Protein AF-0000000084683287 (afdb_homodimer)

Sequence (1098 aa):
MTGPQTALEAIGAGAYVVDEQGCIVVVNARAERLLGRTADELVGKDAHDLLHRGPLGQSLPATRCNMRQAFHAGRPAQGDEDYFVRADGSLLPISWLVTPYGPGDRPSHTLIVFHPAERPAAGPGPGGAAELSELERLALLAETTTQLTSTLDVDEALHRLVALVLPRLADWVVIDLITERDEVWRAAVVEADGDRFVHHEELQGPMPPVPETSPRPLSRALRGVTSTLAGPETYQVAPDSGIAVEQRHLFDASGMHSAAIAPIRGAREVLGAMTLGRTRKPGNFTVADLPLFEDIARRAGLALDNARLYQRQRKVAETMQNHLLPQMPRVPGLHMTVRYLPAPDASQVGGDWYDAFTLSDGATALAVGDVVGHDLEAAAGMAQLRNMLRAYAWGHHEPPSRIVERLDEAIMPITDVAMATLILARVNRDAGQWRLTWTNAGHPPPLLVTRDGLTDYLTEGHGLLLGTGVHTTRRDATVALPPGSTVLLYTDGLVEVPGRTLDDGLNRLRQHAAALAHRPLSSFTDQLLERVHPPGHDDVALLALQIPSMTGPQTALEAIGAGAYVVDEQGCIVVVNARAERLLGRTADELVGKDAHDLLHRGPLGQSLPATRCNMRQAFHAGRPAQGDEDYFVRADGSLLPISWLVTPYGPGDRPSHTLIVFHPAERPAAGPGPGGAAELSELERLALLAETTTQLTSTLDVDEALHRLVALVLPRLADWVVIDLITERDEVWRAAVVEADGDRFVHHEELQGPMPPVPETSPRPLSRALRGVTSTLAGPETYQVAPDSGIAVEQRHLFDASGMHSAAIAPIRGAREVLGAMTLGRTRKPGNFTVADLPLFEDIARRAGLALDNARLYQRQRKVAETMQNHLLPQMPRVPGLHMTVRYLPAPDASQVGGDWYDAFTLSDGATALAVGDVVGHDLEAAAGMAQLRNMLRAYAWGHHEPPSRIVERLDEAIMPITDVAMATLILARVNRDAGQWRLTWTNAGHPPPLLVTRDGLTDYLTEGHGLLLGTGVHTTRRDATVALPPGSTVLLYTDGLVEVPGRTLDDGLNRLRQHAAALAHRPLSSFTDQLLERVHPPGHDDVALLALQIPS

Structure (mmCIF, N/CA/C/O backbone):
data_AF-0000000084683287-model_v1
#
loop_
_entity.id
_entity.type
_entity.pdbx_description
1 polymer 'protein-serine/threonine phosphatase'
#
loop_
_atom_site.group_PDB
_atom_site.id
_atom_site.type_symbol
_atom_site.label_atom_id
_atom_site.label_alt_id
_atom_site.label_comp_id
_atom_site.label_asym_id
_atom_site.label_entity_id
_atom_site.label_seq_id
_atom_site.pdbx_PDB_ins_code
_atom_site.Cartn_x
_atom_site.Cartn_y
_atom_site.Cartn_z
_atom_site.occupancy
_atom_site.B_iso_or_equiv
_atom_site.auth_seq_id
_atom_site.auth_comp_id
_atom_site.auth_asym_id
_atom_site.auth_atom_id
_atom_site.pdbx_PDB_model_num
ATOM 1 N N . MET A 1 1 ? -28.281 30.359 -2.609 1 39.81 1 MET A N 1
ATOM 2 C CA . MET A 1 1 ? -27.344 30.625 -1.526 1 39.81 1 MET A CA 1
ATOM 3 C C . MET A 1 1 ? -28 30.422 -0.167 1 39.81 1 MET A C 1
ATOM 5 O O . MET A 1 1 ? -29.094 30.938 0.078 1 39.81 1 MET A O 1
ATOM 9 N N . THR A 1 2 ? -27.688 29.453 0.505 1 51.75 2 THR A N 1
ATOM 10 C CA . THR A 1 2 ? -28.281 29.188 1.811 1 51.75 2 THR A CA 1
ATOM 11 C C . THR A 1 2 ? -27.953 30.297 2.795 1 51.75 2 THR A C 1
ATOM 13 O O . THR A 1 2 ? -27.047 31.109 2.547 1 51.75 2 THR A O 1
ATOM 16 N N . GLY A 1 3 ? -28.828 30.406 3.906 1 57.75 3 GLY A N 1
ATOM 17 C CA . GLY A 1 3 ? -28.781 31.406 4.953 1 57.75 3 GLY A CA 1
ATOM 18 C C . GLY A 1 3 ? -27.359 31.781 5.352 1 57.75 3 GLY A C 1
ATOM 19 O O . GLY A 1 3 ? -26.984 32.969 5.273 1 57.75 3 GLY A O 1
ATOM 20 N N . PRO A 1 4 ? -26.531 30.844 5.609 1 64 4 PRO A N 1
ATOM 21 C CA . PRO A 1 4 ? -25.156 31.172 6.016 1 64 4 PRO A CA 1
ATOM 22 C C . PRO A 1 4 ? -24.312 31.703 4.863 1 64 4 PRO A C 1
ATOM 24 O O . PRO A 1 4 ? -23.453 32.562 5.066 1 64 4 PRO A O 1
ATOM 27 N N . GLN A 1 5 ? -24.641 31.359 3.707 1 72.38 5 GLN A N 1
ATOM 28 C CA . GLN A 1 5 ? -23.875 31.812 2.553 1 72.38 5 GLN A CA 1
ATOM 29 C C . GLN A 1 5 ? -24.141 33.281 2.25 1 72.38 5 GLN A C 1
ATOM 31 O O . GLN A 1 5 ? -23.234 34.031 1.91 1 72.38 5 GLN A O 1
ATOM 36 N N . THR A 1 6 ? -25.359 33.656 2.379 1 74.06 6 THR A N 1
ATOM 37 C CA . THR A 1 6 ? -25.734 35.031 2.094 1 74.06 6 THR A CA 1
ATOM 38 C C . THR A 1 6 ? -25.062 35.969 3.076 1 74.06 6 THR A C 1
ATOM 40 O O . THR A 1 6 ? -24.625 37.062 2.695 1 74.06 6 THR A O 1
ATOM 43 N N . ALA A 1 7 ? -24.953 35.5 4.262 1 81 7 ALA A N 1
ATOM 44 C CA . ALA A 1 7 ? -24.344 36.344 5.297 1 81 7 ALA A CA 1
ATOM 45 C C . ALA A 1 7 ? -22.859 36.562 5.035 1 81 7 ALA A C 1
ATOM 47 O O . ALA A 1 7 ? -22.344 37.656 5.227 1 81 7 ALA A O 1
ATOM 48 N N . LEU A 1 8 ? -22.234 35.531 4.496 1 89.06 8 LEU A N 1
ATOM 49 C CA . LEU A 1 8 ? -20.797 35.625 4.254 1 89.06 8 LEU A CA 1
ATOM 50 C C . LEU A 1 8 ? -20.5 36.5 3.031 1 89.06 8 LEU A C 1
ATOM 52 O O . LEU A 1 8 ? -19.484 37.188 2.975 1 89.06 8 LEU A O 1
ATOM 56 N N . GLU A 1 9 ? -21.469 36.531 2.131 1 89.06 9 GLU A N 1
ATOM 57 C CA . GLU A 1 9 ? -21.266 37.25 0.892 1 89.06 9 GLU A CA 1
ATOM 58 C C . GLU A 1 9 ? -21.234 38.781 1.153 1 89.06 9 GLU A C 1
ATOM 60 O O . GLU A 1 9 ? -20.609 39.531 0.403 1 89.06 9 GLU A O 1
ATOM 65 N N . ALA A 1 10 ? -21.844 39.156 2.191 1 87.94 10 ALA A N 1
ATOM 66 C CA . ALA A 1 10 ? -21.922 40.594 2.521 1 87.94 10 ALA A CA 1
ATOM 67 C C . ALA A 1 10 ? -20.594 41.094 3.062 1 87.94 10 ALA A C 1
ATOM 69 O O . ALA A 1 10 ? -20.375 42.312 3.143 1 87.94 10 ALA A O 1
ATOM 70 N N . ILE A 1 11 ? -19.734 40.125 3.416 1 90.5 11 ILE A N 1
ATOM 71 C CA . ILE A 1 11 ? -18.453 40.531 3.994 1 90.5 11 ILE A CA 1
ATOM 72 C C . ILE A 1 11 ? -17.5 40.938 2.883 1 90.5 11 ILE A C 1
ATOM 74 O O . ILE A 1 11 ? -17.219 40.156 1.963 1 90.5 11 ILE A O 1
ATOM 78 N N . GLY A 1 12 ? -16.953 42.125 2.945 1 90.69 12 GLY A N 1
ATOM 79 C CA . GLY A 1 12 ? -16.094 42.688 1.915 1 90.69 12 GLY A CA 1
ATOM 80 C C . GLY A 1 12 ? -14.664 42.188 1.983 1 90.69 12 GLY A C 1
ATOM 81 O O . GLY A 1 12 ? -13.781 42.688 1.287 1 90.69 12 GLY A O 1
ATOM 82 N N . ALA A 1 13 ? -14.367 41.344 2.881 1 93.38 13 ALA A N 1
ATOM 83 C CA . ALA A 1 13 ? -13.102 40.625 2.979 1 93.38 13 ALA A CA 1
ATOM 84 C C . ALA A 1 13 ? -13.297 39.125 2.672 1 93.38 13 ALA A C 1
ATOM 86 O O . ALA A 1 13 ? -14.43 38.656 2.545 1 93.38 13 ALA A O 1
ATOM 87 N N . GLY A 1 14 ? -12.188 38.5 2.355 1 95.56 14 GLY A N 1
ATOM 88 C CA . GLY A 1 14 ? -12.312 37.062 2.236 1 95.56 14 GLY A CA 1
ATOM 89 C C . GLY A 1 14 ? -12.844 36.406 3.496 1 95.56 14 GLY A C 1
ATOM 90 O O . GLY A 1 14 ? -12.414 36.75 4.602 1 95.56 14 GLY A O 1
ATOM 91 N N . ALA A 1 15 ? -13.805 35.531 3.33 1 95.75 15 ALA A N 1
ATOM 92 C CA . ALA A 1 15 ? -14.375 34.875 4.5 1 95.75 15 ALA A CA 1
ATOM 93 C C . ALA A 1 15 ? -14.75 33.406 4.18 1 95.75 15 ALA A C 1
ATOM 95 O O . ALA A 1 15 ? -15.227 33.125 3.082 1 95.75 15 ALA A O 1
ATOM 96 N N . TYR A 1 16 ? -14.445 32.531 5.137 1 95.94 16 TYR A N 1
ATOM 97 C CA . TYR A 1 16 ? -14.922 31.156 5.047 1 95.94 16 TYR A CA 1
ATOM 98 C C . TYR A 1 16 ? -15.258 30.609 6.426 1 95.94 16 TYR A C 1
ATOM 100 O O . TYR A 1 16 ? -14.82 31.141 7.441 1 95.94 16 TYR A O 1
ATOM 108 N N . VAL A 1 17 ? -16.125 29.594 6.469 1 95.06 17 VAL A N 1
ATOM 109 C CA . VAL A 1 17 ? -16.531 28.922 7.699 1 95.06 17 VAL A CA 1
ATOM 110 C C . VAL A 1 17 ? -16.047 27.484 7.688 1 95.06 17 VAL A C 1
ATOM 112 O O . VAL A 1 17 ? -16.125 26.797 6.66 1 95.06 17 VAL A O 1
ATOM 115 N N . VAL A 1 18 ? -15.484 27.062 8.836 1 93.38 18 VAL A N 1
ATOM 116 C CA . VAL A 1 18 ? -15.039 25.688 8.93 1 93.38 18 VAL A CA 1
ATOM 117 C C . VAL A 1 18 ? -15.859 24.953 9.992 1 93.38 18 VAL A C 1
ATOM 119 O O . VAL A 1 18 ? -16.375 25.562 10.922 1 93.38 18 VAL A O 1
ATOM 122 N N . ASP A 1 19 ? -15.977 23.672 9.805 1 89.81 19 ASP A N 1
ATOM 123 C CA . ASP A 1 19 ? -16.672 22.844 10.781 1 89.81 19 ASP A CA 1
ATOM 124 C C . ASP A 1 19 ? -15.719 22.391 11.883 1 89.81 19 ASP A C 1
ATOM 126 O O . ASP A 1 19 ? -14.617 22.906 12.023 1 89.81 19 ASP A O 1
ATOM 130 N N . GLU A 1 20 ? -16.188 21.438 12.656 1 82.69 20 GLU A N 1
ATOM 131 C CA . GLU A 1 20 ? -15.445 20.969 13.828 1 82.69 20 GLU A CA 1
ATOM 132 C C . GLU A 1 20 ? -14.188 20.203 13.422 1 82.69 20 GLU A C 1
ATOM 134 O O . GLU A 1 20 ? -13.273 20.031 14.227 1 82.69 20 GLU A O 1
ATOM 139 N N . GLN A 1 21 ? -14.156 19.781 12.164 1 79.69 21 GLN A N 1
ATOM 140 C CA . GLN A 1 21 ? -12.992 19.062 11.664 1 79.69 21 GLN A CA 1
ATOM 141 C C . GLN A 1 21 ? -11.992 20.016 11.016 1 79.69 21 GLN A C 1
ATOM 143 O O . GLN A 1 21 ? -10.883 19.625 10.656 1 79.69 21 GLN A O 1
ATOM 148 N N . GLY A 1 22 ? -12.391 21.25 10.914 1 87.19 22 GLY A N 1
ATOM 149 C CA . GLY A 1 22 ? -11.547 22.234 10.242 1 87.19 22 GLY A CA 1
ATOM 150 C C . GLY A 1 22 ? -11.758 22.266 8.742 1 87.19 22 GLY A C 1
ATOM 151 O O . GLY A 1 22 ? -10.977 22.891 8.016 1 87.19 22 GLY A O 1
ATOM 152 N N . CYS A 1 23 ? -12.82 21.609 8.297 1 91.44 23 CYS A N 1
ATOM 153 C CA . CYS A 1 23 ? -13.109 21.594 6.871 1 91.44 23 CYS A CA 1
ATOM 154 C C . CYS A 1 23 ? -13.984 22.766 6.48 1 91.44 23 CYS A C 1
ATOM 156 O O . CYS A 1 23 ? -14.93 23.109 7.199 1 91.44 23 CYS A O 1
ATOM 158 N N . ILE A 1 24 ? -13.734 23.281 5.379 1 95.19 24 ILE A N 1
ATOM 159 C CA . ILE A 1 24 ? -14.469 24.453 4.902 1 95.19 24 ILE A CA 1
ATOM 160 C C . ILE A 1 24 ? -15.891 24.062 4.52 1 95.19 24 ILE A C 1
ATOM 162 O O . ILE A 1 24 ? -16.094 23.078 3.793 1 95.19 24 ILE A O 1
ATOM 166 N N . VAL A 1 25 ? -16.859 24.75 4.996 1 94.5 25 VAL A N 1
ATOM 167 C CA . VAL A 1 25 ? -18.25 24.406 4.699 1 94.5 25 VAL A CA 1
ATOM 168 C C . VAL A 1 25 ? -18.859 25.484 3.797 1 94.5 25 VAL A C 1
ATOM 170 O O . VAL A 1 25 ? -19.75 25.188 2.998 1 94.5 25 VAL A O 1
ATOM 173 N N . VAL A 1 26 ? -18.469 26.75 3.965 1 94.5 26 VAL A N 1
ATOM 174 C CA . VAL A 1 26 ? -18.938 27.859 3.133 1 94.5 26 VAL A CA 1
ATOM 175 C C . VAL A 1 26 ? -17.797 28.844 2.889 1 94.5 26 VAL A C 1
ATOM 177 O O . VAL A 1 26 ? -16.906 29 3.734 1 94.5 26 VAL A O 1
ATOM 180 N N . VAL A 1 27 ? -17.766 29.391 1.729 1 95.62 27 VAL A N 1
ATOM 181 C CA . VAL A 1 27 ? -16.781 30.391 1.352 1 95.62 27 VAL A CA 1
ATOM 182 C C . VAL A 1 27 ? -17.453 31.5 0.55 1 95.62 27 VAL A C 1
ATOM 184 O O . VAL A 1 27 ? -18.406 31.266 -0.179 1 95.62 27 VAL A O 1
ATOM 187 N N . ASN A 1 28 ? -17.031 32.75 0.756 1 94 28 ASN A N 1
ATOM 188 C CA . ASN A 1 28 ? -17.641 33.812 -0.029 1 94 28 ASN A CA 1
ATOM 189 C C . ASN A 1 28 ? -16.859 34.094 -1.312 1 94 28 ASN A C 1
ATOM 191 O O . ASN A 1 28 ? -15.758 33.562 -1.496 1 94 28 ASN A O 1
ATOM 195 N N . ALA A 1 29 ? -17.406 34.875 -2.137 1 93.25 29 ALA A N 1
ATOM 196 C CA . ALA A 1 29 ? -16.844 35.125 -3.461 1 93.25 29 ALA A CA 1
ATOM 197 C C . ALA A 1 29 ? -15.484 35.812 -3.357 1 93.25 29 ALA A C 1
ATOM 199 O O . ALA A 1 29 ? -14.594 35.562 -4.164 1 93.25 29 ALA A O 1
ATOM 200 N N . ARG A 1 30 ? -15.367 36.719 -2.404 1 93.56 30 ARG A N 1
ATOM 201 C CA . ARG A 1 30 ? -14.109 37.438 -2.248 1 93.56 30 ARG A CA 1
ATOM 202 C C . ARG A 1 30 ? -12.969 36.469 -1.9 1 93.56 30 ARG A C 1
ATOM 204 O O . ARG A 1 30 ? -11.852 36.625 -2.402 1 93.56 30 ARG A O 1
ATOM 211 N N . ALA A 1 31 ? -13.258 35.594 -1.048 1 96 31 ALA A N 1
ATOM 212 C CA . ALA A 1 31 ? -12.258 34.562 -0.723 1 96 31 ALA A CA 1
ATOM 213 C C . ALA A 1 31 ? -11.844 33.781 -1.966 1 96 31 ALA A C 1
ATOM 215 O O . ALA A 1 31 ? -10.656 33.531 -2.186 1 96 31 ALA A O 1
ATOM 216 N N . GLU A 1 32 ? -12.789 33.406 -2.756 1 96.31 32 GLU A N 1
ATOM 217 C CA . GLU A 1 32 ? -12.5 32.688 -3.99 1 96.31 32 GLU A CA 1
ATOM 218 C C . GLU A 1 32 ? -11.555 33.469 -4.883 1 96.31 32 GLU A C 1
ATOM 220 O O . GLU A 1 32 ? -10.602 32.906 -5.434 1 96.31 32 GLU A O 1
ATOM 225 N N . ARG A 1 33 ? -11.828 34.688 -5.004 1 94.56 33 ARG A N 1
ATOM 226 C CA . ARG A 1 33 ? -11.023 35.562 -5.863 1 94.56 33 ARG A CA 1
ATOM 227 C C . ARG A 1 33 ? -9.609 35.688 -5.32 1 94.56 33 ARG A C 1
ATOM 229 O O . ARG A 1 33 ? -8.633 35.594 -6.074 1 94.56 33 ARG A O 1
ATOM 236 N N . LEU A 1 34 ? -9.531 35.938 -4.07 1 94.75 34 LEU A N 1
ATOM 237 C CA . LEU A 1 34 ? -8.227 36.156 -3.457 1 94.75 34 LEU A CA 1
ATOM 238 C C . LEU A 1 34 ? -7.379 34.875 -3.545 1 94.75 34 LEU A C 1
ATOM 240 O O . LEU A 1 34 ? -6.164 34.969 -3.742 1 94.75 34 LEU A O 1
ATOM 244 N N . LEU A 1 35 ? -8.016 33.75 -3.402 1 95.94 35 LEU A N 1
ATOM 245 C CA . LEU A 1 35 ? -7.297 32.5 -3.338 1 95.94 35 LEU A CA 1
ATOM 246 C C . LEU A 1 35 ? -7.152 31.875 -4.727 1 95.94 35 LEU A C 1
ATOM 248 O O . LEU A 1 35 ? -6.352 30.953 -4.926 1 95.94 35 LEU A O 1
ATOM 252 N N . GLY A 1 36 ? -7.965 32.375 -5.676 1 95.38 36 GLY A N 1
ATOM 253 C CA . GLY A 1 36 ? -7.945 31.797 -7.016 1 95.38 36 GLY A CA 1
ATOM 254 C C . GLY A 1 36 ? -8.492 30.375 -7.074 1 95.38 36 GLY A C 1
ATOM 255 O O . GLY A 1 36 ? -7.984 29.547 -7.82 1 95.38 36 GLY A O 1
ATOM 256 N N . ARG A 1 37 ? -9.336 30.062 -6.16 1 96 37 ARG A N 1
ATOM 257 C CA . ARG A 1 37 ? -9.969 28.766 -6.086 1 96 37 ARG A CA 1
ATOM 258 C C . ARG A 1 37 ? -11.484 28.891 -6.066 1 96 37 ARG A C 1
ATOM 260 O O . ARG A 1 37 ? -12.031 29.812 -5.465 1 96 37 ARG A O 1
ATOM 267 N N . THR A 1 38 ? -12.078 27.922 -6.711 1 95.31 38 THR A N 1
ATOM 268 C CA . THR A 1 38 ? -13.539 27.938 -6.703 1 95.31 38 THR A CA 1
ATOM 269 C C . THR A 1 38 ? -14.07 27.328 -5.41 1 95.31 38 THR A C 1
ATOM 271 O O . THR A 1 38 ? -13.344 26.641 -4.688 1 95.31 38 THR A O 1
ATOM 274 N N . ALA A 1 39 ? -15.328 27.625 -5.125 1 94.38 39 ALA A N 1
ATOM 275 C CA . ALA A 1 39 ? -15.969 27.062 -3.943 1 94.38 39 ALA A CA 1
ATOM 276 C C . ALA A 1 39 ? -15.914 25.531 -3.967 1 94.38 39 ALA A C 1
ATOM 278 O O . ALA A 1 39 ? -15.719 24.891 -2.928 1 94.38 39 ALA A O 1
ATOM 279 N N . ASP A 1 40 ? -15.984 24.984 -5.105 1 93.25 40 ASP A N 1
ATOM 280 C CA . ASP A 1 40 ? -15.969 23.531 -5.25 1 93.25 40 ASP A CA 1
ATOM 281 C C . ASP A 1 40 ? -14.609 22.953 -4.844 1 93.25 40 ASP A C 1
ATOM 283 O O . ASP A 1 40 ? -14.531 21.828 -4.332 1 93.25 40 ASP A O 1
ATOM 287 N N . GLU A 1 41 ? -13.641 23.734 -5.098 1 93.69 41 GLU A N 1
ATOM 288 C CA . GLU A 1 41 ? -12.289 23.297 -4.777 1 93.69 41 GLU A CA 1
ATOM 289 C C . GLU A 1 41 ? -11.984 23.484 -3.295 1 93.69 41 GLU A C 1
ATOM 291 O O . GLU A 1 41 ? -11.055 22.875 -2.766 1 93.69 41 GLU A O 1
ATOM 296 N N . LEU A 1 42 ? -12.758 24.312 -2.67 1 94.75 42 LEU A N 1
ATOM 297 C CA . LEU A 1 42 ? -12.445 24.688 -1.296 1 94.75 42 LEU A CA 1
ATOM 298 C C . LEU A 1 42 ? -13.328 23.938 -0.309 1 94.75 42 LEU A C 1
ATOM 300 O O . LEU A 1 42 ? -12.836 23.406 0.692 1 94.75 42 LEU A O 1
ATOM 304 N N . VAL A 1 43 ? -14.586 23.812 -0.626 1 94.25 43 VAL A N 1
ATOM 305 C CA . VAL A 1 43 ? -15.555 23.234 0.303 1 94.25 43 VAL A CA 1
ATOM 306 C C . VAL A 1 43 ? -15.266 21.75 0.499 1 94.25 43 VAL A C 1
ATOM 308 O O . VAL A 1 43 ? -15.047 21.016 -0.471 1 94.25 43 VAL A O 1
ATOM 311 N N . GLY A 1 44 ? -15.273 21.359 1.738 1 91.94 44 GLY A N 1
ATOM 312 C CA . GLY A 1 44 ? -15.031 19.969 2.086 1 91.94 44 GLY A CA 1
ATOM 313 C C . GLY A 1 44 ? -13.578 19.672 2.41 1 91.94 44 GLY A C 1
ATOM 314 O O . GLY A 1 44 ? -13.258 18.609 2.938 1 91.94 44 GLY A O 1
ATOM 315 N N . LYS A 1 45 ? -12.68 20.609 2.119 1 91.75 45 LYS A N 1
ATOM 316 C CA . LYS A 1 45 ? -11.25 20.406 2.348 1 91.75 45 LYS A CA 1
ATOM 317 C C . LYS A 1 45 ? -10.82 20.984 3.689 1 91.75 45 LYS A C 1
ATOM 319 O O . LYS A 1 45 ? -11.414 21.953 4.172 1 91.75 45 LYS A O 1
ATOM 324 N N . ASP A 1 46 ? -9.836 20.375 4.305 1 89.25 46 ASP A N 1
ATOM 325 C CA . ASP A 1 46 ? -9.258 20.938 5.523 1 89.25 46 ASP A CA 1
ATOM 326 C C . ASP A 1 46 ? -8.555 22.266 5.234 1 89.25 46 ASP A C 1
ATOM 328 O O . ASP A 1 46 ? -7.621 22.312 4.434 1 89.25 46 ASP A O 1
ATOM 332 N N . ALA A 1 47 ? -8.977 23.266 5.906 1 93.25 47 ALA A N 1
ATOM 333 C CA . ALA A 1 47 ? -8.492 24.609 5.621 1 93.25 47 ALA A CA 1
ATOM 334 C C . ALA A 1 47 ? -6.996 24.719 5.906 1 93.25 47 ALA A C 1
ATOM 336 O O . ALA A 1 47 ? -6.266 25.375 5.156 1 93.25 47 ALA A O 1
ATOM 337 N N . HIS A 1 48 ? -6.578 24.125 6.984 1 90.38 48 HIS A N 1
ATOM 338 C CA . HIS A 1 48 ? -5.172 24.219 7.363 1 90.38 48 HIS A CA 1
ATOM 339 C C . HIS A 1 48 ? -4.281 23.531 6.328 1 90.38 48 HIS A C 1
ATOM 341 O O . HIS A 1 48 ? -3.314 24.125 5.852 1 90.38 48 HIS A O 1
ATOM 347 N N . ASP A 1 49 ? -4.613 22.406 5.945 1 86.69 49 ASP A N 1
ATOM 348 C CA . ASP A 1 49 ? -3.801 21.641 5.008 1 86.69 49 ASP A CA 1
ATOM 349 C C . ASP A 1 49 ? -3.801 22.297 3.623 1 86.69 49 ASP A C 1
ATOM 351 O O . ASP A 1 49 ? -2.779 22.297 2.932 1 86.69 49 ASP A O 1
ATOM 355 N N . LEU A 1 50 ? -4.945 22.781 3.281 1 90.5 50 LEU A N 1
ATOM 356 C CA . LEU A 1 50 ? -5.121 23.297 1.926 1 90.5 50 LEU A CA 1
ATOM 357 C C . LEU A 1 50 ? -4.5 24.672 1.78 1 90.5 50 LEU A C 1
ATOM 359 O O . LEU A 1 50 ? -3.904 24.984 0.748 1 90.5 50 LEU A O 1
ATOM 363 N N . LEU A 1 51 ? -4.602 25.531 2.854 1 94 51 LEU A N 1
ATOM 364 C CA . LEU A 1 51 ? -4.352 26.938 2.631 1 94 51 LEU A CA 1
ATOM 365 C C . LEU A 1 51 ? -3.127 27.406 3.414 1 94 51 LEU A C 1
ATOM 367 O O . LEU A 1 51 ? -2.324 28.203 2.908 1 94 51 LEU A O 1
ATOM 371 N N . HIS A 1 52 ? -2.916 26.969 4.598 1 92.44 52 HIS A N 1
ATOM 372 C CA . HIS A 1 52 ? -1.949 27.594 5.496 1 92.44 52 HIS A CA 1
ATOM 373 C C . HIS A 1 52 ? -0.525 27.172 5.145 1 92.44 52 HIS A C 1
ATOM 375 O O . HIS A 1 52 ? -0.246 25.984 4.965 1 92.44 52 HIS A O 1
ATOM 381 N N . ARG A 1 53 ? 0.294 28.188 5.027 1 87.62 53 ARG A N 1
ATOM 382 C CA . ARG A 1 53 ? 1.697 27.938 4.711 1 87.62 53 ARG A CA 1
ATOM 383 C C . ARG A 1 53 ? 2.611 28.828 5.551 1 87.62 53 ARG A C 1
ATOM 385 O O . ARG A 1 53 ? 2.152 29.781 6.176 1 87.62 53 ARG A O 1
ATOM 392 N N . GLY A 1 54 ? 3.832 28.453 5.605 1 78.19 54 GLY A N 1
ATOM 393 C CA . GLY A 1 54 ? 4.844 29.328 6.176 1 78.19 54 GLY A CA 1
ATOM 394 C C . GLY A 1 54 ? 5.289 30.422 5.23 1 78.19 54 GLY A C 1
ATOM 395 O O . GLY A 1 54 ? 4.801 30.516 4.102 1 78.19 54 GLY A O 1
ATOM 396 N N . PRO A 1 55 ? 6.16 31.312 5.684 1 73.81 55 PRO A N 1
ATOM 397 C CA . PRO A 1 55 ? 6.574 32.469 4.898 1 73.81 55 PRO A CA 1
ATOM 398 C C . PRO A 1 55 ? 7.285 32.094 3.604 1 73.81 55 PRO A C 1
ATOM 400 O O . PRO A 1 55 ? 7.305 32.875 2.652 1 73.81 55 PRO A O 1
ATOM 403 N N . LEU A 1 56 ? 7.805 30.859 3.637 1 66 56 LEU A N 1
ATOM 404 C CA . LEU A 1 56 ? 8.508 30.422 2.432 1 66 56 LEU A CA 1
ATOM 405 C C . LEU A 1 56 ? 7.68 29.422 1.644 1 66 56 LEU A C 1
ATOM 407 O O . LEU A 1 56 ? 8.188 28.75 0.741 1 66 56 LEU A O 1
ATOM 411 N N . GLY A 1 57 ? 6.422 29.25 2.023 1 73.81 57 GLY A N 1
ATOM 412 C CA . GLY A 1 57 ? 5.52 28.375 1.292 1 73.81 57 GLY A CA 1
ATOM 413 C C . GLY A 1 57 ? 5.5 26.953 1.827 1 73.81 57 GLY A C 1
ATOM 414 O O . GLY A 1 57 ? 4.754 26.109 1.329 1 73.81 57 GLY A O 1
ATOM 415 N N . GLN A 1 58 ? 6.176 26.734 2.785 1 70.12 58 GLN A N 1
ATOM 416 C CA . GLN A 1 58 ? 6.254 25.391 3.352 1 70.12 58 GLN A CA 1
ATOM 417 C C . GLN A 1 58 ? 4.996 25.062 4.152 1 70.12 58 GLN A C 1
ATOM 419 O O . GLN A 1 58 ? 4.309 25.969 4.641 1 70.12 58 GLN A O 1
ATOM 424 N N . SER A 1 59 ? 4.758 23.734 4.238 1 75.81 59 SER A N 1
ATOM 425 C CA . SER A 1 59 ? 3.654 23.297 5.09 1 75.81 59 SER A CA 1
ATOM 426 C C . SER A 1 59 ? 3.879 23.703 6.543 1 75.81 59 SER A C 1
ATOM 428 O O . SER A 1 59 ? 5.008 23.672 7.035 1 75.81 59 SER A O 1
ATOM 430 N N . LEU A 1 60 ? 2.818 24.062 7.125 1 76.88 60 LEU A N 1
ATOM 431 C CA . LEU A 1 60 ? 2.85 24.578 8.492 1 76.88 60 LEU A CA 1
ATOM 432 C C . LEU A 1 60 ? 2.34 23.516 9.477 1 76.88 60 LEU A C 1
ATOM 434 O O . LEU A 1 60 ? 1.191 23.078 9.375 1 76.88 60 LEU A O 1
ATOM 438 N N . PRO A 1 61 ? 3.275 23.047 10.367 1 77.38 61 PRO A N 1
ATOM 439 C CA . PRO A 1 61 ? 2.73 22.172 11.414 1 77.38 61 PRO A CA 1
ATOM 440 C C . PRO A 1 61 ? 1.633 22.859 12.227 1 77.38 61 PRO A C 1
ATOM 442 O O . PRO A 1 61 ? 1.671 24.078 12.43 1 77.38 61 PRO A O 1
ATOM 445 N N . ALA A 1 62 ? 0.691 22.062 12.664 1 79.44 62 ALA A N 1
ATOM 446 C CA . ALA A 1 62 ? -0.413 22.609 13.453 1 79.44 62 ALA A CA 1
ATOM 447 C C . ALA A 1 62 ? 0.102 23.359 14.672 1 79.44 62 ALA A C 1
ATOM 449 O O . ALA A 1 62 ? -0.471 24.375 15.062 1 79.44 62 ALA A O 1
ATOM 450 N N . THR A 1 63 ? 1.26 22.938 15.188 1 76.56 63 THR A N 1
ATOM 451 C CA . THR A 1 63 ? 1.839 23.531 16.391 1 76.56 63 THR A CA 1
ATOM 452 C C . THR A 1 63 ? 2.314 24.953 16.109 1 76.56 63 THR A C 1
ATOM 454 O O . THR A 1 63 ? 2.4 25.781 17.016 1 76.56 63 THR A O 1
ATOM 457 N N . ARG A 1 64 ? 2.516 25.203 14.852 1 78 64 ARG A N 1
ATOM 458 C CA . ARG A 1 64 ? 3.045 26.516 14.5 1 78 64 ARG A CA 1
ATOM 459 C C . ARG A 1 64 ? 1.984 27.375 13.805 1 78 64 ARG A C 1
ATOM 461 O O . ARG A 1 64 ? 2.273 28.469 13.336 1 78 64 ARG A O 1
ATOM 468 N N . CYS A 1 65 ? 0.83 26.844 13.789 1 85.25 65 CYS A N 1
ATOM 469 C CA . CYS A 1 65 ? -0.231 27.578 13.102 1 85.25 65 CYS A CA 1
ATOM 470 C C . CYS A 1 65 ? -1.09 28.359 14.086 1 85.25 65 CYS A C 1
ATOM 472 O O . CYS A 1 65 ? -1.906 27.766 14.805 1 85.25 65 CYS A O 1
ATOM 474 N N . ASN A 1 66 ? -0.97 29.625 14.07 1 85.94 66 ASN A N 1
ATOM 475 C CA . ASN A 1 66 ? -1.707 30.484 14.992 1 85.94 66 ASN A CA 1
ATOM 476 C C . ASN A 1 66 ? -3.215 30.328 14.82 1 85.94 66 ASN A C 1
ATOM 478 O O . ASN A 1 66 ? -3.963 30.359 15.805 1 85.94 66 ASN A O 1
ATOM 482 N N . MET A 1 67 ? -3.645 30.156 13.641 1 87.56 67 MET A N 1
ATOM 483 C CA . MET A 1 67 ? -5.07 30 13.375 1 87.56 67 MET A CA 1
ATOM 484 C C . MET A 1 67 ? -5.598 28.703 13.984 1 87.56 67 MET A C 1
ATOM 486 O O . MET A 1 67 ? -6.676 28.688 14.578 1 87.56 67 MET A O 1
ATOM 490 N N . ARG A 1 68 ? -4.812 27.688 13.82 1 86.38 68 ARG A N 1
ATOM 491 C CA . ARG A 1 68 ? -5.223 26.406 14.367 1 86.38 68 ARG A CA 1
ATOM 492 C C . ARG A 1 68 ? -5.262 26.438 15.891 1 86.38 68 ARG A C 1
ATOM 494 O O . ARG A 1 68 ? -6.141 25.828 16.5 1 86.38 68 ARG A O 1
ATOM 501 N N . GLN A 1 69 ? -4.316 27.078 16.406 1 83.12 69 GLN A N 1
ATOM 502 C CA . GLN A 1 69 ? -4.312 27.266 17.844 1 83.12 69 GLN A CA 1
ATOM 503 C C . GLN A 1 69 ? -5.559 28 18.312 1 83.12 69 GLN A C 1
ATOM 505 O O . GLN A 1 69 ? -6.188 27.609 19.297 1 83.12 69 GLN A O 1
ATOM 510 N N . ALA A 1 70 ? -5.891 29.031 17.625 1 84.75 70 ALA A N 1
ATOM 511 C CA . ALA A 1 70 ? -7.086 29.812 17.953 1 84.75 70 ALA A CA 1
ATOM 512 C C . ALA A 1 70 ? -8.344 28.969 17.781 1 84.75 70 ALA A C 1
ATOM 514 O O . ALA A 1 70 ? -9.281 29.078 18.578 1 84.75 70 ALA A O 1
ATOM 515 N N . PHE A 1 71 ? -8.352 28.219 16.781 1 84.5 71 PHE A N 1
ATOM 516 C CA . PHE A 1 71 ? -9.461 27.312 16.516 1 84.5 71 PHE A CA 1
ATOM 517 C C . PHE A 1 71 ? -9.695 26.375 17.688 1 84.5 71 PHE A C 1
ATOM 519 O O . PHE A 1 71 ? -10.836 26.203 18.141 1 84.5 71 PHE A O 1
ATOM 526 N N . HIS A 1 72 ? -8.672 25.859 18.25 1 81.5 72 HIS A N 1
ATOM 527 C CA . HIS A 1 72 ? -8.781 24.922 19.375 1 81.5 72 HIS A CA 1
ATOM 528 C C . HIS A 1 72 ? -9.203 25.656 20.641 1 81.5 72 HIS A C 1
ATOM 530 O O . HIS A 1 72 ? -9.914 25.094 21.469 1 81.5 72 HIS A O 1
ATOM 536 N N . ALA A 1 73 ? -8.734 26.844 20.75 1 81.5 73 ALA A N 1
ATOM 537 C CA . ALA A 1 73 ? -9.062 27.625 21.938 1 81.5 73 ALA A CA 1
ATOM 538 C C . ALA A 1 73 ? -10.547 27.984 21.953 1 81.5 73 ALA A C 1
ATOM 540 O O . ALA A 1 73 ? -11.102 28.266 23.016 1 81.5 73 ALA A O 1
ATOM 541 N N . GLY A 1 74 ? -11.203 28.016 20.781 1 84.5 74 GLY A N 1
ATOM 542 C CA . GLY A 1 74 ? -12.625 28.312 20.703 1 84.5 74 GLY A CA 1
ATOM 543 C C . GLY A 1 74 ? -12.953 29.734 21.078 1 84.5 74 GLY A C 1
ATOM 544 O O . GLY A 1 74 ? -14.008 30 21.672 1 84.5 74 GLY A O 1
ATOM 545 N N . ARG A 1 75 ? -12 30.641 20.969 1 85.94 75 ARG A N 1
ATOM 546 C CA . ARG A 1 75 ? -12.195 32.062 21.234 1 85.94 75 ARG A CA 1
ATOM 547 C C . ARG A 1 75 ? -11.719 32.906 20.078 1 85.94 75 ARG A C 1
ATOM 549 O O . ARG A 1 75 ? -10.891 32.469 19.266 1 85.94 75 ARG A O 1
ATOM 556 N N . PRO A 1 76 ? -12.289 34.094 19.953 1 90.75 76 PRO A N 1
ATOM 557 C CA . PRO A 1 76 ? -11.82 34.938 18.875 1 90.75 76 PRO A CA 1
ATOM 558 C C . PRO A 1 76 ? -10.336 35.281 18.984 1 90.75 76 PRO A C 1
ATOM 560 O O . PRO A 1 76 ? -9.82 35.469 20.094 1 90.75 76 PRO A O 1
ATOM 563 N N . ALA A 1 77 ? -9.695 35.281 17.953 1 91.5 77 ALA A N 1
ATOM 564 C CA . ALA A 1 77 ? -8.281 35.656 17.844 1 91.5 77 ALA A CA 1
ATOM 565 C C . ALA A 1 77 ? -7.973 36.281 16.484 1 91.5 77 ALA A C 1
ATOM 567 O O . ALA A 1 77 ? -8.781 36.188 15.555 1 91.5 77 ALA A O 1
ATOM 568 N N . GLN A 1 78 ? -6.957 37 16.406 1 91.38 78 GLN A N 1
ATOM 569 C CA . GLN A 1 78 ? -6.551 37.562 15.133 1 91.38 78 GLN A CA 1
ATOM 570 C C . GLN A 1 78 ? -5.039 37.469 14.938 1 91.38 78 GLN A C 1
ATOM 572 O O . GLN A 1 78 ? -4.305 37.219 15.891 1 91.38 78 GLN A O 1
ATOM 577 N N . GLY A 1 79 ? -4.566 37.531 13.836 1 88 79 GLY A N 1
ATOM 578 C CA . GLY A 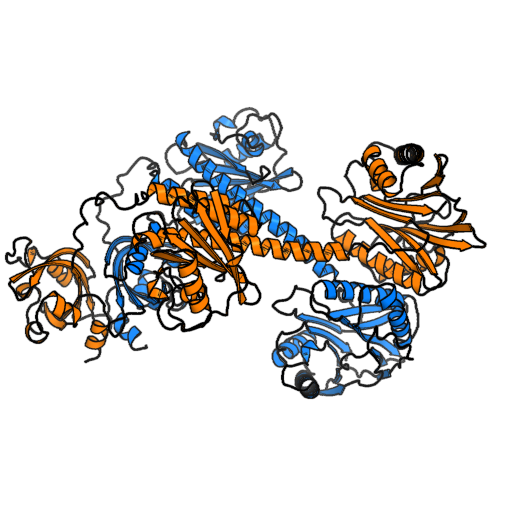1 79 ? -3.152 37.469 13.508 1 88 79 GLY A CA 1
ATOM 579 C C . GLY A 1 79 ? -2.816 38.219 12.227 1 88 79 GLY A C 1
ATOM 580 O O . GLY A 1 79 ? -3.705 38.531 11.43 1 88 79 GLY A O 1
ATOM 581 N N . ASP A 1 80 ? -1.513 38.625 12.234 1 85.25 80 ASP A N 1
ATOM 582 C CA . ASP A 1 80 ? -0.981 39.312 11.062 1 85.25 80 ASP A CA 1
ATOM 583 C C . ASP A 1 80 ? 0.221 38.562 10.492 1 85.25 80 ASP A C 1
ATOM 585 O O . ASP A 1 80 ? 0.818 37.719 11.172 1 85.25 80 ASP A O 1
ATOM 589 N N . GLU A 1 81 ? 0.499 38.719 9.266 1 80.94 81 GLU A N 1
ATOM 590 C CA . GLU A 1 81 ? 1.688 38.219 8.578 1 80.94 81 GLU A CA 1
ATOM 591 C C . GLU A 1 81 ? 1.679 36.688 8.469 1 80.94 81 GLU A C 1
ATOM 593 O O . GLU A 1 81 ? 2.699 36.031 8.703 1 80.94 81 GLU A O 1
ATOM 598 N N . ASP A 1 82 ? 0.573 36.125 8.352 1 90.5 82 ASP A N 1
ATOM 599 C CA . ASP A 1 82 ? 0.495 34.719 7.988 1 90.5 82 ASP A CA 1
ATOM 600 C C . ASP A 1 82 ? 0.307 34.531 6.484 1 90.5 82 ASP A C 1
ATOM 602 O O . ASP A 1 82 ? 0.146 35.5 5.754 1 90.5 82 ASP A O 1
ATOM 606 N N . TYR A 1 83 ? 0.389 33.281 6.012 1 91.5 83 TYR A N 1
ATOM 607 C CA . TYR A 1 83 ? 0.385 33.094 4.566 1 91.5 83 TYR A CA 1
ATOM 608 C C . TYR A 1 83 ? -0.61 32 4.16 1 91.5 83 TYR A C 1
ATOM 610 O O . TYR A 1 83 ? -0.709 30.969 4.82 1 91.5 83 TYR A O 1
ATOM 618 N N . PHE A 1 84 ? -1.416 32.281 3.139 1 94.56 84 PHE A N 1
ATOM 619 C CA . PHE A 1 84 ? -2.195 31.281 2.428 1 94.56 84 PHE A CA 1
ATOM 620 C C . PHE A 1 84 ? -1.557 30.953 1.083 1 94.56 84 PHE A C 1
ATOM 622 O O . PHE A 1 84 ? -0.848 31.781 0.508 1 94.56 84 PHE A O 1
ATOM 629 N N . VAL A 1 85 ? -1.762 29.75 0.59 1 92.62 85 VAL A N 1
ATOM 630 C CA . VAL A 1 85 ? -1.314 29.406 -0.756 1 92.62 85 VAL A CA 1
ATOM 631 C C . VAL A 1 85 ? -2.488 29.5 -1.729 1 92.62 85 VAL A C 1
ATOM 633 O O . VAL A 1 85 ? -3.602 29.078 -1.409 1 92.62 85 VAL A O 1
ATOM 636 N N . ARG A 1 86 ? -2.227 30.141 -2.822 1 92.94 86 ARG A N 1
ATOM 637 C CA . ARG A 1 86 ? -3.234 30.266 -3.869 1 92.94 86 ARG A CA 1
ATOM 638 C C . ARG A 1 86 ? -3.25 29.047 -4.777 1 92.94 86 ARG A C 1
ATOM 640 O O . ARG A 1 86 ? -2.402 28.156 -4.648 1 92.94 86 ARG A O 1
ATOM 647 N N . ALA A 1 87 ? -4.266 28.984 -5.617 1 91.56 87 ALA A N 1
ATOM 648 C CA . ALA A 1 87 ? -4.418 27.859 -6.539 1 91.56 87 ALA A CA 1
ATOM 649 C C . ALA A 1 87 ? -3.191 27.734 -7.441 1 91.56 87 ALA A C 1
ATOM 651 O O . ALA A 1 87 ? -2.811 26.609 -7.816 1 91.56 87 ALA A O 1
ATOM 652 N N . ASP A 1 88 ? -2.594 28.828 -7.715 1 81.81 88 ASP A N 1
ATOM 653 C CA . ASP A 1 88 ? -1.461 28.797 -8.633 1 81.81 88 ASP A CA 1
ATOM 654 C C . ASP A 1 88 ? -0.155 28.531 -7.891 1 81.81 88 ASP A C 1
ATOM 656 O O . ASP A 1 88 ? 0.925 28.578 -8.484 1 81.81 88 ASP A O 1
ATOM 660 N N . GLY A 1 89 ? -0.245 28.359 -6.578 1 80.88 89 GLY A N 1
ATOM 661 C CA . GLY A 1 89 ? 0.928 28.016 -5.793 1 80.88 89 GLY A CA 1
ATOM 662 C C . GLY A 1 89 ? 1.601 29.219 -5.16 1 80.88 89 GLY A C 1
ATOM 663 O O . GLY A 1 89 ? 2.498 29.062 -4.328 1 80.88 89 GLY A O 1
ATOM 664 N N . SER A 1 90 ? 1.189 30.422 -5.527 1 85.06 90 SER A N 1
ATOM 665 C CA . SER A 1 90 ? 1.788 31.625 -4.953 1 85.06 90 SER A CA 1
ATOM 666 C C . SER A 1 90 ? 1.29 31.859 -3.533 1 85.06 90 SER A C 1
ATOM 668 O O . SER A 1 90 ? 0.214 31.391 -3.156 1 85.06 90 SER A O 1
ATOM 670 N N . LEU A 1 91 ? 2.141 32.594 -2.789 1 88.31 91 LEU A N 1
ATOM 671 C CA . LEU A 1 91 ? 1.793 32.875 -1.402 1 88.31 91 LEU A CA 1
ATOM 672 C C . LEU A 1 91 ? 1.053 34.188 -1.291 1 88.31 91 LEU A C 1
ATOM 674 O O . LEU A 1 91 ? 1.397 35.156 -1.975 1 88.31 91 LEU A O 1
ATOM 678 N N . LEU A 1 92 ? 0.036 34.219 -0.526 1 92.12 92 LEU A N 1
ATOM 679 C CA . LEU A 1 92 ? -0.734 35.406 -0.206 1 92.12 92 LEU A CA 1
ATOM 680 C C . LEU A 1 92 ? -0.552 35.812 1.257 1 92.12 92 LEU A C 1
ATOM 682 O O . LEU A 1 92 ? -1.102 35.156 2.148 1 92.12 92 LEU A O 1
ATOM 686 N N . PRO A 1 93 ? 0.298 36.781 1.52 1 91.06 93 PRO A N 1
ATOM 687 C CA . PRO A 1 93 ? 0.333 37.25 2.902 1 91.06 93 PRO A CA 1
ATOM 688 C C . PRO A 1 93 ? -1.02 37.781 3.381 1 91.06 93 PRO A C 1
ATOM 690 O O . PRO A 1 93 ? -1.664 38.562 2.68 1 91.06 93 PRO A O 1
ATOM 693 N N . ILE A 1 94 ? -1.412 37.375 4.566 1 93.44 94 ILE A N 1
ATOM 694 C CA . ILE A 1 94 ? -2.766 37.719 4.973 1 93.44 94 ILE A CA 1
ATOM 695 C C . ILE A 1 94 ? -2.762 38.219 6.426 1 93.44 94 ILE A C 1
ATOM 697 O O . ILE A 1 94 ? -1.881 37.844 7.203 1 93.44 94 ILE A O 1
ATOM 701 N N . SER A 1 95 ? -3.668 39.062 6.777 1 93.12 95 SER A N 1
ATOM 702 C CA . SER A 1 95 ? -4.176 39.312 8.125 1 93.12 95 SER A CA 1
ATOM 703 C C . SER A 1 95 ? -5.527 38.625 8.336 1 93.12 95 SER A C 1
ATOM 705 O O . SER A 1 95 ? -6.293 38.469 7.387 1 93.12 95 SER A O 1
ATOM 707 N N . TRP A 1 96 ? -5.73 38.125 9.516 1 94.25 96 TRP A N 1
ATOM 708 C CA . TRP A 1 96 ? -6.941 37.312 9.672 1 94.25 96 TRP A CA 1
ATOM 709 C C . TRP A 1 96 ? -7.547 37.531 11.055 1 94.25 96 TRP A C 1
ATOM 711 O O . TRP A 1 96 ? -6.871 37.969 11.977 1 94.25 96 TRP A O 1
ATOM 721 N N . LEU A 1 97 ? -8.836 37.25 11.188 1 94.31 97 LEU A N 1
ATOM 722 C CA . LEU A 1 97 ? -9.602 37.094 12.422 1 94.31 97 LEU A CA 1
ATOM 723 C C . LEU A 1 97 ? -10.375 35.781 12.422 1 94.31 97 LEU A C 1
ATOM 725 O O . LEU A 1 97 ? -10.992 35.406 11.422 1 94.31 97 LEU A O 1
ATOM 729 N N . VAL A 1 98 ? -10.219 35.031 13.516 1 94.12 98 VAL A N 1
ATOM 730 C CA . VAL A 1 98 ? -10.969 33.812 13.719 1 94.12 98 VAL A CA 1
ATOM 731 C C . VAL A 1 98 ? -11.938 33.969 14.891 1 94.12 98 VAL A C 1
ATOM 733 O O . VAL A 1 98 ? -11.594 34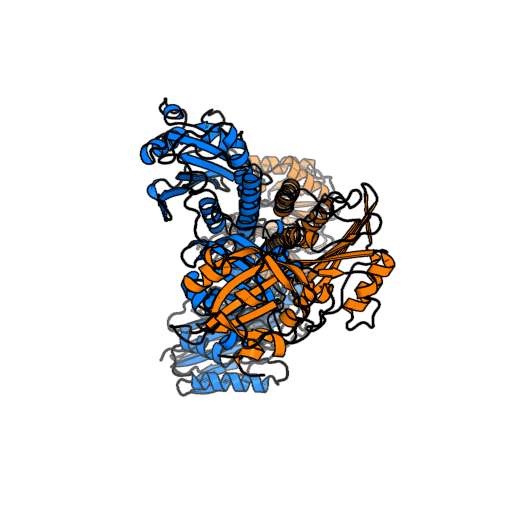.594 15.898 1 94.12 98 VAL A O 1
ATOM 736 N N . THR A 1 99 ? -13.164 33.5 14.758 1 92.75 99 THR A N 1
ATOM 737 C CA . THR A 1 99 ? -14.141 33.594 15.836 1 92.75 99 THR A CA 1
ATOM 738 C C . THR A 1 99 ? -15.164 32.469 15.719 1 92.75 99 THR A C 1
ATOM 740 O O . THR A 1 99 ? -15.492 32.031 14.617 1 92.75 99 THR A O 1
ATOM 743 N N . PRO A 1 100 ? -15.602 31.922 16.844 1 91.31 100 PRO A N 1
ATOM 744 C CA . PRO A 1 100 ? -16.703 30.969 16.781 1 91.31 100 PRO A CA 1
ATOM 745 C C . PRO A 1 100 ? -17.891 31.5 15.984 1 91.31 100 PRO A C 1
ATOM 747 O O . PRO A 1 100 ? -18.125 32.719 15.93 1 91.31 100 PRO A O 1
ATOM 750 N N . TYR A 1 101 ? -18.594 30.625 15.344 1 91.56 101 TYR A N 1
ATOM 751 C CA . TYR A 1 101 ? -19.656 31.016 14.438 1 91.56 101 TYR A CA 1
ATOM 752 C C . TYR A 1 101 ? -20.844 30.047 14.539 1 91.56 101 TYR A C 1
ATOM 754 O O . TYR A 1 101 ? -20.672 28.828 14.414 1 91.56 101 TYR A O 1
ATOM 762 N N . GLY A 1 102 ? -21.953 30.438 14.734 1 84.81 102 GLY A N 1
ATOM 763 C CA . GLY A 1 102 ? -23.172 29.641 14.781 1 84.81 102 GLY A CA 1
ATOM 764 C C . GLY A 1 102 ? -24.234 30.234 15.672 1 84.81 102 GLY A C 1
ATOM 765 O O . GLY A 1 102 ? -23.969 31.172 16.438 1 84.81 102 GLY A O 1
ATOM 766 N N . PRO A 1 103 ? -25.438 29.656 15.352 1 73.06 103 PRO A N 1
ATOM 767 C CA . PRO A 1 103 ? -26.547 30.156 16.172 1 73.06 103 PRO A CA 1
ATOM 768 C C . PRO A 1 103 ? -26.484 29.656 17.609 1 73.06 103 PRO A C 1
ATOM 770 O O . PRO A 1 103 ? -26.047 28.531 17.859 1 73.06 103 PRO A O 1
ATOM 773 N N . GLY A 1 104 ? -26.656 30.406 18.562 1 66.75 104 GLY A N 1
ATOM 774 C CA . GLY A 1 104 ? -26.812 30.016 19.953 1 66.75 104 GLY A CA 1
ATOM 775 C C . GLY A 1 104 ? -25.5 30.062 20.734 1 66.75 104 GLY A C 1
ATOM 776 O O . GLY A 1 104 ? -24.578 30.75 20.344 1 66.75 104 GLY A O 1
ATOM 777 N N . ASP A 1 105 ? -25.422 29.219 21.891 1 63.31 105 ASP A N 1
ATOM 778 C CA . ASP A 1 105 ? -24.344 29.344 22.875 1 63.31 105 ASP A CA 1
ATOM 779 C C . ASP A 1 105 ? -23.25 28.297 22.609 1 63.31 105 ASP A C 1
ATOM 781 O O . ASP A 1 105 ? -22.219 28.312 23.266 1 63.31 105 ASP A O 1
ATOM 785 N N . ARG A 1 106 ? -23.531 27.344 21.797 1 67.81 106 ARG A N 1
ATOM 786 C CA . ARG A 1 106 ? -22.516 26.344 21.484 1 67.81 106 ARG A CA 1
ATOM 787 C C . ARG A 1 106 ? -22.219 26.297 20 1 67.81 106 ARG A C 1
ATOM 789 O O . ARG A 1 106 ? -22.75 25.438 19.281 1 67.81 106 ARG A O 1
ATOM 796 N N . PRO A 1 107 ? -21.344 27.203 19.547 1 74 107 PRO A N 1
ATOM 797 C CA . PRO A 1 107 ? -21.078 27.234 18.109 1 74 107 PRO A CA 1
ATOM 798 C C . PRO A 1 107 ? -20.312 26.016 17.609 1 74 107 PRO A C 1
ATOM 800 O O . PRO A 1 107 ? -19.406 25.531 18.281 1 74 107 PRO A O 1
ATOM 803 N N . SER A 1 108 ? -20.875 25.391 16.594 1 80.38 108 SER A N 1
ATOM 804 C CA . SER A 1 108 ? -20.266 24.188 16.016 1 80.38 108 SER A CA 1
ATOM 805 C C . SER A 1 108 ? -19.359 24.531 14.844 1 80.38 108 SER A C 1
ATOM 807 O O . SER A 1 108 ? -18.781 23.641 14.227 1 80.38 108 SER A O 1
ATOM 809 N N . HIS A 1 109 ? -19.297 25.875 14.547 1 90.75 109 HIS A N 1
ATOM 810 C CA . HIS A 1 109 ? -18.484 26.297 13.406 1 90.75 109 HIS A CA 1
ATOM 811 C C . HIS A 1 109 ? -17.562 27.438 13.781 1 90.75 109 HIS A C 1
ATOM 813 O O . HIS A 1 109 ? -17.656 27.984 14.891 1 90.75 109 HIS A O 1
ATOM 819 N N . THR A 1 110 ? -16.625 27.688 13.023 1 92.56 110 THR A N 1
ATOM 820 C CA . THR A 1 110 ? -15.672 28.781 13.188 1 92.56 110 THR A CA 1
ATOM 821 C C . THR A 1 110 ? -15.602 29.641 11.922 1 92.56 110 THR A C 1
ATOM 823 O O . THR A 1 110 ? -15.516 29.094 10.812 1 92.56 110 THR A O 1
ATOM 826 N N . LEU A 1 111 ? -15.75 30.938 12.07 1 94.69 111 LEU A N 1
ATOM 827 C CA . LEU A 1 111 ? -15.656 31.891 10.961 1 94.69 111 LEU A CA 1
ATOM 828 C C . LEU A 1 111 ? -14.25 32.469 10.859 1 94.69 111 LEU A C 1
ATOM 830 O O . LEU A 1 111 ? -13.672 32.906 11.867 1 94.69 111 LEU A O 1
ATOM 834 N N . ILE A 1 112 ? -13.695 32.406 9.695 1 95.81 112 ILE A N 1
ATOM 835 C CA . ILE A 1 112 ? -12.422 33.062 9.414 1 95.81 112 ILE A CA 1
ATOM 836 C C . ILE A 1 112 ? -12.633 34.188 8.422 1 95.81 112 ILE A C 1
ATOM 838 O O . ILE A 1 112 ? -13.227 34 7.363 1 95.81 112 ILE A O 1
ATOM 842 N N . VAL A 1 113 ? -12.227 35.406 8.781 1 95.62 113 VAL A N 1
ATOM 843 C CA . VAL A 1 113 ? -12.188 36.562 7.879 1 95.62 113 VAL A CA 1
ATOM 844 C C . VAL A 1 113 ? -10.734 36.938 7.621 1 95.62 113 VAL A C 1
ATOM 846 O O . VAL A 1 113 ? -9.945 37.062 8.555 1 95.62 113 VAL A O 1
ATOM 849 N N . PHE A 1 114 ? -10.406 37.062 6.355 1 95.62 114 PHE A N 1
ATOM 850 C CA . PHE A 1 114 ? -9.016 37.375 6.055 1 95.62 114 PHE A CA 1
ATOM 851 C C . PHE A 1 114 ? -8.93 38.406 4.93 1 95.62 114 PHE A C 1
ATOM 853 O O . PHE A 1 114 ? -9.875 38.562 4.156 1 95.62 114 PHE A O 1
ATOM 860 N N . HIS A 1 115 ? -7.844 39.156 4.887 1 94.19 115 HIS A N 1
ATOM 861 C CA . HIS A 1 115 ? -7.543 40.125 3.84 1 94.19 115 HIS A CA 1
ATOM 862 C C . HIS A 1 115 ? -6.039 40.25 3.621 1 94.19 115 HIS A C 1
ATOM 864 O O . HIS A 1 115 ? -5.246 39.906 4.504 1 94.19 115 HIS A O 1
ATOM 870 N N . PRO A 1 116 ? -5.652 40.594 2.471 1 92.38 116 PRO A N 1
ATOM 871 C CA . PRO A 1 116 ? -4.219 40.719 2.195 1 92.38 116 PRO A CA 1
ATOM 872 C C . PRO A 1 116 ? -3.516 41.656 3.15 1 92.38 116 PRO A C 1
ATOM 874 O O . PRO A 1 116 ? -4.051 42.75 3.463 1 92.38 116 PRO A O 1
ATOM 877 N N . ALA A 1 117 ? -2.459 41.188 3.727 1 84.44 117 ALA A N 1
ATOM 878 C CA . ALA A 1 117 ? -1.67 42.031 4.633 1 84.44 117 ALA A CA 1
ATOM 879 C C . ALA A 1 117 ? -0.967 43.125 3.877 1 84.44 117 ALA A C 1
ATOM 881 O O . ALA A 1 117 ? -0.511 42.938 2.746 1 84.44 117 ALA A O 1
ATOM 882 N N . GLU A 1 118 ? -1.225 44.375 4.297 1 67 118 GLU A N 1
ATOM 883 C CA . GLU A 1 118 ? -0.491 45.469 3.701 1 67 118 GLU A CA 1
ATOM 884 C C . GLU A 1 118 ? 0.994 45.406 4.043 1 67 118 GLU A C 1
ATOM 886 O O . GLU A 1 118 ? 1.361 45.219 5.199 1 67 118 GLU A O 1
ATOM 891 N N . ARG A 1 119 ? 1.854 44.719 3.215 1 56.16 119 ARG A N 1
ATOM 892 C CA . ARG A 1 119 ? 3.293 44.594 3.412 1 56.16 119 ARG A CA 1
ATOM 893 C C . ARG A 1 119 ? 3.893 45.906 3.943 1 56.16 119 ARG A C 1
ATOM 895 O O . ARG A 1 119 ? 3.75 46.969 3.322 1 56.16 119 ARG A O 1
ATOM 902 N N . PRO A 1 120 ? 4.02 45.906 5.285 1 46.81 120 PRO A N 1
ATOM 903 C CA . PRO A 1 120 ? 4.926 47.031 5.445 1 46.81 120 PRO A CA 1
ATOM 904 C C . PRO A 1 120 ? 6.082 47.031 4.449 1 46.81 120 PRO A C 1
ATOM 906 O O . PRO A 1 120 ? 6.477 45.969 3.977 1 46.81 120 PRO A O 1
ATOM 909 N N . ALA A 1 121 ? 6.262 48.125 3.771 1 39.28 121 ALA A N 1
ATOM 910 C CA . ALA A 1 121 ? 7.367 48.375 2.854 1 39.28 121 ALA A CA 1
ATOM 911 C C . ALA A 1 121 ? 8.672 47.781 3.375 1 39.28 121 ALA A C 1
ATOM 913 O O . ALA A 1 121 ? 9.758 48.219 2.988 1 39.28 121 ALA A O 1
ATOM 914 N N . ALA A 1 122 ? 8.711 47.312 4.574 1 37.81 122 ALA A N 1
ATOM 915 C CA . ALA A 1 122 ? 10.133 47.062 4.84 1 37.81 122 ALA A CA 1
ATOM 916 C C . ALA A 1 122 ? 10.711 46.031 3.891 1 37.81 122 ALA A C 1
ATOM 918 O O . ALA A 1 122 ? 10.172 44.938 3.766 1 37.81 122 ALA A O 1
ATOM 919 N N . GLY A 1 123 ? 11.219 46.5 2.789 1 34.69 123 GLY A N 1
ATOM 920 C CA . GLY A 1 123 ? 12.047 45.781 1.823 1 34.69 123 GLY A CA 1
ATOM 921 C C . GLY A 1 123 ? 12.867 44.688 2.443 1 34.69 123 GLY A C 1
ATOM 922 O O . GLY A 1 123 ? 13.25 44.75 3.611 1 34.69 123 GLY A O 1
ATOM 923 N N . PRO A 1 124 ? 12.555 43.438 2.111 1 36.69 124 PRO A N 1
ATOM 924 C CA . PRO A 1 124 ? 13.641 42.531 2.525 1 36.69 124 PRO A CA 1
ATOM 925 C C . PRO A 1 124 ? 15.016 43.188 2.42 1 36.69 124 PRO A C 1
ATOM 927 O O . PRO A 1 124 ? 15.273 43.938 1.482 1 36.69 124 PRO A O 1
ATOM 930 N N . GLY A 1 125 ? 15.508 43.906 3.41 1 32.28 125 GLY A N 1
ATOM 931 C CA . GLY A 1 125 ? 16.906 44.25 3.17 1 32.28 125 GLY A CA 1
ATOM 932 C C . GLY A 1 125 ? 17.641 43.25 2.326 1 32.28 125 GLY A C 1
ATOM 933 O O . GLY A 1 125 ? 17.172 42.094 2.178 1 32.28 125 GLY A O 1
ATOM 934 N N . PRO A 1 126 ? 18.469 43.75 1.364 1 33.81 126 PRO A N 1
ATOM 935 C CA . PRO A 1 126 ? 19.188 43.062 0.28 1 33.81 126 PRO A CA 1
ATOM 936 C C . PRO A 1 126 ? 19.578 41.625 0.631 1 33.81 126 PRO A C 1
ATOM 938 O O . PRO A 1 126 ? 19.328 40.719 -0.153 1 33.81 126 PRO A O 1
ATOM 941 N N . GLY A 1 127 ? 20.812 41.531 1.239 1 33.44 127 GLY A N 1
ATOM 942 C CA . GLY A 1 127 ? 22 40.75 0.89 1 33.44 127 GLY A CA 1
ATOM 943 C C . GLY A 1 127 ? 21.844 39.281 1.127 1 33.44 127 GLY A C 1
ATOM 944 O O . GLY A 1 127 ? 21.422 38.531 0.231 1 33.44 127 GLY A O 1
ATOM 945 N N . GLY A 1 128 ? 22.562 38.719 2.311 1 36.5 128 GLY A N 1
ATOM 946 C CA . GLY A 1 128 ? 23.203 37.438 2.457 1 36.5 128 GLY A CA 1
ATOM 947 C C . GLY A 1 128 ? 22.203 36.281 2.551 1 36.5 128 GLY A C 1
ATOM 948 O O . GLY A 1 128 ? 21.031 36.5 2.881 1 36.5 128 GLY A O 1
ATOM 949 N N . ALA A 1 129 ? 22.188 35.438 1.71 1 42.88 129 ALA A N 1
ATOM 950 C CA . ALA A 1 129 ? 21.484 34.156 1.805 1 42.88 129 ALA A CA 1
ATOM 951 C C . ALA A 1 129 ? 21.125 33.844 3.252 1 42.88 129 ALA A C 1
ATOM 953 O O . ALA A 1 129 ? 22 33.531 4.074 1 42.88 129 ALA A O 1
ATOM 954 N N . ALA A 1 130 ? 20.25 34.5 3.896 1 47.94 130 ALA A N 1
ATOM 955 C CA . ALA A 1 130 ? 19.828 34.438 5.297 1 47.94 130 ALA A CA 1
ATOM 956 C C . ALA A 1 130 ? 19.734 33 5.77 1 47.94 130 ALA A C 1
ATOM 958 O O . ALA A 1 130 ? 19.109 32.156 5.105 1 47.94 130 ALA A O 1
ATOM 959 N N . GLU A 1 131 ? 20.859 32.531 6.438 1 58.47 131 GLU A N 1
ATOM 960 C CA . GLU A 1 131 ? 20.906 31.281 7.164 1 58.47 131 GLU A CA 1
ATOM 961 C C . GLU A 1 131 ? 19.594 30.969 7.863 1 58.47 131 GLU A C 1
ATOM 963 O O . GLU A 1 131 ? 19.016 31.844 8.523 1 58.47 131 GLU A O 1
ATOM 968 N N . LEU A 1 132 ? 18.906 30.047 7.367 1 66.62 132 LEU A N 1
ATOM 969 C CA . LEU A 1 132 ? 17.703 29.609 8.047 1 66.62 132 LEU A CA 1
ATOM 970 C C . LEU A 1 132 ? 17.891 29.594 9.555 1 66.62 132 LEU A C 1
ATOM 972 O O . LEU A 1 132 ? 18.938 29.141 10.039 1 66.62 132 LEU A O 1
ATOM 976 N N . SER A 1 133 ? 17.031 30.25 10.25 1 73.75 133 SER A N 1
ATOM 977 C CA . SER A 1 133 ? 17.031 30.109 11.703 1 73.75 133 SER A CA 1
ATOM 978 C C . SER A 1 133 ? 16.875 28.656 12.117 1 73.75 133 SER A C 1
ATOM 980 O O . SER A 1 133 ? 16.547 27.797 11.289 1 73.75 133 SER A O 1
ATOM 982 N N . GLU A 1 134 ? 17.312 28.312 13.273 1 73.31 134 GLU A N 1
ATOM 983 C CA . GLU A 1 134 ? 17.141 26.969 13.805 1 73.31 134 GLU A CA 1
ATOM 984 C C . GLU A 1 134 ? 15.688 26.516 13.695 1 73.31 134 GLU A C 1
ATOM 986 O O . GLU A 1 134 ? 15.406 25.344 13.391 1 73.31 134 GLU A O 1
ATOM 991 N N . LEU A 1 135 ? 14.727 27.469 13.938 1 74 135 LEU A N 1
ATOM 992 C CA . LEU A 1 135 ? 13.305 27.172 13.852 1 74 135 LEU A CA 1
ATOM 993 C C . LEU A 1 135 ? 12.906 26.844 12.414 1 74 135 LEU A C 1
ATOM 995 O O . LEU A 1 135 ? 12.133 25.922 12.172 1 74 135 LEU A O 1
ATOM 999 N N . GLU A 1 136 ? 13.484 27.578 11.547 1 74.88 136 GLU A N 1
ATOM 1000 C CA . GLU A 1 136 ? 13.172 27.359 10.141 1 74.88 136 GLU A CA 1
ATOM 1001 C C . GLU A 1 136 ? 13.727 26.031 9.648 1 74.88 136 GLU A C 1
ATOM 1003 O O . GLU A 1 136 ? 13.078 25.328 8.859 1 74.88 136 GLU A O 1
ATOM 1008 N N . ARG A 1 137 ? 14.875 25.703 10.164 1 75.62 137 ARG A N 1
ATOM 1009 C CA . ARG A 1 137 ? 15.492 24.422 9.805 1 75.62 137 ARG A CA 1
ATOM 1010 C C . ARG A 1 137 ? 14.648 23.25 10.281 1 75.62 137 ARG A C 1
ATOM 1012 O O . ARG A 1 137 ? 14.406 22.312 9.523 1 75.62 137 ARG A O 1
ATOM 1019 N N . LEU A 1 138 ? 14.18 23.312 11.438 1 77.25 138 LEU A N 1
ATOM 1020 C CA . LEU A 1 138 ? 13.383 22.234 12.016 1 77.25 138 LEU A CA 1
ATOM 1021 C C . LEU A 1 138 ? 12.023 22.141 11.328 1 77.25 138 LEU 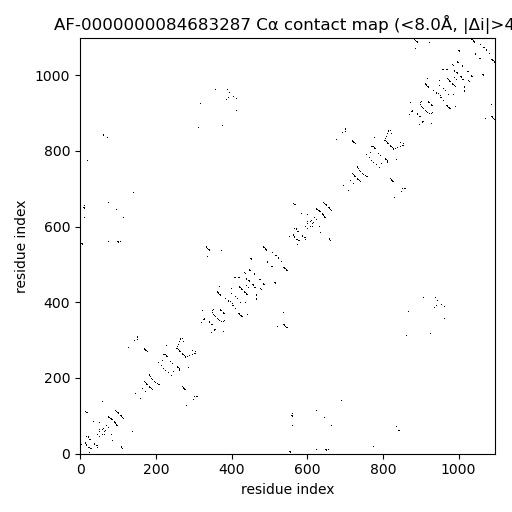A C 1
ATOM 1023 O O . LEU A 1 138 ? 11.492 21.047 11.141 1 77.25 138 LEU A O 1
ATOM 1027 N N . ALA A 1 139 ? 11.523 23.281 10.914 1 75.75 139 ALA A N 1
ATOM 1028 C CA . ALA A 1 139 ? 10.258 23.281 10.188 1 75.75 139 ALA A CA 1
ATOM 1029 C C . ALA A 1 139 ? 10.398 22.625 8.828 1 75.75 139 ALA A C 1
ATOM 1031 O O . ALA A 1 139 ? 9.516 21.875 8.398 1 75.75 139 ALA A O 1
ATOM 1032 N N . LEU A 1 140 ? 11.469 22.922 8.219 1 78.06 140 LEU A N 1
ATOM 1033 C CA . LEU A 1 140 ? 11.719 22.312 6.918 1 78.06 140 LEU A CA 1
ATOM 1034 C C . LEU A 1 140 ? 11.875 20.797 7.043 1 78.06 140 LEU A C 1
ATOM 1036 O O . LEU A 1 140 ? 11.352 20.047 6.215 1 78.06 140 LEU A O 1
ATOM 1040 N N . LEU A 1 141 ? 12.531 20.391 8.047 1 79.81 141 LEU A N 1
ATOM 1041 C CA . LEU A 1 141 ? 12.719 18.953 8.266 1 79.81 141 LEU A CA 1
ATOM 1042 C C . LEU A 1 141 ? 11.383 18.281 8.547 1 79.81 141 LEU A C 1
ATOM 1044 O O . LEU A 1 141 ? 11.125 17.172 8.047 1 79.81 141 LEU A O 1
ATOM 1048 N N . ALA A 1 142 ? 10.602 18.953 9.273 1 75.88 142 ALA A N 1
ATOM 1049 C CA . ALA A 1 142 ? 9.281 18.406 9.57 1 75.88 142 ALA A CA 1
ATOM 1050 C C . ALA A 1 142 ? 8.43 18.312 8.312 1 75.88 142 ALA A C 1
ATOM 1052 O O . ALA A 1 142 ? 7.723 17.328 8.109 1 75.88 142 ALA A O 1
ATOM 1053 N N . GLU A 1 143 ? 8.555 19.266 7.508 1 77.81 143 GLU A N 1
ATOM 1054 C CA . GLU A 1 143 ? 7.824 19.266 6.242 1 77.81 143 GLU A CA 1
ATOM 1055 C C . GLU A 1 143 ? 8.305 18.141 5.324 1 77.81 143 GLU A C 1
ATOM 1057 O O . GLU A 1 143 ? 7.492 17.469 4.684 1 77.81 143 GLU A O 1
ATOM 1062 N N . THR A 1 144 ? 9.57 18 5.277 1 79.94 144 THR A N 1
ATOM 1063 C CA . THR A 1 144 ? 10.164 16.984 4.434 1 79.94 144 THR A CA 1
ATOM 1064 C C . THR A 1 144 ? 9.625 15.602 4.793 1 79.94 144 THR A C 1
ATOM 1066 O O . THR A 1 144 ? 9.219 14.836 3.914 1 79.94 144 THR A O 1
ATOM 1069 N N . THR A 1 145 ? 9.562 15.359 5.941 1 75.94 145 THR A N 1
ATOM 1070 C CA . THR A 1 145 ? 9.133 14.055 6.418 1 75.94 145 THR A CA 1
ATOM 1071 C C . THR A 1 145 ? 7.66 13.812 6.078 1 75.94 145 THR A C 1
ATOM 1073 O O . THR A 1 145 ? 7.297 12.75 5.57 1 75.94 145 THR A O 1
ATOM 1076 N N . THR A 1 146 ? 6.871 14.805 6.316 1 77.5 146 THR A N 1
ATOM 1077 C CA . THR A 1 146 ? 5.441 14.672 6.055 1 77.5 146 THR A CA 1
ATOM 1078 C C . THR A 1 146 ? 5.18 14.461 4.566 1 77.5 146 THR A C 1
ATOM 1080 O O . THR A 1 146 ? 4.418 13.57 4.188 1 77.5 146 THR A O 1
ATOM 1083 N N . GLN A 1 147 ? 5.875 15.195 3.824 1 83.38 147 GLN A N 1
ATOM 1084 C CA . GLN A 1 147 ? 5.641 15.141 2.387 1 83.38 147 GLN A CA 1
ATOM 1085 C C . GLN A 1 147 ? 6.133 13.82 1.803 1 83.38 147 GLN A C 1
ATOM 1087 O O . GLN A 1 147 ? 5.453 13.203 0.977 1 83.38 147 GLN A O 1
ATOM 1092 N N . LEU A 1 148 ? 7.227 13.438 2.285 1 87.75 148 LEU A N 1
ATOM 1093 C CA . LEU A 1 148 ? 7.836 12.258 1.675 1 87.75 148 LEU A CA 1
ATOM 1094 C C . LEU A 1 148 ? 7.195 10.977 2.199 1 87.75 148 LEU A C 1
ATOM 1096 O O . LEU A 1 148 ? 7.145 9.969 1.49 1 87.75 148 LEU A O 1
ATOM 1100 N N . THR A 1 149 ? 6.664 10.992 3.365 1 85.44 149 THR A N 1
ATOM 1101 C CA . THR A 1 149 ? 6.055 9.805 3.955 1 85.44 149 THR A CA 1
ATOM 1102 C C . THR A 1 149 ? 4.629 9.625 3.451 1 85.44 149 THR A C 1
ATOM 1104 O O . THR A 1 149 ? 4.051 8.539 3.578 1 85.44 149 THR A O 1
ATOM 1107 N N . SER A 1 150 ? 4.109 10.578 2.814 1 85.75 150 SER A N 1
ATOM 1108 C CA . SER A 1 150 ? 2.715 10.531 2.385 1 85.75 150 SER A CA 1
ATOM 1109 C C . SER A 1 150 ? 2.559 9.727 1.098 1 85.75 150 SER A C 1
ATOM 1111 O O . SER A 1 150 ? 1.448 9.57 0.585 1 85.75 150 SER A O 1
ATOM 1113 N N . THR A 1 151 ? 3.672 9.188 0.603 1 86.56 151 THR A N 1
ATOM 1114 C CA . THR A 1 151 ? 3.574 8.406 -0.625 1 86.56 151 THR A CA 1
ATOM 1115 C C . THR A 1 151 ? 4.48 7.18 -0.557 1 86.56 151 THR A C 1
ATOM 1117 O O . THR A 1 151 ? 5.523 7.207 0.097 1 86.56 151 THR A O 1
ATOM 1120 N N . LEU A 1 152 ? 4.039 6.191 -1.241 1 90.31 152 LEU A N 1
ATOM 1121 C CA . LEU A 1 152 ? 4.867 5.004 -1.413 1 90.31 152 LEU A CA 1
ATOM 1122 C C . LEU A 1 152 ? 5.23 4.801 -2.881 1 90.31 152 LEU A C 1
ATOM 1124 O O . LEU A 1 152 ? 5.504 3.678 -3.309 1 90.31 152 LEU A O 1
ATOM 1128 N N . ASP A 1 153 ? 5.129 5.867 -3.623 1 90.94 153 ASP A N 1
ATOM 1129 C CA . ASP A 1 153 ? 5.594 5.91 -5.008 1 90.94 153 ASP A CA 1
ATOM 1130 C C . ASP A 1 153 ? 6.945 6.609 -5.109 1 90.94 153 ASP A C 1
ATOM 1132 O O . ASP A 1 153 ? 7.078 7.777 -4.73 1 90.94 153 ASP A O 1
ATOM 1136 N N . VAL A 1 154 ? 7.852 5.918 -5.656 1 92.94 154 VAL A N 1
ATOM 1137 C CA . VAL A 1 154 ? 9.227 6.418 -5.707 1 92.94 154 VAL A CA 1
ATOM 1138 C C . VAL A 1 154 ? 9.281 7.695 -6.539 1 92.94 154 VAL A C 1
ATOM 1140 O O . VAL A 1 154 ? 9.891 8.688 -6.133 1 92.94 154 VAL A O 1
ATOM 1143 N N . ASP A 1 155 ? 8.695 7.715 -7.668 1 92.81 155 ASP A N 1
ATOM 1144 C CA . ASP A 1 155 ? 8.719 8.875 -8.555 1 92.81 155 ASP A CA 1
ATOM 1145 C C . ASP A 1 155 ? 8.078 10.086 -7.883 1 92.81 155 ASP A C 1
ATOM 1147 O O . ASP A 1 155 ? 8.594 11.203 -7.969 1 92.81 155 ASP A O 1
ATOM 1151 N N . GLU A 1 156 ? 6.977 9.805 -7.266 1 93.06 156 GLU A N 1
ATOM 1152 C CA . GLU A 1 156 ? 6.301 10.891 -6.559 1 93.06 156 GLU A CA 1
ATOM 1153 C C . GLU A 1 156 ? 7.152 11.414 -5.406 1 93.06 156 GLU A C 1
ATOM 1155 O O . GLU A 1 156 ? 7.188 12.625 -5.156 1 93.06 156 GLU A O 1
ATOM 1160 N N . ALA A 1 157 ? 7.793 10.531 -4.68 1 93.62 157 ALA A N 1
ATOM 1161 C CA . ALA A 1 157 ? 8.68 10.945 -3.594 1 93.62 157 ALA A CA 1
ATOM 1162 C C . ALA A 1 157 ? 9.805 11.836 -4.113 1 93.62 157 ALA A C 1
ATOM 1164 O O . ALA A 1 157 ? 10.141 12.844 -3.488 1 93.62 157 ALA A O 1
ATOM 1165 N N . LEU A 1 158 ? 10.375 11.539 -5.258 1 95.19 158 LEU A N 1
ATOM 1166 C CA . LEU A 1 158 ? 11.438 12.336 -5.852 1 95.19 158 LEU A CA 1
ATOM 1167 C C . LEU A 1 158 ? 10.922 13.719 -6.258 1 95.19 158 LEU A C 1
ATOM 1169 O O . LEU A 1 158 ? 11.594 14.727 -6.039 1 95.19 158 LEU A O 1
ATOM 1173 N N . HIS A 1 159 ? 9.789 13.719 -6.828 1 94.56 159 HIS A N 1
ATOM 1174 C CA . HIS A 1 159 ? 9.172 14.984 -7.223 1 94.56 159 HIS A CA 1
ATOM 1175 C C . HIS A 1 159 ? 8.969 15.898 -6.016 1 94.56 159 HIS A C 1
ATOM 1177 O O . HIS A 1 159 ? 9.242 17.094 -6.086 1 94.56 159 HIS A O 1
ATOM 1183 N N . ARG A 1 160 ? 8.508 15.305 -4.965 1 91.81 160 ARG A N 1
ATOM 1184 C CA . ARG A 1 160 ? 8.273 16.078 -3.752 1 91.81 160 ARG A CA 1
ATOM 1185 C C . ARG A 1 160 ? 9.586 16.547 -3.143 1 91.81 160 ARG A C 1
ATOM 1187 O O . ARG A 1 160 ? 9.664 17.672 -2.619 1 91.81 160 ARG A O 1
ATOM 1194 N N . LEU A 1 161 ? 10.547 15.688 -3.17 1 93.94 161 LEU A N 1
ATOM 1195 C CA . LEU A 1 161 ? 11.859 16.078 -2.662 1 93.94 161 LEU A CA 1
ATOM 1196 C C . LEU A 1 161 ? 12.406 17.266 -3.432 1 93.94 161 LEU A C 1
ATOM 1198 O O . LEU A 1 161 ? 12.93 18.219 -2.83 1 93.94 161 LEU A O 1
ATOM 1202 N N . VAL A 1 162 ? 12.258 17.25 -4.711 1 95.12 162 VAL A N 1
ATOM 1203 C CA . VAL A 1 162 ? 12.711 18.344 -5.562 1 95.12 162 VAL A CA 1
ATOM 1204 C C . VAL A 1 162 ? 12.008 19.641 -5.164 1 95.12 162 VAL A C 1
ATOM 1206 O O . VAL A 1 162 ? 12.656 20.672 -4.973 1 95.12 162 VAL A O 1
ATOM 1209 N N . ALA A 1 163 ? 10.766 19.547 -4.973 1 90.44 163 ALA A N 1
ATOM 1210 C CA . ALA A 1 163 ? 9.953 20.719 -4.656 1 90.44 163 ALA A CA 1
ATOM 1211 C C . ALA A 1 163 ? 10.312 21.266 -3.277 1 90.44 163 ALA A C 1
ATOM 1213 O O . ALA A 1 163 ? 10.164 22.469 -3.025 1 90.44 163 ALA A O 1
ATOM 1214 N N . LEU A 1 164 ? 10.797 20.406 -2.451 1 86.88 164 LEU A N 1
ATOM 1215 C CA . LEU A 1 164 ? 11.133 20.812 -1.089 1 86.88 164 LEU A CA 1
ATOM 1216 C C . LEU A 1 164 ? 12.461 21.547 -1.052 1 86.88 164 LEU A C 1
ATOM 1218 O O . LEU A 1 164 ? 12.664 22.438 -0.222 1 86.88 164 LEU A O 1
ATOM 1222 N N . VAL A 1 165 ? 13.336 21.203 -1.95 1 90.69 165 VAL A N 1
ATOM 1223 C CA . VAL A 1 165 ? 14.68 21.75 -1.859 1 90.69 165 VAL A CA 1
ATOM 1224 C C . VAL A 1 165 ? 14.82 22.938 -2.809 1 90.69 165 VAL A C 1
ATOM 1226 O O . VAL A 1 165 ? 15.578 23.875 -2.539 1 90.69 165 VAL A O 1
ATOM 1229 N N . LEU A 1 166 ? 14.133 22.922 -3.922 1 91 166 LEU A N 1
ATOM 1230 C CA . LEU A 1 166 ? 14.203 24.016 -4.887 1 91 166 LEU A CA 1
ATOM 1231 C C . LEU A 1 166 ? 12.969 24.906 -4.793 1 91 166 LEU A C 1
ATOM 1233 O O . LEU A 1 166 ? 11.852 24.406 -4.645 1 91 166 LEU A O 1
ATOM 1237 N N . PRO A 1 167 ? 13.086 26.156 -4.816 1 86.56 167 PRO A N 1
ATOM 1238 C CA . PRO A 1 167 ? 14.32 26.922 -4.926 1 86.56 167 PRO A CA 1
ATOM 1239 C C . PRO A 1 167 ? 14.836 27.406 -3.57 1 86.56 167 PRO A C 1
ATOM 1241 O O . PRO A 1 167 ? 15.758 28.234 -3.51 1 86.56 167 PRO A O 1
ATOM 1244 N N . ARG A 1 168 ? 14.305 26.828 -2.617 1 81.94 168 ARG A N 1
ATOM 1245 C CA . ARG A 1 168 ? 14.547 27.344 -1.271 1 81.94 168 ARG A CA 1
ATOM 1246 C C . ARG A 1 168 ? 16.016 27.188 -0.876 1 81.94 168 ARG A C 1
ATOM 1248 O O . ARG A 1 168 ? 16.594 28.078 -0.262 1 81.94 168 ARG A O 1
ATOM 1255 N N . LEU A 1 169 ? 16.594 26.094 -1.199 1 88.25 169 LEU A N 1
ATOM 1256 C CA . LEU A 1 169 ? 17.922 25.797 -0.696 1 88.25 169 LEU A CA 1
ATOM 1257 C C . LEU A 1 169 ? 18.953 25.891 -1.816 1 88.25 169 LEU A C 1
ATOM 1259 O O . LEU A 1 169 ? 20.141 26.141 -1.562 1 88.25 169 LEU A O 1
ATOM 1263 N N . ALA A 1 170 ? 18.5 25.625 -3.002 1 93.75 170 ALA A N 1
ATOM 1264 C CA . ALA A 1 170 ? 19.438 25.531 -4.109 1 93.75 170 ALA A CA 1
ATOM 1265 C C . ALA A 1 170 ? 18.766 25.859 -5.438 1 93.75 170 ALA A C 1
ATOM 1267 O O . ALA A 1 170 ? 17.547 25.984 -5.504 1 93.75 170 ALA A O 1
ATOM 1268 N N . ASP A 1 171 ? 19.656 26.016 -6.395 1 96.12 171 ASP A N 1
ATOM 1269 C CA . ASP A 1 171 ? 19.172 26.25 -7.75 1 96.12 171 ASP A CA 1
ATOM 1270 C C . ASP A 1 171 ? 19.047 24.953 -8.531 1 96.12 171 ASP A C 1
ATOM 1272 O O . ASP A 1 171 ? 18.234 24.859 -9.461 1 96.12 171 ASP A O 1
ATOM 1276 N N . TRP A 1 172 ? 19.891 24.016 -8.156 1 97.25 172 TRP A N 1
ATOM 1277 C CA . TRP A 1 172 ? 19.906 22.719 -8.828 1 97.25 172 TRP A CA 1
ATOM 1278 C C . TRP A 1 172 ? 19.766 21.578 -7.824 1 97.25 172 TRP A C 1
ATOM 1280 O O . TRP A 1 172 ? 20.297 21.656 -6.711 1 97.25 172 TRP A O 1
ATOM 1290 N N . VAL A 1 173 ? 19.109 20.547 -8.258 1 98.19 173 VAL A N 1
ATOM 1291 C CA . VAL A 1 173 ? 19.141 19.297 -7.508 1 98.19 173 VAL A CA 1
ATOM 1292 C C . VAL A 1 173 ? 19.359 18.125 -8.469 1 98.19 173 VAL A C 1
ATOM 1294 O O . VAL A 1 173 ? 18.781 18.094 -9.562 1 98.19 173 VAL A O 1
ATOM 1297 N N . VAL A 1 174 ? 20.266 17.266 -8.148 1 98.5 174 VAL A N 1
ATOM 1298 C CA . VAL A 1 174 ? 20.547 16.031 -8.883 1 98.5 174 VAL A CA 1
ATOM 1299 C C . VAL A 1 174 ? 20.438 14.828 -7.941 1 98.5 174 VAL A C 1
ATOM 1301 O O . VAL A 1 174 ? 21 14.828 -6.848 1 98.5 174 VAL A O 1
ATOM 1304 N N . ILE A 1 175 ? 19.688 13.859 -8.359 1 98.31 175 ILE A N 1
ATOM 1305 C CA . ILE A 1 175 ? 19.484 12.68 -7.527 1 98.31 175 ILE A CA 1
ATOM 1306 C C . ILE A 1 175 ? 20 11.445 -8.266 1 98.31 175 ILE A C 1
ATOM 1308 O O . ILE A 1 175 ? 19.5 11.102 -9.344 1 98.31 175 ILE A O 1
ATOM 1312 N N . ASP A 1 176 ? 20.969 10.781 -7.719 1 98.12 176 ASP A N 1
ATOM 1313 C CA . ASP A 1 176 ? 21.516 9.523 -8.195 1 98.12 176 ASP A CA 1
ATOM 1314 C C . ASP A 1 176 ? 21.078 8.359 -7.305 1 98.12 176 ASP A C 1
ATOM 1316 O O . ASP A 1 176 ? 21.328 8.375 -6.094 1 98.12 176 ASP A O 1
ATOM 1320 N N . LEU A 1 177 ? 20.5 7.363 -7.902 1 97.06 177 LEU A N 1
ATOM 1321 C CA . LEU A 1 177 ? 20 6.242 -7.117 1 97.06 177 LEU A CA 1
ATOM 1322 C C . LEU A 1 177 ? 20.734 4.957 -7.473 1 97.06 177 LEU A C 1
ATOM 1324 O O . LEU A 1 177 ? 21.094 4.746 -8.633 1 97.06 177 LEU A O 1
ATOM 1328 N N . ILE A 1 178 ? 20.859 4.137 -6.5 1 94.88 178 ILE A N 1
ATOM 1329 C CA . ILE A 1 178 ? 21.422 2.805 -6.695 1 94.88 178 ILE A CA 1
ATOM 1330 C C . ILE A 1 178 ? 20.297 1.788 -6.883 1 94.88 178 ILE A C 1
ATOM 1332 O O . ILE A 1 178 ? 19.406 1.678 -6.039 1 94.88 178 ILE A O 1
ATOM 1336 N N . THR A 1 179 ? 20.297 1.14 -7.879 1 85.38 179 THR A N 1
ATOM 1337 C CA . THR A 1 179 ? 19.266 0.16 -8.203 1 85.38 179 THR A CA 1
ATOM 1338 C C . THR A 1 179 ? 19.531 -1.16 -7.484 1 85.38 179 THR A C 1
ATOM 1340 O O . THR A 1 179 ? 20.562 -1.317 -6.824 1 85.38 179 THR A O 1
ATOM 1343 N N . GLU A 1 180 ? 18.656 -2.09 -7.586 1 72.31 180 GLU A N 1
ATOM 1344 C CA . GLU A 1 180 ? 18.75 -3.396 -6.938 1 72.31 180 GLU A CA 1
ATOM 1345 C C . GLU A 1 180 ? 19.938 -4.191 -7.465 1 72.31 180 GLU A C 1
ATOM 1347 O O . GLU A 1 180 ? 20.469 -5.051 -6.766 1 72.31 180 GLU A O 1
ATOM 1352 N N . ARG A 1 181 ? 20.422 -3.898 -8.695 1 71 181 ARG A N 1
ATOM 1353 C CA . ARG A 1 181 ? 21.562 -4.59 -9.281 1 71 181 ARG A CA 1
ATOM 1354 C C . ARG A 1 181 ? 22.859 -3.83 -9.016 1 71 181 ARG A C 1
ATOM 1356 O O . ARG A 1 181 ? 23.828 -3.977 -9.758 1 71 181 ARG A O 1
ATOM 1363 N N . ASP A 1 182 ? 22.75 -2.877 -8.078 1 82.12 182 ASP A N 1
ATOM 1364 C CA . ASP A 1 182 ? 23.891 -2.088 -7.645 1 82.12 182 ASP A CA 1
ATOM 1365 C C . ASP A 1 182 ? 24.391 -1.177 -8.766 1 82.12 182 ASP A C 1
ATOM 1367 O O . ASP A 1 182 ? 25.594 -0.936 -8.898 1 82.12 182 ASP A O 1
ATOM 1371 N N . GLU A 1 183 ? 23.547 -0.943 -9.656 1 90.81 183 GLU A N 1
ATOM 1372 C CA . GLU A 1 183 ? 23.828 0.043 -10.703 1 90.81 183 GLU A CA 1
ATOM 1373 C C . GLU A 1 183 ? 23.359 1.435 -10.273 1 90.81 183 GLU A C 1
ATOM 1375 O O . GLU A 1 183 ? 22.391 1.571 -9.523 1 90.81 183 GLU A O 1
ATOM 1380 N N . VAL A 1 184 ? 24.141 2.393 -10.734 1 94.19 184 VAL A N 1
ATOM 1381 C CA . VAL A 1 184 ? 23.781 3.764 -10.391 1 94.19 184 VAL A CA 1
ATOM 1382 C C . VAL A 1 184 ? 22.984 4.391 -11.539 1 94.19 184 VAL A C 1
ATOM 1384 O O . VAL A 1 184 ? 23.375 4.266 -12.711 1 94.19 184 VAL A O 1
ATOM 1387 N N . TRP A 1 185 ? 21.906 4.945 -11.242 1 95.06 185 TRP A N 1
ATOM 1388 C CA . TRP A 1 185 ? 21.047 5.633 -12.203 1 95.06 185 TRP A CA 1
ATOM 1389 C C . TRP A 1 185 ? 20.812 7.078 -11.781 1 95.06 185 TRP A C 1
ATOM 1391 O O . TRP A 1 185 ? 20.344 7.336 -10.672 1 95.06 185 TRP A O 1
ATOM 1401 N N . ARG A 1 186 ? 21.234 7.988 -12.609 1 97.56 186 ARG A N 1
ATOM 1402 C CA . ARG A 1 186 ? 20.859 9.375 -12.359 1 97.56 186 ARG A CA 1
ATOM 1403 C C . ARG A 1 186 ? 19.391 9.625 -12.68 1 97.56 186 ARG A C 1
ATOM 1405 O O . ARG A 1 186 ? 19.031 9.836 -13.844 1 97.56 186 ARG A O 1
ATOM 1412 N N . ALA A 1 187 ? 18.609 9.758 -11.625 1 96.75 187 ALA A N 1
ATOM 1413 C CA . ALA A 1 187 ? 17.156 9.672 -11.734 1 96.75 187 ALA A CA 1
ATOM 1414 C C . ALA A 1 187 ? 16.547 11.047 -11.992 1 96.75 187 ALA A C 1
ATOM 1416 O O . ALA A 1 187 ? 15.477 11.148 -12.594 1 96.75 187 ALA A O 1
ATOM 1417 N N . ALA A 1 188 ? 17.172 12.062 -11.523 1 97.19 188 ALA A N 1
ATOM 1418 C CA . ALA A 1 188 ? 16.609 13.406 -11.68 1 97.19 188 ALA A CA 1
ATOM 1419 C C . ALA A 1 188 ? 17.703 14.453 -11.781 1 97.19 188 ALA A C 1
ATOM 1421 O O . ALA A 1 188 ? 18.703 14.391 -11.062 1 97.19 188 ALA A O 1
ATOM 1422 N N . VAL A 1 189 ? 17.609 15.328 -12.664 1 98.12 189 VAL A N 1
ATOM 1423 C CA . VAL A 1 189 ? 18.391 16.547 -12.828 1 98.12 189 VAL A CA 1
ATOM 1424 C C . VAL A 1 189 ? 17.453 17.734 -13.07 1 98.12 189 VAL A C 1
ATOM 1426 O O . VAL A 1 189 ? 16.922 17.891 -14.164 1 98.12 189 VAL A O 1
ATOM 1429 N N . VAL A 1 190 ? 17.328 18.531 -12.008 1 97.94 190 VAL A N 1
ATOM 1430 C CA . VAL A 1 190 ? 16.297 19.562 -12.07 1 97.94 190 VAL A CA 1
ATOM 1431 C C . VAL A 1 190 ? 16.875 20.922 -11.711 1 97.94 190 VAL A C 1
ATOM 1433 O O . VAL A 1 190 ? 17.688 21.031 -10.781 1 97.94 190 VAL A O 1
ATOM 1436 N N . GLU A 1 191 ? 16.484 21.938 -12.438 1 97.25 191 GLU A N 1
ATOM 1437 C CA . GLU A 1 191 ? 16.859 23.328 -12.211 1 97.25 191 GLU A CA 1
ATOM 1438 C C . GLU A 1 191 ? 15.648 24.188 -11.875 1 97.25 191 GLU A C 1
ATOM 1440 O O . GLU A 1 191 ? 14.586 24.031 -12.477 1 97.25 191 GLU A O 1
ATOM 1445 N N . ALA A 1 192 ? 15.898 25.016 -10.844 1 94.31 192 ALA A N 1
ATOM 1446 C CA . ALA A 1 192 ? 14.844 25.984 -10.547 1 94.31 192 ALA A CA 1
ATOM 1447 C C . ALA A 1 192 ? 14.961 27.219 -11.445 1 94.31 192 ALA A C 1
ATOM 1449 O O . ALA A 1 192 ? 16.031 27.812 -11.562 1 94.31 192 ALA A O 1
ATOM 1450 N N . ASP A 1 193 ? 13.93 27.484 -12.164 1 89.44 193 ASP A N 1
ATOM 1451 C CA . ASP A 1 193 ? 13.789 28.719 -12.945 1 89.44 193 ASP A CA 1
ATOM 1452 C C . ASP A 1 193 ? 12.602 29.547 -12.469 1 89.44 193 ASP A C 1
ATOM 1454 O O . ASP A 1 193 ? 11.516 29.469 -13.047 1 89.44 193 ASP A O 1
ATOM 1458 N N . GLY A 1 194 ? 12.898 30.391 -11.516 1 78.06 194 GLY A N 1
ATOM 1459 C CA . GLY A 1 194 ? 11.781 31.062 -10.859 1 78.06 194 GLY A CA 1
ATOM 1460 C C . GLY A 1 194 ? 10.867 30.094 -10.125 1 78.06 194 GLY A C 1
ATOM 1461 O O . GLY A 1 194 ? 11.32 29.344 -9.25 1 78.06 194 GLY A O 1
ATOM 1462 N N . ASP A 1 195 ? 9.641 30.109 -10.562 1 74.88 195 ASP A N 1
ATOM 1463 C CA . ASP A 1 195 ? 8.656 29.234 -9.914 1 74.88 195 ASP A CA 1
ATOM 1464 C C . ASP A 1 195 ? 8.461 27.953 -10.703 1 74.88 195 ASP A C 1
ATOM 1466 O O . ASP A 1 195 ? 7.625 27.125 -10.352 1 74.88 195 ASP A O 1
ATOM 1470 N N . ARG A 1 196 ? 9.352 27.812 -11.695 1 88.69 196 ARG A N 1
ATOM 1471 C CA . ARG A 1 196 ? 9.234 26.625 -12.531 1 88.69 196 ARG A CA 1
ATOM 1472 C C . ARG A 1 196 ? 10.438 25.703 -12.359 1 88.69 196 ARG A C 1
ATOM 1474 O O . ARG A 1 196 ? 11.539 26.172 -12.07 1 88.69 196 ARG A O 1
ATOM 1481 N N . PHE A 1 197 ? 10.141 24.484 -12.438 1 92.88 197 PHE A N 1
ATOM 1482 C CA . PHE A 1 197 ? 11.203 23.484 -12.422 1 92.88 197 PHE A CA 1
ATOM 1483 C C . PHE A 1 197 ? 11.508 23 -13.836 1 92.88 197 PHE A C 1
ATOM 1485 O O . PHE A 1 197 ? 10.609 22.594 -14.57 1 92.88 197 PHE A O 1
ATOM 1492 N N . VAL A 1 198 ? 12.68 23.062 -14.25 1 95.25 198 VAL A N 1
ATOM 1493 C CA . VAL A 1 198 ? 13.117 22.578 -15.555 1 95.25 198 VAL A CA 1
ATOM 1494 C C . VAL A 1 198 ? 13.852 21.25 -15.391 1 95.25 198 VAL A C 1
ATOM 1496 O O . VAL A 1 198 ? 14.898 21.188 -14.742 1 95.25 198 VAL A O 1
ATOM 1499 N N . HIS A 1 199 ? 13.352 20.266 -16 1 95.44 199 HIS A N 1
ATOM 1500 C CA . HIS A 1 199 ? 13.961 18.953 -15.953 1 95.44 199 HIS A CA 1
ATOM 1501 C C . HIS A 1 199 ? 14.93 18.734 -17.109 1 95.44 199 HIS A C 1
ATOM 1503 O O . HIS A 1 199 ? 14.57 18.953 -18.266 1 95.44 199 HIS A O 1
ATOM 1509 N N . HIS A 1 200 ? 16.078 18.312 -16.828 1 96.31 200 HIS A N 1
ATOM 1510 C CA . HIS A 1 200 ? 17.094 18.047 -17.844 1 96.31 200 HIS A CA 1
ATOM 1511 C C . HIS A 1 200 ? 17.266 16.547 -18.062 1 96.31 200 HIS A C 1
ATOM 1513 O O . HIS A 1 200 ? 18.234 15.945 -17.594 1 96.31 200 HIS A O 1
ATOM 1519 N N . GLU A 1 201 ? 16.484 16.031 -18.906 1 93.75 201 GLU A N 1
ATOM 1520 C CA . GLU A 1 201 ? 16.422 14.594 -19.141 1 93.75 201 GLU A CA 1
ATOM 1521 C C . GLU A 1 201 ? 17.688 14.109 -19.859 1 93.75 201 GLU A C 1
ATOM 1523 O O . GLU A 1 201 ? 18.078 12.953 -19.719 1 93.75 201 GLU A O 1
ATOM 1528 N N . GLU A 1 202 ? 18.297 14.992 -20.562 1 92.81 202 GLU A N 1
ATOM 1529 C CA . GLU A 1 202 ? 19.484 14.625 -21.328 1 92.81 202 GLU A CA 1
ATOM 1530 C C . GLU A 1 202 ? 20.656 14.305 -20.406 1 92.81 202 GLU A C 1
ATOM 1532 O O . GLU A 1 202 ? 21.609 13.641 -20.812 1 92.81 202 GLU A O 1
ATOM 1537 N N . LEU A 1 203 ? 20.578 14.766 -19.188 1 95.88 203 LEU A N 1
ATOM 1538 C CA . LEU A 1 203 ? 21.672 14.531 -18.25 1 95.88 203 LEU A CA 1
ATOM 1539 C C . LEU A 1 203 ? 21.344 13.359 -17.328 1 95.88 203 LEU A C 1
ATOM 1541 O O . LEU A 1 203 ? 22.109 13.031 -16.422 1 95.88 203 LEU A O 1
ATOM 1545 N N . GLN A 1 204 ? 20.188 12.734 -17.578 1 95.5 204 GLN A N 1
ATOM 1546 C CA . GLN A 1 204 ? 19.766 11.594 -16.781 1 95.5 204 GLN A CA 1
ATOM 1547 C C . GLN A 1 204 ? 20.156 10.281 -17.453 1 95.5 204 GLN A C 1
ATOM 1549 O O . GLN A 1 204 ? 20.531 10.266 -18.625 1 95.5 204 GLN A O 1
ATOM 1554 N N . GLY A 1 205 ? 20.125 9.188 -16.594 1 93 205 GLY A N 1
ATOM 1555 C CA . GLY A 1 205 ? 20.406 7.879 -17.188 1 93 205 GLY A CA 1
ATOM 1556 C C . GLY A 1 205 ? 21.406 7.07 -16.391 1 93 205 GLY A C 1
ATOM 1557 O O . GLY A 1 205 ? 21.719 7.406 -15.25 1 93 205 GLY A O 1
ATOM 1558 N N . PRO A 1 206 ? 21.875 5.992 -17 1 93.5 206 PRO A N 1
ATOM 1559 C CA . PRO A 1 206 ? 22.828 5.113 -16.297 1 93.5 206 PRO A CA 1
ATOM 1560 C C . PRO A 1 206 ? 24.172 5.785 -16.031 1 93.5 206 PRO A C 1
ATOM 1562 O O . PRO A 1 206 ? 24.656 6.543 -16.875 1 93.5 206 PRO A O 1
ATOM 1565 N N . MET A 1 207 ? 24.641 5.508 -14.898 1 95.25 207 MET A N 1
ATOM 1566 C CA . MET A 1 207 ? 25.938 6.027 -14.469 1 95.25 207 MET A CA 1
ATOM 1567 C C . MET A 1 207 ? 26.969 4.906 -14.383 1 95.25 207 MET A C 1
ATOM 1569 O O . MET A 1 207 ? 26.609 3.742 -14.188 1 95.25 207 MET A O 1
ATOM 1573 N N . PRO A 1 208 ? 28.188 5.27 -14.578 1 93.38 208 PRO A N 1
ATOM 1574 C CA . PRO A 1 208 ? 29.25 4.266 -14.414 1 93.38 208 PRO A CA 1
ATOM 1575 C C . PRO A 1 208 ? 29.312 3.713 -12.984 1 93.38 208 PRO A C 1
ATOM 1577 O O . PRO A 1 208 ? 28.75 4.309 -12.062 1 93.38 208 PRO A O 1
ATOM 1580 N N . PRO A 1 209 ? 29.953 2.572 -12.805 1 92.31 209 PRO A N 1
ATOM 1581 C CA . PRO A 1 209 ? 30.047 1.978 -11.469 1 92.31 209 PRO A CA 1
ATOM 1582 C C . PRO A 1 209 ? 30.828 2.842 -10.492 1 92.31 209 PRO A C 1
ATOM 1584 O O . PRO A 1 209 ? 31.719 3.592 -10.906 1 92.31 209 PRO A O 1
ATOM 1587 N N . VAL A 1 210 ? 30.469 2.672 -9.266 1 92 210 VAL A N 1
ATOM 1588 C CA . VAL A 1 210 ? 31.141 3.43 -8.203 1 92 210 VAL A CA 1
ATOM 1589 C C . VAL A 1 210 ? 32.438 2.748 -7.824 1 92 210 VAL A C 1
ATOM 1591 O O . VAL A 1 210 ? 32.438 1.639 -7.285 1 92 210 VAL A O 1
ATOM 1594 N N . PRO A 1 211 ? 33.531 3.473 -8.109 1 90.25 211 PRO A N 1
ATOM 1595 C CA . PRO A 1 211 ? 34.781 2.863 -7.688 1 90.25 211 PRO A CA 1
ATOM 1596 C C . PRO A 1 211 ? 34.938 2.803 -6.168 1 90.25 211 PRO A C 1
ATOM 1598 O O . PRO A 1 211 ? 34.531 3.734 -5.469 1 90.25 211 PRO A O 1
ATOM 1601 N N . GLU A 1 212 ? 35.562 1.838 -5.629 1 87.44 212 GLU A N 1
ATOM 1602 C CA . GLU A 1 212 ? 35.688 1.604 -4.191 1 87.44 212 GLU A CA 1
ATOM 1603 C C . GLU A 1 212 ? 36.656 2.609 -3.555 1 87.44 212 GLU A C 1
ATOM 1605 O O . GLU A 1 212 ? 36.531 2.916 -2.367 1 87.44 212 GLU A O 1
ATOM 1610 N N . THR A 1 213 ? 37.5 3.168 -4.348 1 88.19 213 THR A N 1
ATOM 1611 C CA . THR A 1 213 ? 38.562 3.939 -3.713 1 88.19 213 THR A CA 1
ATOM 1612 C C . THR A 1 213 ? 38.5 5.402 -4.148 1 88.19 213 THR A C 1
ATOM 1614 O O . THR A 1 213 ? 39.281 6.227 -3.684 1 88.19 213 THR A O 1
ATOM 1617 N N . SER A 1 214 ? 37.625 5.781 -4.969 1 90.19 214 SER A N 1
ATOM 1618 C CA . SER A 1 214 ? 37.594 7.152 -5.473 1 90.19 214 SER A CA 1
ATOM 1619 C C . SER A 1 214 ? 37.312 8.148 -4.352 1 90.19 214 SER A C 1
ATOM 1621 O O . SER A 1 214 ? 36.344 7.988 -3.598 1 90.19 214 SER A O 1
ATOM 1623 N N . PRO A 1 215 ? 38.125 9.211 -4.199 1 89.5 215 PRO A N 1
ATOM 1624 C CA . PRO A 1 215 ? 37.906 10.219 -3.162 1 89.5 215 PRO A CA 1
ATOM 1625 C C . PRO A 1 215 ? 36.969 11.336 -3.613 1 89.5 215 PRO A C 1
ATOM 1627 O O . PRO A 1 215 ? 36.719 12.289 -2.869 1 89.5 215 PRO A O 1
ATOM 1630 N N . ARG A 1 216 ? 36.5 11.211 -4.824 1 92.75 216 ARG A N 1
ATOM 1631 C CA . ARG A 1 216 ? 35.656 12.266 -5.355 1 92.75 216 ARG A CA 1
ATOM 1632 C C . ARG A 1 216 ? 34.312 12.305 -4.613 1 92.75 216 ARG A C 1
ATOM 1634 O O . ARG A 1 216 ? 33.781 11.258 -4.223 1 92.75 216 ARG A O 1
ATOM 1641 N N . PRO A 1 217 ? 33.781 13.484 -4.434 1 93.44 217 PRO A N 1
ATOM 1642 C CA . PRO A 1 217 ? 32.656 13.688 -3.547 1 93.44 217 PRO A CA 1
ATOM 1643 C C . PRO A 1 217 ? 31.469 12.773 -3.883 1 93.44 217 PRO A C 1
ATOM 1645 O O . PRO A 1 217 ? 30.906 12.141 -2.988 1 93.44 217 PRO A O 1
ATOM 1648 N N . LEU A 1 218 ? 31.031 12.656 -5.145 1 95.75 218 LEU A N 1
ATOM 1649 C CA . LEU A 1 218 ? 29.859 11.844 -5.473 1 95.75 218 LEU A CA 1
ATOM 1650 C C . LEU A 1 218 ? 30.141 10.367 -5.191 1 95.75 218 LEU A C 1
ATOM 1652 O O . LEU A 1 218 ? 29.281 9.664 -4.645 1 95.75 218 LEU A O 1
ATOM 1656 N N . SER A 1 219 ? 31.328 9.922 -5.574 1 94.69 219 SER A N 1
ATOM 1657 C CA . SER A 1 219 ? 31.703 8.539 -5.305 1 94.69 219 SER A CA 1
ATOM 1658 C C . SER A 1 219 ? 31.656 8.242 -3.809 1 94.69 219 SER A C 1
ATOM 1660 O O . SER A 1 219 ? 31.156 7.191 -3.393 1 94.69 219 SER A O 1
ATOM 1662 N N . ARG A 1 220 ? 32.156 9.133 -3.059 1 92.19 220 ARG A N 1
ATOM 1663 C CA . ARG A 1 220 ? 32.156 8.969 -1.608 1 92.19 220 ARG A CA 1
ATOM 1664 C C . ARG A 1 220 ? 30.719 8.914 -1.064 1 92.19 220 ARG A C 1
ATOM 1666 O O . ARG A 1 220 ? 30.406 8.078 -0.217 1 92.19 220 ARG A O 1
ATOM 1673 N N . ALA A 1 221 ? 29.891 9.812 -1.552 1 94.62 221 ALA A N 1
ATOM 1674 C CA . ALA A 1 221 ? 28.5 9.852 -1.104 1 94.62 221 ALA A CA 1
ATOM 1675 C C . ALA A 1 221 ? 27.766 8.562 -1.457 1 94.62 221 ALA A C 1
ATOM 1677 O O . ALA A 1 221 ? 27.016 8.031 -0.644 1 94.62 221 ALA A O 1
ATOM 1678 N N . LEU A 1 222 ? 28.016 8.055 -2.623 1 95.5 222 LEU A N 1
ATOM 1679 C CA . LEU A 1 222 ? 27.344 6.852 -3.096 1 95.5 222 LEU A CA 1
ATOM 1680 C C . LEU A 1 222 ? 27.812 5.625 -2.316 1 95.5 222 LEU A C 1
ATOM 1682 O O . LEU A 1 222 ? 27.141 4.598 -2.305 1 95.5 222 LEU A O 1
ATOM 1686 N N . ARG A 1 223 ? 28.938 5.762 -1.687 1 92.38 223 ARG A N 1
ATOM 1687 C CA . ARG A 1 223 ? 29.422 4.699 -0.81 1 92.38 223 ARG A CA 1
ATOM 1688 C C . ARG A 1 223 ? 28.938 4.906 0.619 1 92.38 223 ARG A C 1
ATOM 1690 O O . ARG A 1 223 ? 29.234 4.105 1.506 1 92.38 223 ARG A O 1
ATOM 1697 N N . GLY A 1 224 ? 28.234 5.953 0.825 1 88 224 GLY A N 1
ATOM 1698 C CA . GLY A 1 224 ? 27.625 6.199 2.123 1 88 224 GLY A CA 1
ATOM 1699 C C . GLY A 1 224 ? 28.5 7.023 3.047 1 88 224 GLY A C 1
ATOM 1700 O O . GLY A 1 224 ? 28.219 7.113 4.246 1 88 224 GLY A O 1
ATOM 1701 N N . VAL A 1 225 ? 29.469 7.555 2.408 1 81.5 225 VAL A N 1
ATOM 1702 C CA . VAL A 1 225 ? 30.359 8.391 3.213 1 81.5 225 VAL A CA 1
ATOM 1703 C C . VAL A 1 225 ? 29.719 9.758 3.443 1 81.5 225 VAL A C 1
ATOM 1705 O O . VAL A 1 225 ? 28.672 10.07 2.857 1 81.5 225 VAL A O 1
ATOM 1708 N N . THR A 1 226 ? 30.297 10.625 4.344 1 80.5 226 THR A N 1
ATOM 1709 C CA . THR A 1 226 ? 29.719 11.883 4.82 1 80.5 226 THR A CA 1
ATOM 1710 C C . THR A 1 226 ? 29.562 12.875 3.67 1 80.5 226 THR A C 1
ATOM 1712 O O . THR A 1 226 ? 30.172 12.711 2.611 1 80.5 226 THR A O 1
ATOM 1715 N N . SER A 1 227 ? 28.672 13.828 3.834 1 88.69 227 SER A N 1
ATOM 1716 C CA . SER A 1 227 ? 28.391 14.891 2.869 1 88.69 227 SER A CA 1
ATOM 1717 C C . SER A 1 227 ? 29.609 15.766 2.641 1 88.69 227 SER A C 1
ATOM 1719 O O . SER A 1 227 ? 30.438 15.953 3.545 1 88.69 227 SER A O 1
ATOM 1721 N N . THR A 1 228 ? 29.781 16.25 1.403 1 90.88 228 THR A N 1
ATOM 1722 C CA . THR A 1 228 ? 30.953 17.047 1.055 1 90.88 228 THR A CA 1
ATOM 1723 C C . THR A 1 228 ? 30.562 18.188 0.109 1 90.88 228 THR A C 1
ATOM 1725 O O . THR A 1 228 ? 29.531 18.109 -0.56 1 90.88 228 THR A O 1
ATOM 1728 N N . LEU A 1 229 ? 31.375 19.234 0.188 1 93.5 229 LEU A N 1
ATOM 1729 C CA . LEU A 1 229 ? 31.234 20.344 -0.751 1 93.5 229 LEU A CA 1
ATOM 1730 C C . LEU A 1 229 ? 32.031 20.078 -2.016 1 93.5 229 LEU A C 1
ATOM 1732 O O . LEU A 1 229 ? 33.031 19.359 -1.985 1 93.5 229 LEU A O 1
ATOM 1736 N N . ALA A 1 230 ? 31.547 20.578 -3.07 1 94.94 230 ALA A N 1
ATOM 1737 C CA . ALA A 1 230 ? 32.25 20.453 -4.34 1 94.94 230 ALA A CA 1
ATOM 1738 C C . ALA A 1 230 ? 32.094 21.703 -5.191 1 94.94 230 ALA A C 1
ATOM 1740 O O . ALA A 1 230 ? 31.109 22.438 -5.039 1 94.94 230 ALA A O 1
ATOM 1741 N N . GLY A 1 231 ? 33.062 22 -5.918 1 92.81 231 GLY A N 1
ATOM 1742 C CA . GLY A 1 231 ? 33.062 23.031 -6.941 1 92.81 231 GLY A CA 1
ATOM 1743 C C . GLY A 1 231 ? 33.562 22.547 -8.289 1 92.81 231 GLY A C 1
ATOM 1744 O O . GLY A 1 231 ? 33.875 21.359 -8.453 1 92.81 231 GLY A O 1
ATOM 1745 N N . PRO A 1 232 ? 33.469 23.453 -9.25 1 91.31 232 PRO A N 1
ATOM 1746 C CA . PRO A 1 232 ? 33.969 23.078 -10.57 1 91.31 232 PRO A CA 1
ATOM 1747 C C . PRO A 1 232 ? 35.406 22.547 -10.523 1 91.31 232 PRO A C 1
ATOM 1749 O O . PRO A 1 232 ? 35.75 21.625 -11.258 1 91.31 232 PRO A O 1
ATOM 1752 N N . GLU A 1 233 ? 36.219 23.016 -9.641 1 92.38 233 GLU A N 1
ATOM 1753 C CA . GLU A 1 233 ? 37.625 22.625 -9.531 1 92.38 233 GLU A CA 1
ATOM 1754 C C . GLU A 1 233 ? 37.781 21.188 -9.039 1 92.38 233 GLU A C 1
ATOM 1756 O O . GLU A 1 233 ? 38.781 20.531 -9.305 1 92.38 233 GLU A O 1
ATOM 1761 N N . THR A 1 234 ? 36.75 20.781 -8.344 1 92.44 234 THR A N 1
ATOM 1762 C CA . THR A 1 234 ? 36.781 19.438 -7.785 1 92.44 234 THR A CA 1
ATOM 1763 C C . THR A 1 234 ? 36.875 18.391 -8.898 1 92.44 234 THR A C 1
ATOM 1765 O O . THR A 1 234 ? 37.5 17.344 -8.719 1 92.44 234 THR A O 1
ATOM 1768 N N . TYR A 1 235 ? 36.281 18.719 -10.078 1 90.94 235 TYR A N 1
ATOM 1769 C CA . TYR A 1 235 ? 36.188 17.703 -11.117 1 90.94 235 TYR A CA 1
ATOM 1770 C C . TYR A 1 235 ? 36.938 18.109 -12.367 1 90.94 235 TYR A C 1
ATOM 1772 O O . TYR A 1 235 ? 36.938 17.406 -13.375 1 90.94 235 TYR A O 1
ATOM 1780 N N . GLN A 1 236 ? 37.656 19.172 -12.344 1 88.62 236 GLN A N 1
ATOM 1781 C CA . GLN A 1 236 ? 38.438 19.625 -13.484 1 88.62 236 GLN A CA 1
ATOM 1782 C C . GLN A 1 236 ? 39.844 18.969 -13.477 1 88.62 236 GLN A C 1
ATOM 1784 O O . GLN A 1 236 ? 40.594 19.141 -14.43 1 88.62 236 GLN A O 1
ATOM 1789 N N . VAL A 1 237 ? 40.094 18.141 -12.617 1 87.69 237 VAL A N 1
ATOM 1790 C CA . VAL A 1 237 ? 41.312 17.375 -12.594 1 87.69 237 VAL A CA 1
ATOM 1791 C C . VAL A 1 237 ? 41.156 16.078 -13.391 1 87.69 237 VAL A C 1
ATOM 1793 O O . VAL A 1 237 ? 40.062 15.766 -13.844 1 87.69 237 VAL A O 1
ATOM 1796 N N . ALA A 1 238 ? 42.25 15.383 -13.609 1 89.94 238 ALA A N 1
ATOM 1797 C CA . ALA A 1 238 ? 42.156 14.109 -14.32 1 89.94 238 ALA A CA 1
ATOM 1798 C C . ALA A 1 238 ? 41.188 13.148 -13.625 1 89.94 238 ALA A C 1
ATOM 1800 O O . ALA A 1 238 ? 41.312 12.891 -12.43 1 89.94 238 ALA A O 1
ATOM 1801 N N . PRO A 1 239 ? 40.281 12.734 -14.406 1 90 239 PRO A N 1
ATOM 1802 C CA . PRO A 1 239 ? 39.25 11.867 -13.797 1 90 239 PRO A CA 1
ATOM 1803 C C . PRO A 1 239 ? 39.812 10.523 -13.352 1 90 239 PRO A C 1
ATOM 1805 O O . PRO A 1 239 ? 40.688 9.953 -14.039 1 90 239 PRO A O 1
ATOM 1808 N N . ASP A 1 240 ? 39.375 10.07 -12.234 1 90.38 240 ASP A N 1
ATOM 1809 C CA . ASP A 1 240 ? 39.812 8.781 -11.711 1 90.38 240 ASP A CA 1
ATOM 1810 C C . ASP A 1 240 ? 38.781 7.695 -11.977 1 90.38 240 ASP A C 1
ATOM 1812 O O . ASP A 1 240 ? 39 6.523 -11.672 1 90.38 240 ASP A O 1
ATOM 1816 N N . SER A 1 241 ? 37.656 8.055 -12.453 1 91.56 241 SER A N 1
ATOM 1817 C CA . SER A 1 241 ? 36.562 7.109 -12.695 1 91.56 241 SER A CA 1
ATOM 1818 C C . SER A 1 241 ? 35.562 7.656 -13.719 1 91.56 241 SER A C 1
ATOM 1820 O O . SER A 1 241 ? 35.625 8.828 -14.086 1 91.56 241 SER A O 1
ATOM 1822 N N . GLY A 1 242 ? 34.719 6.809 -14.18 1 93 242 GLY A N 1
ATOM 1823 C CA . GLY A 1 242 ? 33.656 7.238 -15.07 1 93 242 GLY A CA 1
ATOM 1824 C C . GLY A 1 242 ? 32.688 8.211 -14.414 1 93 242 GLY A C 1
ATOM 1825 O O . GLY A 1 242 ? 32.188 9.125 -15.07 1 93 242 GLY A O 1
ATOM 1826 N N . ILE A 1 243 ? 32.5 8.039 -13.188 1 94.06 243 ILE A N 1
ATOM 1827 C CA . ILE A 1 243 ? 31.594 8.898 -12.43 1 94.06 243 ILE A CA 1
ATOM 1828 C C . ILE A 1 243 ? 32.156 10.328 -12.414 1 94.06 243 ILE A C 1
ATOM 1830 O O . ILE A 1 243 ? 31.391 11.289 -12.547 1 94.06 243 ILE A O 1
ATOM 1834 N N . ALA A 1 244 ? 33.438 10.438 -12.273 1 93.94 244 ALA A N 1
ATOM 1835 C CA . ALA A 1 244 ? 34.062 11.75 -12.266 1 93.94 244 ALA A CA 1
ATOM 1836 C C . ALA A 1 244 ? 33.875 12.453 -13.609 1 93.94 244 ALA A C 1
ATOM 1838 O O . ALA A 1 244 ? 33.719 13.672 -13.664 1 93.94 244 ALA A O 1
ATOM 1839 N N . VAL A 1 245 ? 33.938 11.664 -14.641 1 94.62 245 VAL A N 1
ATOM 1840 C CA . VAL A 1 245 ? 33.75 12.211 -15.977 1 94.62 245 VAL A CA 1
ATOM 1841 C C . VAL A 1 245 ? 32.312 12.766 -16.094 1 94.62 245 VAL A C 1
ATOM 1843 O O . VAL A 1 245 ? 32.125 13.883 -16.594 1 94.62 245 VAL A O 1
ATOM 1846 N N . GLU A 1 246 ? 31.422 11.984 -15.648 1 95 246 GLU A N 1
ATOM 1847 C CA . GLU A 1 246 ? 30.031 12.398 -15.734 1 95 246 GLU A CA 1
ATOM 1848 C C . GLU A 1 246 ? 29.766 13.633 -14.875 1 95 246 GLU A C 1
ATOM 1850 O O . GLU A 1 246 ? 28.953 14.492 -15.234 1 95 246 GLU A O 1
ATOM 1855 N N . GLN A 1 247 ? 30.406 13.688 -13.727 1 95.19 247 GLN A N 1
ATOM 1856 C CA . GLN A 1 247 ? 30.234 14.844 -12.852 1 95.19 247 GLN A CA 1
ATOM 1857 C C . GLN A 1 247 ? 30.812 16.109 -13.484 1 95.19 247 GLN A C 1
ATOM 1859 O O . GLN A 1 247 ? 30.25 17.188 -13.336 1 95.19 247 GLN A O 1
ATOM 1864 N N . ARG A 1 248 ? 31.953 15.969 -14.086 1 95.31 248 ARG A N 1
ATOM 1865 C CA . ARG A 1 248 ? 32.531 17.109 -14.805 1 95.31 248 ARG A CA 1
ATOM 1866 C C . ARG A 1 248 ? 31.562 17.625 -15.859 1 95.31 248 ARG A C 1
ATOM 1868 O O . ARG A 1 248 ? 31.359 18.844 -15.969 1 95.31 248 ARG A O 1
ATOM 1875 N N . HIS A 1 249 ? 31.016 16.688 -16.562 1 95.56 249 HIS A N 1
ATOM 1876 C CA . HIS A 1 249 ? 30.047 17.062 -17.578 1 95.56 249 HIS A CA 1
ATOM 1877 C C . HIS A 1 249 ? 28.859 17.797 -16.969 1 95.56 249 HIS A C 1
ATOM 1879 O O . HIS A 1 249 ? 28.375 18.781 -17.531 1 95.56 249 HIS A O 1
ATOM 1885 N N . LEU A 1 250 ? 28.391 17.328 -15.828 1 96.44 250 LEU A N 1
ATOM 1886 C CA . LEU A 1 250 ? 27.266 17.938 -15.141 1 96.44 250 LEU A CA 1
ATOM 1887 C C . LEU A 1 250 ? 27.594 19.375 -14.75 1 96.44 250 LEU A C 1
ATOM 1889 O O . LEU A 1 250 ? 26.781 20.281 -14.961 1 96.44 250 LEU A O 1
ATOM 1893 N N . PHE A 1 251 ? 28.75 19.625 -14.148 1 96.31 251 PHE A N 1
ATOM 1894 C CA . PHE A 1 251 ? 29.156 20.953 -13.727 1 96.31 251 PHE A CA 1
ATOM 1895 C C . PHE A 1 251 ? 29.266 21.891 -14.93 1 96.31 251 PHE A C 1
ATOM 1897 O O . PHE A 1 251 ? 28.844 23.047 -14.852 1 96.31 251 PHE A O 1
ATOM 1904 N N . ASP A 1 252 ? 29.781 21.359 -16 1 95.69 252 ASP A N 1
ATOM 1905 C CA . ASP A 1 252 ? 29.922 22.156 -17.219 1 95.69 252 ASP A CA 1
ATOM 1906 C C . ASP A 1 252 ? 28.547 22.547 -17.781 1 95.69 252 ASP A C 1
ATOM 1908 O O . ASP A 1 252 ? 28.344 23.703 -18.156 1 95.69 252 ASP A O 1
ATOM 1912 N N . ALA A 1 253 ? 27.703 21.594 -17.812 1 95.94 253 ALA A N 1
ATOM 1913 C CA . ALA A 1 253 ? 26.391 21.797 -18.422 1 95.94 253 ALA A CA 1
ATOM 1914 C C . ALA A 1 253 ? 25.516 22.703 -17.547 1 95.94 253 ALA A C 1
ATOM 1916 O O . ALA A 1 253 ? 24.734 23.5 -18.062 1 95.94 253 ALA A O 1
ATOM 1917 N N . SER A 1 254 ? 25.656 22.594 -16.234 1 95.31 254 SER A N 1
ATOM 1918 C CA . SER A 1 254 ? 24.766 23.312 -15.328 1 95.31 254 SER A CA 1
ATOM 1919 C C . SER A 1 254 ? 25.344 24.688 -14.977 1 95.31 254 SER A C 1
ATOM 1921 O O . SER A 1 254 ? 24.609 25.594 -14.602 1 95.31 254 SER A O 1
ATOM 1923 N N . GLY A 1 255 ? 26.641 24.75 -15.008 1 94.88 255 GLY A N 1
ATOM 1924 C CA . GLY A 1 255 ? 27.297 25.984 -14.617 1 94.88 255 GLY A CA 1
ATOM 1925 C C . GLY A 1 255 ? 27.281 26.219 -13.117 1 94.88 255 GLY A C 1
ATOM 1926 O O . GLY A 1 255 ? 27.375 27.359 -12.664 1 94.88 255 GLY A O 1
ATOM 1927 N N . MET A 1 256 ? 27.188 25.188 -12.328 1 95.38 256 MET A N 1
ATOM 1928 C CA . MET A 1 256 ? 27.188 25.312 -10.875 1 95.38 256 MET A CA 1
ATOM 1929 C C . MET A 1 256 ? 28.547 25.781 -10.367 1 95.38 256 MET A C 1
ATOM 1931 O O . MET A 1 256 ? 29.578 25.219 -10.734 1 95.38 256 MET A O 1
ATOM 1935 N N . HIS A 1 257 ? 28.5 26.828 -9.5 1 95.88 257 HIS A N 1
ATOM 1936 C CA . HIS A 1 257 ? 29.766 27.281 -8.945 1 95.88 257 HIS A CA 1
ATOM 1937 C C . HIS A 1 257 ? 30.016 26.688 -7.566 1 95.88 257 HIS A C 1
ATOM 1939 O O . HIS A 1 257 ? 31.125 26.75 -7.047 1 95.88 257 HIS A O 1
ATOM 1945 N N . SER A 1 258 ? 28.969 26.172 -6.973 1 96.38 258 SER A N 1
ATOM 1946 C CA . SER A 1 258 ? 29.047 25.516 -5.672 1 96.38 258 SER A CA 1
ATOM 1947 C C . SER A 1 258 ? 28.031 24.375 -5.57 1 96.38 258 SER A C 1
ATOM 1949 O O . SER A 1 258 ? 26.906 24.5 -6.043 1 96.38 258 SER A O 1
ATOM 1951 N N . ALA A 1 259 ? 28.5 23.297 -5.039 1 97.5 259 ALA A N 1
ATOM 1952 C CA . ALA A 1 259 ? 27.594 22.156 -4.871 1 97.5 259 ALA A CA 1
ATOM 1953 C C . ALA A 1 259 ? 27.844 21.469 -3.533 1 97.5 259 ALA A C 1
ATOM 1955 O O . ALA A 1 259 ? 28.922 21.547 -2.965 1 97.5 259 ALA A O 1
ATOM 1956 N N . ALA A 1 260 ? 26.828 20.922 -2.969 1 97.06 260 ALA A N 1
ATOM 1957 C CA . ALA A 1 260 ? 26.875 20.031 -1.812 1 97.06 260 ALA A CA 1
ATOM 1958 C C . ALA A 1 260 ? 26.344 18.641 -2.16 1 97.06 260 ALA A C 1
ATOM 1960 O O . ALA A 1 260 ? 25.281 18.531 -2.77 1 97.06 260 ALA A O 1
ATOM 1961 N N . ILE A 1 261 ? 27.078 17.656 -1.844 1 97.56 261 ILE A N 1
ATOM 1962 C CA . ILE A 1 261 ? 26.703 16.281 -2.162 1 97.56 261 ILE A CA 1
ATOM 1963 C C . ILE A 1 261 ? 26.516 15.484 -0.871 1 97.56 261 ILE A C 1
ATOM 1965 O O . ILE A 1 261 ? 27.422 15.414 -0.042 1 97.56 261 ILE A O 1
ATOM 1969 N N . ALA A 1 262 ? 25.312 14.898 -0.704 1 96.25 262 ALA A N 1
ATOM 1970 C CA . ALA A 1 262 ? 24.969 14.141 0.5 1 96.25 262 ALA A CA 1
ATOM 1971 C C . ALA A 1 262 ? 24.469 12.742 0.146 1 96.25 262 ALA A C 1
ATOM 1973 O O . ALA A 1 262 ? 23.75 12.562 -0.832 1 96.25 262 ALA A O 1
ATOM 1974 N N . PRO A 1 263 ? 24.828 11.734 0.915 1 95.56 263 PRO A N 1
ATOM 1975 C CA . PRO A 1 263 ? 24.312 10.383 0.681 1 95.56 263 PRO A CA 1
ATOM 1976 C C . PRO A 1 263 ? 22.844 10.242 1.06 1 95.56 263 PRO A C 1
ATOM 1978 O O . PRO A 1 263 ? 22.375 10.867 2.02 1 95.56 263 PRO A O 1
ATOM 1981 N N . ILE A 1 264 ? 22.109 9.57 0.271 1 95.94 264 ILE A N 1
ATOM 1982 C CA . ILE A 1 264 ? 20.75 9.141 0.615 1 95.94 264 ILE A CA 1
ATOM 1983 C C . ILE A 1 264 ? 20.797 7.738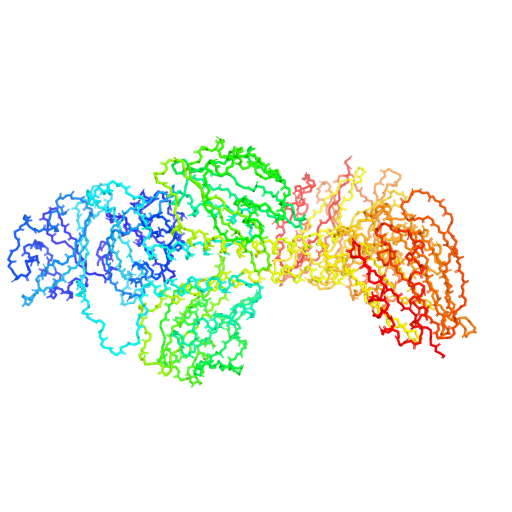 1.227 1 95.94 264 ILE A C 1
ATOM 1985 O O . ILE A 1 264 ? 20.984 6.75 0.514 1 95.94 264 ILE A O 1
ATOM 1989 N N . ARG A 1 265 ? 20.562 7.703 2.523 1 89.94 265 ARG A N 1
ATOM 1990 C CA . ARG A 1 265 ? 20.703 6.438 3.238 1 89.94 265 ARG A CA 1
ATOM 1991 C C . ARG A 1 265 ? 19.344 5.891 3.658 1 89.94 265 ARG A C 1
ATOM 1993 O O . ARG A 1 265 ? 18.516 6.617 4.227 1 89.94 265 ARG A O 1
ATOM 2000 N N . GLY A 1 266 ? 19.094 4.715 3.285 1 86.56 266 GLY A N 1
ATOM 2001 C CA . GLY A 1 266 ? 17.922 4.023 3.824 1 86.56 266 GLY A CA 1
ATOM 2002 C C . GLY A 1 266 ? 18.188 3.395 5.184 1 86.56 266 GLY A C 1
ATOM 2003 O O . GLY A 1 266 ? 19.125 3.781 5.883 1 86.56 266 GLY A O 1
ATOM 2004 N N . ALA A 1 267 ? 17.328 2.541 5.68 1 76 267 ALA A N 1
ATOM 2005 C CA . ALA A 1 267 ? 17.453 1.879 6.973 1 76 267 ALA A CA 1
ATOM 2006 C C . ALA A 1 267 ? 18.625 0.9 6.977 1 76 267 ALA A C 1
ATOM 2008 O O . ALA A 1 267 ? 19.344 0.79 7.973 1 76 267 ALA A O 1
ATOM 2009 N N . ARG A 1 268 ? 18.875 0.303 5.82 1 76.62 268 ARG A N 1
ATOM 2010 C CA . ARG A 1 268 ? 19.844 -0.777 5.832 1 76.62 268 ARG A CA 1
ATOM 2011 C C . ARG A 1 268 ? 20.969 -0.509 4.832 1 76.62 268 ARG A C 1
ATOM 2013 O O . ARG A 1 268 ? 22.062 -1.079 4.941 1 76.62 268 ARG A O 1
ATOM 2020 N N . GLU A 1 269 ? 20.672 0.193 3.822 1 86.5 269 GLU A N 1
ATOM 2021 C CA . GLU A 1 269 ? 21.656 0.381 2.762 1 86.5 269 GLU A CA 1
ATOM 2022 C C . GLU A 1 269 ? 21.625 1.804 2.213 1 86.5 269 GLU A C 1
ATOM 2024 O O . GLU A 1 269 ? 20.703 2.564 2.521 1 86.5 269 GLU A O 1
ATOM 2029 N N . VAL A 1 270 ? 22.703 2.139 1.515 1 91.94 270 VAL A N 1
ATOM 2030 C CA . VAL A 1 270 ? 22.75 3.414 0.805 1 91.94 270 VAL A CA 1
ATOM 2031 C C . VAL A 1 270 ? 21.922 3.322 -0.473 1 91.94 270 VAL A C 1
ATOM 2033 O O . VAL A 1 270 ? 22.094 2.389 -1.262 1 91.94 270 VAL A O 1
ATOM 2036 N N . LEU A 1 271 ? 21.031 4.23 -0.628 1 95.12 271 LEU A N 1
ATOM 2037 C CA . LEU A 1 271 ? 20.125 4.184 -1.759 1 95.12 271 LEU A CA 1
ATOM 2038 C C . LEU A 1 271 ? 20.594 5.094 -2.887 1 95.12 271 LEU A C 1
ATOM 2040 O O . LEU A 1 271 ? 20.125 4.98 -4.02 1 95.12 271 LEU A O 1
ATOM 2044 N N . GLY A 1 272 ? 21.453 6.035 -2.547 1 97.19 272 GLY A N 1
ATOM 2045 C CA . GLY A 1 272 ? 21.922 6.961 -3.562 1 97.19 272 GLY A CA 1
ATOM 2046 C C . GLY A 1 272 ? 22.578 8.195 -2.982 1 97.19 272 GLY A C 1
ATOM 2047 O O . GLY A 1 272 ? 23.188 8.133 -1.911 1 97.19 272 GLY A O 1
ATOM 2048 N N . ALA A 1 273 ? 22.562 9.289 -3.814 1 98 273 ALA A N 1
ATOM 2049 C CA . ALA A 1 273 ? 23.141 10.57 -3.428 1 98 273 ALA A CA 1
ATOM 2050 C C . ALA A 1 273 ? 22.344 11.734 -3.998 1 98 273 ALA A C 1
ATOM 2052 O O . ALA A 1 273 ? 21.719 11.609 -5.062 1 98 273 ALA A O 1
ATOM 2053 N N . MET A 1 274 ? 22.344 12.75 -3.227 1 97.81 274 MET A N 1
ATOM 2054 C CA . MET A 1 274 ? 21.688 13.984 -3.639 1 97.81 274 MET A CA 1
ATOM 2055 C C . MET A 1 274 ? 22.703 15.117 -3.797 1 97.81 274 MET A C 1
ATOM 2057 O O . MET A 1 274 ? 23.5 15.367 -2.891 1 97.81 274 MET A O 1
ATOM 2061 N N . THR A 1 275 ? 22.766 15.781 -4.938 1 98.25 275 THR A N 1
ATOM 2062 C CA . THR A 1 275 ? 23.594 16.938 -5.215 1 98.25 275 THR A CA 1
ATOM 2063 C C . THR A 1 275 ? 22.75 18.203 -5.289 1 98.25 275 THR A C 1
ATOM 2065 O O . THR A 1 275 ? 21.828 18.297 -6.102 1 98.25 275 THR A O 1
ATOM 2068 N N . LEU A 1 276 ? 23.047 19.125 -4.422 1 97.5 276 LEU A N 1
ATOM 2069 C CA . LEU A 1 276 ? 22.469 20.453 -4.488 1 97.5 276 LEU A CA 1
ATOM 2070 C C . LEU A 1 276 ? 23.469 21.469 -5.062 1 97.5 276 LEU A C 1
ATOM 2072 O O . LEU A 1 276 ? 24.641 21.469 -4.684 1 97.5 276 LEU A O 1
ATOM 2076 N N . GLY A 1 277 ? 22.953 22.297 -6 1 97.5 277 GLY A N 1
ATOM 2077 C CA . GLY A 1 277 ? 23.875 23.203 -6.672 1 97.5 277 GLY A CA 1
ATOM 2078 C C . GLY A 1 277 ? 23.375 24.641 -6.719 1 97.5 277 GLY A C 1
ATOM 2079 O O . GLY A 1 277 ? 22.172 24.875 -6.754 1 97.5 277 GLY A O 1
ATOM 2080 N N . ARG A 1 278 ? 24.375 25.531 -6.707 1 95.75 278 ARG A N 1
ATOM 2081 C CA . ARG A 1 278 ? 24.094 26.953 -6.863 1 95.75 278 ARG A CA 1
ATOM 2082 C C . ARG A 1 278 ? 24.641 27.484 -8.188 1 95.75 278 ARG A C 1
ATOM 2084 O O . ARG A 1 278 ? 25.766 27.141 -8.57 1 95.75 278 ARG A O 1
ATOM 2091 N N . THR A 1 279 ? 23.828 28.219 -8.852 1 93.81 279 THR A N 1
ATOM 2092 C CA . THR A 1 279 ? 24.234 28.922 -10.055 1 93.81 279 THR A CA 1
ATOM 2093 C C . THR A 1 279 ? 23.891 30.406 -9.945 1 93.81 279 THR A C 1
ATOM 2095 O O . THR A 1 279 ? 24.766 31.266 -10.055 1 93.81 279 THR A O 1
ATOM 2098 N N . ARG A 1 280 ? 22.656 30.719 -9.672 1 86 280 ARG A N 1
ATOM 2099 C CA . ARG A 1 280 ? 22.172 32.094 -9.609 1 86 280 ARG A CA 1
ATOM 2100 C C . ARG A 1 280 ? 22.219 32.625 -8.188 1 86 280 ARG A C 1
ATOM 2102 O O . ARG A 1 280 ? 22.531 33.812 -7.969 1 86 280 ARG A O 1
ATOM 2109 N N . LYS A 1 281 ? 21.953 31.844 -7.266 1 82.12 281 LYS A N 1
ATOM 2110 C CA . LYS A 1 281 ? 21.984 32.25 -5.867 1 82.12 281 LYS A CA 1
ATOM 2111 C C . LYS A 1 281 ? 23.406 32.625 -5.438 1 82.12 281 LYS A C 1
ATOM 2113 O O . LYS A 1 281 ? 24.359 31.906 -5.711 1 82.12 281 LYS A O 1
ATOM 2118 N N . PRO A 1 282 ? 23.391 33.75 -4.891 1 82.75 282 PRO A N 1
ATOM 2119 C CA . PRO A 1 282 ? 24.734 34.219 -4.516 1 82.75 282 PRO A CA 1
ATOM 2120 C C . PRO A 1 282 ? 25.328 33.406 -3.363 1 82.75 282 PRO A C 1
ATOM 2122 O O . PRO A 1 282 ? 24.594 32.906 -2.518 1 82.75 282 PRO A O 1
ATOM 2125 N N . GLY A 1 283 ? 26.641 33.312 -3.322 1 86.56 283 GLY A N 1
ATOM 2126 C CA . GLY A 1 283 ? 27.375 32.688 -2.248 1 86.56 283 GLY A CA 1
ATOM 2127 C C . GLY A 1 283 ? 27.547 31.188 -2.445 1 86.56 283 GLY A C 1
ATOM 2128 O O . GLY A 1 283 ? 26.766 30.562 -3.176 1 86.56 283 GLY A O 1
ATOM 2129 N N . ASN A 1 284 ? 28.609 30.688 -1.844 1 90.38 284 ASN A N 1
ATOM 2130 C CA . ASN A 1 284 ? 28.875 29.25 -1.886 1 90.38 284 ASN A CA 1
ATOM 2131 C C . ASN A 1 284 ? 28.25 28.531 -0.694 1 90.38 284 ASN A C 1
ATOM 2133 O O . ASN A 1 284 ? 28.016 29.141 0.351 1 90.38 284 ASN A O 1
ATOM 2137 N N . PHE A 1 285 ? 27.922 27.266 -0.967 1 91.69 285 PHE A N 1
ATOM 2138 C CA . PHE A 1 285 ? 27.594 26.438 0.192 1 91.69 285 PHE A CA 1
ATOM 2139 C C . PHE A 1 285 ? 28.797 26.344 1.134 1 91.69 285 PHE A C 1
ATOM 2141 O O . PHE A 1 285 ? 29.938 26.375 0.69 1 91.69 285 PHE A O 1
ATOM 2148 N N . THR A 1 286 ? 28.5 26.25 2.418 1 87.38 286 THR A N 1
ATOM 2149 C CA . THR A 1 286 ? 29.547 26.094 3.43 1 87.38 286 THR A CA 1
ATOM 2150 C C . THR A 1 286 ? 29.297 24.844 4.27 1 87.38 286 THR A C 1
ATOM 2152 O O . THR A 1 286 ? 28.266 24.188 4.117 1 87.38 286 THR A O 1
ATOM 2155 N N . VAL A 1 287 ? 30.203 24.516 5.121 1 83.19 287 VAL A N 1
ATOM 2156 C CA . VAL A 1 287 ? 30.094 23.344 5.98 1 83.19 287 VAL A CA 1
ATOM 2157 C C . VAL A 1 287 ? 28.906 23.484 6.918 1 83.19 287 VAL A C 1
ATOM 2159 O O . VAL A 1 287 ? 28.312 22.5 7.355 1 83.19 287 VAL A O 1
ATOM 2162 N N . ALA A 1 288 ? 28.453 24.672 7.117 1 79.31 288 ALA A N 1
ATOM 2163 C CA . ALA A 1 288 ? 27.312 24.938 7.992 1 79.31 288 ALA A CA 1
ATOM 2164 C C . ALA A 1 288 ? 26.016 24.484 7.348 1 79.31 288 ALA A C 1
ATOM 2166 O O . ALA A 1 288 ? 25.016 24.266 8.039 1 79.31 288 ALA A O 1
ATOM 2167 N N . ASP A 1 289 ? 26.062 24.328 6.023 1 85.69 289 ASP A N 1
ATOM 2168 C CA . ASP A 1 289 ? 24.859 23.938 5.293 1 85.69 289 ASP A CA 1
ATOM 2169 C C . ASP A 1 289 ? 24.703 22.422 5.297 1 85.69 289 ASP A C 1
ATOM 2171 O O . ASP A 1 289 ? 23.594 21.906 5.105 1 85.69 289 ASP A O 1
ATOM 2175 N N . LEU A 1 290 ? 25.781 21.719 5.523 1 87.81 290 LEU A N 1
ATOM 2176 C CA . LEU A 1 290 ? 25.828 20.281 5.254 1 87.81 290 LEU A CA 1
ATOM 2177 C C . LEU A 1 290 ? 24.938 19.516 6.219 1 87.81 290 LEU A C 1
ATOM 2179 O O . LEU A 1 290 ? 24.234 18.594 5.812 1 87.81 290 LEU A O 1
ATOM 2183 N N . PRO A 1 291 ? 24.891 19.906 7.477 1 82.25 291 PRO A N 1
ATOM 2184 C CA . PRO A 1 291 ? 24.031 19.141 8.383 1 82.25 291 PRO A CA 1
ATOM 2185 C C . PRO A 1 291 ? 22.562 19.141 7.953 1 82.25 291 PRO A C 1
ATOM 2187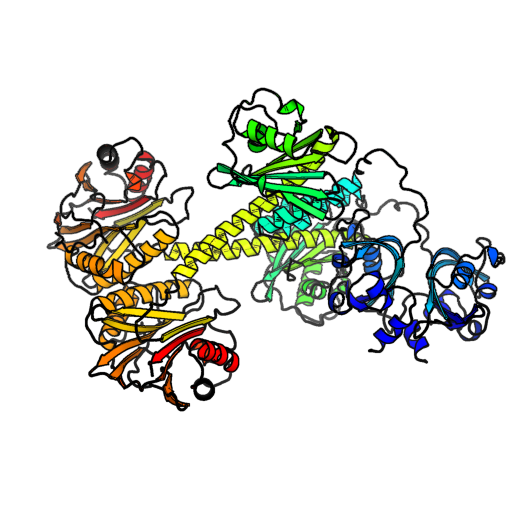 O O . PRO A 1 291 ? 21.891 18.109 8.039 1 82.25 291 PRO A O 1
ATOM 2190 N N . LEU A 1 292 ? 22.062 20.266 7.5 1 85.31 292 LEU A N 1
ATOM 2191 C CA . LEU A 1 292 ? 20.688 20.328 7.023 1 85.31 292 LEU A CA 1
ATOM 2192 C C . LEU A 1 292 ? 20.484 19.422 5.812 1 85.31 292 LEU A C 1
ATOM 2194 O O . LEU A 1 292 ? 19.484 18.703 5.738 1 85.31 292 LEU A O 1
ATOM 2198 N N . PHE A 1 293 ? 21.422 19.453 4.922 1 91.12 293 PHE A N 1
ATOM 2199 C CA . PHE A 1 293 ? 21.328 18.641 3.715 1 91.12 293 PHE A CA 1
ATOM 2200 C C . PHE A 1 293 ? 21.375 17.156 4.059 1 91.12 293 PHE A C 1
ATOM 2202 O O . PHE A 1 293 ? 20.641 16.359 3.469 1 91.12 293 PHE A O 1
ATOM 2209 N N . GLU A 1 294 ? 22.172 16.812 5.008 1 87.62 294 GLU A N 1
ATOM 2210 C CA . GLU A 1 294 ? 22.266 15.43 5.461 1 87.62 294 GLU A CA 1
ATOM 2211 C C . GLU A 1 294 ? 20.953 14.961 6.082 1 87.62 294 GLU A C 1
ATOM 2213 O O . GLU A 1 294 ? 20.531 13.828 5.84 1 87.62 294 GLU A O 1
ATOM 2218 N N . ASP A 1 295 ? 20.391 15.836 6.836 1 84.81 295 ASP A N 1
ATOM 2219 C CA . ASP A 1 295 ? 19.125 15.484 7.465 1 84.81 295 ASP A CA 1
ATOM 2220 C C . ASP A 1 295 ? 18.031 15.266 6.418 1 84.81 295 ASP A C 1
ATOM 2222 O O . ASP A 1 295 ? 17.25 14.32 6.512 1 84.81 295 ASP A O 1
ATOM 2226 N N . ILE A 1 296 ? 17.984 16.141 5.477 1 90.06 296 ILE A N 1
ATOM 2227 C CA . ILE A 1 296 ? 17 16.031 4.414 1 90.06 296 ILE A CA 1
ATOM 2228 C C . ILE A 1 296 ? 17.234 14.734 3.629 1 90.06 296 ILE A C 1
ATOM 2230 O O . ILE A 1 296 ? 16.281 13.984 3.363 1 90.06 296 ILE A O 1
ATOM 2234 N N . ALA A 1 297 ? 18.438 14.469 3.324 1 93.12 297 ALA A N 1
ATOM 2235 C CA . ALA A 1 297 ? 18.781 13.258 2.574 1 93.12 297 ALA A CA 1
ATOM 2236 C C . ALA A 1 297 ? 18.438 12 3.363 1 93.12 297 ALA A C 1
ATOM 2238 O O . ALA A 1 297 ? 18 11 2.787 1 93.12 297 ALA A O 1
ATOM 2239 N N . ARG A 1 298 ? 18.672 12.07 4.59 1 86.75 298 ARG A N 1
ATOM 2240 C CA . ARG A 1 298 ? 18.359 10.922 5.434 1 86.75 298 ARG A CA 1
ATOM 2241 C C . ARG A 1 298 ? 16.859 10.633 5.426 1 86.75 298 ARG A C 1
ATOM 2243 O O . ARG A 1 298 ? 16.438 9.477 5.293 1 86.75 298 ARG A O 1
ATOM 2250 N N . ARG A 1 299 ? 16.094 11.664 5.578 1 87.19 299 ARG A N 1
ATOM 2251 C CA . ARG A 1 299 ? 14.648 11.5 5.543 1 87.19 299 ARG A CA 1
ATOM 2252 C C . ARG A 1 299 ? 14.188 11 4.18 1 87.19 299 ARG A C 1
ATOM 2254 O O . ARG A 1 299 ? 13.297 10.148 4.094 1 87.19 299 ARG A O 1
ATOM 2261 N N . ALA A 1 300 ? 14.789 11.547 3.199 1 92.44 300 ALA A N 1
ATOM 2262 C CA . ALA A 1 300 ? 14.484 11.078 1.85 1 92.44 300 ALA A CA 1
ATOM 2263 C C . ALA A 1 300 ? 14.836 9.602 1.688 1 92.44 300 ALA A C 1
ATOM 2265 O O . ALA A 1 300 ? 14.086 8.836 1.073 1 92.44 300 ALA A O 1
ATOM 2266 N N . GLY A 1 301 ? 15.977 9.258 2.252 1 93 301 GLY A N 1
ATOM 2267 C CA . GLY A 1 301 ? 16.406 7.875 2.188 1 93 301 GLY A CA 1
ATOM 2268 C C . GLY A 1 301 ? 15.422 6.914 2.83 1 93 301 GLY A C 1
ATOM 2269 O O . GLY A 1 301 ? 15.102 5.867 2.258 1 93 301 GLY A O 1
ATOM 2270 N N . LEU A 1 302 ? 14.914 7.266 3.98 1 88.69 302 LEU A N 1
ATOM 2271 C CA . LEU A 1 302 ? 13.961 6.414 4.68 1 88.69 302 LEU A CA 1
ATOM 2272 C C . LEU A 1 302 ? 12.656 6.293 3.891 1 88.69 302 LEU A C 1
ATOM 2274 O O . LEU A 1 302 ? 12.117 5.195 3.746 1 88.69 302 LEU A O 1
ATOM 2278 N N . ALA A 1 303 ? 12.234 7.434 3.406 1 90.88 303 ALA A N 1
ATOM 2279 C CA . ALA A 1 303 ? 11 7.43 2.623 1 90.88 303 ALA A CA 1
ATOM 2280 C C . ALA A 1 303 ? 11.164 6.613 1.344 1 90.88 303 ALA A C 1
ATOM 2282 O O . ALA A 1 303 ? 10.289 5.82 0.988 1 90.88 303 ALA A O 1
ATOM 2283 N N . LEU A 1 304 ? 12.258 6.797 0.679 1 92.5 304 LEU A N 1
ATOM 2284 C CA . LEU A 1 304 ? 12.516 6.082 -0.566 1 92.5 304 LEU A CA 1
ATOM 2285 C C . LEU A 1 304 ? 12.664 4.586 -0.313 1 92.5 304 LEU A C 1
ATOM 2287 O O . LEU A 1 304 ? 12.203 3.768 -1.109 1 92.5 304 LEU A O 1
ATOM 2291 N N . ASP A 1 305 ? 13.297 4.266 0.764 1 91.75 305 ASP A N 1
ATOM 2292 C CA . ASP A 1 305 ? 13.461 2.861 1.133 1 91.75 305 ASP A CA 1
ATOM 2293 C C . ASP A 1 305 ? 12.102 2.188 1.329 1 91.75 305 ASP A C 1
ATOM 2295 O O . ASP A 1 305 ? 11.867 1.098 0.804 1 91.75 305 ASP A O 1
ATOM 2299 N N . ASN A 1 306 ? 11.234 2.842 2.023 1 90.81 306 ASN A N 1
ATOM 2300 C CA . ASN A 1 306 ? 9.883 2.324 2.246 1 90.81 306 ASN A CA 1
ATOM 2301 C C . ASN A 1 306 ? 9.109 2.201 0.937 1 90.81 306 ASN A C 1
ATOM 2303 O O . ASN A 1 306 ? 8.43 1.2 0.707 1 90.81 306 ASN A O 1
ATOM 2307 N N . ALA A 1 307 ? 9.258 3.199 0.145 1 91.69 307 ALA A N 1
ATOM 2308 C CA . ALA A 1 307 ? 8.57 3.176 -1.143 1 91.69 307 ALA A CA 1
ATOM 2309 C C . ALA A 1 307 ? 9.055 2.01 -2 1 91.69 307 ALA A C 1
ATOM 2311 O O . ALA A 1 307 ? 8.25 1.312 -2.621 1 91.69 307 ALA A O 1
ATOM 2312 N N . ARG A 1 308 ? 10.297 1.761 -2.043 1 90.5 308 ARG A N 1
ATOM 2313 C CA . ARG A 1 308 ? 10.867 0.668 -2.824 1 90.5 308 ARG A CA 1
ATOM 2314 C C . ARG A 1 308 ? 10.398 -0.684 -2.301 1 90.5 308 ARG A C 1
ATOM 2316 O O . ARG A 1 308 ? 10.062 -1.576 -3.082 1 90.5 308 ARG A O 1
ATOM 2323 N N . LEU A 1 309 ? 10.461 -0.823 -0.985 1 88.75 309 LEU A N 1
ATOM 2324 C CA . LEU A 1 309 ? 10 -2.068 -0.38 1 88.75 309 LEU A CA 1
ATOM 2325 C C . LEU A 1 309 ? 8.547 -2.348 -0.75 1 88.75 309 LEU A C 1
ATOM 2327 O O . LEU A 1 309 ? 8.203 -3.477 -1.104 1 88.75 309 LEU A O 1
ATOM 2331 N N . TYR A 1 310 ? 7.742 -1.413 -0.697 1 90.69 310 TYR A N 1
ATOM 2332 C CA . TYR A 1 310 ? 6.336 -1.553 -1.059 1 90.69 310 TYR A CA 1
ATOM 2333 C C . TYR A 1 310 ? 6.184 -1.923 -2.529 1 90.69 310 TYR A C 1
ATOM 2335 O O . TYR A 1 310 ? 5.426 -2.832 -2.873 1 90.69 310 TYR A O 1
ATOM 2343 N N . GLN A 1 311 ? 6.852 -1.16 -3.367 1 86.69 311 GLN A N 1
ATOM 2344 C CA . GLN A 1 311 ? 6.754 -1.398 -4.805 1 86.69 311 GLN A CA 1
ATOM 2345 C C . GLN A 1 311 ? 7.184 -2.82 -5.156 1 86.69 311 GLN A C 1
ATOM 2347 O O . GLN A 1 311 ? 6.586 -3.457 -6.023 1 86.69 311 GLN A O 1
ATOM 2352 N N . ARG A 1 312 ? 8.18 -3.234 -4.508 1 83.75 312 ARG A N 1
ATOM 2353 C CA . ARG A 1 312 ? 8.641 -4.602 -4.746 1 83.75 312 ARG A CA 1
ATOM 2354 C C . ARG A 1 312 ? 7.566 -5.613 -4.348 1 83.75 312 ARG A C 1
ATOM 2356 O O . ARG A 1 312 ? 7.273 -6.543 -5.102 1 83.75 312 ARG A O 1
ATOM 2363 N N . GLN A 1 313 ? 7.031 -5.402 -3.166 1 83.69 313 GLN A N 1
ATOM 2364 C CA . GLN A 1 313 ? 5.996 -6.316 -2.695 1 83.69 313 GLN A CA 1
ATOM 2365 C C . GLN A 1 313 ? 4.758 -6.25 -3.588 1 83.69 313 GLN A C 1
ATOM 2367 O O . GLN A 1 313 ? 4.133 -7.277 -3.863 1 83.69 313 GLN A O 1
ATOM 2372 N N . ARG A 1 314 ? 4.449 -5.062 -3.977 1 83.94 314 ARG A N 1
ATOM 2373 C CA . ARG A 1 314 ? 3.307 -4.871 -4.867 1 83.94 314 ARG A CA 1
ATOM 2374 C C . ARG A 1 314 ? 3.523 -5.586 -6.195 1 83.94 314 ARG A C 1
ATOM 2376 O O . ARG A 1 314 ? 2.607 -6.223 -6.719 1 83.94 314 ARG A O 1
ATOM 2383 N N . LYS A 1 315 ? 4.676 -5.449 -6.738 1 80.5 315 LYS A N 1
ATOM 2384 C CA . LYS A 1 315 ? 5 -6.109 -8 1 80.5 315 LYS A CA 1
ATOM 2385 C C . LYS A 1 315 ? 4.871 -7.625 -7.879 1 80.5 315 LYS A C 1
ATOM 2387 O O . LYS A 1 315 ? 4.332 -8.281 -8.773 1 80.5 315 LYS A O 1
ATOM 2392 N N . VAL A 1 316 ? 5.355 -8.125 -6.812 1 78.62 316 VAL A N 1
ATOM 2393 C CA . VAL A 1 316 ? 5.238 -9.555 -6.562 1 78.62 316 VAL A CA 1
ATOM 2394 C C . VAL A 1 316 ? 3.768 -9.953 -6.508 1 78.62 316 VAL A C 1
ATOM 2396 O O . VAL A 1 316 ? 3.348 -10.898 -7.18 1 78.62 316 VAL A O 1
ATOM 2399 N N . ALA A 1 317 ? 3.018 -9.266 -5.715 1 78.69 317 ALA A N 1
ATOM 2400 C CA . ALA A 1 317 ? 1.595 -9.555 -5.562 1 78.69 317 ALA A CA 1
ATOM 2401 C C . ALA A 1 317 ? 0.868 -9.469 -6.898 1 78.69 317 ALA A C 1
ATOM 2403 O O . ALA A 1 317 ? 0.086 -10.352 -7.246 1 78.69 317 ALA A O 1
ATOM 2404 N N . GLU A 1 318 ? 1.161 -8.453 -7.648 1 76.69 318 GLU A N 1
ATOM 2405 C CA . GLU A 1 318 ? 0.511 -8.242 -8.938 1 76.69 318 GLU A CA 1
ATOM 2406 C C . GLU A 1 318 ? 0.885 -9.336 -9.938 1 76.69 318 GLU A C 1
ATOM 2408 O O . GLU A 1 318 ? 0.03 -9.828 -10.672 1 76.69 318 GLU A O 1
ATOM 2413 N N . THR A 1 319 ? 2.125 -9.57 -9.977 1 72.88 319 THR A N 1
ATOM 2414 C CA . THR A 1 319 ? 2.586 -10.609 -10.891 1 72.88 319 THR A CA 1
ATOM 2415 C C . THR A 1 319 ? 1.931 -11.945 -10.562 1 72.88 319 THR A C 1
ATOM 2417 O O . THR A 1 319 ? 1.466 -12.648 -11.461 1 72.88 319 THR A O 1
ATOM 2420 N N . MET A 1 320 ? 1.888 -12.211 -9.328 1 73.5 320 MET A N 1
ATOM 2421 C CA . MET A 1 320 ? 1.271 -13.461 -8.891 1 73.5 320 MET A CA 1
ATOM 2422 C C . MET A 1 320 ? -0.218 -13.477 -9.227 1 73.5 320 MET A C 1
ATOM 2424 O O . MET A 1 320 ? -0.749 -14.5 -9.672 1 73.5 320 MET A O 1
ATOM 2428 N N . GLN A 1 321 ? -0.868 -12.461 -9 1 71.62 321 GLN A N 1
ATOM 2429 C CA . GLN A 1 321 ? -2.299 -12.359 -9.266 1 71.62 321 GLN A CA 1
ATOM 2430 C C . GLN A 1 321 ? -2.59 -12.477 -10.766 1 71.62 321 GLN A C 1
ATOM 2432 O O . GLN A 1 321 ? -3.561 -13.117 -11.164 1 71.62 321 GLN A O 1
ATOM 2437 N N . ASN A 1 322 ? -1.771 -11.859 -11.539 1 70.31 322 ASN A N 1
ATOM 2438 C CA . ASN A 1 322 ? -1.928 -11.914 -12.984 1 70.31 322 ASN A CA 1
ATOM 2439 C C . ASN A 1 322 ? -1.741 -13.328 -13.516 1 70.31 322 ASN A C 1
ATOM 2441 O O . ASN A 1 322 ? -2.334 -13.695 -14.531 1 70.31 322 ASN A O 1
ATOM 2445 N N . HIS A 1 323 ? -0.995 -14.016 -12.836 1 69 323 HIS A N 1
ATOM 2446 C CA . HIS A 1 323 ? -0.724 -15.367 -13.305 1 69 323 HIS A CA 1
ATOM 2447 C C . HIS A 1 323 ? -1.836 -16.328 -12.891 1 69 323 HIS A C 1
ATOM 2449 O O . HIS A 1 323 ? -1.943 -17.422 -13.43 1 69 323 HIS A O 1
ATOM 2455 N N . LEU A 1 324 ? -2.557 -15.844 -11.984 1 70.56 324 LEU A N 1
ATOM 2456 C CA . LEU A 1 324 ? -3.697 -16.656 -11.594 1 70.56 324 LEU A CA 1
ATOM 2457 C C . LEU A 1 324 ? -4.824 -16.547 -12.617 1 70.56 324 LEU A C 1
ATOM 2459 O O . LEU A 1 324 ? -5.648 -17.453 -12.742 1 70.56 324 LEU A O 1
ATOM 2463 N N . LEU A 1 325 ? -4.801 -15.406 -13.336 1 64.81 325 LEU A N 1
ATOM 2464 C CA . LEU A 1 325 ? -5.879 -15.211 -14.305 1 64.81 325 LEU A CA 1
ATOM 2465 C C . LEU A 1 325 ? -5.434 -15.617 -15.703 1 64.81 325 LEU A C 1
ATOM 2467 O O . LEU A 1 325 ? -4.316 -15.297 -16.125 1 64.81 325 LEU A O 1
ATOM 2471 N N . PRO A 1 326 ? -6.281 -16.359 -16.328 1 66.06 326 PRO A N 1
ATOM 2472 C CA . PRO A 1 326 ? -5.906 -16.844 -17.656 1 66.06 326 PRO A CA 1
ATOM 2473 C C . PRO A 1 326 ? -5.891 -15.75 -18.719 1 66.06 326 PRO A C 1
ATOM 2475 O O . PRO A 1 326 ? -6.578 -14.734 -18.578 1 66.06 326 PRO A O 1
ATOM 2478 N N . GLN A 1 327 ? -4.965 -15.93 -19.547 1 67.62 327 GLN A N 1
ATOM 2479 C CA . GLN A 1 327 ? -5.004 -15.109 -20.75 1 67.62 327 GLN A CA 1
ATOM 2480 C C . GLN A 1 327 ? -5.984 -15.672 -21.781 1 67.62 327 GLN A C 1
ATOM 2482 O O . GLN A 1 327 ? -6.094 -16.891 -21.938 1 67.62 327 GLN A O 1
ATOM 2487 N N . MET A 1 328 ? -6.867 -14.781 -22.344 1 70.19 328 MET A N 1
ATOM 2488 C CA . MET A 1 328 ? -7.887 -15.211 -23.297 1 70.19 328 MET A CA 1
ATOM 2489 C C . MET A 1 328 ? -7.262 -15.539 -24.641 1 70.19 328 MET A C 1
ATOM 2491 O O . MET A 1 328 ? -6.457 -14.766 -25.172 1 70.19 328 MET A O 1
ATOM 2495 N N . PRO A 1 329 ? -7.59 -16.75 -25.109 1 64.81 329 PRO A N 1
ATOM 2496 C CA . PRO A 1 329 ? -7.062 -17.094 -26.438 1 64.81 329 PRO A CA 1
ATOM 2497 C C . PRO A 1 329 ? -7.77 -16.328 -27.562 1 64.81 329 PRO A C 1
ATOM 2499 O O . PRO A 1 329 ? -8.875 -15.828 -27.359 1 64.81 329 PRO A O 1
ATOM 2502 N N . ARG A 1 330 ? -7.074 -16.25 -28.594 1 69.06 330 ARG A N 1
ATOM 2503 C CA . ARG A 1 330 ? -7.691 -15.797 -29.844 1 69.06 330 ARG A CA 1
ATOM 2504 C C . ARG A 1 330 ? -8.102 -16.984 -30.703 1 69.06 330 ARG A C 1
ATOM 2506 O O . ARG A 1 330 ? -7.262 -17.812 -31.062 1 69.06 330 ARG A O 1
ATOM 2513 N N . VAL A 1 331 ? -9.305 -17.141 -30.875 1 72.5 331 VAL A N 1
ATOM 2514 C CA . VAL A 1 331 ? -9.805 -18.219 -31.734 1 72.5 331 VAL A CA 1
ATOM 2515 C C . VAL A 1 331 ? -10.398 -17.641 -33 1 72.5 331 VAL A C 1
ATOM 2517 O O . VAL A 1 331 ? -11.312 -16.828 -32.969 1 72.5 331 VAL A O 1
ATOM 2520 N N . PRO A 1 332 ? -9.812 -18.031 -34.156 1 72.81 332 PRO A N 1
ATOM 2521 C CA . PRO A 1 332 ? -10.367 -17.516 -35.406 1 72.81 332 PRO A CA 1
ATOM 2522 C C . PRO A 1 332 ? -11.867 -17.766 -35.531 1 72.81 332 PRO A C 1
ATOM 2524 O O . PRO A 1 332 ? -12.336 -18.875 -35.312 1 72.81 332 PRO A O 1
ATOM 2527 N N . GLY A 1 333 ? -12.586 -16.734 -35.938 1 77.69 333 GLY A N 1
ATOM 2528 C CA . GLY A 1 333 ? -14.016 -16.812 -36.188 1 77.69 333 GLY A CA 1
ATOM 2529 C C . GLY A 1 333 ? -14.867 -16.594 -34.969 1 77.69 333 GLY A C 1
ATOM 2530 O O . GLY A 1 333 ? -16.078 -16.422 -35.062 1 77.69 333 GLY A O 1
ATOM 2531 N N . LEU A 1 334 ? -14.242 -16.797 -33.844 1 85.5 334 LEU A N 1
ATOM 2532 C CA . LEU A 1 334 ? -14.984 -16.578 -32.594 1 85.5 334 LEU A CA 1
ATOM 2533 C C . LEU A 1 334 ? -14.523 -15.297 -31.906 1 85.5 334 LEU A C 1
ATOM 2535 O O . LEU A 1 334 ? -13.328 -15 -31.875 1 85.5 334 LEU A O 1
ATOM 2539 N N . HIS A 1 335 ? -15.523 -14.539 -31.562 1 90.44 335 HIS A N 1
ATOM 2540 C CA . HIS A 1 335 ? -15.211 -13.359 -30.766 1 90.44 335 HIS A CA 1
ATOM 2541 C C . HIS A 1 335 ? -15.477 -13.602 -29.281 1 90.44 335 HIS A C 1
ATOM 2543 O O . HIS A 1 335 ? -16.547 -14.078 -28.906 1 90.44 335 HIS A O 1
ATOM 2549 N N . MET A 1 336 ? -14.477 -13.359 -28.531 1 92.69 336 MET A N 1
ATOM 2550 C CA . MET A 1 336 ? -14.641 -13.586 -27.094 1 92.69 336 MET A CA 1
ATOM 2551 C C . MET A 1 336 ? -14.133 -12.383 -26.297 1 92.69 336 MET A C 1
ATOM 2553 O O . MET A 1 336 ? -13.203 -11.695 -26.719 1 92.69 336 MET A O 1
ATOM 2557 N N . THR A 1 337 ? -14.773 -12.055 -25.234 1 92.12 337 THR A N 1
ATOM 2558 C CA . THR A 1 337 ? -14.312 -11.055 -24.281 1 92.12 337 THR A CA 1
ATOM 2559 C C . THR A 1 337 ? -14.594 -11.508 -22.844 1 92.12 337 THR A C 1
ATOM 2561 O O . THR A 1 337 ? -15.43 -12.391 -22.625 1 92.12 337 THR A O 1
ATOM 2564 N N . VAL A 1 338 ? -13.789 -11.016 -21.938 1 91.75 338 VAL A N 1
ATOM 2565 C CA . VAL A 1 338 ? -13.945 -11.383 -20.531 1 91.75 338 VAL A CA 1
ATOM 2566 C C . VAL A 1 338 ? -13.891 -10.125 -19.656 1 91.75 338 VAL A C 1
ATOM 2568 O O . VAL A 1 338 ? -13.219 -9.148 -20 1 91.75 338 VAL A O 1
ATOM 2571 N N . ARG A 1 339 ? -14.734 -10.117 -18.641 1 90.38 339 ARG A N 1
ATOM 2572 C CA . ARG A 1 339 ? -14.68 -9.117 -17.578 1 90.38 339 ARG A CA 1
ATOM 2573 C C . ARG A 1 339 ? -14.586 -9.766 -16.203 1 90.38 339 ARG A C 1
ATOM 2575 O O . ARG A 1 339 ? -15.266 -10.758 -15.938 1 90.38 339 ARG A O 1
ATOM 2582 N N . TYR A 1 340 ? -13.617 -9.297 -15.398 1 85.31 340 TYR A N 1
ATOM 2583 C CA . TYR A 1 340 ? -13.469 -9.758 -14.023 1 85.31 340 TYR A CA 1
ATOM 2584 C C . TYR A 1 340 ? -13.57 -8.594 -13.047 1 85.31 340 TYR A C 1
ATOM 2586 O O . TYR A 1 340 ? -12.82 -7.617 -13.148 1 85.31 340 TYR A O 1
ATOM 2594 N N . LEU A 1 341 ? -14.547 -8.648 -12.133 1 83.44 341 LEU A N 1
ATOM 2595 C CA . LEU A 1 341 ? -14.742 -7.633 -11.102 1 83.44 341 LEU A CA 1
ATOM 2596 C C . LEU A 1 341 ? -14.516 -8.219 -9.711 1 83.44 341 LEU A C 1
ATOM 2598 O O . LEU A 1 341 ? -15.367 -8.938 -9.188 1 83.44 341 LEU A O 1
ATOM 2602 N N . PRO A 1 342 ? -13.32 -7.852 -9.172 1 77.19 342 PRO A N 1
ATOM 2603 C CA . PRO A 1 342 ? -13.078 -8.359 -7.816 1 77.19 342 PRO A CA 1
ATOM 2604 C C . PRO A 1 342 ? -14.008 -7.734 -6.777 1 77.19 342 PRO A C 1
ATOM 2606 O O . PRO A 1 342 ? -14.43 -6.586 -6.93 1 77.19 342 PRO A O 1
ATOM 2609 N N . ALA A 1 343 ? -14.281 -8.445 -5.719 1 74.56 343 ALA A N 1
ATOM 2610 C CA . ALA A 1 343 ? -15.008 -7.879 -4.582 1 74.56 343 ALA A CA 1
ATOM 2611 C C . ALA A 1 343 ? -14.188 -6.789 -3.898 1 74.56 343 ALA A C 1
ATOM 2613 O O . ALA A 1 343 ? -12.961 -6.879 -3.828 1 74.56 343 ALA A O 1
ATOM 2614 N N . PRO A 1 344 ? -14.672 -5.613 -3.564 1 60.41 344 PRO A N 1
ATOM 2615 C CA . PRO A 1 344 ? -13.953 -4.449 -3.041 1 60.41 344 PRO A CA 1
ATOM 2616 C C . PRO A 1 344 ? -13 -4.812 -1.905 1 60.41 344 PRO A C 1
ATOM 2618 O O . PRO A 1 344 ? -11.883 -4.293 -1.847 1 60.41 344 PRO A O 1
ATOM 2621 N N . ASP A 1 345 ? -13.492 -5.473 -0.837 1 57.09 345 ASP A N 1
ATOM 2622 C CA . ASP A 1 345 ? -12.656 -5.676 0.341 1 57.09 345 ASP A CA 1
ATOM 2623 C C . ASP A 1 345 ? -11.797 -6.93 0.192 1 57.09 345 ASP A C 1
ATOM 2625 O O . ASP A 1 345 ? -11.086 -7.316 1.121 1 57.09 345 ASP A O 1
ATOM 2629 N N . ALA A 1 346 ? -11.891 -7.359 -1.046 1 56.44 346 ALA A N 1
ATOM 2630 C CA . ALA A 1 346 ? -11.125 -8.594 -1.216 1 56.44 346 ALA A CA 1
ATOM 2631 C C . ALA A 1 346 ? -9.875 -8.352 -2.055 1 56.44 346 ALA A C 1
ATOM 2633 O O . ALA A 1 346 ? -9.641 -7.242 -2.535 1 56.44 346 ALA A O 1
ATOM 2634 N N . SER A 1 347 ? -8.953 -9.344 -2.033 1 60.09 347 SER A N 1
ATOM 2635 C CA . SER A 1 347 ? -7.828 -9.375 -2.963 1 60.09 347 SER A CA 1
ATOM 2636 C C . SER A 1 347 ? -8.297 -9.227 -4.406 1 60.09 347 SER A C 1
ATOM 2638 O O . SER A 1 347 ? -9.484 -9.359 -4.691 1 60.09 347 SER A O 1
ATOM 2640 N N . GLN A 1 348 ? -7.414 -8.703 -5.23 1 63.22 348 GLN A N 1
ATOM 2641 C CA . GLN A 1 348 ? -7.707 -8.461 -6.641 1 63.22 348 GLN A CA 1
ATOM 2642 C C . GLN A 1 348 ? -8.172 -9.742 -7.332 1 63.22 348 GLN A C 1
ATOM 2644 O O . GLN A 1 348 ? -8.742 -9.695 -8.422 1 63.22 348 GLN A O 1
ATOM 2649 N N . VAL A 1 349 ? -7.984 -10.844 -6.645 1 64.94 349 VAL A N 1
ATOM 2650 C CA . VAL A 1 349 ? -8.398 -12.109 -7.254 1 64.94 349 VAL A CA 1
ATOM 2651 C C . VAL A 1 349 ? -9.039 -13.008 -6.195 1 64.94 349 VAL A C 1
ATOM 2653 O O . VAL A 1 349 ? -8.539 -13.109 -5.074 1 64.94 349 VAL A O 1
ATOM 2656 N N . GLY A 1 350 ? -10.273 -13.469 -6.527 1 76.12 350 GLY A N 1
ATOM 2657 C CA . GLY A 1 350 ? -10.977 -14.383 -5.645 1 76.12 350 GLY A CA 1
ATOM 2658 C C . GLY A 1 350 ? -11.102 -15.781 -6.215 1 76.12 350 GLY A C 1
ATOM 2659 O O . GLY A 1 350 ? -10.219 -16.25 -6.934 1 76.12 350 GLY A O 1
ATOM 2660 N N . GLY A 1 351 ? -12.016 -16.453 -5.859 1 83 351 GLY A N 1
ATOM 2661 C CA . GLY A 1 351 ? -12.211 -17.844 -6.215 1 83 351 GLY A CA 1
ATOM 2662 C C . GLY A 1 351 ? -12.906 -18.031 -7.551 1 83 351 GLY A C 1
ATOM 2663 O O . GLY A 1 351 ? -12.977 -19.141 -8.078 1 83 351 GLY A O 1
ATOM 2664 N N . ASP A 1 352 ? -13.328 -16.922 -8.141 1 87.94 352 ASP A N 1
ATOM 2665 C CA . ASP A 1 352 ? -13.992 -17.016 -9.438 1 87.94 352 ASP A CA 1
ATOM 2666 C C . ASP A 1 352 ? -12.969 -17.109 -10.57 1 87.94 352 ASP A C 1
ATOM 2668 O O . ASP A 1 352 ? -11.93 -16.453 -10.531 1 87.94 352 ASP A O 1
ATOM 2672 N N . TRP A 1 353 ? -13.32 -17.938 -11.531 1 86.94 353 TRP A N 1
ATOM 2673 C CA . TRP A 1 353 ? -12.336 -18.031 -12.602 1 86.94 353 TRP A CA 1
ATOM 2674 C C . TRP A 1 353 ? -13.016 -18.266 -13.953 1 86.94 353 TRP A C 1
ATOM 2676 O O . TRP A 1 353 ? -14.203 -18.578 -14.008 1 86.94 353 TRP A O 1
ATOM 2686 N N . TYR A 1 354 ? -12.367 -17.984 -14.945 1 90.88 354 TYR A N 1
ATOM 2687 C CA . TYR A 1 354 ? -12.719 -18.234 -16.344 1 90.88 354 TYR A CA 1
ATOM 2688 C C . TYR A 1 354 ? -11.531 -18.781 -17.125 1 90.88 354 TYR A C 1
ATOM 2690 O O . TYR A 1 354 ? -10.383 -18.656 -16.688 1 90.88 354 TYR A O 1
ATOM 2698 N N . ASP A 1 355 ? -11.859 -19.453 -18.172 1 90.75 355 ASP A N 1
ATOM 2699 C CA . ASP A 1 355 ? -10.797 -19.969 -19.031 1 90.75 355 ASP A CA 1
ATOM 2700 C C . ASP A 1 355 ? -11.32 -20.203 -20.453 1 90.75 355 ASP A C 1
ATOM 2702 O O . ASP A 1 355 ? -12.508 -20.453 -20.641 1 90.75 355 ASP A O 1
ATOM 2706 N N . ALA A 1 356 ? -10.516 -19.969 -21.359 1 91.06 356 ALA A N 1
ATOM 2707 C CA . ALA A 1 356 ? -10.75 -20.312 -22.766 1 91.06 356 ALA A CA 1
ATOM 2708 C C . ALA A 1 356 ? -9.453 -20.766 -23.438 1 91.06 356 ALA A C 1
ATOM 2710 O O . ALA A 1 356 ? -8.43 -20.078 -23.344 1 91.06 356 ALA A O 1
ATOM 2711 N N . PHE A 1 357 ? -9.508 -21.922 -24.109 1 88 357 PHE A N 1
ATOM 2712 C CA . PHE A 1 357 ? -8.305 -22.422 -24.766 1 88 357 PHE A CA 1
ATOM 2713 C C . PHE A 1 357 ? -8.656 -23.375 -25.891 1 88 357 PHE A C 1
ATOM 2715 O O . PHE A 1 357 ? -9.742 -23.969 -25.891 1 88 357 PHE A O 1
ATOM 2722 N N . THR A 1 358 ? -7.758 -23.516 -26.812 1 88.5 358 THR A N 1
ATOM 2723 C CA . THR A 1 358 ? -7.961 -24.406 -27.953 1 88.5 358 THR A CA 1
ATOM 2724 C C . THR A 1 358 ? -7.574 -25.844 -27.594 1 88.5 358 THR A C 1
ATOM 2726 O O . THR A 1 358 ? -6.539 -26.078 -26.969 1 88.5 358 THR A O 1
ATOM 2729 N N . LEU A 1 359 ? -8.414 -26.734 -27.984 1 89.88 359 LEU A N 1
ATOM 2730 C CA . LEU A 1 359 ? -8.164 -28.141 -27.734 1 89.88 359 LEU A CA 1
ATOM 2731 C C . LEU A 1 359 ? -7.348 -28.766 -28.875 1 89.88 359 LEU A C 1
ATOM 2733 O O . LEU A 1 359 ? -7.133 -28.125 -29.906 1 89.88 359 LEU A O 1
ATOM 2737 N N . SER A 1 360 ? -6.855 -29.969 -28.641 1 85.12 360 SER A N 1
ATOM 2738 C CA . SER A 1 360 ? -5.961 -30.625 -29.578 1 85.12 360 SER A CA 1
ATOM 2739 C C . SER A 1 360 ? -6.66 -30.891 -30.906 1 85.12 360 SER A C 1
ATOM 2741 O O . SER A 1 360 ? -6.012 -30.969 -31.953 1 85.12 360 SER A O 1
ATOM 2743 N N . ASP A 1 361 ? -7.953 -31 -30.906 1 87.69 361 ASP A N 1
ATOM 2744 C CA . ASP A 1 361 ? -8.703 -31.25 -32.125 1 87.69 361 ASP A CA 1
ATOM 2745 C C . ASP A 1 361 ? -9.164 -29.953 -32.781 1 87.69 361 ASP A C 1
ATOM 2747 O O . ASP A 1 361 ? -9.945 -29.969 -33.75 1 87.69 361 ASP A O 1
ATOM 2751 N N . GLY A 1 362 ? -8.781 -28.828 -32.219 1 86.38 362 GLY A N 1
ATOM 2752 C CA . GLY A 1 362 ? -9.086 -27.547 -32.812 1 86.38 362 GLY A CA 1
ATOM 2753 C C . GLY A 1 362 ? -10.312 -26.891 -32.188 1 86.38 362 GLY A C 1
ATOM 2754 O O . GLY A 1 362 ? -10.555 -25.688 -32.406 1 86.38 362 GLY A O 1
ATOM 2755 N N . ALA A 1 363 ? -11.07 -27.641 -31.484 1 90.62 363 ALA A N 1
ATOM 2756 C CA . ALA A 1 363 ? -12.234 -27.062 -30.812 1 90.62 363 ALA A CA 1
ATOM 2757 C C . ALA A 1 363 ? -11.805 -26.094 -29.719 1 90.62 363 ALA A C 1
ATOM 2759 O O . ALA A 1 363 ? -10.641 -26.094 -29.297 1 90.62 363 ALA A O 1
ATOM 2760 N N . THR A 1 364 ? -12.773 -25.266 -29.328 1 92.06 364 THR A N 1
ATOM 2761 C CA . THR A 1 364 ? -12.5 -24.312 -28.266 1 92.06 364 THR A CA 1
ATOM 2762 C C . THR A 1 364 ? -13.18 -24.734 -26.969 1 92.06 364 THR A C 1
ATOM 2764 O O . THR A 1 364 ? -14.383 -25 -26.938 1 92.06 364 THR A O 1
ATOM 2767 N N . ALA A 1 365 ? -12.391 -24.844 -25.969 1 93.75 365 ALA A N 1
ATOM 2768 C CA . ALA A 1 365 ? -12.945 -25.109 -24.641 1 93.75 365 ALA A CA 1
ATOM 2769 C C . ALA A 1 365 ? -13.227 -23.812 -23.891 1 93.75 365 ALA A C 1
ATOM 2771 O O . ALA A 1 365 ? -12.438 -22.875 -23.953 1 93.75 365 ALA A O 1
ATOM 2772 N N . LEU A 1 366 ? -14.367 -23.719 -23.266 1 95.31 366 LEU A N 1
ATOM 2773 C CA . LEU A 1 366 ? -14.75 -22.625 -22.375 1 95.31 366 LEU A CA 1
ATOM 2774 C C . LEU A 1 366 ? -15.055 -23.141 -20.969 1 95.31 366 LEU A C 1
ATOM 2776 O O . LEU A 1 366 ? -15.656 -24.203 -20.812 1 95.31 366 LEU A O 1
ATOM 2780 N N . ALA A 1 367 ? -14.562 -22.406 -20.031 1 95.44 367 ALA A N 1
ATOM 2781 C CA . ALA A 1 367 ? -14.836 -22.797 -18.656 1 95.44 367 ALA A CA 1
ATOM 2782 C C . ALA A 1 367 ? -15.062 -21.594 -17.766 1 95.44 367 ALA A C 1
ATOM 2784 O O . ALA A 1 367 ? -14.445 -20.531 -17.969 1 95.44 367 ALA A O 1
ATOM 2785 N N . VAL A 1 368 ? -16 -21.688 -16.875 1 95.62 368 VAL A N 1
ATOM 2786 C CA . VAL A 1 368 ? -16.219 -20.719 -15.797 1 95.62 368 VAL A CA 1
ATOM 2787 C C . VAL A 1 368 ? -16.484 -21.469 -14.492 1 95.62 368 VAL A C 1
ATOM 2789 O O . VAL A 1 368 ? -17.078 -22.547 -14.492 1 95.62 368 VAL A O 1
ATOM 2792 N N . GLY A 1 369 ? -15.953 -20.953 -13.469 1 94.19 369 GLY A N 1
ATOM 2793 C CA . GLY A 1 369 ? -16.172 -21.641 -12.211 1 94.19 369 GLY A CA 1
ATOM 2794 C C . GLY A 1 369 ? -15.961 -20.766 -11 1 94.19 369 GLY A C 1
ATOM 2795 O O . GLY A 1 369 ? -15.656 -19.578 -11.133 1 94.19 369 GLY A O 1
ATOM 2796 N N . ASP A 1 370 ? -16.266 -21.391 -9.852 1 92.69 370 ASP A N 1
ATOM 2797 C CA . ASP A 1 370 ? -16.172 -20.719 -8.555 1 92.69 370 ASP A CA 1
ATOM 2798 C C . ASP A 1 370 ? -15.727 -21.688 -7.465 1 92.69 370 ASP A C 1
ATOM 2800 O O . ASP A 1 370 ? -16.406 -22.688 -7.203 1 92.69 370 ASP A O 1
ATOM 2804 N N . VAL A 1 371 ? -14.586 -21.344 -6.922 1 91 371 VAL A N 1
ATOM 2805 C CA . VAL A 1 371 ? -14.102 -22.109 -5.781 1 91 371 VAL A CA 1
ATOM 2806 C C . VAL A 1 371 ? -14.633 -21.516 -4.484 1 91 371 VAL A C 1
ATOM 2808 O O . VAL A 1 371 ? -14.68 -20.281 -4.336 1 91 371 VAL A O 1
ATOM 2811 N N . VAL A 1 372 ? -15.031 -22.344 -3.574 1 85.44 372 VAL A N 1
ATOM 2812 C CA . VAL A 1 372 ? -15.609 -21.859 -2.318 1 85.44 372 VAL A CA 1
ATOM 2813 C C . VAL A 1 372 ? -14.586 -21.016 -1.572 1 85.44 372 VAL A C 1
ATOM 2815 O O . VAL A 1 372 ? -13.406 -21.375 -1.487 1 85.44 372 VAL A O 1
ATOM 2818 N N . GLY A 1 373 ? -15.031 -19.953 -1.156 1 75.25 373 GLY A N 1
ATOM 2819 C CA . GLY A 1 373 ? -14.195 -19 -0.452 1 75.25 373 GLY A CA 1
ATOM 2820 C C . GLY A 1 373 ? -13.906 -17.75 -1.266 1 75.25 373 GLY A C 1
ATOM 2821 O O . GLY A 1 373 ? -14.25 -17.672 -2.449 1 75.25 373 GLY A O 1
ATOM 2822 N N . HIS A 1 374 ? -13.461 -16.672 -0.784 1 68.56 374 HIS A N 1
ATOM 2823 C CA . HIS A 1 374 ? -13.25 -15.461 -1.569 1 68.56 374 HIS A CA 1
ATOM 2824 C C . HIS A 1 374 ? -11.93 -14.797 -1.207 1 68.56 374 HIS A C 1
ATOM 2826 O O . HIS A 1 374 ? -11.766 -13.594 -1.41 1 68.56 374 HIS A O 1
ATOM 2832 N N . ASP A 1 375 ? -11.062 -15.562 -0.721 1 76 375 ASP A N 1
ATOM 2833 C CA . ASP A 1 375 ? -9.766 -15.008 -0.341 1 76 375 ASP A CA 1
ATOM 2834 C C . ASP A 1 375 ? -8.648 -15.578 -1.217 1 76 375 ASP A C 1
ATOM 2836 O O . ASP A 1 375 ? -8.914 -16.219 -2.229 1 76 375 ASP A O 1
ATOM 2840 N N . LEU A 1 376 ? -7.52 -15.227 -0.931 1 76.06 376 LEU A N 1
ATOM 2841 C CA . LEU A 1 376 ? -6.344 -15.633 -1.695 1 76.06 376 LEU A CA 1
ATOM 2842 C C . LEU A 1 376 ? -6.23 -17.156 -1.748 1 76.06 376 LEU A C 1
ATOM 2844 O O . LEU A 1 376 ? -5.727 -17.719 -2.727 1 76.06 376 LEU A O 1
ATOM 2848 N N . GLU A 1 377 ? -6.766 -17.781 -0.798 1 78.31 377 GLU A N 1
ATOM 2849 C CA . GLU A 1 377 ? -6.777 -19.25 -0.802 1 78.31 377 GLU A CA 1
ATOM 2850 C C . GLU A 1 377 ? -7.699 -19.781 -1.89 1 78.31 377 GLU A C 1
ATOM 2852 O O . GLU A 1 377 ? -7.367 -20.766 -2.564 1 78.31 377 GLU A O 1
ATOM 2857 N N . ALA A 1 378 ? -8.797 -19.141 -1.923 1 83.12 378 ALA A N 1
ATOM 2858 C CA . ALA A 1 378 ? -9.734 -19.531 -2.975 1 83.12 378 ALA A CA 1
ATOM 2859 C C . ALA A 1 378 ? -9.133 -19.297 -4.359 1 83.12 378 ALA A C 1
ATOM 2861 O O . ALA A 1 378 ? -9.344 -20.094 -5.277 1 83.12 378 ALA A O 1
ATOM 2862 N N . ALA A 1 379 ? -8.406 -18.25 -4.461 1 82.31 379 ALA A N 1
ATOM 2863 C CA . ALA A 1 379 ? -7.762 -17.938 -5.734 1 82.31 379 ALA A CA 1
ATOM 2864 C C . ALA A 1 379 ? -6.719 -18.984 -6.098 1 82.31 379 ALA A C 1
ATOM 2866 O O . ALA A 1 379 ? -6.59 -19.359 -7.266 1 82.31 379 ALA A O 1
ATOM 2867 N N . ALA A 1 380 ? -5.996 -19.438 -5.184 1 80.31 380 ALA A N 1
ATOM 2868 C CA . ALA A 1 380 ? -5.004 -20.484 -5.41 1 80.31 380 ALA A CA 1
ATOM 2869 C C . ALA A 1 380 ? -5.672 -21.781 -5.824 1 80.31 380 ALA A C 1
ATOM 2871 O O . ALA A 1 380 ? -5.184 -22.484 -6.711 1 80.31 380 ALA A O 1
ATOM 2872 N N . GLY A 1 381 ? -6.699 -22.062 -5.129 1 84.31 381 GLY A N 1
ATOM 2873 C CA . GLY A 1 381 ? -7.465 -23.25 -5.484 1 84.31 381 GLY A CA 1
ATOM 2874 C C . GLY A 1 381 ? -8.016 -23.203 -6.898 1 84.31 381 GLY A C 1
ATOM 2875 O O . GLY A 1 381 ? -7.98 -24.203 -7.621 1 84.31 381 GLY A O 1
ATOM 2876 N N . MET A 1 382 ? -8.484 -22.094 -7.145 1 87.31 382 MET A N 1
ATOM 2877 C CA . MET A 1 382 ? -9.008 -21.891 -8.492 1 87.31 382 MET A CA 1
ATOM 2878 C C . MET A 1 382 ? -7.91 -22.109 -9.539 1 87.31 382 MET A C 1
ATOM 2880 O O . MET A 1 382 ? -8.148 -22.734 -10.57 1 87.31 382 MET A O 1
ATOM 2884 N N . ALA A 1 383 ? -6.809 -21.594 -9.289 1 84.19 383 ALA A N 1
ATOM 2885 C CA . ALA A 1 383 ? -5.699 -21.75 -10.219 1 84.19 383 ALA A CA 1
ATOM 2886 C C . ALA A 1 383 ? -5.344 -23.234 -10.391 1 84.19 383 ALA A C 1
ATOM 2888 O O . ALA A 1 383 ? -5.031 -23.672 -11.5 1 84.19 383 ALA A O 1
ATOM 2889 N N . GLN A 1 384 ? -5.359 -23.922 -9.375 1 86.69 384 GLN A N 1
ATOM 2890 C CA . GLN A 1 384 ? -5.113 -25.359 -9.43 1 86.69 384 GLN A CA 1
ATOM 2891 C C . GLN A 1 384 ? -6.148 -26.062 -10.305 1 86.69 384 GLN A C 1
ATOM 2893 O O . GLN A 1 384 ? -5.797 -26.844 -11.195 1 86.69 384 GLN A O 1
ATOM 2898 N N . LEU A 1 385 ? -7.355 -25.75 -10.023 1 89.31 385 LEU A N 1
ATOM 2899 C CA . LEU A 1 385 ? -8.445 -26.375 -10.766 1 89.31 385 LEU A CA 1
ATOM 2900 C C . LEU A 1 385 ? -8.359 -26.047 -12.25 1 89.31 385 LEU A C 1
ATOM 2902 O O . LEU A 1 385 ? -8.578 -26.906 -13.102 1 89.31 385 LEU A O 1
ATOM 2906 N N . ARG A 1 386 ? -8.117 -24.875 -12.469 1 89.5 386 ARG A N 1
ATOM 2907 C CA . ARG A 1 386 ? -8.023 -24.406 -13.852 1 89.5 386 ARG A CA 1
ATOM 2908 C C . ARG A 1 386 ? -6.941 -25.172 -14.609 1 89.5 386 ARG A C 1
ATOM 2910 O O . ARG A 1 386 ? -7.176 -25.641 -15.727 1 89.5 386 ARG A O 1
ATOM 2917 N N . ASN A 1 387 ? -5.816 -25.312 -14.062 1 87.94 387 ASN A N 1
ATOM 2918 C CA . ASN A 1 387 ? -4.703 -25.984 -14.719 1 87.94 387 ASN A CA 1
ATOM 2919 C C . ASN A 1 387 ? -4.973 -27.469 -14.891 1 87.94 387 ASN A C 1
ATOM 2921 O O . ASN A 1 387 ? -4.629 -28.062 -15.922 1 87.94 387 ASN A O 1
ATOM 2925 N N . MET A 1 388 ? -5.559 -28.062 -13.953 1 90 388 MET A N 1
ATOM 2926 C CA . MET A 1 388 ? -5.914 -29.469 -14.047 1 90 388 MET A CA 1
ATOM 2927 C C . MET A 1 388 ? -6.961 -29.688 -15.133 1 90 388 MET A C 1
ATOM 2929 O O . MET A 1 388 ? -6.875 -30.656 -15.898 1 90 388 MET A O 1
ATOM 2933 N N . LEU A 1 389 ? -7.902 -28.812 -15.125 1 92.19 389 LEU A N 1
ATOM 2934 C CA . LEU A 1 389 ? -8.945 -28.906 -16.141 1 92.19 389 LEU A CA 1
ATOM 2935 C C . LEU A 1 389 ? -8.352 -28.812 -17.547 1 92.19 389 LEU A C 1
ATOM 2937 O O . LEU A 1 389 ? -8.727 -29.578 -18.438 1 92.19 389 LEU A O 1
ATOM 2941 N N . ARG A 1 390 ? -7.445 -27.953 -17.734 1 89.62 390 ARG A N 1
ATOM 2942 C CA . ARG A 1 390 ? -6.766 -27.812 -19.016 1 89.62 390 ARG A CA 1
ATOM 2943 C C . ARG A 1 390 ? -6.051 -29.109 -19.406 1 89.62 390 ARG A C 1
ATOM 2945 O O . ARG A 1 390 ? -6.113 -29.531 -20.562 1 89.62 390 ARG A O 1
ATOM 2952 N N . ALA A 1 391 ? -5.398 -29.641 -18.453 1 89.19 391 ALA A N 1
ATOM 2953 C CA . ALA A 1 391 ? -4.645 -30.859 -18.688 1 89.19 391 ALA A CA 1
ATOM 2954 C C . ALA A 1 391 ? -5.566 -32 -19.141 1 89.19 391 ALA A C 1
ATOM 2956 O O . ALA A 1 391 ? -5.293 -32.656 -20.125 1 89.19 391 ALA A O 1
ATOM 2957 N N . TYR A 1 392 ? -6.672 -32.125 -18.438 1 91.31 392 TYR A N 1
ATOM 2958 C CA . TYR A 1 392 ? -7.605 -33.219 -18.766 1 91.31 392 TYR A CA 1
ATOM 2959 C C . TYR A 1 392 ? -8.281 -32.938 -20.109 1 91.31 392 TYR A C 1
ATOM 2961 O O . TYR A 1 392 ? -8.453 -33.875 -20.906 1 91.31 392 TYR A O 1
ATOM 2969 N N . ALA A 1 393 ? -8.664 -31.734 -20.297 1 91.94 393 ALA A N 1
ATOM 2970 C CA . ALA A 1 393 ? -9.367 -31.391 -21.531 1 91.94 393 ALA A CA 1
ATOM 2971 C C . ALA A 1 393 ? -8.469 -31.578 -22.75 1 91.94 393 ALA A C 1
ATOM 2973 O O . ALA A 1 393 ? -8.93 -32 -23.812 1 91.94 393 ALA A O 1
ATOM 2974 N N . TRP A 1 394 ? -7.258 -31.281 -22.625 1 87.31 394 TRP A N 1
ATOM 2975 C CA . TRP A 1 394 ? -6.312 -31.406 -23.734 1 87.31 394 TRP A CA 1
ATOM 2976 C C . TRP A 1 394 ? -5.93 -32.875 -23.953 1 87.31 394 TRP A C 1
ATOM 2978 O O . TRP A 1 394 ? -5.797 -33.312 -25.094 1 87.31 394 TRP A O 1
ATOM 2988 N N . GLY A 1 395 ? -5.781 -33.562 -22.938 1 82.25 395 GLY A N 1
ATOM 2989 C CA . GLY A 1 395 ? -5.246 -34.938 -23.016 1 82.25 395 GLY A CA 1
ATOM 2990 C C . GLY A 1 395 ? -6.27 -35.938 -23.469 1 82.25 395 GLY A C 1
ATOM 2991 O O . GLY A 1 395 ? -5.906 -37 -23.969 1 82.25 395 GLY A O 1
ATOM 2992 N N . HIS A 1 396 ? -7.535 -35.562 -23.203 1 79.31 396 HIS A N 1
ATOM 2993 C CA . HIS A 1 396 ? -8.57 -36.562 -23.516 1 79.31 396 HIS A CA 1
ATOM 2994 C C . HIS A 1 396 ? -9.531 -36.031 -24.578 1 79.31 396 HIS A C 1
ATOM 2996 O O . HIS A 1 396 ? -9.977 -34.875 -24.5 1 79.31 396 HIS A O 1
ATOM 3002 N N . HIS A 1 397 ? -9.648 -36.719 -25.562 1 82.56 397 HIS A N 1
ATOM 3003 C CA . HIS A 1 397 ? -10.672 -36.406 -26.547 1 82.56 397 HIS A CA 1
ATOM 3004 C C . HIS A 1 397 ? -12.039 -36.938 -26.109 1 82.56 397 HIS A C 1
ATOM 3006 O O . HIS A 1 397 ? -12.617 -37.781 -26.781 1 82.56 397 HIS A O 1
ATOM 3012 N N . GLU A 1 398 ? -12.477 -36.469 -24.984 1 89.69 398 GLU A N 1
ATOM 3013 C CA . GLU A 1 398 ? -13.734 -36.906 -24.391 1 89.69 398 GLU A CA 1
ATOM 3014 C C . GLU A 1 398 ? -14.703 -35.719 -24.25 1 89.69 398 GLU A C 1
ATOM 3016 O O . GLU A 1 398 ? -14.289 -34.562 -24.312 1 89.69 398 GLU A O 1
ATOM 3021 N N . PRO A 1 399 ? -15.969 -36.125 -24.109 1 93.5 399 PRO A N 1
ATOM 3022 C CA . PRO A 1 399 ? -16.938 -35.062 -23.891 1 93.5 399 PRO A CA 1
ATOM 3023 C C . PRO A 1 399 ? -16.703 -34.312 -22.562 1 93.5 399 PRO A C 1
ATOM 3025 O O . PRO A 1 399 ? -16.031 -34.844 -21.672 1 93.5 399 PRO A O 1
ATOM 3028 N N . PRO A 1 400 ? -17.234 -33.125 -22.484 1 96.44 400 PRO A N 1
ATOM 3029 C CA . PRO A 1 400 ? -17.016 -32.312 -21.281 1 96.44 400 PRO A CA 1
ATOM 3030 C C . PRO A 1 400 ? -17.406 -33.062 -20 1 96.44 400 PRO A C 1
ATOM 3032 O O . PRO A 1 400 ? -16.734 -32.938 -18.984 1 96.44 400 PRO A O 1
ATOM 3035 N N . SER A 1 401 ? -18.5 -33.844 -20.016 1 96.38 401 SER A N 1
ATOM 3036 C CA . SER A 1 401 ? -18.969 -34.531 -18.828 1 96.38 401 SER A CA 1
ATOM 3037 C C . SER A 1 401 ? -17.906 -35.5 -18.281 1 96.38 401 SER A C 1
ATOM 3039 O O . SER A 1 401 ? -17.641 -35.531 -17.078 1 96.38 401 SER A O 1
ATOM 3041 N N . ARG A 1 402 ? -17.266 -36.188 -19.156 1 94.75 402 ARG A N 1
ATOM 3042 C CA . ARG A 1 402 ? -16.234 -37.125 -18.75 1 94.75 402 ARG A CA 1
ATOM 3043 C C . ARG A 1 402 ? -15.008 -36.406 -18.203 1 94.75 402 ARG A C 1
ATOM 3045 O O . ARG A 1 402 ? -14.344 -36.906 -17.297 1 94.75 402 ARG A O 1
ATOM 3052 N N . ILE A 1 403 ? -14.68 -35.344 -18.828 1 94.06 403 ILE A N 1
ATOM 3053 C CA . ILE A 1 403 ? -13.547 -34.562 -18.375 1 94.06 403 ILE A CA 1
ATOM 3054 C C . ILE A 1 403 ? -13.805 -34.062 -16.953 1 94.06 403 ILE A C 1
ATOM 3056 O O . ILE A 1 403 ? -12.93 -34.156 -16.094 1 94.06 403 ILE A O 1
ATOM 3060 N N . VAL A 1 404 ? -14.977 -33.594 -16.703 1 94.94 404 VAL A N 1
ATOM 3061 C CA . VAL A 1 404 ? -15.328 -33.031 -15.406 1 94.94 404 VAL A CA 1
ATOM 3062 C C . VAL A 1 404 ? -15.406 -34.156 -14.375 1 94.94 404 VAL A C 1
ATOM 3064 O O . VAL A 1 404 ? -15.078 -33.969 -13.203 1 94.94 404 VAL A O 1
ATOM 3067 N N . GLU A 1 405 ? -15.828 -35.312 -14.812 1 93.31 405 GLU A N 1
ATOM 3068 C CA . GLU A 1 405 ? -15.828 -36.469 -13.922 1 93.31 405 GLU A CA 1
ATOM 3069 C C . GLU A 1 405 ? -14.422 -36.812 -13.445 1 93.31 405 GLU A C 1
ATOM 3071 O O . GLU A 1 405 ? -14.211 -37.094 -12.266 1 93.31 405 GLU A O 1
ATOM 3076 N N . ARG A 1 406 ? -13.539 -36.75 -14.375 1 89.81 406 ARG A N 1
ATOM 3077 C CA . ARG A 1 406 ? -12.141 -37 -14.023 1 89.81 406 ARG A CA 1
ATOM 3078 C C . ARG A 1 406 ? -11.625 -35.938 -13.047 1 89.81 406 ARG A C 1
ATOM 3080 O O . ARG A 1 406 ? -10.906 -36.281 -12.102 1 89.81 406 ARG A O 1
ATOM 3087 N N . LEU A 1 407 ? -11.945 -34.75 -13.32 1 91.94 407 LEU A N 1
ATOM 3088 C CA . LEU A 1 407 ? -11.555 -33.656 -12.438 1 91.94 407 LEU A CA 1
ATOM 3089 C C . LEU A 1 407 ? -12.133 -33.875 -11.039 1 91.94 407 LEU A C 1
ATOM 3091 O O . LEU A 1 407 ? -11.43 -33.688 -10.039 1 91.94 407 LEU A O 1
ATOM 3095 N N . ASP A 1 408 ? -13.367 -34.219 -10.953 1 92.31 408 ASP A N 1
ATOM 3096 C CA . ASP A 1 408 ? -14.055 -34.406 -9.688 1 92.31 408 ASP A CA 1
ATOM 3097 C C . ASP A 1 408 ? -13.383 -35.5 -8.867 1 92.31 408 ASP A C 1
ATOM 3099 O O . ASP A 1 408 ? -13.305 -35.406 -7.637 1 92.31 408 ASP A O 1
ATOM 3103 N N . GLU A 1 409 ? -12.914 -36.469 -9.523 1 87.94 409 GLU A N 1
ATOM 3104 C CA . GLU A 1 409 ? -12.25 -37.562 -8.844 1 87.94 409 GLU A CA 1
ATOM 3105 C C . GLU A 1 409 ? -10.891 -37.125 -8.297 1 87.94 409 GLU A C 1
ATOM 3107 O O . GLU A 1 409 ? -10.414 -37.688 -7.301 1 87.94 409 GLU A O 1
ATOM 3112 N N . ALA A 1 410 ? -10.352 -36.188 -8.93 1 86.81 410 ALA A N 1
ATOM 3113 C CA . ALA A 1 410 ? -8.969 -35.781 -8.625 1 86.81 410 ALA A CA 1
ATOM 3114 C C . ALA A 1 410 ? -8.93 -34.656 -7.617 1 86.81 410 ALA A C 1
ATOM 3116 O O . ALA A 1 410 ? -7.914 -34.438 -6.953 1 86.81 410 ALA A O 1
ATOM 3117 N N . ILE A 1 411 ? -9.93 -33.906 -7.449 1 87 411 ILE A N 1
ATOM 3118 C CA . ILE A 1 411 ? -9.914 -32.625 -6.727 1 87 411 ILE A CA 1
ATOM 3119 C C . ILE A 1 411 ? -9.555 -32.875 -5.266 1 87 411 ILE A C 1
ATOM 3121 O O . ILE A 1 411 ? -8.664 -32.219 -4.719 1 87 411 ILE A O 1
ATOM 3125 N N . MET A 1 412 ? -10.117 -33.781 -4.602 1 82.62 412 MET A N 1
ATOM 3126 C CA . MET A 1 412 ? -9.93 -34 -3.166 1 82.62 412 MET A CA 1
ATOM 3127 C C . MET A 1 412 ? -8.547 -34.562 -2.871 1 82.62 412 MET A C 1
ATOM 3129 O O . MET A 1 412 ? -7.852 -34.094 -1.974 1 82.62 412 MET A O 1
ATOM 3133 N N . PRO A 1 413 ? -8.164 -35.438 -3.654 1 78.62 413 PRO A N 1
ATOM 3134 C CA . PRO A 1 413 ? -6.879 -36.062 -3.312 1 78.62 413 PRO A CA 1
ATOM 3135 C C . PRO A 1 413 ? -5.684 -35.188 -3.686 1 78.62 413 PRO A C 1
ATOM 3137 O O . PRO A 1 413 ? -4.637 -35.25 -3.037 1 78.62 413 PRO A O 1
ATOM 3140 N N . ILE A 1 414 ? -5.848 -34.406 -4.695 1 78.81 414 ILE A N 1
ATOM 3141 C CA . ILE A 1 414 ? -4.594 -33.844 -5.184 1 78.81 414 ILE A CA 1
ATOM 3142 C C . ILE A 1 414 ? -4.648 -32.312 -5.121 1 78.81 414 ILE A C 1
ATOM 3144 O O . ILE A 1 414 ? -3.699 -31.656 -5.527 1 78.81 414 ILE A O 1
ATOM 3148 N N . THR A 1 415 ? -5.742 -31.781 -4.734 1 80.19 415 THR A N 1
ATOM 3149 C CA . THR A 1 415 ? -5.824 -30.344 -4.578 1 80.19 415 THR A CA 1
ATOM 3150 C C . THR A 1 415 ? -6.277 -29.969 -3.166 1 80.19 415 THR A C 1
ATOM 3152 O O . THR A 1 415 ? -6.652 -30.844 -2.383 1 80.19 415 THR A O 1
ATOM 3155 N N . ASP A 1 416 ? -6.18 -28.734 -2.873 1 77.69 416 ASP A N 1
ATOM 3156 C CA . ASP A 1 416 ? -6.645 -28.219 -1.594 1 77.69 416 ASP A CA 1
ATOM 3157 C C . ASP A 1 416 ? -8.055 -27.641 -1.718 1 77.69 416 ASP A C 1
ATOM 3159 O O . ASP A 1 416 ? -8.539 -26.969 -0.804 1 77.69 416 ASP A O 1
ATOM 3163 N N . VAL A 1 417 ? -8.695 -27.891 -2.826 1 84.75 417 VAL A N 1
ATOM 3164 C CA . VAL A 1 417 ? -10.023 -27.328 -3.084 1 84.75 417 VAL A CA 1
ATOM 3165 C C . VAL A 1 417 ? -11.094 -28.234 -2.488 1 84.75 417 VAL A C 1
ATOM 3167 O O . VAL A 1 417 ? -11.141 -29.438 -2.799 1 84.75 417 VAL A O 1
ATOM 3170 N N . ALA A 1 418 ? -11.891 -27.656 -1.621 1 85.75 418 ALA A N 1
ATOM 3171 C CA . ALA A 1 418 ? -12.938 -28.438 -0.987 1 85.75 418 ALA A CA 1
ATOM 3172 C C . ALA A 1 418 ? -14.125 -28.625 -1.931 1 85.75 418 ALA A C 1
ATOM 3174 O O . ALA A 1 418 ? -14.555 -29.766 -2.176 1 85.75 418 ALA A O 1
ATOM 3175 N N . MET A 1 419 ? -14.602 -27.516 -2.4 1 91.75 419 MET A N 1
ATOM 3176 C CA . MET A 1 419 ? -15.75 -27.547 -3.299 1 91.75 419 MET A CA 1
ATOM 3177 C C . MET A 1 419 ? -15.633 -26.469 -4.359 1 91.75 419 MET A C 1
ATOM 3179 O O . MET A 1 419 ? -15.023 -25.422 -4.125 1 91.75 419 MET A O 1
ATOM 3183 N N . ALA A 1 420 ? -16.219 -26.797 -5.457 1 94.5 420 ALA A N 1
ATOM 3184 C CA . ALA A 1 420 ? -16.219 -25.812 -6.543 1 94.5 420 ALA A CA 1
ATOM 3185 C C . ALA A 1 420 ? -17.375 -26.062 -7.5 1 94.5 420 ALA A C 1
ATOM 3187 O O . ALA A 1 420 ? -17.891 -27.188 -7.594 1 94.5 420 ALA A O 1
ATOM 3188 N N . THR A 1 421 ? -17.891 -25.078 -8.055 1 95.69 421 THR A N 1
ATOM 3189 C CA . THR A 1 421 ? -18.828 -25.188 -9.172 1 95.69 421 THR A CA 1
ATOM 3190 C C . THR A 1 421 ? -18.125 -24.844 -10.484 1 95.69 421 THR A C 1
ATOM 3192 O O . THR A 1 421 ? -17.109 -24.156 -10.5 1 95.69 421 THR A O 1
ATOM 3195 N N . LEU A 1 422 ? -18.578 -25.422 -11.555 1 96.19 422 LEU A N 1
ATOM 3196 C CA . LEU A 1 422 ? -17.984 -25 -12.828 1 96.19 422 LEU A CA 1
ATOM 3197 C C . LEU A 1 422 ? -18.859 -25.438 -14 1 96.19 422 LEU A C 1
ATOM 3199 O O . LEU A 1 422 ? -19.734 -26.281 -13.844 1 96.19 422 LEU A O 1
ATOM 3203 N N . ILE A 1 423 ? -18.719 -24.781 -15.078 1 97.62 423 ILE A N 1
ATOM 3204 C CA . ILE A 1 423 ? -19.188 -25.188 -16.406 1 97.62 423 ILE A CA 1
ATOM 3205 C C . ILE A 1 423 ? -18 -25.422 -17.328 1 97.62 423 ILE A C 1
ATOM 3207 O O . ILE A 1 423 ? -17.062 -24.609 -17.359 1 97.62 423 ILE A O 1
ATOM 3211 N N . LEU A 1 424 ? -17.984 -26.547 -17.922 1 97.81 424 LEU A N 1
ATOM 3212 C CA . LEU A 1 424 ? -17.078 -26.781 -19.031 1 97.81 424 LEU A CA 1
ATOM 3213 C C . LEU A 1 424 ? -17.844 -26.938 -20.344 1 97.81 424 LEU A C 1
ATOM 3215 O O . LEU A 1 424 ? -18.766 -27.75 -20.438 1 97.81 424 LEU A O 1
ATOM 3219 N N . ALA A 1 425 ? -17.469 -26.156 -21.281 1 97.31 425 ALA A N 1
ATOM 3220 C CA . ALA A 1 425 ? -18.125 -26.203 -22.578 1 97.31 425 ALA A CA 1
ATOM 3221 C C . ALA A 1 425 ? -17.125 -26.375 -23.719 1 97.31 425 ALA A C 1
ATOM 3223 O O . ALA A 1 425 ? -15.953 -26.016 -23.562 1 97.31 425 ALA A O 1
ATOM 3224 N N . ARG A 1 426 ? -17.547 -26.938 -24.688 1 95.94 426 ARG A N 1
ATOM 3225 C CA . ARG A 1 426 ? -16.812 -27.125 -25.938 1 95.94 426 ARG A CA 1
ATOM 3226 C C . ARG A 1 426 ? -17.562 -26.531 -27.125 1 95.94 426 ARG A C 1
ATOM 3228 O O . ARG A 1 426 ? -18.75 -26.797 -27.297 1 95.94 426 ARG A O 1
ATOM 3235 N N . VAL A 1 427 ? -16.875 -25.719 -27.891 1 95 427 VAL A N 1
ATOM 3236 C CA . VAL A 1 427 ? -17.469 -25.109 -29.078 1 95 427 VAL A CA 1
ATOM 3237 C C . VAL A 1 427 ? -16.75 -25.609 -30.328 1 95 427 VAL A C 1
ATOM 3239 O O . VAL A 1 427 ? -15.531 -25.516 -30.438 1 95 427 VAL A O 1
ATOM 3242 N N . ASN A 1 428 ? -17.453 -26.125 -31.172 1 91.81 428 ASN A N 1
ATOM 3243 C CA . ASN A 1 428 ? -16.875 -26.594 -32.438 1 91.81 428 ASN A CA 1
ATOM 3244 C C . ASN A 1 428 ? -17.844 -26.391 -33.594 1 91.81 428 ASN A C 1
ATOM 3246 O O . ASN A 1 428 ? -19.031 -26.141 -33.375 1 91.81 428 ASN A O 1
ATOM 3250 N N . ARG A 1 429 ? -17.266 -26.484 -34.781 1 89.06 429 ARG A N 1
ATOM 3251 C CA . ARG A 1 429 ? -18.062 -26.391 -36 1 89.06 429 ARG A CA 1
ATOM 3252 C C . ARG A 1 429 ? -18.375 -27.781 -36.562 1 89.06 429 ARG A C 1
ATOM 3254 O O . ARG A 1 429 ? -17.453 -28.594 -36.75 1 89.06 429 ARG A O 1
ATOM 3261 N N . ASP A 1 430 ? -19.578 -28.062 -36.625 1 84.62 430 ASP A N 1
ATOM 3262 C CA . ASP A 1 430 ? -20.047 -29.328 -37.219 1 84.62 430 ASP A CA 1
ATOM 3263 C C . ASP A 1 430 ? -20.953 -29.062 -38.438 1 84.62 430 ASP A C 1
ATOM 3265 O O . ASP A 1 430 ? -22.016 -28.469 -38.281 1 84.62 430 ASP A O 1
ATOM 3269 N N . ALA A 1 431 ? -20.531 -29.562 -39.562 1 86.38 431 ALA A N 1
ATOM 3270 C CA . ALA A 1 431 ? -21.281 -29.391 -40.812 1 86.38 431 ALA A CA 1
ATOM 3271 C C . ALA A 1 431 ? -21.641 -27.922 -41.031 1 86.38 431 ALA A C 1
ATOM 3273 O O . ALA A 1 431 ? -22.797 -27.594 -41.312 1 86.38 431 ALA A O 1
ATOM 3274 N N . GLY A 1 432 ? -20.766 -27.016 -40.719 1 82.94 432 GLY A N 1
ATOM 3275 C CA . GLY A 1 432 ? -20.922 -25.594 -41.031 1 82.94 432 GLY A CA 1
ATOM 3276 C C . GLY A 1 432 ? -21.625 -24.828 -39.938 1 82.94 432 GLY A C 1
ATOM 3277 O O . GLY A 1 432 ? -21.719 -23.594 -39.969 1 82.94 432 GLY A O 1
ATOM 3278 N N . GLN A 1 433 ? -22.156 -25.547 -38.938 1 89.88 433 GLN A N 1
ATOM 3279 C CA . GLN A 1 433 ? -22.859 -24.875 -37.844 1 89.88 433 GLN A CA 1
ATOM 3280 C C . GLN A 1 433 ? -22.062 -24.969 -36.562 1 89.88 433 GLN A C 1
ATOM 3282 O O . GLN A 1 433 ? -21.469 -26 -36.25 1 89.88 433 GLN A O 1
ATOM 3287 N N . TRP A 1 434 ? -22.125 -23.859 -35.875 1 93.62 434 TRP A N 1
ATOM 3288 C CA . TRP A 1 434 ? -21.484 -23.844 -34.562 1 93.62 434 TRP A CA 1
ATOM 3289 C C . TRP A 1 434 ? -22.359 -24.547 -33.531 1 93.62 434 TRP A C 1
ATOM 3291 O O . TRP A 1 434 ? -23.578 -24.344 -33.5 1 93.62 434 TRP A O 1
ATOM 3301 N N . ARG A 1 435 ? -21.75 -25.359 -32.75 1 96 435 ARG A N 1
ATOM 3302 C CA . ARG A 1 435 ? -22.438 -26.062 -31.672 1 96 435 ARG A CA 1
ATOM 3303 C C . ARG A 1 435 ? -21.703 -25.906 -30.344 1 96 435 ARG A C 1
ATOM 3305 O O . ARG A 1 435 ? -20.469 -25.812 -30.328 1 96 435 ARG A O 1
ATOM 3312 N N . LEU A 1 436 ? -22.5 -25.875 -29.312 1 96.62 436 LEU A N 1
ATOM 3313 C CA . LEU A 1 436 ? -21.984 -25.844 -27.953 1 96.62 436 LEU A CA 1
ATOM 3314 C C . LEU A 1 436 ? -22.391 -27.109 -27.203 1 96.62 436 LEU A C 1
ATOM 3316 O O . LEU A 1 436 ? -23.578 -27.453 -27.141 1 96.62 436 LEU A O 1
ATOM 3320 N N . THR A 1 437 ? -21.453 -27.828 -26.75 1 97.44 437 THR A N 1
ATOM 3321 C CA . THR A 1 437 ? -21.672 -28.953 -25.844 1 97.44 437 THR A CA 1
ATOM 3322 C C . THR A 1 437 ? -21.125 -28.656 -24.453 1 97.44 437 THR A C 1
ATOM 3324 O O . THR A 1 437 ? -19.969 -28.234 -24.312 1 97.44 437 THR A O 1
ATOM 3327 N N . TRP A 1 438 ? -21.984 -28.812 -23.391 1 98.06 438 TRP A N 1
ATOM 3328 C CA . TRP A 1 438 ? -21.484 -28.391 -22.078 1 98.06 438 TRP A CA 1
ATOM 3329 C C . TRP A 1 438 ? -21.969 -29.344 -20.984 1 98.06 438 TRP A C 1
ATOM 3331 O O . TRP A 1 438 ? -22.875 -30.156 -21.219 1 98.06 438 TRP A O 1
ATOM 3341 N N . THR A 1 439 ? -21.281 -29.359 -19.922 1 97.94 439 THR A N 1
ATOM 3342 C CA . THR A 1 439 ? -21.703 -29.953 -18.656 1 97.94 439 THR A CA 1
ATOM 3343 C C . THR A 1 439 ? -21.641 -28.922 -17.531 1 97.94 439 THR A C 1
ATOM 3345 O O . THR A 1 439 ? -20.797 -28.016 -17.547 1 97.94 439 THR A O 1
ATOM 3348 N N . ASN A 1 440 ? -22.594 -29 -16.641 1 97.75 440 ASN A N 1
ATOM 3349 C CA . ASN A 1 440 ? -22.703 -28.031 -15.562 1 97.75 440 ASN A CA 1
ATOM 3350 C C . ASN A 1 440 ? -22.578 -28.688 -14.188 1 97.75 440 ASN A C 1
ATOM 3352 O O . ASN A 1 440 ? -23.406 -29.516 -13.82 1 97.75 440 ASN A O 1
ATOM 3356 N N . ALA A 1 441 ? -21.578 -28.344 -13.516 1 96.12 441 ALA A N 1
ATOM 3357 C CA . ALA A 1 441 ? -21.375 -28.828 -12.156 1 96.12 441 ALA A CA 1
ATOM 3358 C C . ALA A 1 441 ? -21.844 -27.812 -11.117 1 96.12 441 ALA A C 1
ATOM 3360 O O . ALA A 1 441 ? -21.016 -27.203 -10.43 1 96.12 441 ALA A O 1
ATOM 3361 N N . GLY A 1 442 ? -23.125 -27.656 -10.914 1 94.56 442 GLY A N 1
ATOM 3362 C CA . GLY A 1 442 ? -23.719 -26.828 -9.875 1 94.56 442 GLY A CA 1
ATOM 3363 C C . GLY A 1 442 ? -23.516 -25.344 -10.117 1 94.56 442 GLY A C 1
ATOM 3364 O O . GLY A 1 442 ? -23.562 -24.547 -9.18 1 94.56 442 GLY A O 1
ATOM 3365 N N . HIS A 1 443 ? -23.266 -24.922 -11.281 1 96.19 443 HIS A N 1
ATOM 3366 C CA . HIS A 1 443 ? -22.984 -23.531 -11.633 1 96.19 443 HIS A CA 1
ATOM 3367 C C . HIS A 1 443 ? -24.203 -22.875 -12.273 1 96.19 443 HIS A C 1
ATOM 3369 O O . HIS A 1 443 ? -25.109 -23.562 -12.742 1 96.19 443 HIS A O 1
ATOM 3375 N N . PRO A 1 444 ? -24.344 -21.516 -12.18 1 95.62 444 PRO A N 1
ATOM 3376 C CA . PRO A 1 444 ? -25.453 -20.875 -12.891 1 95.62 444 PRO A CA 1
ATOM 3377 C C . PRO A 1 444 ? -25.469 -21.203 -14.383 1 95.62 444 PRO A C 1
ATOM 3379 O O . PRO A 1 444 ? -24.406 -21.266 -15.008 1 95.62 444 PRO A O 1
ATOM 3382 N N . PRO A 1 445 ? -26.656 -21.422 -14.93 1 97.44 445 PRO A N 1
ATOM 3383 C CA . PRO A 1 445 ? -26.719 -21.844 -16.328 1 97.44 445 PRO A CA 1
ATOM 3384 C C . PRO A 1 445 ? -26.281 -20.734 -17.297 1 97.44 445 PRO A C 1
ATOM 3386 O O . PRO A 1 445 ? -26.547 -19.562 -17.062 1 97.44 445 PRO A O 1
ATOM 3389 N N . PRO A 1 446 ? -25.594 -21.141 -18.375 1 97.81 446 PRO A N 1
ATOM 3390 C CA . PRO A 1 446 ? -25.25 -20.156 -19.422 1 97.81 446 PRO A CA 1
ATOM 3391 C C . PRO A 1 446 ? -26.484 -19.5 -20.031 1 97.81 446 PRO A C 1
ATOM 3393 O O . PRO A 1 446 ? -27.578 -20.094 -20.016 1 97.81 446 PRO A O 1
ATOM 3396 N N . LEU A 1 447 ? -26.328 -18.328 -20.531 1 98.25 447 LEU A N 1
ATOM 3397 C CA . LEU A 1 447 ? -27.391 -17.594 -21.203 1 98.25 447 LEU A CA 1
ATOM 3398 C C . LEU A 1 447 ? -27.094 -17.422 -22.688 1 98.25 447 LEU A C 1
ATOM 3400 O O . LEU A 1 447 ? -26.047 -16.891 -23.047 1 98.25 447 LEU A O 1
ATOM 3404 N N . LEU A 1 448 ? -27.922 -17.938 -23.531 1 98.25 448 LEU A N 1
ATOM 3405 C CA . LEU A 1 448 ? -27.828 -17.75 -24.984 1 98.25 448 LEU A CA 1
ATOM 3406 C C . LEU A 1 448 ? -28.719 -16.594 -25.438 1 98.25 448 LEU A C 1
ATOM 3408 O O . LEU A 1 448 ? -29.906 -16.547 -25.109 1 98.25 448 LEU A O 1
ATOM 3412 N N . VAL A 1 449 ? -28.125 -15.672 -26.109 1 97.56 449 VAL A N 1
ATOM 3413 C CA . VAL A 1 449 ? -28.844 -14.516 -26.625 1 97.56 449 VAL A CA 1
ATOM 3414 C C . VAL A 1 449 ? -28.719 -14.461 -28.141 1 97.56 449 VAL A C 1
ATOM 3416 O O . VAL A 1 449 ? -27.609 -14.336 -28.672 1 97.56 449 VAL A O 1
ATOM 3419 N N . THR A 1 450 ? -29.828 -14.5 -28.844 1 96.06 450 THR A N 1
ATOM 3420 C CA . THR A 1 450 ? -29.781 -14.406 -30.297 1 96.06 450 THR A CA 1
ATOM 3421 C C . THR A 1 450 ? -29.703 -12.953 -30.75 1 96.06 450 THR A C 1
ATOM 3423 O O . THR A 1 450 ? -29.906 -12.031 -29.953 1 96.06 450 THR A O 1
ATOM 3426 N N . ARG A 1 451 ? -29.375 -12.828 -31.969 1 92.19 451 ARG A N 1
ATOM 3427 C CA . ARG A 1 451 ? -29.219 -11.484 -32.531 1 92.19 451 ARG A CA 1
ATOM 3428 C C . ARG A 1 451 ? -30.516 -10.688 -32.406 1 92.19 451 ARG A C 1
ATOM 3430 O O . ARG A 1 451 ? -30.5 -9.469 -32.25 1 92.19 451 ARG A O 1
ATOM 3437 N N . ASP A 1 452 ? -31.609 -11.359 -32.438 1 92.25 452 ASP A N 1
ATOM 3438 C CA . ASP A 1 452 ? -32.906 -10.711 -32.406 1 92.25 452 ASP A CA 1
ATOM 3439 C C . ASP A 1 452 ? -33.406 -10.484 -30.969 1 92.25 452 ASP A C 1
ATOM 3441 O O . ASP A 1 452 ? -34.531 -10.031 -30.734 1 92.25 452 ASP A O 1
ATOM 3445 N N . GLY A 1 453 ? -32.594 -10.883 -30.031 1 92.44 453 GLY A N 1
ATOM 3446 C CA . GLY A 1 453 ? -32.906 -10.562 -28.641 1 92.44 453 GLY A CA 1
ATOM 3447 C C . GLY A 1 453 ? -33.625 -11.688 -27.906 1 92.44 453 GLY A C 1
ATOM 3448 O O . GLY A 1 453 ? -34.094 -11.508 -26.781 1 92.44 453 GLY A O 1
ATOM 3449 N N . LEU A 1 454 ? -33.812 -12.789 -28.547 1 95.69 454 LEU A N 1
ATOM 3450 C CA . LEU A 1 454 ? -34.344 -13.953 -27.859 1 95.69 454 LEU A CA 1
ATOM 3451 C C . LEU A 1 454 ? -33.281 -14.555 -26.922 1 95.69 454 LEU A C 1
ATOM 3453 O O . LEU A 1 454 ? -32.094 -14.602 -27.25 1 95.69 454 LEU A O 1
ATOM 3457 N N . THR A 1 455 ? -33.75 -14.898 -25.75 1 97 455 THR A N 1
ATOM 3458 C CA . THR A 1 455 ? -32.812 -15.43 -24.75 1 97 455 THR A CA 1
ATOM 3459 C C . THR A 1 455 ? -33.281 -16.812 -24.281 1 97 455 THR A C 1
ATOM 3461 O O . THR A 1 455 ? -34.469 -17.094 -24.234 1 97 455 THR A O 1
ATOM 3464 N N . ASP A 1 456 ? -32.344 -17.656 -23.969 1 97.06 456 ASP A N 1
ATOM 3465 C CA . ASP A 1 456 ? -32.625 -18.984 -23.422 1 97.06 456 ASP A CA 1
ATOM 3466 C C . ASP A 1 456 ? -31.516 -19.391 -22.438 1 97.06 456 ASP A C 1
ATOM 3468 O O . ASP A 1 456 ? -30.344 -19.422 -22.781 1 97.06 456 ASP A O 1
ATOM 3472 N N . TYR A 1 457 ? -31.938 -19.734 -21.188 1 97.94 457 TYR A N 1
ATOM 3473 C CA . TYR A 1 457 ? -31 -20.328 -20.25 1 97.94 457 TYR A CA 1
ATOM 3474 C C . TYR A 1 457 ? -30.766 -21.797 -20.578 1 97.94 457 TYR A C 1
ATOM 3476 O O . TYR A 1 457 ? -31.719 -22.562 -20.719 1 97.94 457 TYR A O 1
ATOM 3484 N N . LEU A 1 458 ? -29.531 -22.094 -20.672 1 97.62 458 LEU A N 1
ATOM 3485 C CA . LEU A 1 458 ? -29.172 -23.469 -20.984 1 97.62 458 LEU A CA 1
ATOM 3486 C C . LEU A 1 458 ? -29.109 -24.312 -19.719 1 97.62 458 LEU A C 1
ATOM 3488 O O . LEU A 1 458 ? -28.031 -24.531 -19.172 1 97.62 458 LEU A O 1
ATOM 3492 N N . THR A 1 459 ? -30.234 -24.906 -19.297 1 95.38 459 THR A N 1
ATOM 3493 C CA . THR A 1 459 ? -30.359 -25.531 -17.984 1 95.38 459 THR A CA 1
ATOM 3494 C C . THR A 1 459 ? -30.078 -27.031 -18.078 1 95.38 459 THR A C 1
ATOM 3496 O O . THR A 1 459 ? -29.969 -27.703 -17.047 1 95.38 459 THR A O 1
ATOM 3499 N N . GLU A 1 460 ? -29.875 -27.469 -19.234 1 93.44 460 GLU A N 1
ATOM 3500 C CA . GLU A 1 460 ? -29.578 -28.891 -19.359 1 93.44 460 GLU A CA 1
ATOM 3501 C C . GLU A 1 460 ? -28.156 -29.203 -18.938 1 93.44 460 GLU A C 1
ATOM 3503 O O . GLU A 1 460 ? -27.391 -28.281 -18.594 1 93.44 460 GLU A O 1
ATOM 3508 N N . GLY A 1 461 ? -27.844 -30.422 -18.781 1 89.06 461 GLY A N 1
ATOM 3509 C CA . GLY A 1 461 ? -26.484 -30.812 -18.438 1 89.06 461 GLY A CA 1
ATOM 3510 C C . GLY A 1 461 ? -26.125 -30.516 -17 1 89.06 461 GLY A C 1
ATOM 3511 O O . GLY A 1 461 ? -24.953 -30.438 -16.656 1 89.06 461 GLY A O 1
ATOM 3512 N N . HIS A 1 462 ? -27.094 -30.297 -16.172 1 90.5 462 HIS A N 1
ATOM 3513 C CA . HIS A 1 462 ? -26.875 -29.922 -14.789 1 90.5 462 HIS A CA 1
ATOM 3514 C C . HIS A 1 462 ? -26.531 -31.125 -13.922 1 90.5 462 HIS A C 1
ATOM 3516 O O . HIS A 1 462 ? -27.125 -32.188 -14.094 1 90.5 462 HIS A O 1
ATOM 3522 N N . GLY A 1 463 ? -25.562 -30.875 -13.055 1 89.69 463 GLY A N 1
ATOM 3523 C CA . GLY A 1 463 ? -25.156 -31.875 -12.078 1 89.69 463 GLY A CA 1
ATOM 3524 C C . GLY A 1 463 ? -24.672 -31.281 -10.781 1 89.69 463 GLY A C 1
ATOM 3525 O O . GLY A 1 463 ? -24.75 -30.062 -10.57 1 89.69 463 GLY A O 1
ATOM 3526 N N . LEU A 1 464 ? -24.203 -32.125 -9.891 1 90.88 464 LEU A N 1
ATOM 3527 C CA . LEU A 1 464 ? -23.719 -31.688 -8.586 1 90.88 464 LEU A CA 1
ATOM 3528 C C . LEU A 1 464 ? -22.406 -30.938 -8.711 1 90.88 464 LEU A C 1
ATOM 3530 O O . LEU A 1 464 ? -21.641 -31.156 -9.648 1 90.88 464 LEU A O 1
ATOM 3534 N N . LEU A 1 465 ? -22.219 -30.109 -7.766 1 93.31 465 LEU A N 1
ATOM 3535 C CA . LEU A 1 465 ? -20.953 -29.406 -7.723 1 93.31 465 LEU A CA 1
ATOM 3536 C C . LEU A 1 465 ? -19.797 -30.375 -7.473 1 93.31 465 LEU A C 1
ATOM 3538 O O . LEU A 1 465 ? -20.031 -31.562 -7.207 1 93.31 465 LEU A O 1
ATOM 3542 N N . LEU A 1 466 ? -18.609 -29.906 -7.66 1 93.69 466 LEU A N 1
ATOM 3543 C CA . LEU A 1 466 ? -17.422 -30.719 -7.457 1 93.69 466 LEU A CA 1
ATOM 3544 C C . LEU A 1 466 ? -17.109 -30.875 -5.969 1 93.69 466 LEU A C 1
ATOM 3546 O O . LEU A 1 466 ? -17.391 -29.969 -5.184 1 93.69 466 LEU A O 1
ATOM 3550 N N . GLY A 1 467 ? -16.5 -32 -5.566 1 90 467 GLY A N 1
ATOM 3551 C CA . GLY A 1 467 ? -15.992 -32.188 -4.215 1 90 467 GLY A CA 1
ATOM 3552 C C . GLY A 1 467 ? -17.016 -32.75 -3.264 1 90 467 GLY A C 1
ATOM 3553 O O . GLY A 1 467 ? -16.859 -32.688 -2.043 1 90 467 GLY A O 1
ATOM 3554 N N . THR A 1 468 ? -18.078 -33.25 -3.744 1 86.31 468 THR A N 1
ATOM 3555 C CA . THR A 1 468 ? -19.141 -33.781 -2.893 1 86.31 468 THR A CA 1
ATOM 3556 C C . THR A 1 468 ? -18.766 -35.188 -2.389 1 86.31 468 THR A C 1
ATOM 3558 O O . THR A 1 468 ? -19.359 -35.688 -1.428 1 86.31 468 THR A O 1
ATOM 3561 N N . GLY A 1 469 ? -17.875 -35.812 -3.037 1 82.62 469 GLY A N 1
ATOM 3562 C CA . GLY A 1 469 ? -17.5 -37.188 -2.689 1 82.62 469 GLY A CA 1
ATOM 3563 C C . GLY A 1 469 ? -18.422 -38.219 -3.297 1 82.62 469 GLY A C 1
ATOM 3564 O O . GLY A 1 469 ? -18.156 -39.406 -3.201 1 82.62 469 GLY A O 1
ATOM 3565 N N . VAL A 1 470 ? -19.516 -37.75 -3.934 1 80.75 470 VAL A N 1
ATOM 3566 C CA . VAL A 1 470 ? -20.484 -38.656 -4.551 1 80.75 470 VAL A CA 1
ATOM 3567 C C . VAL A 1 470 ? -20.125 -38.875 -6.02 1 80.75 470 VAL A C 1
ATOM 3569 O O . VAL A 1 470 ? -19.859 -37.906 -6.746 1 80.75 470 VAL A O 1
ATOM 3572 N N . HIS A 1 471 ? -19.859 -40.156 -6.34 1 77.88 471 HIS A N 1
ATOM 3573 C CA . HIS A 1 471 ? -19.562 -40.438 -7.734 1 77.88 471 HIS A CA 1
ATOM 3574 C C . HIS A 1 471 ? -20.844 -40.562 -8.555 1 77.88 471 HIS A C 1
ATOM 3576 O O . HIS A 1 471 ? -21.625 -41.5 -8.359 1 77.88 471 HIS A O 1
ATOM 3582 N N . THR A 1 472 ? -21.25 -39.562 -9.195 1 78.44 472 THR A N 1
ATOM 3583 C CA . THR A 1 472 ? -22.422 -39.562 -10.07 1 78.44 472 THR A CA 1
ATOM 3584 C C . THR A 1 472 ? -22 -39.375 -11.531 1 78.44 472 THR A C 1
ATOM 3586 O O . THR A 1 472 ? -20.953 -38.812 -11.805 1 78.44 472 THR A O 1
ATOM 3589 N N . THR A 1 473 ? -22.719 -39.969 -12.422 1 89 473 THR A N 1
ATOM 3590 C CA . THR A 1 473 ? -22.484 -39.75 -13.844 1 89 473 THR A CA 1
ATOM 3591 C C . THR A 1 473 ? -22.984 -38.375 -14.266 1 89 473 THR A C 1
ATOM 3593 O O . THR A 1 473 ? -24.062 -37.938 -13.844 1 89 473 THR A O 1
ATOM 3596 N N . ARG A 1 474 ? -22.125 -37.719 -14.93 1 93.94 474 ARG A N 1
ATOM 3597 C CA . ARG A 1 474 ? -22.484 -36.406 -15.398 1 93.94 474 ARG A CA 1
ATOM 3598 C C . ARG A 1 474 ? -23 -36.438 -16.828 1 93.94 474 ARG A C 1
ATOM 3600 O O . ARG A 1 474 ? -22.672 -37.344 -17.594 1 93.94 474 ARG A O 1
ATOM 3607 N N . ARG A 1 475 ? -23.922 -35.438 -17.172 1 94.75 475 ARG A N 1
ATOM 3608 C CA . ARG A 1 475 ? -24.578 -35.406 -18.469 1 94.75 475 ARG A CA 1
ATOM 3609 C C . ARG A 1 475 ? -24.047 -34.25 -19.312 1 94.75 475 ARG A C 1
ATOM 3611 O O . ARG A 1 475 ? -23.641 -33.219 -18.781 1 94.75 475 ARG A O 1
ATOM 3618 N N . ASP A 1 476 ? -23.969 -34.531 -20.578 1 97 476 ASP A N 1
ATOM 3619 C CA . ASP A 1 476 ? -23.688 -33.469 -21.547 1 97 476 ASP A CA 1
ATOM 3620 C C . ASP A 1 476 ? -24.969 -32.938 -22.188 1 97 476 ASP A C 1
ATOM 3622 O O . ASP A 1 476 ? -25.938 -33.688 -22.344 1 97 476 ASP A O 1
ATOM 3626 N N . ALA A 1 477 ? -25.016 -31.781 -22.453 1 97.81 477 ALA A N 1
ATOM 3627 C CA . ALA A 1 477 ? -26.047 -31.156 -23.266 1 97.81 477 ALA A CA 1
ATOM 3628 C C . ALA A 1 477 ? -25.438 -30.469 -24.484 1 97.81 477 ALA A C 1
ATOM 3630 O O . ALA A 1 477 ? -24.281 -30.047 -24.453 1 97.81 477 ALA A O 1
ATOM 3631 N N . THR A 1 478 ? -26.203 -30.422 -25.594 1 97 478 THR A N 1
ATOM 3632 C CA . THR A 1 478 ? -25.719 -29.797 -26.812 1 97 478 THR A CA 1
ATOM 3633 C C . THR A 1 478 ? -26.766 -28.875 -27.406 1 97 478 THR A C 1
ATOM 3635 O O . THR A 1 478 ? -27.969 -29.188 -27.375 1 97 478 THR A O 1
ATOM 3638 N N . VAL A 1 479 ? -26.312 -27.781 -27.906 1 96.56 479 VAL A N 1
ATOM 3639 C CA . VAL A 1 479 ? -27.203 -26.828 -28.562 1 96.56 479 VAL A CA 1
ATOM 3640 C C . VAL A 1 479 ? -26.516 -26.234 -29.781 1 96.56 479 VAL A C 1
ATOM 3642 O O . VAL A 1 479 ? -25.297 -26.062 -29.797 1 96.56 479 VAL A O 1
ATOM 3645 N N . ALA A 1 480 ? -27.312 -25.953 -30.812 1 96.31 480 ALA A N 1
ATOM 3646 C CA . ALA A 1 480 ? -26.812 -25.203 -31.953 1 96.31 480 ALA A CA 1
ATOM 3647 C C . ALA A 1 480 ? -26.75 -23.703 -31.656 1 96.31 480 ALA A C 1
ATOM 3649 O O . ALA A 1 480 ? -27.656 -23.172 -31.016 1 96.31 480 ALA A O 1
ATOM 3650 N N . LEU A 1 481 ? -25.703 -23.109 -32.094 1 95.81 481 LEU A N 1
ATOM 3651 C CA . LEU A 1 481 ? -25.547 -21.672 -31.891 1 95.81 481 LEU A CA 1
ATOM 3652 C C . LEU A 1 481 ? -25.844 -20.906 -33.188 1 95.81 481 LEU A C 1
ATOM 3654 O O . LEU A 1 481 ? -25.062 -20.922 -34.125 1 95.81 481 LEU A O 1
ATOM 3658 N N . PRO A 1 482 ? -26.938 -20.188 -33.188 1 94.19 482 PRO A N 1
ATOM 3659 C CA . PRO A 1 482 ? -27.266 -19.422 -34.375 1 94.19 482 PRO A CA 1
ATOM 3660 C C . PRO A 1 482 ? -26.234 -18.359 -34.719 1 94.19 482 PRO A C 1
ATOM 3662 O O . PRO A 1 482 ? -25.578 -17.828 -33.812 1 94.19 482 PRO A O 1
ATOM 3665 N N . PRO A 1 483 ? -26.141 -18.031 -36.031 1 92.62 483 PRO A N 1
ATOM 3666 C CA . PRO A 1 483 ? -25.234 -16.953 -36.406 1 92.62 483 PRO A CA 1
ATOM 3667 C C . PRO A 1 483 ? -25.531 -15.648 -35.719 1 92.62 483 PRO A C 1
ATOM 3669 O O . PRO A 1 483 ? -26.703 -15.281 -35.562 1 92.62 483 PRO A O 1
ATOM 3672 N N . GLY A 1 484 ? -24.547 -14.977 -35.188 1 92.75 484 GLY A N 1
ATOM 3673 C CA . GLY A 1 484 ? -24.672 -13.688 -34.531 1 92.75 484 GLY A CA 1
ATOM 3674 C C . GLY A 1 484 ? -25.094 -13.797 -33.062 1 92.75 484 GLY A C 1
ATOM 3675 O O . GLY A 1 484 ? -25.219 -12.789 -32.375 1 92.75 484 GLY A O 1
ATOM 3676 N N . SER A 1 485 ? -25.281 -14.961 -32.594 1 95.25 485 SER A N 1
ATOM 3677 C CA . SER A 1 485 ? -25.719 -15.148 -31.203 1 95.25 485 SER A CA 1
ATOM 3678 C C . SER A 1 485 ? -24.547 -14.977 -30.234 1 95.25 485 SER A C 1
ATOM 3680 O O . SER A 1 485 ? -23.391 -15.062 -30.625 1 95.25 485 SER A O 1
ATOM 3682 N N . THR A 1 486 ? -24.906 -14.656 -28.984 1 96.5 486 THR A N 1
ATOM 3683 C CA . THR A 1 486 ? -23.938 -14.484 -27.906 1 96.5 486 THR A CA 1
ATOM 3684 C C . THR A 1 486 ? -24.234 -15.453 -26.766 1 96.5 486 THR A C 1
ATOM 3686 O O . THR A 1 486 ? -25.375 -15.617 -26.359 1 96.5 486 THR A O 1
ATOM 3689 N N . VAL A 1 487 ? -23.219 -16.141 -26.344 1 97.5 487 VAL A N 1
ATOM 3690 C CA . VAL A 1 487 ? -23.312 -17 -25.172 1 97.5 487 VAL A CA 1
ATOM 3691 C C . VAL A 1 487 ? -22.609 -16.359 -23.984 1 97.5 487 VAL A C 1
ATOM 3693 O O . VAL A 1 487 ? -21.469 -15.906 -24.109 1 97.5 487 VAL A O 1
ATOM 3696 N N . LEU A 1 488 ? -23.328 -16.281 -22.844 1 97.94 488 LEU A N 1
ATOM 3697 C CA . LEU A 1 488 ? -22.766 -15.703 -21.625 1 97.94 488 LEU A CA 1
ATOM 3698 C C . LEU A 1 488 ? -22.516 -16.781 -20.578 1 97.94 488 LEU A C 1
ATOM 3700 O O . LEU A 1 488 ? -23.422 -17.516 -20.203 1 97.94 488 LEU A O 1
ATOM 3704 N N . LEU A 1 489 ? -21.266 -16.906 -20.156 1 97.75 489 LEU A N 1
ATOM 3705 C CA . LEU A 1 489 ? -20.875 -17.656 -18.953 1 97.75 489 LEU A CA 1
ATOM 3706 C C . LEU A 1 489 ? -20.484 -16.703 -17.828 1 97.75 489 LEU A C 1
ATOM 3708 O O . LEU A 1 489 ? -19.75 -15.742 -18.047 1 97.75 489 LEU A O 1
ATOM 3712 N N . TYR A 1 490 ? -21.016 -16.938 -16.641 1 96.75 490 TYR A N 1
ATOM 3713 C CA . TYR A 1 490 ? -20.828 -15.961 -15.562 1 96.75 490 TYR A CA 1
ATOM 3714 C C . TYR A 1 490 ? -20.844 -16.641 -14.203 1 96.75 490 TYR A C 1
ATOM 3716 O O . TYR A 1 490 ? -21.266 -17.797 -14.086 1 96.75 490 TYR A O 1
ATOM 3724 N N . THR A 1 491 ? -20.312 -16 -13.227 1 94 491 THR A N 1
ATOM 3725 C CA . THR A 1 491 ? -20.359 -16.516 -11.867 1 94 491 THR A CA 1
ATOM 3726 C C . THR A 1 491 ? -21.531 -15.922 -11.094 1 94 491 THR A C 1
ATOM 3728 O O . THR A 1 491 ? -22.172 -14.977 -11.562 1 94 491 THR A O 1
ATOM 3731 N N . ASP A 1 492 ? -21.781 -16.5 -9.93 1 91.69 492 ASP A N 1
ATOM 3732 C CA . ASP A 1 492 ? -23.016 -16.203 -9.195 1 91.69 492 ASP A CA 1
ATOM 3733 C C . ASP A 1 492 ? -22.984 -14.781 -8.648 1 91.69 492 ASP A C 1
ATOM 3735 O O . ASP A 1 492 ? -24.031 -14.195 -8.383 1 91.69 492 ASP A O 1
ATOM 3739 N N . GLY A 1 493 ? -21.859 -14.18 -8.539 1 90.31 493 GLY A N 1
ATOM 3740 C CA . GLY A 1 493 ? -21.766 -12.797 -8.078 1 90.31 493 GLY A CA 1
ATOM 3741 C C . GLY A 1 493 ? -22.5 -11.82 -8.977 1 90.31 493 GLY A C 1
ATOM 3742 O O . GLY A 1 493 ? -22.859 -10.727 -8.547 1 90.31 493 GLY A O 1
ATOM 3743 N N . LEU A 1 494 ? -22.703 -12.188 -10.18 1 93.12 494 LEU A N 1
ATOM 3744 C CA . LEU A 1 494 ? -23.391 -11.336 -11.141 1 93.12 494 LEU A CA 1
ATOM 3745 C C . LEU A 1 494 ? -24.891 -11.344 -10.898 1 93.12 494 LEU A C 1
ATOM 3747 O O . LEU A 1 494 ? -25.562 -10.344 -11.156 1 93.12 494 LEU A O 1
ATOM 3751 N N . VAL A 1 495 ? -25.453 -12.422 -10.344 1 93.94 495 VAL A N 1
ATOM 3752 C CA . VAL A 1 495 ? -26.906 -12.57 -10.352 1 93.94 495 VAL A CA 1
ATOM 3753 C C . VAL A 1 495 ? -27.422 -12.68 -8.914 1 93.94 495 VAL A C 1
ATOM 3755 O O . VAL A 1 495 ? -28.609 -12.492 -8.664 1 93.94 495 VAL A O 1
ATOM 3758 N N . GLU A 1 496 ? -26.562 -12.977 -8.047 1 90.25 496 GLU A N 1
ATOM 3759 C CA . GLU A 1 496 ? -27 -13.094 -6.656 1 90.25 496 GLU A CA 1
ATOM 3760 C C . GLU A 1 496 ? -27.047 -11.727 -5.977 1 90.25 496 GLU A C 1
ATOM 3762 O O . GLU A 1 496 ? -26.016 -11.047 -5.895 1 90.25 496 GLU A O 1
ATOM 3767 N N . VAL A 1 497 ? -28.156 -11.352 -5.492 1 84.69 497 VAL A N 1
ATOM 3768 C CA . VAL A 1 497 ? -28.344 -10.117 -4.742 1 84.69 497 VAL A CA 1
ATOM 3769 C C . VAL A 1 497 ? -28.969 -10.438 -3.381 1 84.69 497 VAL A C 1
ATOM 3771 O O . VAL A 1 497 ? -29.969 -11.141 -3.299 1 84.69 497 VAL A O 1
ATOM 3774 N N . PRO A 1 498 ? -28.281 -9.93 -2.439 1 82.81 498 PRO A N 1
ATOM 3775 C CA . PRO A 1 498 ? -28.844 -10.188 -1.111 1 82.81 498 PRO A CA 1
ATOM 3776 C C . PRO A 1 498 ? -30.297 -9.742 -1 1 82.81 498 PRO A C 1
ATOM 3778 O O . PRO A 1 498 ? -30.656 -8.641 -1.428 1 82.81 498 PRO A O 1
ATOM 3781 N N . GLY A 1 499 ? -31.141 -10.547 -0.382 1 84.06 499 GLY A N 1
ATOM 3782 C CA . GLY A 1 499 ? -32.531 -10.227 -0.168 1 84.06 499 GLY A CA 1
ATOM 3783 C C . GLY A 1 499 ? -33.406 -10.586 -1.35 1 84.06 499 GLY A C 1
ATOM 3784 O O . GLY A 1 499 ? -34.656 -10.477 -1.274 1 84.06 499 GLY A O 1
ATOM 3785 N N . ARG A 1 500 ? -32.844 -11.016 -2.455 1 85.88 500 ARG A N 1
ATOM 3786 C CA . ARG A 1 500 ? -33.625 -11.414 -3.629 1 85.88 500 ARG A CA 1
ATOM 3787 C C . ARG A 1 500 ? -33.344 -12.883 -3.975 1 85.88 500 ARG A C 1
ATOM 3789 O O . ARG A 1 500 ? -32.344 -13.461 -3.537 1 85.88 500 ARG A O 1
ATOM 3796 N N . THR A 1 501 ? -34.25 -13.406 -4.707 1 89.38 501 THR A N 1
ATOM 3797 C CA . THR A 1 501 ? -34.062 -14.789 -5.137 1 89.38 501 THR A CA 1
ATOM 3798 C C . THR A 1 501 ? -33.125 -14.859 -6.32 1 89.38 501 THR A C 1
ATOM 3800 O O . THR A 1 501 ? -32.938 -13.867 -7.031 1 89.38 501 THR A O 1
ATOM 3803 N N . LEU A 1 502 ? -32.562 -15.984 -6.5 1 89.88 502 LEU A N 1
ATOM 3804 C CA . LEU A 1 502 ? -31.672 -16.203 -7.645 1 89.88 502 LEU A CA 1
ATOM 3805 C C . LEU A 1 502 ? -32.406 -15.984 -8.953 1 89.88 502 LEU A C 1
ATOM 3807 O O . LEU A 1 502 ? -31.844 -15.469 -9.922 1 89.88 502 LEU A O 1
ATOM 3811 N N . ASP A 1 503 ? -33.688 -16.375 -8.93 1 92.56 503 ASP A N 1
ATOM 3812 C CA . ASP A 1 503 ? -34.531 -16.234 -10.133 1 92.56 503 ASP A CA 1
ATOM 3813 C C . ASP A 1 503 ? -34.688 -14.773 -10.531 1 92.56 503 ASP A C 1
ATOM 3815 O O . ASP A 1 503 ? -34.688 -14.453 -11.727 1 92.56 503 ASP A O 1
ATOM 3819 N N . ASP A 1 504 ? -34.781 -14.016 -9.578 1 93.06 504 ASP A N 1
ATOM 3820 C CA . ASP A 1 504 ? -34.875 -12.586 -9.859 1 93.06 504 ASP A CA 1
ATOM 3821 C C . ASP A 1 504 ? -33.625 -12.086 -10.555 1 93.06 504 ASP A C 1
ATOM 3823 O O . ASP A 1 504 ? -33.688 -11.305 -11.508 1 93.06 504 ASP A O 1
ATOM 3827 N N . GLY A 1 505 ? -32.531 -12.523 -10.016 1 93.56 505 GLY A N 1
ATOM 3828 C CA . GLY A 1 505 ? -31.25 -12.125 -10.609 1 93.56 505 GLY A CA 1
ATOM 3829 C C . GLY A 1 505 ? -31.078 -12.625 -12.031 1 93.56 505 GLY A C 1
ATOM 3830 O O . GLY A 1 505 ? -30.609 -11.891 -12.898 1 93.56 505 GLY A O 1
ATOM 3831 N N . LEU A 1 506 ? -31.5 -13.828 -12.266 1 95.81 506 LEU A N 1
ATOM 3832 C CA . LEU A 1 506 ? -31.406 -14.422 -13.594 1 95.81 506 LEU A CA 1
ATOM 3833 C C . LEU A 1 506 ? -32.312 -13.688 -14.578 1 95.81 506 LEU A C 1
ATOM 3835 O O . LEU A 1 506 ? -31.922 -13.445 -15.727 1 95.81 506 LEU A O 1
ATOM 3839 N N . ASN A 1 507 ? -33.438 -13.375 -14.109 1 95.31 507 ASN A N 1
ATOM 3840 C CA . ASN A 1 507 ? -34.375 -12.656 -14.961 1 95.31 507 ASN A CA 1
ATOM 3841 C C . ASN A 1 507 ? -33.875 -11.266 -15.328 1 95.31 507 ASN A C 1
ATOM 3843 O O . ASN A 1 507 ? -34.031 -10.812 -16.469 1 95.31 507 ASN A O 1
ATOM 3847 N N . ARG A 1 508 ? -33.312 -10.641 -14.367 1 94.44 508 ARG A N 1
ATOM 3848 C CA . ARG A 1 508 ? -32.719 -9.328 -14.617 1 94.44 508 ARG A CA 1
ATOM 3849 C C . ARG A 1 508 ? -31.609 -9.406 -15.656 1 94.44 508 ARG A C 1
ATOM 3851 O O . ARG A 1 508 ? -31.531 -8.562 -16.547 1 94.44 508 ARG A O 1
ATOM 3858 N N . LEU A 1 509 ? -30.75 -10.383 -15.484 1 96.12 509 LEU A N 1
ATOM 3859 C CA . LEU A 1 509 ? -29.656 -10.578 -16.438 1 96.12 509 LEU A CA 1
ATOM 3860 C C . LEU A 1 509 ? -30.203 -10.82 -17.844 1 96.12 509 LEU A C 1
ATOM 3862 O O . LEU A 1 509 ? -29.734 -10.234 -18.812 1 96.12 509 LEU A O 1
ATOM 3866 N N . ARG A 1 510 ? -31.172 -11.641 -17.922 1 96.56 510 ARG A N 1
ATOM 3867 C CA . ARG A 1 510 ? -31.797 -12 -19.188 1 96.56 510 ARG A CA 1
ATOM 3868 C C . ARG A 1 510 ? -32.406 -10.773 -19.875 1 96.56 510 ARG A C 1
ATOM 3870 O O . ARG A 1 510 ? -32.219 -10.57 -21.078 1 96.56 510 ARG A O 1
ATOM 3877 N N . GLN A 1 511 ? -33.031 -10.008 -19.156 1 95.88 511 GLN A N 1
ATOM 3878 C CA . GLN A 1 511 ? -33.688 -8.82 -19.672 1 95.88 511 GLN A CA 1
ATOM 3879 C C . GLN A 1 511 ? -32.688 -7.828 -20.234 1 95.88 511 GLN A C 1
ATOM 3881 O O . GLN A 1 511 ? -32.844 -7.324 -21.359 1 95.88 511 GLN A O 1
ATOM 3886 N N . HIS A 1 512 ? -31.688 -7.605 -19.469 1 96.19 512 HIS A N 1
ATOM 3887 C CA . HIS A 1 512 ? -30.688 -6.641 -19.906 1 96.19 512 HIS A CA 1
ATOM 3888 C C . HIS A 1 512 ? -29.891 -7.176 -21.078 1 96.19 512 HIS A C 1
ATOM 3890 O O . HIS A 1 512 ? -29.531 -6.422 -22 1 96.19 512 HIS A O 1
ATOM 3896 N N . ALA A 1 513 ? -29.594 -8.422 -21.078 1 97.31 513 ALA A N 1
ATOM 3897 C CA . ALA A 1 513 ? -28.875 -9.023 -22.188 1 97.31 513 ALA A CA 1
ATOM 3898 C C . ALA A 1 513 ? -29.672 -8.945 -23.484 1 97.31 513 ALA A C 1
ATOM 3900 O O . ALA A 1 513 ? -29.125 -8.648 -24.547 1 97.31 513 ALA A O 1
ATOM 3901 N N . ALA A 1 514 ? -30.953 -9.188 -23.328 1 96.5 514 ALA A N 1
ATOM 3902 C CA . ALA A 1 514 ? -31.828 -9.125 -24.5 1 96.5 514 ALA A CA 1
ATOM 3903 C C . ALA A 1 514 ? -31.844 -7.723 -25.094 1 96.5 514 ALA A C 1
ATOM 3905 O O . ALA A 1 514 ? -31.812 -7.566 -26.328 1 96.5 514 ALA A O 1
ATOM 3906 N N . ALA A 1 515 ? -31.812 -6.793 -24.25 1 95.19 515 ALA A N 1
ATOM 3907 C CA . ALA A 1 515 ? -31.891 -5.402 -24.688 1 95.19 515 ALA A CA 1
ATOM 3908 C C . ALA A 1 515 ? -30.609 -4.977 -25.375 1 95.19 515 ALA A C 1
ATOM 3910 O O . ALA A 1 515 ? -30.609 -4.055 -26.203 1 95.19 515 ALA A O 1
ATOM 3911 N N . LEU A 1 516 ? -29.547 -5.668 -25.094 1 95.12 516 LEU A N 1
ATOM 3912 C CA . LEU A 1 516 ? -28.25 -5.25 -25.578 1 95.12 516 LEU A CA 1
ATOM 3913 C C . LEU A 1 516 ? -27.781 -6.148 -26.719 1 95.12 516 LEU A C 1
ATOM 3915 O O . LEU A 1 516 ? -26.656 -6.016 -27.203 1 95.12 516 LEU A O 1
ATOM 3919 N N . ALA A 1 517 ? -28.625 -6.984 -27.266 1 93.38 517 ALA A N 1
ATOM 3920 C CA . ALA A 1 517 ? -28.281 -8.07 -28.172 1 93.38 517 ALA A CA 1
ATOM 3921 C C . ALA A 1 517 ? -27.641 -7.52 -29.453 1 93.38 517 ALA A C 1
ATOM 3923 O O . ALA A 1 517 ? -26.828 -8.195 -30.078 1 93.38 517 ALA A O 1
ATOM 3924 N N . HIS A 1 518 ? -27.875 -6.309 -29.781 1 90.81 518 HIS A N 1
ATOM 3925 C CA . HIS A 1 518 ? -27.438 -5.754 -31.062 1 90.81 518 HIS A CA 1
ATOM 3926 C C . HIS A 1 518 ? -26.094 -5.055 -30.922 1 90.81 518 HIS A C 1
ATOM 3928 O O . HIS A 1 518 ? -25.5 -4.652 -31.922 1 90.81 518 HIS A O 1
ATOM 3934 N N . ARG A 1 519 ? -25.625 -4.969 -29.812 1 91.94 519 ARG A N 1
ATOM 3935 C CA . ARG A 1 519 ? -24.391 -4.23 -29.578 1 91.94 519 ARG A CA 1
ATOM 3936 C C . ARG A 1 519 ? -23.172 -5.102 -29.875 1 91.94 519 ARG A C 1
ATOM 3938 O O . ARG A 1 519 ? -23.25 -6.328 -29.797 1 91.94 519 ARG A O 1
ATOM 3945 N N . PRO A 1 520 ? -22.031 -4.367 -30.234 1 92.44 520 PRO A N 1
ATOM 3946 C CA . PRO A 1 520 ? -20.781 -5.125 -30.328 1 92.44 520 PRO A CA 1
ATOM 3947 C C . PRO A 1 520 ? -20.406 -5.789 -29 1 92.44 520 PRO A C 1
ATOM 3949 O O . PRO A 1 520 ? -20.719 -5.258 -27.922 1 92.44 520 PRO A O 1
ATOM 3952 N N . LEU A 1 521 ? -19.734 -6.852 -29.047 1 93.38 521 LEU A N 1
ATOM 3953 C CA . LEU A 1 521 ? -19.531 -7.742 -27.922 1 93.38 521 LEU A CA 1
ATOM 3954 C C . LEU A 1 521 ? -18.906 -6.996 -26.75 1 93.38 521 LEU A C 1
ATOM 3956 O O . LEU A 1 521 ? -19.328 -7.168 -25.594 1 93.38 521 LEU A O 1
ATOM 3960 N N . SER A 1 522 ? -17.875 -6.195 -26.953 1 92.38 522 SER A N 1
ATOM 3961 C CA . SER A 1 522 ? -17.219 -5.465 -25.875 1 92.38 522 SER A CA 1
ATOM 3962 C C . SER A 1 522 ? -18.172 -4.477 -25.203 1 92.38 522 SER A C 1
ATOM 3964 O O . SER A 1 522 ? -18.219 -4.387 -23.984 1 92.38 522 SER A O 1
ATOM 3966 N N . SER A 1 523 ? -18.859 -3.699 -26.016 1 93.88 523 SER A N 1
ATOM 3967 C CA . SER A 1 523 ? -19.859 -2.768 -25.5 1 93.88 523 SER A CA 1
ATOM 3968 C C . SER A 1 523 ? -21 -3.504 -24.797 1 93.88 523 SER A C 1
ATOM 3970 O O . SER A 1 523 ? -21.5 -3.051 -23.766 1 93.88 523 SER A O 1
ATOM 3972 N N . PHE A 1 524 ? -21.375 -4.578 -25.469 1 94.12 524 PHE A N 1
ATOM 3973 C CA . PHE A 1 524 ? -22.406 -5.434 -24.875 1 94.12 524 PHE A CA 1
ATOM 3974 C C . PHE A 1 524 ? -22.047 -5.812 -23.453 1 94.12 524 PHE A C 1
ATOM 3976 O O . PHE A 1 524 ? -22.844 -5.625 -22.531 1 94.12 524 PHE A O 1
ATOM 3983 N N . THR A 1 525 ? -20.875 -6.312 -23.203 1 94.94 525 THR A N 1
ATOM 3984 C CA . THR A 1 525 ? -20.438 -6.82 -21.906 1 94.94 525 THR A CA 1
ATOM 3985 C C . THR A 1 525 ? -20.312 -5.688 -20.891 1 94.94 525 THR A C 1
ATOM 3987 O O . THR A 1 525 ? -20.734 -5.824 -19.734 1 94.94 525 THR A O 1
ATOM 3990 N N . ASP A 1 526 ? -19.766 -4.574 -21.312 1 94 526 ASP A N 1
ATOM 3991 C CA . ASP A 1 526 ? -19.578 -3.43 -20.422 1 94 526 ASP A CA 1
ATOM 3992 C C . ASP A 1 526 ? -20.922 -2.867 -19.969 1 94 526 ASP A C 1
ATOM 3994 O O . ASP A 1 526 ? -21.141 -2.607 -18.781 1 94 526 ASP A O 1
ATOM 3998 N N . GLN A 1 527 ? -21.766 -2.658 -20.875 1 94.56 527 GLN A N 1
ATOM 3999 C CA . GLN A 1 527 ? -23.094 -2.105 -20.578 1 94.56 527 GLN A CA 1
ATOM 4000 C C . GLN A 1 527 ? -23.922 -3.076 -19.734 1 94.56 527 GLN A C 1
ATOM 4002 O O . GLN A 1 527 ? -24.688 -2.656 -18.875 1 94.56 527 GLN A O 1
ATOM 4007 N N . LEU A 1 528 ? -23.797 -4.309 -20.062 1 95.44 528 LEU A N 1
ATOM 4008 C CA . LEU A 1 528 ? -24.5 -5.316 -19.281 1 95.44 528 LEU A CA 1
ATOM 4009 C C . LEU A 1 528 ? -24.109 -5.246 -17.812 1 95.44 528 LEU A C 1
ATOM 4011 O O . LEU A 1 528 ? -24.969 -5.258 -16.922 1 95.44 528 LEU A O 1
ATOM 4015 N N . LEU A 1 529 ? -22.812 -5.176 -17.531 1 93.94 529 LEU A N 1
ATOM 4016 C CA . LEU A 1 529 ? -22.312 -5.098 -16.172 1 93.94 529 LEU A CA 1
ATOM 4017 C C . LEU A 1 529 ? -22.781 -3.82 -15.492 1 93.94 529 LEU A C 1
ATOM 4019 O O . LEU A 1 529 ? -23.125 -3.836 -14.305 1 93.94 529 LEU A O 1
ATOM 4023 N N . GLU A 1 530 ? -22.766 -2.812 -16.203 1 91.25 530 GLU A N 1
ATOM 4024 C CA . GLU A 1 530 ? -23.219 -1.529 -15.664 1 91.25 530 GLU A CA 1
ATOM 4025 C C . GLU A 1 530 ? -24.688 -1.575 -15.297 1 91.25 530 GLU A C 1
ATOM 4027 O O . GLU A 1 530 ? -25.094 -1.036 -14.266 1 91.25 530 GLU A O 1
ATOM 4032 N N . ARG A 1 531 ? -25.5 -2.172 -16.078 1 91.88 531 ARG A N 1
ATOM 4033 C CA . ARG A 1 531 ? -26.953 -2.189 -15.898 1 91.88 531 ARG A CA 1
ATOM 4034 C C . ARG A 1 531 ? -27.344 -3.182 -14.805 1 91.88 531 ARG A C 1
ATOM 4036 O O . ARG A 1 531 ? -28.25 -2.908 -14.008 1 91.88 531 ARG A O 1
ATOM 4043 N N . VAL A 1 532 ? -26.734 -4.332 -14.867 1 90.06 532 VAL A N 1
ATOM 4044 C CA . VAL A 1 532 ? -27.031 -5.328 -13.844 1 90.06 532 VAL A CA 1
ATOM 4045 C C . VAL A 1 532 ? -26.531 -4.836 -12.484 1 90.06 532 VAL A C 1
ATOM 4047 O O . VAL A 1 532 ? -27.156 -5.098 -11.461 1 90.06 532 VAL A O 1
ATOM 4050 N N . HIS A 1 533 ? -25.344 -4.121 -12.406 1 83.5 533 HIS A N 1
ATOM 4051 C CA . HIS A 1 533 ? -24.75 -3.5 -11.227 1 83.5 533 HIS A CA 1
ATOM 4052 C C . HIS A 1 533 ? -24.688 -4.48 -10.062 1 83.5 533 HIS A C 1
ATOM 4054 O O . HIS A 1 533 ? -25.359 -4.293 -9.047 1 83.5 533 HIS A O 1
ATOM 4060 N N . PRO A 1 534 ? -23.844 -5.426 -10.219 1 83.62 534 PRO A N 1
ATOM 4061 C CA . PRO A 1 534 ? -23.734 -6.383 -9.109 1 83.62 534 PRO A CA 1
ATOM 4062 C C . PRO A 1 534 ? -23.391 -5.711 -7.785 1 83.62 534 PRO A C 1
ATOM 4064 O O . PRO A 1 534 ? -22.672 -4.703 -7.766 1 83.62 534 PRO A O 1
ATOM 4067 N N . PRO A 1 535 ? -23.953 -6.148 -6.629 1 76.5 535 PRO A N 1
ATOM 4068 C CA . PRO A 1 535 ? -23.812 -5.5 -5.324 1 76.5 535 PRO A CA 1
ATOM 4069 C C . PRO A 1 535 ? -22.359 -5.461 -4.844 1 76.5 535 PRO A C 1
ATOM 4071 O O . PRO A 1 535 ? -22.016 -4.656 -3.975 1 76.5 535 PRO A O 1
ATOM 4074 N N . GLY A 1 536 ? -21.5 -6.277 -5.379 1 73 536 GLY A N 1
ATOM 4075 C CA . GLY A 1 536 ? -20.094 -6.207 -5.02 1 73 536 GLY A CA 1
ATOM 4076 C C . GLY A 1 536 ? -19.734 -7.062 -3.818 1 73 536 GLY A C 1
ATOM 4077 O O . GLY A 1 536 ? -18.734 -6.82 -3.154 1 73 536 GLY A O 1
ATOM 4078 N N . HIS A 1 537 ? -20.547 -8.008 -3.416 1 73.56 537 HIS A N 1
ATOM 4079 C CA . HIS A 1 537 ? -20.266 -8.875 -2.275 1 73.56 537 HIS A CA 1
ATOM 4080 C C . HIS A 1 537 ? -19.344 -10.016 -2.66 1 73.56 537 HIS A C 1
ATOM 4082 O O . HIS A 1 537 ? -18.641 -10.57 -1.807 1 73.56 537 HIS A O 1
ATOM 4088 N N . ASP A 1 538 ? -19.391 -10.359 -3.906 1 80.06 538 ASP A N 1
ATOM 4089 C CA . ASP A 1 538 ? -18.562 -11.453 -4.422 1 80.06 538 ASP A CA 1
ATOM 4090 C C . ASP A 1 538 ? -17.875 -11.047 -5.723 1 80.06 538 ASP A C 1
ATOM 4092 O O . ASP A 1 538 ? -18.281 -10.086 -6.375 1 80.06 538 ASP A O 1
ATOM 4096 N N . ASP A 1 539 ? -16.891 -11.82 -6.027 1 84.25 539 ASP A N 1
ATOM 4097 C CA . ASP A 1 539 ? -16.25 -11.602 -7.324 1 84.25 539 ASP A CA 1
ATOM 4098 C C . ASP A 1 539 ? -17.203 -11.922 -8.469 1 84.25 539 ASP A C 1
ATOM 4100 O O . ASP A 1 539 ? -18.156 -12.672 -8.289 1 84.25 539 ASP A O 1
ATOM 4104 N N . VAL A 1 540 ? -17.016 -11.25 -9.594 1 89.12 540 VAL A N 1
ATOM 4105 C CA . VAL A 1 540 ? -17.812 -11.516 -10.781 1 89.12 540 VAL A CA 1
ATOM 4106 C C . VAL A 1 540 ? -16.891 -11.836 -11.961 1 89.12 540 VAL A C 1
ATOM 4108 O O . VAL A 1 540 ? -15.977 -11.078 -12.258 1 89.12 540 VAL A O 1
ATOM 4111 N N . ALA A 1 541 ? -17.062 -12.969 -12.539 1 91.31 541 ALA A N 1
ATOM 4112 C CA . ALA A 1 541 ? -16.453 -13.305 -13.82 1 91.31 541 ALA A CA 1
ATOM 4113 C C . ALA A 1 541 ? -17.5 -13.445 -14.914 1 91.31 541 ALA A C 1
ATOM 4115 O O . ALA A 1 541 ? -18.516 -14.125 -14.719 1 91.31 541 ALA A O 1
ATOM 4116 N N . LEU A 1 542 ? -17.312 -12.766 -16 1 94.81 542 LEU A N 1
ATOM 4117 C CA . LEU A 1 542 ? -18.234 -12.805 -17.141 1 94.81 542 LEU A CA 1
ATOM 4118 C C . LEU A 1 542 ? -17.484 -13.086 -18.438 1 94.81 542 LEU A C 1
ATOM 4120 O O . LEU A 1 542 ? -16.641 -12.289 -18.859 1 94.81 542 LEU A O 1
ATOM 4124 N N . LEU A 1 543 ? -17.672 -14.234 -18.984 1 95.06 543 LEU A N 1
ATOM 4125 C CA . LEU A 1 543 ? -17.125 -14.633 -20.281 1 95.06 543 LEU A CA 1
ATOM 4126 C C . LEU A 1 543 ? -18.188 -14.625 -21.359 1 95.06 543 LEU A C 1
ATOM 4128 O O . LEU A 1 543 ? -19.219 -15.289 -21.234 1 95.06 543 LEU A O 1
ATOM 4132 N N . ALA A 1 544 ? -17.969 -13.859 -22.438 1 96.25 544 ALA A N 1
ATOM 4133 C CA . ALA A 1 544 ? -18.938 -13.75 -23.531 1 96.25 544 ALA A CA 1
ATOM 4134 C C . ALA A 1 544 ? -18.344 -14.242 -24.844 1 96.25 544 ALA A C 1
ATOM 4136 O O . ALA A 1 544 ? -17.188 -13.914 -25.172 1 96.25 544 ALA A O 1
ATOM 4137 N N . LEU A 1 545 ? -19.094 -15.031 -25.484 1 95.06 545 LEU A N 1
ATOM 4138 C CA . LEU A 1 545 ? -18.719 -15.555 -26.797 1 95.06 545 LEU A CA 1
ATOM 4139 C C . LEU A 1 545 ? -19.766 -15.195 -27.844 1 95.06 545 LEU A C 1
ATOM 4141 O O . LEU A 1 545 ? -20.969 -15.414 -27.625 1 95.06 545 LEU A O 1
ATOM 4145 N N . GLN A 1 546 ? -19.281 -14.68 -28.906 1 94.75 546 GLN A N 1
ATOM 4146 C CA . GLN A 1 546 ? -20.188 -14.312 -29.984 1 94.75 546 GLN A CA 1
ATOM 4147 C C . GLN A 1 546 ? -19.844 -15.055 -31.281 1 94.75 546 GLN A C 1
ATOM 4149 O O . GLN A 1 546 ? -18.688 -15.094 -31.688 1 94.75 546 GLN A O 1
ATOM 4154 N N . ILE A 1 547 ? -20.875 -15.555 -31.891 1 92.56 547 ILE A N 1
ATOM 4155 C CA . ILE A 1 547 ? -20.734 -16.281 -33.156 1 92.56 547 ILE A CA 1
ATOM 4156 C C . ILE A 1 547 ? -20.812 -15.289 -34.312 1 92.56 547 ILE A C 1
ATOM 4158 O O . ILE A 1 547 ? -21.641 -14.383 -34.312 1 92.56 547 ILE A O 1
ATOM 4162 N N . PRO A 1 548 ? -19.859 -15.516 -35.219 1 86.94 548 PRO A N 1
ATOM 4163 C CA . PRO A 1 548 ? -19.922 -14.617 -36.375 1 86.94 548 PRO A CA 1
ATOM 4164 C C . PRO A 1 548 ? -21.234 -14.695 -37.125 1 86.94 548 PRO A C 1
ATOM 4166 O O . PRO A 1 548 ? -21.891 -15.75 -37.125 1 86.94 548 PRO A O 1
ATOM 4169 N N . SER A 1 549 ? -21.547 -13.609 -37.812 1 80.12 549 SER A N 1
ATOM 4170 C CA . SER A 1 549 ? -22.781 -13.539 -38.562 1 80.12 549 SER A CA 1
ATOM 4171 C C . SER A 1 549 ? -22.656 -14.305 -39.875 1 80.12 549 SER A C 1
ATOM 4173 O O . SER A 1 549 ? -21.562 -14.406 -40.469 1 80.12 549 SER A O 1
ATOM 4175 N N . MET B 1 1 ? -35.688 39.688 13.93 1 39.19 1 MET B N 1
ATOM 4176 C CA . MET B 1 1 ? -34.281 39.906 13.562 1 39.19 1 MET B CA 1
ATOM 4177 C C . MET B 1 1 ? -34.125 39.906 12.047 1 39.19 1 MET B C 1
ATOM 4179 O O . MET B 1 1 ? -34.625 39 11.352 1 39.19 1 MET B O 1
ATOM 4183 N N . THR B 1 2 ? -33.969 41.031 11.492 1 50.19 2 THR B N 1
ATOM 4184 C CA . THR B 1 2 ? -33.812 41.188 10.055 1 50.19 2 THR B CA 1
ATOM 4185 C C . THR B 1 2 ? -32.594 40.406 9.562 1 50.19 2 THR B C 1
ATOM 4187 O O . THR B 1 2 ? -31.734 40.031 10.359 1 50.19 2 THR B O 1
ATOM 4190 N N . GLY B 1 3 ? -32.594 40.156 8.219 1 57.75 3 GLY B N 1
ATOM 4191 C CA . GLY B 1 3 ? -31.594 39.375 7.492 1 57.75 3 GLY B CA 1
ATOM 4192 C C . GLY B 1 3 ? -30.172 39.625 7.945 1 57.75 3 GLY B C 1
ATOM 4193 O O . GLY B 1 3 ? -29.469 38.719 8.344 1 57.75 3 GLY B O 1
ATOM 4194 N N . PRO B 1 4 ? -29.812 40.875 8.062 1 62.53 4 PRO B N 1
ATOM 4195 C CA . PRO B 1 4 ? -28.453 41.188 8.469 1 62.53 4 PRO B CA 1
ATOM 4196 C C . PRO B 1 4 ? -28.203 40.938 9.953 1 62.53 4 PRO B C 1
ATOM 4198 O O . PRO B 1 4 ? -27.094 40.562 10.344 1 62.53 4 PRO B O 1
ATOM 4201 N N . GLN B 1 5 ? -29.234 41.125 10.789 1 72 5 GLN B N 1
ATOM 4202 C CA . GLN B 1 5 ? -29.078 40.906 12.227 1 72 5 GLN B CA 1
ATOM 4203 C C . GLN B 1 5 ? -28.797 39.469 12.539 1 72 5 GLN B C 1
ATOM 4205 O O . GLN B 1 5 ? -27.984 39.156 13.406 1 72 5 GLN B O 1
ATOM 4210 N N . THR B 1 6 ? -29.469 38.688 11.859 1 75 6 THR B N 1
ATOM 4211 C CA . THR B 1 6 ? -29.281 37.25 12.094 1 75 6 THR B CA 1
ATOM 4212 C C . THR B 1 6 ? -27.859 36.812 11.742 1 75 6 THR B C 1
ATOM 4214 O O . THR B 1 6 ? -27.266 36 12.438 1 75 6 THR B O 1
ATOM 4217 N N . ALA B 1 7 ? -27.391 37.469 10.773 1 81.25 7 ALA B N 1
ATOM 4218 C CA . ALA B 1 7 ? -26.047 37.125 10.32 1 81.25 7 ALA B CA 1
ATOM 4219 C C . ALA B 1 7 ? -25 37.562 11.352 1 81.25 7 ALA B C 1
ATOM 4221 O O . ALA B 1 7 ? -24.047 36.812 11.617 1 81.25 7 ALA B O 1
ATOM 4222 N N . LEU B 1 8 ? -25.266 38.688 12 1 88.31 8 LEU B N 1
ATOM 4223 C CA . LEU B 1 8 ? -24.312 39.188 12.969 1 88.31 8 LEU B CA 1
ATOM 4224 C C . LEU B 1 8 ? -24.359 38.406 14.266 1 88.31 8 LEU B C 1
ATOM 4226 O O . LEU B 1 8 ? -23.344 38.25 14.945 1 88.31 8 LEU B O 1
ATOM 4230 N N . GLU B 1 9 ? -25.562 37.875 14.578 1 88.62 9 GLU B N 1
ATOM 4231 C CA . GLU B 1 9 ? -25.734 37.156 15.828 1 88.62 9 GLU B CA 1
ATOM 4232 C C . GLU B 1 9 ? -24.922 35.844 15.82 1 88.62 9 GLU B C 1
ATOM 4234 O O . GLU B 1 9 ? -24.531 35.344 16.875 1 88.62 9 GLU B O 1
ATOM 4239 N N . ALA B 1 10 ? -24.656 35.406 14.664 1 88.31 10 ALA B N 1
ATOM 4240 C CA . ALA B 1 10 ? -23.922 34.156 14.531 1 88.31 10 ALA B CA 1
ATOM 4241 C C . ALA B 1 10 ? -22.438 34.344 14.828 1 88.31 10 ALA B C 1
ATOM 4243 O O . ALA B 1 10 ? -21.719 33.375 15.047 1 88.31 10 ALA B O 1
ATOM 4244 N N . ILE B 1 11 ? -22.047 35.625 14.836 1 90.12 11 ILE B N 1
ATOM 4245 C CA . ILE B 1 11 ? -20.625 35.906 15.055 1 90.12 11 ILE B CA 1
ATOM 4246 C C . ILE B 1 11 ? -20.297 35.812 16.547 1 90.12 11 ILE B C 1
ATOM 4248 O O . ILE B 1 11 ? -20.891 36.531 17.359 1 90.12 11 ILE B O 1
ATOM 4252 N N . GLY B 1 12 ? -19.375 35 16.922 1 89.88 12 GLY B N 1
ATOM 4253 C CA . GLY B 1 12 ? -19.031 34.75 18.312 1 89.88 12 GLY B CA 1
ATOM 4254 C C . GLY B 1 12 ? -18.156 35.812 18.922 1 89.88 12 GLY B C 1
ATOM 4255 O O . GLY B 1 12 ? -17.578 35.625 19.984 1 89.88 12 GLY B O 1
ATOM 4256 N N . ALA B 1 13 ? -17.922 36.875 18.234 1 92.12 13 ALA B N 1
ATOM 4257 C CA . ALA B 1 13 ? -17.25 38.094 18.719 1 92.12 13 ALA B CA 1
ATOM 4258 C C . ALA B 1 13 ? -18.203 39.281 18.672 1 92.12 13 ALA B C 1
ATOM 4260 O O . ALA B 1 13 ? -19.297 39.219 18.125 1 92.12 13 ALA B O 1
ATOM 4261 N N . GLY B 1 14 ? -17.812 40.375 19.453 1 94.81 14 GLY B N 1
ATOM 4262 C CA . GLY B 1 14 ? -18.594 41.594 19.297 1 94.81 14 GLY B CA 1
ATOM 4263 C C . GLY B 1 14 ? -18.609 42.094 17.859 1 94.81 14 GLY B C 1
ATOM 4264 O O . GLY B 1 14 ? -17.578 42.125 17.203 1 94.81 14 GLY B O 1
ATOM 4265 N N . ALA B 1 15 ? -19.781 42.375 17.375 1 95.38 15 ALA B N 1
ATOM 4266 C CA . ALA B 1 15 ? -19.875 42.875 16 1 95.38 15 ALA B CA 1
ATOM 4267 C C . ALA B 1 15 ? -20.953 43.938 15.883 1 95.38 15 ALA B C 1
ATOM 4269 O O . ALA B 1 15 ? -22.016 43.844 16.516 1 95.38 15 ALA B O 1
ATOM 4270 N N . TYR B 1 16 ? -20.656 44.906 15.094 1 95.5 16 TYR B N 1
ATOM 4271 C CA . TYR B 1 16 ? -21.656 45.906 14.734 1 95.5 16 TYR B CA 1
ATOM 4272 C C . TYR B 1 16 ? -21.422 46.438 13.328 1 95.5 16 TYR B C 1
ATOM 4274 O O . TYR B 1 16 ? -20.328 46.312 12.781 1 95.5 16 TYR B O 1
ATOM 4282 N N . VAL B 1 17 ? -22.438 46.969 12.727 1 94.69 17 VAL B N 1
ATOM 4283 C CA . VAL B 1 17 ? -22.391 47.531 11.391 1 94.69 17 VAL B CA 1
ATOM 4284 C C . VAL B 1 17 ? -22.672 49.031 11.445 1 94.69 17 VAL B C 1
ATOM 4286 O O . VAL B 1 17 ? -23.578 49.469 12.172 1 94.69 17 VAL B O 1
ATOM 4289 N N . VAL B 1 18 ? -21.875 49.781 10.695 1 94.12 18 VAL B N 1
ATOM 4290 C CA . VAL B 1 18 ? -22.109 51.219 10.648 1 94.12 18 VAL B CA 1
ATOM 4291 C C . VAL B 1 18 ? -22.484 51.625 9.227 1 94.12 18 VAL B C 1
ATOM 4293 O O . VAL B 1 18 ? -22.094 50.969 8.258 1 94.12 18 VAL B O 1
ATOM 4296 N N . ASP B 1 19 ? -23.219 52.656 9.133 1 92.75 19 ASP B N 1
ATOM 4297 C CA . ASP B 1 19 ? -23.578 53.219 7.828 1 92.75 19 ASP B CA 1
ATOM 4298 C C . ASP B 1 19 ? -22.484 54.156 7.324 1 92.75 19 ASP B C 1
ATOM 4300 O O . ASP B 1 19 ? -21.391 54.219 7.875 1 92.75 19 ASP B O 1
ATOM 4304 N N . GLU B 1 20 ? -22.766 54.938 6.262 1 88.56 20 GLU B N 1
ATOM 4305 C CA . GLU B 1 20 ? -21.797 55.781 5.594 1 88.56 20 GLU B CA 1
ATOM 4306 C C . GLU B 1 20 ? -21.359 56.938 6.492 1 88.56 20 GLU B C 1
ATOM 4308 O O . GLU B 1 20 ? -20.297 57.531 6.293 1 88.56 20 GLU B O 1
ATOM 4313 N N . GLN B 1 21 ? -22.188 57.25 7.504 1 86.94 21 GLN B N 1
ATOM 4314 C CA . GLN B 1 21 ? -21.875 58.344 8.414 1 86.94 21 GLN B CA 1
ATOM 4315 C C . GLN B 1 21 ? -21.125 57.844 9.648 1 86.94 21 GLN B C 1
ATOM 4317 O O . GLN B 1 21 ? -20.703 58.625 10.492 1 86.94 21 GLN B O 1
ATOM 4322 N N . GLY B 1 22 ? -20.984 56.562 9.742 1 90.69 22 GLY B N 1
ATOM 4323 C CA . GLY B 1 22 ? -20.297 56 10.883 1 90.69 22 GLY B CA 1
ATOM 4324 C C . GLY B 1 22 ? -21.219 55.688 12.047 1 90.69 22 GLY B C 1
ATOM 4325 O O . GLY B 1 22 ? -20.75 55.375 13.148 1 90.69 22 GLY B O 1
ATOM 4326 N N . CYS B 1 23 ? -22.516 55.781 11.789 1 93.88 23 CYS B N 1
ATOM 4327 C CA . CYS B 1 23 ? -23.484 55.469 12.836 1 93.88 23 CYS B CA 1
ATOM 4328 C C . CYS B 1 23 ? -23.828 54 12.867 1 93.88 23 CYS B C 1
ATOM 4330 O O . CYS B 1 23 ? -24 53.375 11.82 1 93.88 23 CYS B O 1
ATOM 4332 N N . ILE B 1 24 ? -23.984 53.469 14.039 1 96.19 24 ILE B N 1
ATOM 4333 C CA . ILE B 1 24 ? -24.266 52.031 14.219 1 96.19 24 ILE B CA 1
ATOM 4334 C C . ILE B 1 24 ? -25.688 51.75 13.758 1 96.19 24 ILE B C 1
ATOM 4336 O O . ILE B 1 24 ? -26.641 52.406 14.148 1 96.19 24 ILE B O 1
ATOM 4340 N N . VAL B 1 25 ? -25.812 50.75 12.93 1 94.62 25 VAL B N 1
ATOM 4341 C CA . VAL B 1 25 ? -27.125 50.406 12.414 1 94.62 25 VAL B CA 1
ATOM 4342 C C . VAL B 1 25 ? -27.594 49.062 13.008 1 94.62 25 VAL B C 1
ATOM 4344 O O . VAL B 1 25 ? -28.781 48.844 13.18 1 94.62 25 VAL B O 1
ATOM 4347 N N . VAL B 1 26 ? -26.703 48.188 13.211 1 94.19 26 VAL B N 1
ATOM 4348 C CA . VAL B 1 26 ? -27 46.875 13.82 1 94.19 26 VAL B CA 1
ATOM 4349 C C . VAL B 1 26 ? -25.859 46.5 14.75 1 94.19 26 VAL B C 1
ATOM 4351 O O . VAL B 1 26 ? -24.703 46.844 14.516 1 94.19 26 VAL B O 1
ATOM 4354 N N . VAL B 1 27 ? -26.156 45.844 15.828 1 95.25 27 VAL B N 1
ATOM 4355 C CA . VAL B 1 27 ? -25.188 45.344 16.797 1 95.25 27 VAL B CA 1
ATOM 4356 C C . VAL B 1 27 ? -25.609 43.969 17.281 1 95.25 27 VAL B C 1
ATOM 4358 O O . VAL B 1 27 ? -26.812 43.688 17.375 1 95.25 27 VAL B O 1
ATOM 4361 N N . ASN B 1 28 ? -24.672 43.156 17.469 1 93.19 28 ASN B N 1
ATOM 4362 C CA . ASN B 1 28 ? -25.062 41.812 17.953 1 93.19 28 ASN B CA 1
ATOM 4363 C C . ASN B 1 28 ? -25.047 41.75 19.469 1 93.19 28 ASN B C 1
ATOM 4365 O O . ASN B 1 28 ? -24.578 42.688 20.125 1 93.19 28 ASN B O 1
ATOM 4369 N N . ALA B 1 29 ? -25.578 40.625 20.016 1 92.81 29 ALA B N 1
ATOM 4370 C CA . ALA B 1 29 ? -25.75 40.469 21.453 1 92.81 29 ALA B CA 1
ATOM 4371 C C . ALA B 1 29 ? -24.391 40.469 22.172 1 92.81 29 ALA B C 1
ATOM 4373 O O . ALA B 1 29 ? -24.266 41 23.281 1 92.81 29 ALA B O 1
ATOM 4374 N N . ARG B 1 30 ? -23.406 39.938 21.562 1 93.38 30 ARG B N 1
ATOM 4375 C CA . ARG B 1 30 ? -22.094 39.844 22.188 1 93.38 30 ARG B CA 1
ATOM 4376 C C . ARG B 1 30 ? -21.484 41.25 22.344 1 93.38 30 ARG B C 1
ATOM 4378 O O . ARG B 1 30 ? -20.859 41.531 23.375 1 93.38 30 ARG B O 1
ATOM 4385 N N . ALA B 1 31 ? -21.672 42.062 21.375 1 95.19 31 ALA B N 1
ATOM 4386 C CA . ALA B 1 31 ? -21.203 43.438 21.484 1 95.19 31 ALA B CA 1
ATOM 4387 C C . ALA B 1 31 ? -21.891 44.156 22.641 1 95.19 31 ALA B C 1
ATOM 4389 O O . ALA B 1 31 ? -21.25 44.875 23.406 1 95.19 31 ALA B O 1
ATOM 4390 N N . GLU B 1 32 ? -23.156 43.938 22.781 1 96 32 GLU B N 1
ATOM 4391 C CA . GLU B 1 32 ? -23.891 44.531 23.891 1 96 32 GLU B CA 1
ATOM 4392 C C . GLU B 1 32 ? -23.312 44.125 25.234 1 96 32 GLU B C 1
ATOM 4394 O O . GLU B 1 32 ? -23.125 44.969 26.109 1 96 32 GLU B O 1
ATOM 4399 N N . ARG B 1 33 ? -23.047 42.938 25.312 1 94.56 33 ARG B N 1
ATOM 4400 C CA . ARG B 1 33 ? -22.531 42.406 26.578 1 94.56 33 ARG B CA 1
ATOM 4401 C C . ARG B 1 33 ? -21.141 42.969 26.859 1 94.56 33 ARG B C 1
ATOM 4403 O O . ARG B 1 33 ? -20.859 43.344 28 1 94.56 33 ARG B O 1
ATOM 4410 N N . LEU B 1 34 ? -20.312 43.031 25.906 1 94.25 34 LEU B N 1
ATOM 4411 C CA . LEU B 1 34 ? -18.938 43.469 26.094 1 94.25 34 LEU B CA 1
ATOM 4412 C C . LEU B 1 34 ? -18.906 44.969 26.422 1 94.25 34 LEU B C 1
ATOM 4414 O O . LEU B 1 34 ? -18.094 45.406 27.234 1 94.25 34 LEU B O 1
ATOM 4418 N N . LEU B 1 35 ? -19.812 45.688 25.828 1 95.44 35 LEU B N 1
ATOM 4419 C CA . LEU B 1 35 ? -19.812 47.156 25.984 1 95.44 35 LEU B CA 1
ATOM 4420 C C . LEU B 1 35 ? -20.688 47.562 27.156 1 95.44 35 LEU B C 1
ATOM 4422 O O . LEU B 1 35 ? -20.609 48.719 27.609 1 95.44 35 LEU B O 1
ATOM 4426 N N . GLY B 1 36 ? -21.531 46.594 27.609 1 95.56 36 GLY B N 1
ATOM 4427 C CA . GLY B 1 36 ? -22.469 46.906 28.672 1 95.56 36 GLY B CA 1
ATOM 4428 C C . GLY B 1 36 ? -23.531 47.906 28.25 1 95.56 36 GLY B C 1
ATOM 4429 O O . GLY B 1 36 ? -23.922 48.781 29.031 1 95.56 36 GLY B O 1
ATOM 4430 N N . ARG B 1 37 ? -23.844 47.969 27 1 96.06 37 ARG B N 1
ATOM 4431 C CA . ARG B 1 37 ? -24.859 48.875 26.438 1 96.06 37 ARG B CA 1
ATOM 4432 C C . ARG B 1 37 ? -25.891 48.094 25.641 1 96.06 37 ARG B C 1
ATOM 4434 O O . ARG B 1 37 ? -25.562 47.094 24.984 1 96.06 37 ARG B O 1
ATOM 4441 N N . THR B 1 38 ? -27.094 48.469 25.719 1 95.56 38 THR B N 1
ATOM 4442 C CA . THR B 1 38 ? -28.141 47.812 24.953 1 95.56 38 THR B CA 1
ATOM 4443 C C . THR B 1 38 ? -28.141 48.281 23.516 1 95.56 38 THR B C 1
ATOM 4445 O O . THR B 1 38 ? -27.562 49.344 23.203 1 95.56 38 THR B O 1
ATOM 4448 N N . ALA B 1 39 ? -28.766 47.562 22.641 1 95 39 ALA B N 1
ATOM 4449 C CA . ALA B 1 39 ? -28.859 47.938 21.219 1 95 39 ALA B CA 1
ATOM 4450 C C . ALA B 1 39 ? -29.5 49.312 21.062 1 95 39 ALA B C 1
ATOM 4452 O O . ALA B 1 39 ? -29.094 50.094 20.203 1 95 39 ALA B O 1
ATOM 4453 N N . ASP B 1 40 ? -30.453 49.594 21.922 1 94.19 40 ASP B N 1
ATOM 4454 C CA . ASP B 1 40 ? -31.141 50.875 21.859 1 94.19 40 ASP B CA 1
ATOM 4455 C C . ASP B 1 40 ? -30.203 52.031 22.156 1 94.19 40 ASP B C 1
ATOM 4457 O O . ASP B 1 40 ? -30.344 53.125 21.609 1 94.19 40 ASP B O 1
ATOM 4461 N N . GLU B 1 41 ? -29.234 51.719 22.984 1 94.81 41 GLU B N 1
ATOM 4462 C CA . GLU B 1 41 ? -28.281 52.75 23.359 1 94.81 41 GLU B CA 1
ATOM 4463 C C . GLU B 1 41 ? -27.188 52.906 22.297 1 94.81 41 GLU B C 1
ATOM 4465 O O . GLU B 1 41 ? -26.5 53.906 22.266 1 94.81 41 GLU B O 1
ATOM 4470 N N . LEU B 1 42 ? -27.078 51.969 21.5 1 95.75 42 LEU B N 1
ATOM 4471 C CA . LEU B 1 42 ? -25.953 51.938 20.547 1 95.75 42 LEU B CA 1
ATOM 4472 C C . LEU B 1 42 ? -26.422 52.344 19.156 1 95.75 42 LEU B C 1
ATOM 4474 O O . LEU B 1 42 ? -25.781 53.188 18.516 1 95.75 42 LEU B O 1
ATOM 4478 N N . VAL B 1 43 ? -27.516 51.844 18.719 1 95.25 43 VAL B N 1
ATOM 4479 C CA . VAL B 1 43 ? -28 52.062 17.344 1 95.25 43 VAL B CA 1
ATOM 4480 C C . VAL B 1 43 ? -28.328 53.531 17.125 1 95.25 43 VAL B C 1
ATOM 4482 O O . VAL B 1 43 ? -28.984 54.156 17.969 1 95.25 43 VAL B O 1
ATOM 4485 N N . GLY B 1 44 ? -27.875 54 16.031 1 94.5 44 GLY B N 1
ATOM 4486 C CA . GLY B 1 44 ? -28.125 55.406 15.672 1 94.5 44 GLY B CA 1
ATOM 4487 C C . GLY B 1 44 ? -27.031 56.344 16.109 1 94.5 44 GLY B C 1
ATOM 4488 O O . GLY B 1 44 ? -27 57.5 15.688 1 94.5 44 GLY B O 1
ATOM 4489 N N . LYS B 1 45 ? -26.156 55.906 16.969 1 94.94 45 LYS B N 1
ATOM 4490 C CA . LYS B 1 45 ? -25.078 56.75 17.484 1 94.94 45 LYS B CA 1
ATOM 4491 C C . LYS B 1 45 ? -23.812 56.594 16.656 1 94.94 45 LYS B C 1
ATOM 4493 O O . LYS B 1 45 ? -23.578 55.531 16.047 1 94.94 45 LYS B O 1
ATOM 4498 N N . ASP B 1 46 ? -23.031 57.688 16.625 1 93.38 46 ASP B N 1
ATOM 4499 C CA . ASP B 1 46 ? -21.734 57.594 15.984 1 93.38 46 ASP B CA 1
ATOM 4500 C C . ASP B 1 46 ? -20.781 56.688 16.781 1 93.38 46 ASP B C 1
ATOM 4502 O O . ASP B 1 46 ? -20.5 56.969 17.953 1 93.38 46 ASP B O 1
ATOM 4506 N N . ALA B 1 47 ? -20.297 55.688 16.156 1 95.25 47 ALA B N 1
ATOM 4507 C CA . ALA B 1 47 ? -19.516 54.656 16.828 1 95.25 47 ALA B CA 1
ATOM 4508 C C . ALA B 1 47 ? -18.219 55.25 17.391 1 95.25 47 ALA B C 1
ATOM 4510 O O . ALA B 1 47 ? -17.797 54.875 18.5 1 95.25 47 ALA B O 1
ATOM 4511 N N . HIS B 1 48 ? -17.562 56.062 16.609 1 92.19 48 HIS B N 1
ATOM 4512 C CA . HIS B 1 48 ? -16.297 56.656 17.031 1 92.19 48 HIS B CA 1
ATOM 4513 C C . HIS B 1 48 ? -16.484 57.5 18.297 1 92.19 48 HIS B C 1
ATOM 4515 O O . HIS B 1 48 ? -15.773 57.312 19.281 1 92.19 48 HIS B O 1
ATOM 4521 N N . ASP B 1 49 ? -17.438 58.406 18.25 1 91.31 49 ASP B N 1
ATOM 4522 C CA . ASP B 1 49 ? -17.656 59.312 19.359 1 91.31 49 ASP B CA 1
ATOM 4523 C C . ASP B 1 49 ? -18.109 58.562 20.609 1 91.31 49 ASP B C 1
ATOM 4525 O O . ASP B 1 49 ? -17.734 58.938 21.734 1 91.31 49 ASP B O 1
ATOM 4529 N N . LEU B 1 50 ? -18.906 57.594 20.328 1 93.62 50 LEU B N 1
ATOM 4530 C CA . LEU B 1 50 ? -19.516 56.875 21.453 1 93.62 50 LEU B CA 1
ATOM 4531 C C . LEU B 1 50 ? -18.516 55.906 22.094 1 93.62 50 LEU B C 1
ATOM 4533 O O . LEU B 1 50 ? -18.5 55.75 23.312 1 93.62 50 LEU B O 1
ATOM 4537 N N . LEU B 1 51 ? -17.719 55.219 21.281 1 95.38 51 LEU B N 1
ATOM 4538 C CA . LEU B 1 51 ? -17.016 54.062 21.797 1 95.38 51 LEU B CA 1
ATOM 4539 C C . LEU B 1 51 ? -15.516 54.281 21.844 1 95.38 51 LEU B C 1
ATOM 4541 O O . LEU B 1 51 ? -14.852 53.875 22.797 1 95.38 51 LEU B O 1
ATOM 4545 N N . HIS B 1 52 ? -14.93 54.938 20.906 1 93.94 52 HIS B N 1
ATOM 4546 C CA . HIS B 1 52 ? -13.484 54.938 20.734 1 93.94 52 HIS B CA 1
ATOM 4547 C C . HIS B 1 52 ? -12.812 55.906 21.719 1 93.94 52 HIS B C 1
ATOM 4549 O O . HIS B 1 52 ? -13.234 57.031 21.859 1 93.94 52 HIS B O 1
ATOM 4555 N N . ARG B 1 53 ? -11.789 55.438 22.359 1 90.75 53 ARG B N 1
ATOM 4556 C CA . ARG B 1 53 ? -11.039 56.25 23.312 1 90.75 53 ARG B CA 1
ATOM 4557 C C . ARG B 1 53 ? -9.539 55.969 23.203 1 90.75 53 ARG B C 1
ATOM 4559 O O . ARG B 1 53 ? -9.125 55 22.594 1 90.75 53 ARG B O 1
ATOM 4566 N N . GLY B 1 54 ? -8.75 56.844 23.672 1 84.06 54 GLY B N 1
ATOM 4567 C CA . GLY B 1 54 ? -7.328 56.625 23.844 1 84.06 54 GLY B CA 1
ATOM 4568 C C . GLY B 1 54 ? -7.008 55.719 25.031 1 84.06 54 GLY B C 1
ATOM 4569 O O . GLY B 1 54 ? -7.91 55.312 25.766 1 84.06 54 GLY B O 1
ATOM 4570 N N . PRO B 1 55 ? -5.773 55.406 25.203 1 81.69 55 PRO B N 1
ATOM 4571 C CA . PRO B 1 55 ? -5.363 54.438 26.234 1 81.69 55 PRO B CA 1
ATOM 4572 C C . PRO B 1 55 ? -5.668 54.938 27.656 1 81.69 55 PRO B C 1
ATOM 4574 O O . PRO B 1 55 ? -5.816 54.125 28.562 1 81.69 55 PRO B O 1
ATOM 4577 N N . LEU B 1 56 ? -5.758 56.344 27.812 1 76.88 56 LEU B N 1
ATOM 4578 C CA . LEU B 1 56 ? -6.035 56.875 29.141 1 76.88 56 LEU B CA 1
ATOM 4579 C C . LEU B 1 56 ? -7.5 57.281 29.25 1 76.88 56 LEU B C 1
ATOM 4581 O O . LEU B 1 56 ? -7.887 57.969 30.219 1 76.88 56 LEU B O 1
ATOM 4585 N N . GLY B 1 57 ? -8.297 56.938 28.297 1 82.69 57 GLY B N 1
ATOM 4586 C CA . GLY B 1 57 ? -9.719 57.219 28.344 1 82.69 57 GLY B CA 1
ATOM 4587 C C . GLY B 1 57 ? -10.086 58.531 27.688 1 82.69 57 GLY B C 1
ATOM 4588 O O . GLY B 1 57 ? -11.266 58.875 27.609 1 82.69 57 GLY B O 1
ATOM 4589 N N . GLN B 1 58 ? -9.148 59.156 27.203 1 80.31 58 GLN B N 1
ATOM 4590 C CA . GLN B 1 58 ? -9.406 60.438 26.578 1 80.31 58 GLN B CA 1
ATOM 4591 C C . GLN B 1 58 ? -10.07 60.281 25.219 1 80.31 58 GLN B C 1
ATOM 4593 O O . GLN B 1 58 ? -9.961 59.219 24.594 1 80.31 58 GLN B O 1
ATOM 4598 N N . SER B 1 59 ? -10.797 61.312 24.859 1 83.12 59 SER B N 1
ATOM 4599 C CA . SER B 1 59 ? -11.383 61.312 23.531 1 83.12 59 SER B CA 1
ATOM 4600 C C . SER B 1 59 ? -10.312 61.156 22.453 1 83.12 59 SER B C 1
ATOM 4602 O O . SER B 1 59 ? -9.227 61.719 22.562 1 83.12 59 SER B O 1
ATOM 4604 N N . LEU B 1 60 ? -10.602 60.375 21.5 1 83.94 60 LEU B N 1
ATOM 4605 C CA . LEU B 1 60 ? -9.672 60.094 20.422 1 83.94 60 LEU B CA 1
ATOM 4606 C C . LEU B 1 60 ? -10.016 60.906 19.172 1 83.94 60 LEU B C 1
ATOM 4608 O O . LEU B 1 60 ? -11.094 60.75 18.609 1 83.94 60 LEU B O 1
ATOM 4612 N N . PRO B 1 61 ? -9.055 61.812 18.828 1 77.69 61 PRO B N 1
ATOM 4613 C CA . PRO B 1 61 ? -9.336 62.531 17.562 1 77.69 61 PRO B CA 1
ATOM 4614 C C . PRO B 1 61 ? -9.484 61.562 16.391 1 77.69 61 PRO B C 1
ATOM 4616 O O . PRO B 1 61 ? -8.773 60.562 16.312 1 77.69 61 PRO B O 1
ATOM 4619 N N . ALA B 1 62 ? -10.398 61.844 15.539 1 77.31 62 ALA B N 1
ATOM 4620 C CA . ALA B 1 62 ? -10.672 61 14.383 1 77.31 62 ALA B CA 1
ATOM 4621 C C . ALA B 1 62 ? -9.406 60.719 13.586 1 77.31 62 ALA B C 1
ATOM 4623 O O . ALA B 1 62 ? -9.242 59.625 13.016 1 77.31 62 ALA B O 1
ATOM 4624 N N . THR B 1 63 ? -8.508 61.688 13.555 1 73.19 63 THR B N 1
ATOM 4625 C CA . THR B 1 63 ? -7.273 61.594 12.781 1 73.19 63 THR B CA 1
ATOM 4626 C C . THR B 1 63 ? -6.344 60.531 13.398 1 73.19 63 THR B C 1
ATOM 4628 O O . THR B 1 63 ? -5.473 60 12.719 1 73.19 63 THR B O 1
ATOM 4631 N N . ARG B 1 64 ? -6.543 60.25 14.617 1 75.81 64 ARG B N 1
ATOM 4632 C CA . ARG B 1 64 ? -5.672 59.312 15.312 1 75.81 64 ARG B CA 1
ATOM 4633 C C . ARG B 1 64 ? -6.371 57.969 15.523 1 75.81 64 ARG B C 1
ATOM 4635 O O . ARG B 1 64 ? -5.84 57.094 16.188 1 75.81 64 ARG B O 1
ATOM 4642 N N . CYS B 1 65 ? -7.547 57.906 15.062 1 85.62 65 CYS B N 1
ATOM 4643 C CA . CYS B 1 65 ? -8.312 56.656 15.219 1 85.62 65 CYS B CA 1
ATOM 4644 C C . CYS B 1 65 ? -8.078 55.719 14.047 1 85.62 65 CYS B C 1
ATOM 4646 O O . CYS B 1 65 ? -8.594 55.969 12.945 1 85.62 65 CYS B O 1
ATOM 4648 N N . ASN B 1 66 ? -7.449 54.688 14.227 1 86.88 66 ASN B N 1
ATOM 4649 C CA . ASN B 1 66 ? -7.113 53.719 13.18 1 86.88 66 ASN B CA 1
ATOM 4650 C C . ASN B 1 66 ? -8.367 53.125 12.539 1 86.88 66 ASN B C 1
ATOM 4652 O O . ASN B 1 66 ? -8.391 52.906 11.328 1 86.88 66 ASN B O 1
ATOM 4656 N N . MET B 1 67 ? -9.398 52.906 13.297 1 87.75 67 MET B N 1
ATOM 4657 C CA . MET B 1 67 ? -10.641 52.312 12.781 1 87.75 67 MET B CA 1
ATOM 4658 C C . MET B 1 67 ? -11.328 53.281 11.828 1 87.75 67 MET B C 1
ATOM 4660 O O . MET B 1 67 ? -11.844 52.875 10.781 1 87.75 67 MET B O 1
ATOM 4664 N N . ARG B 1 68 ? -11.336 54.531 12.258 1 84.19 68 ARG B N 1
ATOM 4665 C CA . ARG B 1 68 ? -11.953 55.531 11.414 1 84.19 68 ARG B CA 1
ATOM 4666 C C . ARG B 1 68 ? -11.18 55.719 10.109 1 84.19 68 ARG B C 1
ATOM 4668 O O . ARG B 1 68 ? -11.773 55.938 9.055 1 84.19 68 ARG B O 1
ATOM 4675 N N . GLN B 1 69 ? -9.867 55.688 10.258 1 83.75 69 GLN B N 1
ATOM 4676 C CA . GLN B 1 69 ? -9.047 55.75 9.055 1 83.75 69 GLN B CA 1
ATOM 4677 C C . GLN B 1 69 ? -9.367 54.594 8.102 1 83.75 69 GLN B C 1
ATOM 4679 O O . GLN B 1 69 ? -9.492 54.781 6.895 1 83.75 69 GLN B O 1
ATOM 4684 N N . ALA B 1 70 ? -9.516 53.438 8.641 1 85.94 70 ALA B N 1
ATOM 4685 C CA . ALA B 1 70 ? -9.844 52.25 7.844 1 85.94 70 ALA B CA 1
ATOM 4686 C C . ALA B 1 70 ? -11.234 52.406 7.23 1 85.94 70 ALA B C 1
ATOM 4688 O O . ALA B 1 70 ? -11.453 51.969 6.086 1 85.94 70 ALA B O 1
ATOM 4689 N N . PHE B 1 71 ? -12.109 52.875 7.98 1 84.38 71 PHE B N 1
ATOM 4690 C CA . PHE B 1 71 ? -13.477 53.156 7.52 1 84.38 71 PHE B CA 1
ATOM 4691 C C . PHE B 1 71 ? -13.469 54.031 6.281 1 84.38 71 PHE B C 1
ATOM 4693 O O . PHE B 1 71 ? -14.141 53.719 5.293 1 84.38 71 PHE B O 1
ATOM 4700 N N . HIS B 1 72 ? -12.672 55.031 6.348 1 84.38 72 HIS B N 1
ATOM 4701 C CA . HIS B 1 72 ? -12.609 55.969 5.238 1 84.38 72 HIS B CA 1
ATOM 4702 C C . HIS B 1 72 ? -11.898 55.375 4.031 1 84.38 72 HIS B C 1
ATOM 4704 O O . HIS B 1 72 ? -12.234 55.688 2.887 1 84.38 72 HIS B O 1
ATOM 4710 N N . ALA B 1 73 ? -10.938 54.562 4.297 1 83.12 73 ALA B N 1
ATOM 4711 C CA . ALA B 1 73 ? -10.195 53.906 3.217 1 83.12 73 ALA B CA 1
ATOM 4712 C C . ALA B 1 73 ? -11.078 52.938 2.453 1 83.12 73 ALA B C 1
ATOM 4714 O O . ALA B 1 73 ? -10.812 52.625 1.294 1 83.12 73 ALA B O 1
ATOM 4715 N N . GLY B 1 74 ? -12.117 52.406 3.09 1 84.56 74 GLY B N 1
ATOM 4716 C CA . GLY B 1 74 ? -13.062 51.5 2.449 1 84.56 74 GLY B CA 1
ATOM 4717 C C . GLY B 1 74 ? -12.477 50.156 2.125 1 84.56 74 GLY B C 1
ATOM 4718 O O . GLY B 1 74 ? -12.836 49.531 1.117 1 84.56 74 GLY B O 1
ATOM 4719 N N . ARG B 1 75 ? -11.477 49.75 2.768 1 87.88 75 ARG B N 1
ATOM 4720 C CA . ARG B 1 75 ? -10.836 48.438 2.607 1 87.88 75 ARG B CA 1
ATOM 4721 C C . ARG B 1 75 ? -10.711 47.75 3.947 1 87.88 75 ARG B C 1
ATOM 4723 O O . ARG B 1 75 ? -10.734 48.375 5.004 1 87.88 75 ARG B O 1
ATOM 4730 N N . PRO B 1 76 ? -10.656 46.469 3.865 1 92.19 76 PRO B N 1
ATOM 4731 C CA . PRO B 1 76 ? -10.492 45.75 5.125 1 92.19 76 PRO B CA 1
ATOM 4732 C C . PRO B 1 76 ? -9.195 46.125 5.848 1 92.19 76 PRO B C 1
ATOM 4734 O O . PRO B 1 76 ? -8.164 46.344 5.203 1 92.19 76 PRO B O 1
ATOM 4737 N N . ALA B 1 77 ? -9.219 46.219 7.125 1 90.38 77 ALA B N 1
ATOM 4738 C CA . ALA B 1 77 ? -8.07 46.5 7.98 1 90.38 77 ALA B CA 1
ATOM 4739 C C . ALA B 1 77 ? -8.266 45.906 9.375 1 90.38 77 ALA B C 1
ATOM 4741 O O . ALA B 1 77 ? -9.375 45.531 9.742 1 90.38 77 ALA B O 1
ATOM 4742 N N . GLN B 1 78 ? -7.215 45.781 10.055 1 92.12 78 GLN B N 1
ATOM 4743 C CA . GLN B 1 78 ? -7.32 45.281 11.414 1 92.12 78 GLN B CA 1
ATOM 4744 C C . GLN B 1 78 ? -6.352 46 12.352 1 92.12 78 GLN B C 1
ATOM 4746 O O . GLN B 1 78 ? -5.422 46.656 11.891 1 92.12 78 GLN B O 1
ATOM 4751 N N . GLY B 1 79 ? -6.605 46 13.562 1 85.94 79 GLY B N 1
ATOM 4752 C CA . GLY B 1 79 ? -5.754 46.625 14.562 1 85.94 79 GLY B CA 1
ATOM 4753 C C . GLY B 1 79 ? -5.836 45.969 15.922 1 85.94 79 GLY B C 1
ATOM 4754 O O . GLY B 1 79 ? -6.766 45.188 16.188 1 85.94 79 GLY B O 1
ATOM 4755 N N . ASP B 1 80 ? -4.738 46.188 16.625 1 86.81 80 ASP B N 1
ATOM 4756 C CA . ASP B 1 80 ? -4.656 45.656 17.984 1 86.81 80 ASP B CA 1
ATOM 4757 C C . ASP B 1 80 ? -4.391 46.781 18.984 1 86.81 80 ASP B C 1
ATOM 4759 O O . ASP B 1 80 ? -3.939 47.844 18.609 1 86.81 80 ASP B O 1
ATOM 4763 N N . GLU B 1 81 ? -4.766 46.594 20.203 1 81.5 81 GLU B N 1
ATOM 4764 C CA . GLU B 1 81 ? -4.469 47.469 21.328 1 81.5 81 GLU B CA 1
ATOM 4765 C C . GLU B 1 81 ? -5.203 48.812 21.219 1 81.5 81 GLU B C 1
ATOM 4767 O O . GLU B 1 81 ? -4.617 49.875 21.453 1 81.5 81 GLU B O 1
ATOM 4772 N N . ASP B 1 82 ? -6.418 48.844 20.75 1 89.25 82 ASP B N 1
ATOM 4773 C CA . ASP B 1 82 ? -7.289 50.031 20.812 1 89.25 82 ASP B CA 1
ATOM 4774 C C . ASP B 1 82 ? -8.281 49.906 21.969 1 89.25 82 ASP B C 1
ATOM 4776 O O . ASP B 1 82 ? -8.336 48.875 22.641 1 89.25 82 ASP B O 1
ATOM 4780 N N . TYR B 1 83 ? -8.961 50.969 22.25 1 92.19 83 TYR B N 1
ATOM 4781 C CA . TYR B 1 83 ? -9.789 50.969 23.453 1 92.19 83 TYR B CA 1
ATOM 4782 C C . TYR B 1 83 ? -11.203 51.438 23.141 1 92.19 83 TYR B C 1
ATOM 4784 O O . TYR B 1 83 ? -11.383 52.438 22.438 1 92.19 83 TYR B O 1
ATOM 4792 N N . PHE B 1 84 ? -12.172 50.75 23.594 1 94.62 84 PHE B N 1
ATOM 4793 C CA . PHE B 1 84 ? -13.555 51.219 23.656 1 94.62 84 PHE B CA 1
ATOM 4794 C C . PHE B 1 84 ? -13.93 51.594 25.078 1 94.62 84 PHE B C 1
ATOM 4796 O O . PHE B 1 84 ? -13.344 51.125 26.047 1 94.62 84 PHE B O 1
ATOM 4803 N N . VAL B 1 85 ? -14.812 52.469 25.234 1 93.88 85 VAL B N 1
ATOM 4804 C CA . VAL B 1 85 ? -15.336 52.812 26.547 1 93.88 85 VAL B CA 1
ATOM 4805 C C . VAL B 1 85 ? -16.672 52.094 26.766 1 93.88 85 VAL B C 1
ATOM 4807 O O . VAL B 1 85 ? -17.516 52.031 25.875 1 93.88 85 VAL B O 1
ATOM 4810 N N . ARG B 1 86 ? -16.797 51.5 27.891 1 94.94 86 ARG B N 1
ATOM 4811 C CA . ARG B 1 86 ? -18.031 50.812 28.281 1 94.94 86 ARG B CA 1
ATOM 4812 C C . ARG B 1 86 ? -19.047 51.781 28.875 1 94.94 86 ARG B C 1
ATOM 4814 O O . ARG B 1 86 ? -18.734 52.938 29.094 1 94.94 86 ARG B O 1
ATOM 4821 N N . ALA B 1 87 ? -20.266 51.281 29.109 1 93.62 87 ALA B N 1
ATOM 4822 C CA . ALA B 1 87 ? -21.328 52.094 29.672 1 93.62 87 ALA B CA 1
ATOM 4823 C C . ALA B 1 87 ? -20.953 52.625 31.047 1 93.62 87 ALA B C 1
ATOM 4825 O O . ALA B 1 87 ? -21.344 53.719 31.422 1 93.62 87 ALA B O 1
ATOM 4826 N N . ASP B 1 88 ? -20.156 51.875 31.766 1 91.31 88 ASP B N 1
ATOM 4827 C CA . ASP B 1 88 ? -19.812 52.281 33.125 1 91.31 88 ASP B CA 1
ATOM 4828 C C . ASP B 1 88 ? -18.578 53.188 33.156 1 91.31 88 ASP B C 1
ATOM 4830 O O . ASP B 1 88 ? -18.062 53.531 34.219 1 91.31 88 ASP B O 1
ATOM 4834 N N . GLY B 1 89 ? -18.078 53.531 32 1 89.44 89 GLY B N 1
ATOM 4835 C CA . GLY B 1 89 ? -16.969 54.469 31.891 1 89.44 89 GLY B CA 1
ATOM 4836 C C . GLY B 1 89 ? -15.617 53.75 31.859 1 89.44 89 GLY B C 1
ATOM 4837 O O . GLY B 1 89 ? -14.594 54.406 31.594 1 89.44 89 GLY B O 1
ATOM 4838 N N . SER B 1 90 ? -15.57 52.5 32.094 1 93 90 SER B N 1
ATOM 4839 C CA . SER B 1 90 ? -14.312 51.75 32.062 1 93 90 SER B CA 1
ATOM 4840 C C . SER B 1 90 ? -13.836 51.5 30.625 1 93 90 SER B C 1
ATOM 4842 O O . SER B 1 90 ? -14.648 51.5 29.688 1 93 90 SER B O 1
ATOM 4844 N N . LEU B 1 91 ? -12.523 51.375 30.484 1 91.88 91 LEU B N 1
ATOM 4845 C CA . LEU B 1 91 ? -11.93 51.156 29.172 1 91.88 91 LEU B CA 1
ATOM 4846 C C . LEU B 1 91 ? -11.812 49.656 28.875 1 91.88 91 LEU B C 1
ATOM 4848 O O . LEU B 1 91 ? -11.469 48.875 29.766 1 91.88 91 LEU B O 1
ATOM 4852 N N . LEU B 1 92 ? -12.156 49.25 27.734 1 93.38 92 LEU B N 1
ATOM 4853 C CA . LEU B 1 92 ? -12.016 47.875 27.234 1 93.38 92 LEU B CA 1
ATOM 4854 C C . LEU B 1 92 ? -10.961 47.812 26.141 1 93.38 92 LEU B C 1
ATOM 4856 O O . LEU B 1 92 ? -11.188 48.25 25.016 1 93.38 92 LEU B O 1
ATOM 4860 N N . PRO B 1 93 ? -9.758 47.281 26.5 1 92.38 93 PRO B N 1
ATOM 4861 C CA . PRO B 1 93 ? -8.805 47.062 25.406 1 92.38 93 PRO B CA 1
ATOM 4862 C C . PRO B 1 93 ? -9.32 46.062 24.375 1 92.38 93 PRO B C 1
ATOM 4864 O O . PRO B 1 93 ? -9.789 44.969 24.734 1 92.38 93 PRO B O 1
ATOM 4867 N N . ILE B 1 94 ? -9.266 46.406 23.062 1 92.94 94 ILE B N 1
ATOM 4868 C CA . ILE B 1 94 ? -9.883 45.531 22.062 1 92.94 94 ILE B CA 1
ATOM 4869 C C . ILE B 1 94 ? -8.93 45.312 20.891 1 92.94 94 ILE B C 1
ATOM 4871 O O . ILE B 1 94 ? -8.055 46.156 20.641 1 92.94 94 ILE B O 1
ATOM 4875 N N . SER B 1 95 ? -9.023 44.156 20.281 1 93.81 95 SER B N 1
ATOM 4876 C CA . SER B 1 95 ? -8.586 43.906 18.906 1 93.81 95 SER B CA 1
ATOM 4877 C C . SER B 1 95 ? -9.773 43.938 17.953 1 93.81 95 SER B C 1
ATOM 4879 O O . SER B 1 95 ? -10.898 43.625 18.328 1 93.81 95 SER B O 1
ATOM 4881 N N . TRP B 1 96 ? -9.562 44.406 16.734 1 93.38 96 TRP B N 1
ATOM 4882 C CA . TRP B 1 96 ? -10.719 44.625 15.859 1 93.38 96 TRP B CA 1
ATOM 4883 C C . TRP B 1 96 ? -10.359 44.344 14.406 1 93.38 96 TRP B C 1
ATOM 4885 O O . TRP B 1 96 ? -9.18 44.375 14.039 1 93.38 96 TRP B O 1
ATOM 4895 N N . LEU B 1 97 ? -11.328 44 13.609 1 94.19 97 LEU B N 1
ATOM 4896 C CA . LEU B 1 97 ? -11.297 43.938 12.148 1 94.19 97 LEU B CA 1
ATOM 4897 C C . LEU B 1 97 ? -12.453 44.75 11.555 1 94.19 97 LEU B C 1
ATOM 4899 O O . LEU B 1 97 ? -13.586 44.656 12.031 1 94.19 97 LEU B O 1
ATOM 4903 N N . VAL B 1 98 ? -12.117 45.656 10.586 1 93.25 98 VAL B N 1
ATOM 4904 C CA . VAL B 1 98 ? -13.102 46.469 9.875 1 93.25 98 VAL B CA 1
ATOM 4905 C C . VAL B 1 98 ? -13.141 46.031 8.406 1 93.25 98 VAL B C 1
ATOM 4907 O O . VAL B 1 98 ? -12.094 45.781 7.801 1 93.25 98 VAL B O 1
ATOM 4910 N N . THR B 1 99 ? -14.273 45.875 7.84 1 92.94 99 THR B N 1
ATOM 4911 C CA . THR B 1 99 ? -14.391 45.531 6.43 1 92.94 99 THR B CA 1
ATOM 4912 C C . THR B 1 99 ? -15.688 46.062 5.848 1 92.94 99 THR B C 1
ATOM 4914 O O . THR B 1 99 ? -16.703 46.188 6.551 1 92.94 99 THR B O 1
ATOM 4917 N N . PRO B 1 100 ? -15.609 46.406 4.543 1 90.62 100 PRO B N 1
ATOM 4918 C CA . PRO B 1 100 ? -16.875 46.781 3.896 1 90.62 100 PRO B CA 1
ATOM 4919 C C . PRO B 1 100 ? -17.938 45.719 4.031 1 90.62 100 PRO B C 1
ATOM 4921 O O . PRO B 1 100 ? -17.609 44.531 4.121 1 90.62 100 PRO B O 1
ATOM 4924 N N . TYR B 1 101 ? -19.156 46.094 4.164 1 91.06 101 TYR B N 1
ATOM 4925 C CA . TYR B 1 101 ? -20.25 45.156 4.414 1 91.06 101 TYR B CA 1
ATOM 4926 C C . TYR B 1 101 ? -21.469 45.531 3.594 1 91.06 101 TYR B C 1
ATOM 4928 O O . TYR B 1 101 ? -21.938 46.688 3.639 1 91.06 101 TYR B O 1
ATOM 4936 N N . GLY B 1 102 ? -22.016 44.625 2.84 1 84.88 102 GLY B N 1
ATOM 4937 C CA . GLY B 1 102 ? -23.234 44.844 2.072 1 84.88 102 GLY B CA 1
ATOM 4938 C C . GLY B 1 102 ? -23.328 43.969 0.839 1 84.88 102 GLY B C 1
ATOM 4939 O O . GLY B 1 102 ? -22.344 43.344 0.439 1 84.88 102 GLY B O 1
ATOM 4940 N N . PRO B 1 103 ? -24.594 43.844 0.448 1 72.69 103 PRO B N 1
ATOM 4941 C CA . PRO B 1 103 ? -24.812 43.031 -0.754 1 72.69 103 PRO B CA 1
ATOM 4942 C C . PRO B 1 103 ? -24.234 43.656 -2.01 1 72.69 103 PRO B C 1
ATOM 4944 O O . PRO B 1 103 ? -24.234 44.906 -2.141 1 72.69 103 PRO B O 1
ATOM 4947 N N . GLY B 1 104 ? -23.562 43.031 -2.92 1 66.38 104 GLY B N 1
ATOM 4948 C CA . GLY B 1 104 ? -23.125 43.5 -4.23 1 66.38 104 GLY B CA 1
ATOM 4949 C C . GLY B 1 104 ? -21.734 44.094 -4.223 1 66.38 104 GLY B C 1
ATOM 4950 O O . GLY B 1 104 ? -20.953 43.875 -3.305 1 66.38 104 GLY B O 1
ATOM 4951 N N . ASP B 1 105 ? -21.344 45 -5.332 1 63.97 105 ASP B N 1
ATOM 4952 C CA . ASP B 1 105 ? -19.984 45.469 -5.582 1 63.97 105 ASP B CA 1
ATOM 4953 C C . ASP B 1 105 ? -19.766 46.844 -4.93 1 63.97 105 ASP B C 1
ATOM 4955 O O . ASP B 1 105 ? -18.641 47.375 -4.926 1 63.97 105 ASP B O 1
ATOM 4959 N N . ARG B 1 106 ? -20.797 47.562 -4.422 1 70.94 106 ARG B N 1
ATOM 4960 C CA . ARG B 1 106 ? -20.641 48.844 -3.773 1 70.94 106 ARG B CA 1
ATOM 4961 C C . ARG B 1 106 ? -21.219 48.844 -2.361 1 70.94 106 ARG B C 1
ATOM 4963 O O . ARG B 1 106 ? -22.344 49.281 -2.139 1 70.94 106 ARG B O 1
ATOM 4970 N N . PRO B 1 107 ? -20.422 48.344 -1.411 1 73.06 107 PRO B N 1
ATOM 4971 C CA . PRO B 1 107 ? -20.938 48.219 -0.045 1 73.06 107 PRO B CA 1
ATOM 4972 C C . PRO B 1 107 ? -21.219 49.562 0.603 1 73.06 107 PRO B C 1
ATOM 4974 O O . PRO B 1 107 ? -20.422 50.5 0.453 1 73.06 107 PRO B O 1
ATOM 4977 N N . SER B 1 108 ? -22.438 49.75 1.17 1 82.81 108 SER B N 1
ATOM 4978 C CA . SER B 1 108 ? -22.828 51 1.789 1 82.81 108 SER B CA 1
ATOM 4979 C C . SER B 1 108 ? -22.625 50.969 3.299 1 82.81 108 SER B C 1
ATOM 4981 O O . SER B 1 108 ? -22.875 51.969 3.99 1 82.81 108 SER B O 1
ATOM 4983 N N . HIS B 1 109 ? -22.172 49.844 3.803 1 91.69 109 HIS B N 1
ATOM 4984 C CA . HIS B 1 109 ? -21.969 49.688 5.238 1 91.69 109 HIS B CA 1
ATOM 4985 C C . HIS B 1 109 ? -20.594 49.125 5.551 1 91.69 109 HIS B C 1
ATOM 4987 O O . HIS B 1 109 ? -19.844 48.75 4.637 1 91.69 109 HIS B O 1
ATOM 4993 N N . THR B 1 110 ? -20.219 49.219 6.734 1 92.69 110 THR B N 1
ATOM 4994 C CA . THR B 1 110 ? -18.953 48.688 7.227 1 92.69 110 THR B CA 1
ATOM 4995 C C . THR B 1 110 ? -19.172 47.812 8.445 1 92.69 110 THR B C 1
ATOM 4997 O O . THR B 1 110 ? -19.906 48.188 9.367 1 92.69 110 THR B O 1
ATOM 5000 N N . LEU B 1 111 ? -18.641 46.656 8.383 1 94.38 111 LEU B N 1
ATOM 5001 C CA . LEU B 1 111 ? -18.719 45.719 9.492 1 94.38 111 LEU B CA 1
ATOM 5002 C C . LEU B 1 111 ? -17.484 45.812 10.383 1 94.38 111 LEU B C 1
ATOM 5004 O O . LEU B 1 111 ? -16.359 45.812 9.883 1 94.38 111 LEU B O 1
ATOM 5008 N N . ILE B 1 112 ? -17.672 45.969 11.672 1 94.81 112 ILE B N 1
ATOM 5009 C CA . ILE B 1 112 ? -16.594 45.906 12.656 1 94.81 112 ILE B CA 1
ATOM 5010 C C . ILE B 1 112 ? -16.781 44.656 13.539 1 94.81 112 ILE B C 1
ATOM 5012 O O . ILE B 1 112 ? -17.859 44.469 14.109 1 94.81 112 ILE B O 1
ATOM 5016 N N . VAL B 1 113 ? -15.805 43.844 13.555 1 95.19 113 VAL B N 1
ATOM 5017 C CA . VAL B 1 113 ? -15.734 42.719 14.492 1 95.19 113 VAL B CA 1
ATOM 5018 C C . VAL B 1 113 ? -14.633 43 15.516 1 95.19 113 VAL B C 1
ATOM 5020 O O . VAL B 1 113 ? -13.516 43.344 15.148 1 95.19 113 VAL B O 1
ATOM 5023 N N . PHE B 1 114 ? -14.961 42.875 16.844 1 94.69 114 PHE B N 1
ATOM 5024 C CA . PHE B 1 114 ? -13.961 43.188 17.859 1 94.69 114 PHE B CA 1
ATOM 5025 C C . PHE B 1 114 ? -14.031 42.156 19 1 94.69 114 PHE B C 1
ATOM 5027 O O . PHE B 1 114 ? -15.047 41.5 19.172 1 94.69 114 PHE B O 1
ATOM 5034 N N . HIS B 1 115 ? -12.953 42 19.672 1 93.88 115 HIS B N 1
ATOM 5035 C CA . HIS B 1 115 ? -12.844 41.125 20.844 1 93.88 115 HIS B CA 1
ATOM 5036 C C . HIS B 1 115 ? -11.805 41.656 21.828 1 93.88 115 HIS B C 1
ATOM 5038 O O . HIS B 1 115 ? -10.93 42.438 21.453 1 93.88 115 HIS B O 1
ATOM 5044 N N . PRO B 1 116 ? -11.961 41.375 23.109 1 91.75 116 PRO B N 1
ATOM 5045 C CA . PRO B 1 116 ? -10.984 41.875 24.078 1 91.75 116 PRO B CA 1
ATOM 5046 C C . PRO B 1 116 ? -9.562 41.438 23.766 1 91.75 116 PRO B C 1
ATOM 5048 O O . PRO B 1 116 ? -9.328 40.281 23.406 1 91.75 116 PRO B O 1
ATOM 5051 N N . ALA B 1 117 ? -8.672 42.438 23.688 1 82.69 117 ALA B N 1
ATOM 5052 C CA . ALA B 1 117 ? -7.266 42.188 23.406 1 82.69 117 ALA B CA 1
ATOM 5053 C C . ALA B 1 117 ? -6.641 41.344 24.516 1 82.69 117 ALA B C 1
ATOM 5055 O O . ALA B 1 117 ? -6.934 41.531 25.703 1 82.69 117 ALA B O 1
ATOM 5056 N N . GLU B 1 118 ? -6.316 40.156 24.234 1 67 118 GLU B N 1
ATOM 5057 C CA . GLU B 1 118 ? -5.684 39.344 25.266 1 67 118 GLU B CA 1
ATOM 5058 C C . GLU B 1 118 ? -4.344 39.938 25.688 1 67 118 GLU B C 1
ATOM 5060 O O . GLU B 1 118 ? -3.553 40.344 24.859 1 67 118 GLU B O 1
ATOM 5065 N N . ARG B 1 119 ? -4.211 40.656 26.922 1 53.78 119 ARG B N 1
ATOM 5066 C CA . ARG B 1 119 ? -2.92 41 27.516 1 53.78 119 ARG B CA 1
ATOM 5067 C C . ARG B 1 119 ? -1.924 39.844 27.344 1 53.78 119 ARG B C 1
ATOM 5069 O O . ARG B 1 119 ? -2.262 38.688 27.562 1 53.78 119 ARG B O 1
ATOM 5076 N N . PRO B 1 120 ? -0.924 40.25 26.578 1 46.56 120 PRO B N 1
ATOM 5077 C CA . PRO B 1 120 ? 0.098 39.188 26.609 1 46.56 120 PRO B CA 1
ATOM 5078 C C . PRO B 1 120 ? 0.143 38.469 27.938 1 46.56 120 PRO B C 1
ATOM 5080 O O . PRO B 1 120 ? 0.134 39.094 29 1 46.56 120 PRO B O 1
ATOM 5083 N N . ALA B 1 121 ? -0.575 37.531 28.156 1 39.81 121 ALA B N 1
ATOM 5084 C CA . ALA B 1 121 ? -0.353 36.812 29.422 1 39.81 121 ALA B CA 1
ATOM 5085 C C . ALA B 1 121 ? 1.084 37 29.906 1 39.81 121 ALA B C 1
ATOM 5087 O O . ALA B 1 121 ? 2.031 36.812 29.141 1 39.81 121 ALA B O 1
ATOM 5088 N N . ALA B 1 122 ? 1.228 37.656 30.969 1 38.38 122 ALA B N 1
ATOM 5089 C CA . ALA B 1 122 ? 2.469 37.625 31.734 1 38.38 122 ALA B CA 1
ATOM 5090 C C . ALA B 1 122 ? 3.209 36.312 31.531 1 38.38 122 ALA B C 1
ATOM 5092 O O . ALA B 1 122 ? 2.641 35.344 31 1 38.38 122 ALA B O 1
ATOM 5093 N N . GLY B 1 123 ? 4.312 36.125 32.375 1 35.56 123 GLY B N 1
ATOM 5094 C CA . GLY B 1 123 ? 5.363 35.156 32.625 1 35.56 123 GLY B CA 1
ATOM 5095 C C . GLY B 1 123 ? 4.855 33.719 32.719 1 35.56 123 GLY B C 1
ATOM 5096 O O . GLY B 1 123 ? 3.648 33.5 32.844 1 35.56 123 GLY B O 1
ATOM 5097 N N . PRO B 1 124 ? 5.574 32.812 32.062 1 36.72 124 PRO B N 1
ATOM 5098 C CA . PRO B 1 124 ? 5.344 31.438 32.469 1 36.72 124 PRO B CA 1
ATOM 5099 C C . PRO B 1 124 ? 4.871 31.328 33.938 1 36.72 124 PRO B C 1
ATOM 5101 O O . PRO B 1 124 ? 5.496 31.891 34.844 1 36.72 124 PRO B O 1
ATOM 5104 N N . GLY B 1 125 ? 3.721 31.625 34.375 1 33 125 GLY B N 1
ATOM 5105 C CA . GLY B 1 125 ? 3.531 31.266 35.781 1 33 125 GLY B CA 1
ATOM 5106 C C . GLY B 1 125 ? 4.426 30.141 36.25 1 33 125 GLY B C 1
ATOM 5107 O O . GLY B 1 125 ? 4.965 29.391 35.406 1 33 125 GLY B O 1
ATOM 5108 N N . PRO B 1 126 ? 5.07 30.219 37.5 1 36.53 126 PRO B N 1
ATOM 5109 C CA . PRO B 1 126 ? 6.047 29.297 38.062 1 36.53 126 PRO B CA 1
ATOM 5110 C C . PRO B 1 126 ? 5.809 27.844 37.656 1 36.53 126 PRO B C 1
ATOM 5112 O O . PRO B 1 126 ? 6.766 27.109 37.406 1 36.53 126 PRO B O 1
ATOM 5115 N N . GLY B 1 127 ? 4.836 27.047 38.219 1 35.56 127 GLY B N 1
ATOM 5116 C CA . GLY B 1 127 ? 4.699 25.625 38.5 1 35.56 127 GLY B CA 1
ATOM 5117 C C . GLY B 1 127 ? 4.383 24.812 37.25 1 35.56 127 GLY B C 1
ATOM 5118 O O . GLY B 1 127 ? 4.066 23.625 37.375 1 35.56 127 GLY B O 1
ATOM 5119 N N . GLY B 1 128 ? 3.604 25.328 36.312 1 38.72 128 GLY B N 1
ATOM 5120 C CA . GLY B 1 128 ? 3.023 24.344 35.406 1 38.72 128 GLY B CA 1
ATOM 5121 C C . GLY B 1 128 ? 4.051 23.656 34.531 1 38.72 128 GLY B C 1
ATOM 5122 O O . GLY B 1 128 ? 5.18 24.141 34.406 1 38.72 128 GLY B O 1
ATOM 5123 N N . ALA B 1 129 ? 3.918 22.391 34.312 1 43.75 129 ALA B N 1
ATOM 5124 C CA . ALA B 1 129 ? 4.75 21.5 33.5 1 43.75 129 ALA B CA 1
ATOM 5125 C C . ALA B 1 129 ? 5.32 22.234 32.281 1 43.75 129 ALA B C 1
ATOM 5127 O O . ALA B 1 129 ? 4.613 22.984 31.609 1 43.75 129 ALA B O 1
ATOM 5128 N N . ALA B 1 130 ? 6.656 22.484 32.281 1 48.62 130 ALA B N 1
ATOM 5129 C CA . ALA B 1 130 ? 7.613 23.062 31.328 1 48.62 130 ALA B CA 1
ATOM 5130 C C . ALA B 1 130 ? 7.113 22.938 29.891 1 48.62 130 ALA B C 1
ATOM 5132 O O . ALA B 1 130 ? 7.039 21.828 29.359 1 48.62 130 ALA B O 1
ATOM 5133 N N . GLU B 1 131 ? 6.184 23.812 29.406 1 62.03 131 GLU B N 1
ATOM 5134 C CA . GLU B 1 131 ? 5.73 23.922 28.016 1 62.03 131 GLU B CA 1
ATOM 5135 C C . GLU B 1 131 ? 6.902 23.859 27.047 1 62.03 131 GLU B C 1
ATOM 5137 O O . GLU B 1 131 ? 7.918 24.531 27.234 1 62.03 131 GLU B O 1
ATOM 5142 N N . LEU B 1 132 ? 7.016 22.781 26.438 1 69.19 132 LEU B N 1
ATOM 5143 C CA . LEU B 1 132 ? 8.047 22.656 25.406 1 69.19 132 LEU B CA 1
ATOM 5144 C C . LEU B 1 132 ? 8.164 23.953 24.609 1 69.19 132 LEU B C 1
ATOM 5146 O O . LEU B 1 132 ? 7.156 24.578 24.266 1 69.19 132 LEU B O 1
ATOM 5150 N N . SER B 1 133 ? 9.406 24.453 24.594 1 73.56 133 SER B N 1
ATOM 5151 C CA . SER B 1 133 ? 9.656 25.562 23.688 1 73.56 133 SER B CA 1
ATOM 5152 C C . SER B 1 133 ? 9.273 25.219 22.25 1 73.56 133 SER B C 1
ATOM 5154 O O . SER B 1 133 ? 9.023 24.062 21.938 1 73.56 133 SER B O 1
ATOM 5156 N N . GLU B 1 134 ? 9.062 26.219 21.469 1 76.81 134 GLU B N 1
ATOM 5157 C CA . GLU B 1 134 ? 8.773 26 20.062 1 76.81 134 GLU B CA 1
ATOM 5158 C C . GLU B 1 134 ? 9.836 25.109 19.406 1 76.81 134 GLU B C 1
ATOM 5160 O O . GLU B 1 134 ? 9.508 24.234 18.609 1 76.81 134 GLU B O 1
ATOM 5165 N N . LEU B 1 135 ? 11.117 25.297 19.766 1 72.12 135 LEU B N 1
ATOM 5166 C CA . LEU B 1 135 ? 12.219 24.5 19.25 1 72.12 135 LEU B CA 1
ATOM 5167 C C . LEU B 1 135 ? 12.109 23.047 19.672 1 72.12 135 LEU B C 1
ATOM 5169 O O . LEU B 1 135 ? 12.336 22.141 18.875 1 72.12 135 LEU B O 1
ATOM 5173 N N . GLU B 1 136 ? 11.742 22.906 20.891 1 75.56 136 GLU B N 1
ATOM 5174 C CA . GLU B 1 136 ? 11.602 21.547 21.422 1 75.56 136 GLU B CA 1
ATOM 5175 C C . GLU B 1 136 ? 10.438 20.812 20.766 1 75.56 136 GLU B C 1
ATOM 5177 O O . GLU B 1 136 ? 10.531 19.609 20.5 1 75.56 136 GLU B O 1
ATOM 5182 N N . ARG B 1 137 ? 9.414 21.562 20.516 1 80.56 137 ARG B N 1
ATOM 5183 C CA . ARG B 1 137 ? 8.25 20.969 19.859 1 80.56 137 ARG B CA 1
ATOM 5184 C C . ARG B 1 137 ? 8.594 20.5 18.453 1 80.56 137 ARG B C 1
ATOM 5186 O O . ARG B 1 137 ? 8.258 19.375 18.062 1 80.56 137 ARG B O 1
ATOM 5193 N N . LEU B 1 138 ? 9.312 21.266 17.734 1 78.94 138 LEU B N 1
ATOM 5194 C CA . LEU B 1 138 ? 9.672 20.922 16.375 1 78.94 138 LEU B CA 1
ATOM 5195 C C . LEU B 1 138 ? 10.672 19.766 16.344 1 78.94 138 LEU B C 1
ATOM 5197 O O . LEU B 1 138 ? 10.625 18.922 15.445 1 78.94 138 LEU B O 1
ATOM 5201 N N . ALA B 1 139 ? 11.492 19.766 17.344 1 76.81 139 ALA B N 1
ATOM 5202 C CA . ALA B 1 139 ? 12.453 18.672 17.438 1 76.81 139 ALA B CA 1
ATOM 5203 C C . ALA B 1 139 ? 11.742 17.344 17.688 1 76.81 139 ALA B C 1
ATOM 5205 O O . ALA B 1 139 ? 12.109 16.312 17.109 1 76.81 139 ALA B O 1
ATOM 5206 N N . LEU B 1 140 ? 10.812 17.422 18.547 1 80.69 140 LEU B N 1
ATOM 5207 C CA . LEU B 1 140 ? 10.039 16.219 18.844 1 80.69 140 LEU B CA 1
ATOM 5208 C C . LEU B 1 140 ? 9.297 15.734 17.594 1 80.69 140 LEU B C 1
ATOM 5210 O O . LEU B 1 140 ? 9.242 14.531 17.328 1 80.69 140 LEU B O 1
ATOM 5214 N N . LEU B 1 141 ? 8.781 16.641 16.844 1 82.06 141 LEU B N 1
ATOM 5215 C CA . LEU B 1 141 ? 8.07 16.281 15.617 1 82.06 141 LEU B CA 1
ATOM 5216 C C . LEU B 1 141 ? 9.016 15.633 14.609 1 82.06 141 LEU B C 1
ATOM 5218 O O . LEU B 1 141 ? 8.672 14.641 13.969 1 82.06 141 LEU B O 1
ATOM 5222 N N . ALA B 1 142 ? 10.141 16.203 14.539 1 76.19 142 ALA B N 1
ATOM 5223 C CA . ALA B 1 142 ? 11.141 15.648 13.633 1 76.19 142 ALA B CA 1
ATOM 5224 C C . ALA B 1 142 ? 11.547 14.242 14.055 1 76.19 142 ALA B C 1
ATOM 5226 O O . ALA B 1 142 ? 11.695 13.352 13.211 1 76.19 142 ALA B O 1
ATOM 5227 N N . GLU B 1 143 ? 11.68 14.07 15.297 1 77.25 143 GLU B N 1
ATOM 5228 C CA . GLU B 1 143 ? 12.039 12.766 15.828 1 77.25 143 GLU B CA 1
ATOM 5229 C C . GLU B 1 143 ? 10.938 11.742 15.578 1 77.25 143 GLU B C 1
ATOM 5231 O O . GLU B 1 143 ? 11.219 10.594 15.219 1 77.25 143 GLU B O 1
ATOM 5236 N N . THR B 1 144 ? 9.75 12.18 15.766 1 80.81 144 THR B N 1
ATOM 5237 C CA . THR B 1 144 ? 8.594 11.305 15.57 1 80.81 144 THR B CA 1
ATOM 5238 C C . THR B 1 144 ? 8.555 10.773 14.141 1 80.81 144 THR B C 1
ATOM 5240 O O . THR B 1 144 ? 8.383 9.57 13.93 1 80.81 144 THR B O 1
ATOM 5243 N N . THR B 1 145 ? 8.742 11.539 13.281 1 78 145 THR B N 1
ATOM 5244 C CA . THR B 1 145 ? 8.68 11.172 11.867 1 78 145 THR B CA 1
ATOM 5245 C C . THR B 1 145 ? 9.781 10.172 11.523 1 78 145 THR B C 1
ATOM 5247 O O . THR B 1 145 ? 9.523 9.156 10.867 1 78 145 THR B O 1
ATOM 5250 N N . THR B 1 146 ? 10.977 10.469 11.992 1 77 146 THR B N 1
ATOM 5251 C CA . THR B 1 146 ? 12.109 9.609 11.695 1 77 146 THR B CA 1
ATOM 5252 C C . THR B 1 146 ? 11.906 8.219 12.297 1 77 146 THR B C 1
ATOM 5254 O O . THR B 1 146 ? 12.125 7.207 11.625 1 77 146 THR B O 1
ATOM 5257 N N . GLN B 1 147 ? 11.453 8.227 13.484 1 82.62 147 GLN B N 1
ATOM 5258 C CA . GLN B 1 147 ? 11.305 6.957 14.18 1 82.62 147 GLN B CA 1
ATOM 5259 C C . GLN B 1 147 ? 10.18 6.121 13.57 1 82.62 147 GLN B C 1
ATOM 5261 O O . GLN B 1 147 ? 10.328 4.91 13.391 1 82.62 147 GLN B O 1
ATOM 5266 N N . LEU B 1 148 ? 9.172 6.793 13.227 1 88.31 148 LEU B N 1
ATOM 5267 C CA . LEU B 1 148 ? 7.996 6.051 12.773 1 88.31 148 LEU B CA 1
ATOM 5268 C C . LEU B 1 148 ? 8.141 5.641 11.312 1 88.31 148 LEU B C 1
ATOM 5270 O O . LEU B 1 148 ? 7.594 4.621 10.891 1 88.31 148 LEU B O 1
ATOM 5274 N N . THR B 1 149 ? 8.875 6.359 10.523 1 85.44 149 THR B N 1
ATOM 5275 C CA . THR B 1 149 ? 9.047 6.062 9.102 1 85.44 149 THR B CA 1
ATOM 5276 C C . THR B 1 149 ? 10.094 4.969 8.906 1 85.44 149 THR B C 1
ATOM 5278 O O . THR B 1 149 ? 10.156 4.359 7.832 1 85.44 149 THR B O 1
ATOM 5281 N N . SER B 1 150 ? 10.82 4.617 9.906 1 84.69 150 SER B N 1
ATOM 5282 C CA . SER B 1 150 ? 11.914 3.664 9.781 1 84.69 150 SER B CA 1
ATOM 5283 C C . SER B 1 150 ? 11.406 2.227 9.82 1 84.69 150 SER B C 1
ATOM 5285 O O . SER B 1 150 ? 12.195 1.282 9.711 1 84.69 150 SER B O 1
ATOM 5287 N N . THR B 1 151 ? 10.109 2.111 9.961 1 85.62 151 THR B N 1
ATOM 5288 C CA . THR B 1 151 ? 9.578 0.753 10 1 85.62 151 THR B CA 1
ATOM 5289 C C . THR B 1 151 ? 8.289 0.652 9.195 1 85.62 151 THR B C 1
ATOM 5291 O O . THR B 1 151 ? 7.539 1.625 9.094 1 85.62 151 THR B O 1
ATOM 5294 N N . LEU B 1 152 ? 8.07 -0.504 8.641 1 90.06 152 LEU B N 1
ATOM 5295 C CA . LEU B 1 152 ? 6.801 -0.812 7.984 1 90.06 152 LEU B CA 1
ATOM 5296 C C . LEU B 1 152 ? 6.059 -1.915 8.727 1 90.06 152 LEU B C 1
ATOM 5298 O O . LEU B 1 152 ? 5.266 -2.648 8.133 1 90.06 152 LEU B O 1
ATOM 5302 N N . ASP B 1 153 ? 6.438 -2.086 9.969 1 90.56 153 ASP B N 1
ATOM 5303 C CA . ASP B 1 153 ? 5.73 -2.975 10.891 1 90.56 153 ASP B CA 1
ATOM 5304 C C . ASP B 1 153 ? 4.824 -2.184 11.828 1 90.56 153 ASP B C 1
ATOM 5306 O O . ASP B 1 153 ? 5.293 -1.328 12.578 1 90.56 153 ASP B O 1
ATOM 5310 N N . VAL B 1 154 ? 3.582 -2.539 11.805 1 92.88 154 VAL B N 1
ATOM 5311 C CA . VAL B 1 154 ? 2.584 -1.784 12.555 1 92.88 154 VAL B CA 1
ATOM 5312 C C . VAL B 1 154 ? 2.883 -1.875 14.047 1 92.88 154 VAL B C 1
ATOM 5314 O O . VAL B 1 154 ? 2.869 -0.863 14.758 1 92.88 154 VAL B O 1
ATOM 5317 N N . ASP B 1 155 ? 3.152 -3.027 14.562 1 92.81 155 ASP B N 1
ATOM 5318 C CA . ASP B 1 155 ? 3.42 -3.221 15.984 1 92.81 155 ASP B CA 1
ATOM 5319 C C . ASP B 1 155 ? 4.656 -2.439 16.422 1 92.81 155 ASP B C 1
ATOM 5321 O O . ASP B 1 155 ? 4.652 -1.811 17.484 1 92.81 155 ASP B O 1
ATOM 5325 N N . GLU B 1 156 ? 5.656 -2.516 15.594 1 92.69 156 GLU B N 1
ATOM 5326 C CA . GLU B 1 156 ? 6.875 -1.774 15.906 1 92.69 156 GLU B CA 1
ATOM 5327 C C . GLU B 1 156 ? 6.621 -0.27 15.891 1 92.69 156 GLU B C 1
ATOM 5329 O O . GLU B 1 156 ? 7.164 0.464 16.719 1 92.69 156 GLU B O 1
ATOM 5334 N N . ALA B 1 157 ? 5.848 0.206 14.922 1 93.75 157 ALA B N 1
ATOM 5335 C CA . ALA B 1 157 ? 5.504 1.624 14.859 1 93.75 157 ALA B CA 1
ATOM 5336 C C . ALA B 1 157 ? 4.781 2.07 16.125 1 93.75 157 ALA B C 1
ATOM 5338 O O . ALA B 1 157 ? 5.066 3.143 16.672 1 93.75 157 ALA B O 1
ATOM 5339 N N . LEU B 1 158 ? 3.863 1.268 16.672 1 95.44 158 LEU B N 1
ATOM 5340 C CA . LEU B 1 158 ? 3.129 1.591 17.891 1 95.44 158 LEU B CA 1
ATOM 5341 C C . LEU B 1 158 ? 4.066 1.639 19.078 1 95.44 158 LEU B C 1
ATOM 5343 O O . LEU B 1 158 ? 3.957 2.533 19.922 1 95.44 158 LEU B O 1
ATOM 5347 N N . HIS B 1 159 ? 4.961 0.704 19.125 1 94.5 159 HIS B N 1
ATOM 5348 C CA . HIS B 1 159 ? 5.938 0.672 20.203 1 94.5 159 HIS B CA 1
ATOM 5349 C C . HIS B 1 159 ? 6.789 1.939 20.219 1 94.5 159 HIS B C 1
ATOM 5351 O O . HIS B 1 159 ? 7.035 2.514 21.281 1 94.5 159 HIS B O 1
ATOM 5357 N N . ARG B 1 160 ? 7.184 2.336 19.047 1 92.81 160 ARG B N 1
ATOM 5358 C CA . ARG B 1 160 ? 8 3.537 18.938 1 92.81 160 ARG B CA 1
ATOM 5359 C C . ARG B 1 160 ? 7.203 4.785 19.297 1 92.81 160 ARG B C 1
ATOM 5361 O O . ARG B 1 160 ? 7.723 5.711 19.922 1 92.81 160 ARG B O 1
ATOM 5368 N N . LEU B 1 161 ? 5.977 4.801 18.828 1 94.62 161 LEU B N 1
ATOM 5369 C CA . LEU B 1 161 ? 5.113 5.93 19.172 1 94.62 161 LEU B CA 1
ATOM 5370 C C . LEU B 1 161 ? 4.953 6.066 20.672 1 94.62 161 LEU B C 1
ATOM 5372 O O . LEU B 1 161 ? 5.051 7.172 21.219 1 94.62 161 LEU B O 1
ATOM 5376 N N . VAL B 1 162 ? 4.77 4.957 21.344 1 95.62 162 VAL B N 1
ATOM 5377 C CA . VAL B 1 162 ? 4.633 4.941 22.797 1 95.62 162 VAL B CA 1
ATOM 5378 C C . VAL B 1 162 ? 5.891 5.516 23.438 1 95.62 162 VAL B C 1
ATOM 5380 O O . VAL B 1 162 ? 5.809 6.387 24.312 1 95.62 162 VAL B O 1
ATOM 5383 N N . ALA B 1 163 ? 7.004 5.105 22.969 1 91.62 163 ALA B N 1
ATOM 5384 C CA . ALA B 1 163 ? 8.281 5.523 23.531 1 91.62 163 ALA B CA 1
ATOM 5385 C C . ALA B 1 163 ? 8.531 7.012 23.297 1 91.62 163 ALA B C 1
ATOM 5387 O O . ALA B 1 163 ? 9.234 7.66 24.062 1 91.62 163 ALA B O 1
ATOM 5388 N N . LEU B 1 164 ? 7.945 7.531 22.266 1 89 164 LEU B N 1
ATOM 5389 C CA . LEU B 1 164 ? 8.141 8.93 21.906 1 89 164 LEU B CA 1
ATOM 5390 C C . LEU B 1 164 ? 7.289 9.844 22.766 1 89 164 LEU B C 1
ATOM 5392 O O . LEU B 1 164 ? 7.684 10.977 23.078 1 89 164 LEU B O 1
ATOM 5396 N N . VAL B 1 165 ? 6.145 9.344 23.188 1 92.31 165 VAL B N 1
ATOM 5397 C CA . VAL B 1 165 ? 5.223 10.227 23.891 1 92.31 165 VAL B CA 1
ATOM 5398 C C . VAL B 1 165 ? 5.375 10.039 25.406 1 92.31 165 VAL B C 1
ATOM 5400 O O . VAL B 1 165 ? 5.156 10.977 26.172 1 92.31 165 VAL B O 1
ATOM 5403 N N . LEU B 1 166 ? 5.727 8.875 25.875 1 92.81 166 LEU B N 1
ATOM 5404 C CA . LEU B 1 166 ? 5.902 8.609 27.297 1 92.81 166 LEU B CA 1
ATOM 5405 C C . LEU B 1 166 ? 7.383 8.547 27.656 1 92.81 166 LEU B C 1
ATOM 5407 O O . LEU B 1 166 ? 8.188 7.977 26.906 1 92.81 166 LEU B O 1
ATOM 5411 N N . PRO B 1 167 ? 7.793 9.094 28.641 1 87.56 167 PRO B N 1
ATOM 5412 C CA . PRO B 1 167 ? 7.016 9.867 29.609 1 87.56 167 PRO B CA 1
ATOM 5413 C C . PRO B 1 167 ? 7.086 11.375 29.375 1 87.56 167 PRO B C 1
ATOM 5415 O O . PRO B 1 167 ? 6.664 12.164 30.219 1 87.56 167 PRO B O 1
ATOM 5418 N N . ARG B 1 168 ? 7.586 11.68 28.266 1 83.94 168 ARG B N 1
ATOM 5419 C CA . ARG B 1 168 ? 7.91 13.07 27.984 1 83.94 168 ARG B CA 1
ATOM 5420 C C . ARG B 1 168 ? 6.652 13.938 27.984 1 83.94 168 ARG B C 1
ATOM 5422 O O . ARG B 1 168 ? 6.66 15.047 28.516 1 83.94 168 ARG B O 1
ATOM 5429 N N . LEU B 1 169 ? 5.57 13.461 27.453 1 90.5 169 LEU B N 1
ATOM 5430 C CA . LEU B 1 169 ? 4.395 14.297 27.25 1 90.5 169 LEU B CA 1
ATOM 5431 C C . LEU B 1 169 ? 3.266 13.883 28.188 1 90.5 169 LEU B C 1
ATOM 5433 O O . LEU B 1 169 ? 2.41 14.703 28.531 1 90.5 169 LEU B O 1
ATOM 5437 N N . ALA B 1 170 ? 3.246 12.625 28.547 1 94.81 170 ALA B N 1
ATOM 5438 C CA . ALA B 1 170 ? 2.115 12.102 29.312 1 94.81 170 ALA B CA 1
ATOM 5439 C C . ALA B 1 170 ? 2.531 10.898 30.156 1 94.81 170 ALA B C 1
ATOM 5441 O O . ALA B 1 170 ? 3.643 10.383 30.016 1 94.81 170 ALA B O 1
ATOM 5442 N N . ASP B 1 171 ? 1.626 10.555 31 1 96.06 171 ASP B N 1
ATOM 5443 C CA . ASP B 1 171 ? 1.835 9.383 31.844 1 96.06 171 ASP B CA 1
ATOM 5444 C C . ASP B 1 171 ? 1.215 8.141 31.219 1 96.06 171 ASP B C 1
ATOM 5446 O O . ASP B 1 171 ? 1.66 7.02 31.469 1 96.06 171 ASP B O 1
ATOM 5450 N N . TRP B 1 172 ? 0.153 8.375 30.453 1 97.38 172 TRP B N 1
ATOM 5451 C CA . TRP B 1 172 ? -0.565 7.285 29.797 1 97.38 172 TRP B CA 1
ATOM 5452 C C . TRP B 1 172 ? -0.69 7.539 28.297 1 97.38 172 TRP B C 1
ATOM 5454 O O . TRP B 1 172 ? -0.847 8.688 27.875 1 97.38 172 TRP B O 1
ATOM 5464 N N . VAL B 1 173 ? -0.66 6.484 27.547 1 98.19 173 VAL B N 1
ATOM 5465 C CA . VAL B 1 173 ? -1.045 6.547 26.141 1 98.19 173 VAL B CA 1
ATOM 5466 C C . VAL B 1 173 ? -1.955 5.371 25.812 1 98.19 173 VAL B C 1
ATOM 5468 O O . VAL B 1 173 ? -1.72 4.246 26.25 1 98.19 173 VAL B O 1
ATOM 5471 N N . VAL B 1 174 ? -3.033 5.629 25.156 1 98.5 174 VAL B N 1
ATOM 5472 C CA . VAL B 1 174 ? -3.984 4.641 24.656 1 98.5 174 VAL B CA 1
ATOM 5473 C C . VAL B 1 174 ? -4.168 4.816 23.156 1 98.5 174 VAL B C 1
ATOM 5475 O O . VAL B 1 174 ? -4.398 5.93 22.672 1 98.5 174 VAL B O 1
ATOM 5478 N N . ILE B 1 175 ? -4.016 3.768 22.438 1 98.31 175 ILE B N 1
ATOM 5479 C CA . ILE B 1 175 ? -4.152 3.832 20.984 1 98.31 175 ILE B CA 1
ATOM 5480 C C . ILE B 1 175 ? -5.297 2.932 20.531 1 98.31 175 ILE B C 1
ATOM 5482 O O . ILE B 1 175 ? -5.262 1.716 20.734 1 98.31 175 ILE B O 1
ATOM 5486 N N . ASP B 1 176 ? -6.293 3.482 19.922 1 98.12 176 ASP B N 1
ATOM 5487 C CA . ASP B 1 176 ? -7.426 2.791 19.312 1 98.12 176 ASP B CA 1
ATOM 5488 C C . ASP B 1 176 ? -7.328 2.814 17.781 1 98.12 176 ASP B C 1
ATOM 5490 O O . ASP B 1 176 ? -7.238 3.885 17.172 1 98.12 176 ASP B O 1
ATOM 5494 N N . LEU B 1 177 ? -7.395 1.688 17.203 1 97.12 177 LEU B N 1
ATOM 5495 C CA . LEU B 1 177 ? -7.246 1.61 15.75 1 97.12 177 LEU B CA 1
ATOM 5496 C C . LEU B 1 177 ? -8.523 1.085 15.102 1 97.12 177 LEU B C 1
ATOM 5498 O O . LEU B 1 177 ? -9.211 0.233 15.672 1 97.12 177 LEU B O 1
ATOM 5502 N N . ILE B 1 178 ? -8.781 1.553 13.914 1 95.06 178 ILE B N 1
ATOM 5503 C CA . ILE B 1 178 ? -9.891 1.063 13.102 1 95.06 178 ILE B CA 1
ATOM 5504 C C . ILE B 1 178 ? -9.383 -0.005 12.133 1 95.06 178 ILE B C 1
ATOM 5506 O O . ILE B 1 178 ? -8.445 0.233 11.367 1 95.06 178 ILE B O 1
ATOM 5510 N N . THR B 1 179 ? -9.93 -1.065 12.164 1 85.62 179 THR B N 1
ATOM 5511 C CA . THR B 1 179 ? -9.523 -2.184 11.328 1 85.62 179 THR B CA 1
ATOM 5512 C C . THR B 1 179 ? -10.148 -2.076 9.938 1 85.62 179 THR B C 1
ATOM 5514 O O . THR B 1 179 ? -10.969 -1.189 9.688 1 85.62 179 THR B O 1
ATOM 5517 N N . GLU B 1 180 ? -9.797 -2.928 9.031 1 72.31 180 GLU B N 1
ATOM 5518 C CA . GLU B 1 180 ? -10.289 -2.945 7.66 1 72.31 180 GLU B CA 1
ATOM 5519 C C . GLU B 1 180 ? -11.789 -3.205 7.613 1 72.31 180 GLU B C 1
ATOM 5521 O O . GLU B 1 180 ? -12.469 -2.811 6.66 1 72.31 180 GLU B O 1
ATOM 5526 N N . ARG B 1 181 ? -12.375 -3.836 8.648 1 70.69 181 ARG B N 1
ATOM 5527 C CA . ARG B 1 181 ? -13.805 -4.121 8.703 1 70.69 181 ARG B CA 1
ATOM 5528 C C . ARG B 1 181 ? -14.547 -3.033 9.469 1 70.69 181 ARG B C 1
ATOM 5530 O O . ARG B 1 181 ? -15.641 -3.271 9.992 1 70.69 181 ARG B O 1
ATOM 5537 N N . ASP B 1 182 ? -13.812 -1.914 9.672 1 82.12 182 ASP B N 1
ATOM 5538 C CA . ASP B 1 182 ? -14.383 -0.741 10.336 1 82.12 182 ASP B CA 1
ATOM 5539 C C . ASP B 1 182 ? -14.68 -1.028 11.805 1 82.12 182 ASP B C 1
ATOM 5541 O O . ASP B 1 182 ? -15.648 -0.5 12.359 1 82.12 182 ASP B O 1
ATOM 5545 N N . GLU B 1 183 ? -14.039 -2.01 12.281 1 90.94 183 GLU B N 1
ATOM 5546 C CA . GLU B 1 183 ? -14.102 -2.297 13.711 1 90.94 183 GLU B CA 1
ATOM 5547 C C . GLU B 1 183 ? -13.008 -1.552 14.469 1 90.94 183 GLU B C 1
ATOM 5549 O O . GLU B 1 183 ? -11.938 -1.281 13.922 1 90.94 183 GLU B O 1
ATOM 5554 N N . VAL B 1 184 ? -13.375 -1.195 15.68 1 94.56 184 VAL B N 1
ATOM 5555 C CA . VAL B 1 184 ? -12.391 -0.487 16.5 1 94.56 184 VAL B CA 1
ATOM 5556 C C . VAL B 1 184 ? -11.711 -1.466 17.438 1 94.56 184 VAL B C 1
ATOM 5558 O O . VAL B 1 184 ? -12.375 -2.285 18.078 1 94.56 184 VAL B O 1
ATOM 5561 N N . TRP B 1 185 ? -10.438 -1.439 17.484 1 95.12 185 TRP B N 1
ATOM 5562 C CA . TRP B 1 185 ? -9.625 -2.273 18.359 1 95.12 185 TRP B CA 1
ATOM 5563 C C . TRP B 1 185 ? -8.695 -1.417 19.219 1 95.12 185 TRP B C 1
ATOM 5565 O O . TRP B 1 185 ? -7.914 -0.622 18.688 1 95.12 185 TRP B O 1
ATOM 5575 N N . ARG B 1 186 ? -8.828 -1.55 20.516 1 97.69 186 ARG B N 1
ATOM 5576 C CA . ARG B 1 186 ? -7.859 -0.899 21.391 1 97.69 186 ARG B CA 1
ATOM 5577 C C . ARG B 1 186 ? -6.547 -1.674 21.422 1 97.69 186 ARG B C 1
ATOM 5579 O O . ARG B 1 186 ? -6.422 -2.666 22.141 1 97.69 186 ARG B O 1
ATOM 5586 N N . ALA B 1 187 ? -5.578 -1.077 20.719 1 96.69 187 ALA B N 1
ATOM 5587 C CA . ALA B 1 187 ? -4.371 -1.82 20.375 1 96.69 187 ALA B CA 1
ATOM 5588 C C . ALA B 1 187 ? -3.316 -1.694 21.469 1 96.69 187 ALA B C 1
ATOM 5590 O O . ALA B 1 187 ? -2.475 -2.58 21.641 1 96.69 187 ALA B O 1
ATOM 5591 N N . ALA B 1 188 ? -3.326 -0.613 22.188 1 97.25 188 ALA B N 1
ATOM 5592 C CA . ALA B 1 188 ? -2.303 -0.399 23.203 1 97.25 188 ALA B CA 1
ATOM 5593 C C . ALA B 1 188 ? -2.846 0.44 24.359 1 97.25 188 ALA B C 1
ATOM 5595 O O . ALA B 1 188 ? -3.574 1.41 24.141 1 97.25 188 ALA B O 1
ATOM 5596 N N . VAL B 1 189 ? -2.631 0.062 25.516 1 98.25 189 VAL B N 1
ATOM 5597 C CA . VAL B 1 189 ? -2.828 0.795 26.766 1 98.25 189 VAL B CA 1
ATOM 5598 C C . VAL B 1 189 ? -1.565 0.715 27.625 1 98.25 189 VAL B C 1
ATOM 5600 O O . VAL B 1 189 ? -1.284 -0.32 28.234 1 98.25 189 VAL B O 1
ATOM 5603 N N . VAL B 1 190 ? -0.85 1.855 27.656 1 98.06 190 VAL B N 1
ATOM 5604 C CA . VAL B 1 190 ? 0.478 1.804 28.25 1 98.06 190 VAL B CA 1
ATOM 5605 C C . VAL B 1 190 ? 0.629 2.934 29.266 1 98.06 190 VAL B C 1
ATOM 5607 O O . VAL B 1 190 ? 0.189 4.059 29.031 1 98.06 190 VAL B O 1
ATOM 5610 N N . GLU B 1 191 ? 1.22 2.617 30.375 1 97.56 191 GLU B N 1
ATOM 5611 C CA . GLU B 1 191 ? 1.526 3.562 31.438 1 97.56 191 GLU B CA 1
ATOM 5612 C C . GLU B 1 191 ? 3.033 3.689 31.656 1 97.56 191 GLU B C 1
ATOM 5614 O O . GLU B 1 191 ? 3.756 2.691 31.609 1 97.56 191 GLU B O 1
ATOM 5619 N N . ALA B 1 192 ? 3.395 4.984 31.797 1 94.75 192 ALA B N 1
ATOM 5620 C CA . ALA B 1 192 ? 4.797 5.195 32.156 1 94.75 192 ALA B CA 1
ATOM 5621 C C . ALA B 1 192 ? 5 5.066 33.656 1 94.75 192 ALA B C 1
ATOM 5623 O O . ALA B 1 192 ? 4.289 5.699 34.438 1 94.75 192 ALA B O 1
ATOM 5624 N N . ASP B 1 193 ? 5.836 4.195 34.031 1 89.38 193 ASP B N 1
ATOM 5625 C CA . ASP B 1 193 ? 6.293 4.055 35.406 1 89.38 193 ASP B CA 1
ATOM 5626 C C . ASP B 1 193 ? 7.797 4.297 35.531 1 89.38 193 ASP B C 1
ATOM 5628 O O . ASP B 1 193 ? 8.586 3.352 35.531 1 89.38 193 ASP B O 1
ATOM 5632 N N . GLY B 1 194 ? 8.141 5.586 35.719 1 76.19 194 GLY B N 1
ATOM 5633 C CA . GLY B 1 194 ? 9.547 5.93 35.594 1 76.19 194 GLY B CA 1
ATOM 5634 C C . GLY B 1 194 ? 10.094 5.695 34.219 1 76.19 194 GLY B C 1
ATOM 5635 O O . GLY B 1 194 ? 9.57 6.23 33.219 1 76.19 194 GLY B O 1
ATOM 5636 N N . ASP B 1 195 ? 11.07 4.789 34.125 1 75.75 195 ASP B N 1
ATOM 5637 C CA . ASP B 1 195 ? 11.695 4.512 32.844 1 75.75 195 ASP B CA 1
ATOM 5638 C C . ASP B 1 195 ? 11.125 3.24 32.219 1 75.75 195 ASP B C 1
ATOM 5640 O O . ASP B 1 195 ? 11.562 2.82 31.141 1 75.75 195 ASP B O 1
ATOM 5644 N N . ARG B 1 196 ? 10.078 2.734 32.906 1 90.56 196 ARG B N 1
ATOM 5645 C CA . ARG B 1 196 ? 9.492 1.499 32.406 1 90.56 196 ARG B CA 1
ATOM 5646 C C . ARG B 1 196 ? 8.086 1.747 31.859 1 90.56 196 ARG B C 1
ATOM 5648 O O . ARG B 1 196 ? 7.398 2.666 32.312 1 90.56 196 ARG B O 1
ATOM 5655 N N . PHE B 1 197 ? 7.797 1.038 30.875 1 94.44 197 PHE B N 1
ATOM 5656 C CA . PHE B 1 197 ? 6.449 1.067 30.328 1 94.44 197 PHE B CA 1
ATOM 5657 C C . PHE B 1 197 ? 5.641 -0.133 30.797 1 94.44 197 PHE B C 1
ATOM 5659 O O . PHE B 1 197 ? 6.074 -1.277 30.656 1 94.44 197 PHE B O 1
ATOM 5666 N N . VAL B 1 198 ? 4.551 0.045 31.375 1 95.62 198 VAL B N 1
ATOM 5667 C CA . VAL B 1 198 ? 3.658 -1.02 31.812 1 95.62 198 VAL B CA 1
ATOM 5668 C C . VAL B 1 198 ? 2.49 -1.154 30.844 1 95.62 198 VAL B C 1
ATOM 5670 O O . VAL B 1 198 ? 1.706 -0.218 30.672 1 95.62 198 VAL B O 1
ATOM 5673 N N . HIS B 1 199 ? 2.379 -2.27 30.281 1 96 199 HIS B N 1
ATOM 5674 C CA . HIS B 1 199 ? 1.296 -2.543 29.328 1 96 199 HIS B CA 1
ATOM 5675 C C . HIS B 1 199 ? 0.087 -3.141 30.047 1 96 199 HIS B C 1
ATOM 5677 O O . HIS B 1 199 ? 0.215 -4.129 30.781 1 96 199 HIS B O 1
ATOM 5683 N N . HIS B 1 200 ? -1.016 -2.613 29.828 1 96.62 200 HIS B N 1
ATOM 5684 C CA . HIS B 1 200 ? -2.258 -3.1 30.422 1 96.62 200 HIS B CA 1
ATOM 5685 C C . HIS B 1 200 ? -3.098 -3.852 29.391 1 96.62 200 HIS B C 1
ATOM 5687 O O . HIS B 1 200 ? -4.098 -3.326 28.891 1 96.62 200 HIS B O 1
ATOM 5693 N N . GLU B 1 201 ? -2.82 -5.051 29.266 1 94.19 201 GLU B N 1
ATOM 5694 C CA . GLU B 1 201 ? -3.445 -5.879 28.234 1 94.19 201 GLU B CA 1
ATOM 5695 C C . GLU B 1 201 ? -4.918 -6.129 28.547 1 94.19 201 GLU B C 1
ATOM 5697 O O . GLU B 1 201 ? -5.723 -6.344 27.641 1 94.19 201 GLU B O 1
ATOM 5702 N N . GLU B 1 202 ? -5.23 -6.07 29.781 1 93.12 202 GLU B N 1
ATOM 5703 C CA . GLU B 1 202 ? -6.605 -6.328 30.203 1 93.12 202 GLU B CA 1
ATOM 5704 C C . GLU B 1 202 ? -7.547 -5.234 29.703 1 93.12 202 GLU B C 1
ATOM 5706 O O . GLU B 1 202 ? -8.758 -5.438 29.641 1 93.12 202 GLU B O 1
ATOM 5711 N N . LEU B 1 203 ? -7 -4.105 29.375 1 96.06 203 LEU B N 1
ATOM 5712 C CA . LEU B 1 203 ? -7.82 -2.988 28.922 1 96.06 203 LEU B CA 1
ATOM 5713 C C . LEU B 1 203 ? -7.812 -2.902 27.391 1 96.06 203 LEU B C 1
ATOM 5715 O O . LEU B 1 203 ? -8.422 -1.997 26.812 1 96.06 203 LEU B O 1
ATOM 5719 N N . GLN B 1 204 ? -7.129 -3.84 26.766 1 95.81 204 GLN B N 1
ATOM 5720 C CA . GLN B 1 204 ? -7.055 -3.885 25.312 1 95.81 204 GLN B CA 1
ATOM 5721 C C . GLN B 1 204 ? -8.109 -4.816 24.734 1 95.81 204 GLN B C 1
ATOM 5723 O O . GLN B 1 204 ? -8.727 -5.598 25.469 1 95.81 204 GLN B O 1
ATOM 5728 N N . GLY B 1 205 ? -8.344 -4.629 23.391 1 93.38 205 GLY B N 1
ATOM 5729 C CA . GLY B 1 205 ? -9.273 -5.539 22.75 1 93.38 205 GLY B CA 1
ATOM 5730 C C . GLY B 1 205 ? -10.312 -4.832 21.891 1 93.38 205 GLY B C 1
ATOM 5731 O O . GLY B 1 205 ? -10.172 -3.643 21.594 1 93.38 205 GLY B O 1
ATOM 5732 N N . PRO B 1 206 ? -11.328 -5.566 21.484 1 93.56 206 PRO B N 1
ATOM 5733 C CA . PRO B 1 206 ? -12.359 -4.992 20.625 1 93.56 206 PRO B CA 1
ATOM 5734 C C . PRO B 1 206 ? -13.188 -3.918 21.328 1 93.56 206 PRO B C 1
ATOM 5736 O O . PRO B 1 206 ? -13.5 -4.051 22.516 1 93.56 206 PRO B O 1
ATOM 5739 N N . MET B 1 207 ? -13.461 -2.941 20.594 1 95.62 207 MET B N 1
ATOM 5740 C CA . MET B 1 207 ? -14.273 -1.825 21.062 1 95.62 207 MET B CA 1
ATOM 5741 C C . MET B 1 207 ? -15.625 -1.8 20.375 1 95.62 207 MET B C 1
ATOM 5743 O O . MET B 1 207 ? -15.766 -2.309 19.25 1 95.62 207 MET B O 1
ATOM 5747 N N . PRO B 1 208 ? -16.594 -1.255 21.062 1 93.44 208 PRO B N 1
ATOM 5748 C CA . PRO B 1 208 ? -17.891 -1.101 20.422 1 93.44 208 PRO B CA 1
ATOM 5749 C C . PRO B 1 208 ? -17.844 -0.181 19.203 1 93.44 208 PRO B C 1
ATOM 5751 O O . PRO B 1 208 ? -16.875 0.556 19.016 1 93.44 208 PRO B O 1
ATOM 5754 N N . PRO B 1 209 ? -18.875 -0.233 18.375 1 92.12 209 PRO B N 1
ATOM 5755 C CA . PRO B 1 209 ? -18.891 0.613 17.172 1 92.12 209 PRO B CA 1
ATOM 5756 C C . PRO B 1 209 ? -18.984 2.102 17.5 1 92.12 209 PRO B C 1
ATOM 5758 O O . PRO B 1 209 ? -19.516 2.475 18.547 1 92.12 209 PRO B O 1
ATOM 5761 N N . VAL B 1 210 ? -18.453 2.867 16.594 1 91.69 210 VAL B N 1
ATOM 5762 C CA . VAL B 1 210 ? -18.453 4.316 16.766 1 91.69 210 VAL B CA 1
ATOM 5763 C C . VAL B 1 210 ? -19.797 4.891 16.328 1 91.69 210 VAL B C 1
ATOM 5765 O O . VAL B 1 210 ? -20.156 4.824 15.148 1 91.69 210 VAL B O 1
ATOM 5768 N N . PRO B 1 211 ? -20.469 5.457 17.297 1 89.94 211 PRO B N 1
ATOM 5769 C CA . PRO B 1 211 ? -21.734 6.074 16.891 1 89.94 211 PRO B CA 1
ATOM 5770 C C . PRO B 1 211 ? -21.531 7.316 16.016 1 89.94 211 PRO B C 1
ATOM 5772 O O . PRO B 1 211 ? -20.594 8.094 16.266 1 89.94 211 PRO B O 1
ATOM 5775 N N . GLU B 1 212 ? -22.375 7.656 15.148 1 86.5 212 GLU B N 1
ATOM 5776 C CA . GLU B 1 212 ? -22.266 8.75 14.188 1 86.5 212 GLU B CA 1
ATOM 5777 C C . GLU B 1 212 ? -22.5 10.102 14.859 1 86.5 212 GLU B C 1
ATOM 5779 O O . GLU B 1 212 ? -22 11.125 14.398 1 86.5 212 GLU B O 1
ATOM 5784 N N . THR B 1 213 ? -23.172 10.078 15.945 1 86.94 213 THR B N 1
ATOM 5785 C CA . THR B 1 213 ? -23.609 11.375 16.453 1 86.94 213 THR B CA 1
ATOM 5786 C C . THR B 1 213 ? -23.047 11.625 17.844 1 86.94 213 THR B C 1
ATOM 5788 O O . THR B 1 213 ? -23.297 12.672 18.453 1 86.94 213 THR B O 1
ATOM 5791 N N . SER B 1 214 ? -22.312 10.734 18.391 1 88.94 214 SER B N 1
ATOM 5792 C CA . SER B 1 214 ? -21.812 10.906 19.75 1 88.94 214 SER B CA 1
ATOM 5793 C C . SER B 1 214 ? -20.875 12.102 19.859 1 88.94 214 SER B C 1
ATOM 5795 O O . SER B 1 214 ? -19.922 12.219 19.094 1 88.94 214 SER B O 1
ATOM 5797 N N . PRO B 1 215 ? -21.125 13.055 20.828 1 88.44 215 PRO B N 1
ATOM 5798 C CA . PRO B 1 215 ? -20.25 14.219 21 1 88.44 215 PRO B CA 1
ATOM 5799 C C . PRO B 1 215 ? -19.062 13.93 21.906 1 88.44 215 PRO B C 1
ATOM 5801 O O . PRO B 1 215 ? -18.281 14.828 22.203 1 88.44 215 PRO B O 1
ATOM 5804 N N . ARG B 1 216 ? -19.016 12.68 22.359 1 92.31 216 ARG B N 1
ATOM 5805 C CA . ARG B 1 216 ? -17.938 12.344 23.281 1 92.31 216 ARG B CA 1
ATOM 5806 C C . ARG B 1 216 ? -16.594 12.375 22.578 1 92.31 216 ARG B C 1
ATOM 5808 O O . ARG B 1 216 ? -16.484 11.992 21.406 1 92.31 216 ARG B O 1
ATOM 5815 N N . PRO B 1 217 ? -15.594 12.789 23.297 1 93.38 217 PRO B N 1
ATOM 5816 C CA . PRO B 1 217 ? -14.297 13.086 22.688 1 93.38 217 PRO B CA 1
ATOM 5817 C C . PRO B 1 217 ? -13.734 11.922 21.875 1 93.38 217 PRO B C 1
ATOM 5819 O O . PRO B 1 217 ? -13.297 12.117 20.734 1 93.38 217 PRO B O 1
ATOM 5822 N N . LEU B 1 218 ? -13.711 10.688 22.375 1 95.62 218 LEU B N 1
ATOM 5823 C CA . LEU B 1 218 ? -13.125 9.578 21.625 1 95.62 218 LEU B CA 1
ATOM 5824 C C . LEU B 1 218 ? -13.93 9.281 20.375 1 95.62 218 LEU B C 1
ATOM 5826 O O . LEU B 1 218 ? -13.352 9.055 19.297 1 95.62 218 LEU B O 1
ATOM 5830 N N . SER B 1 219 ? -15.234 9.266 20.516 1 94.31 219 SER B N 1
ATOM 5831 C CA . SER B 1 219 ? -16.078 9.047 19.344 1 94.31 219 SER B CA 1
ATOM 5832 C C . SER B 1 219 ? -15.82 10.086 18.266 1 94.31 219 SER B C 1
ATOM 5834 O O . SER B 1 219 ? -15.734 9.75 17.078 1 94.31 219 SER B O 1
ATOM 5836 N N . ARG B 1 220 ? -15.695 11.312 18.672 1 92.12 220 ARG B N 1
ATOM 5837 C CA . ARG B 1 220 ? -15.414 12.391 17.734 1 92.12 220 ARG B CA 1
ATOM 5838 C C . ARG B 1 220 ? -14.07 12.195 17.047 1 92.12 220 ARG B C 1
ATOM 5840 O O . ARG B 1 220 ? -13.953 12.359 15.836 1 92.12 220 ARG B O 1
ATOM 5847 N N . ALA B 1 221 ? -13.102 11.836 17.828 1 94.12 221 ALA B N 1
ATOM 5848 C CA . ALA B 1 221 ? -11.766 11.617 17.297 1 94.12 221 ALA B CA 1
ATOM 5849 C C . ALA B 1 221 ? -11.758 10.469 16.281 1 94.12 221 ALA B C 1
ATOM 5851 O O . ALA B 1 221 ? -11.125 10.562 15.234 1 94.12 221 ALA B O 1
ATOM 5852 N N . LEU B 1 222 ? -12.477 9.438 16.609 1 94.94 222 LEU B N 1
ATOM 5853 C CA . LEU B 1 222 ? -12.516 8.258 15.75 1 94.94 222 LEU B CA 1
ATOM 5854 C C . LEU B 1 222 ? -13.258 8.555 14.453 1 94.94 222 LEU B C 1
ATOM 5856 O O . LEU B 1 222 ? -13.117 7.82 13.469 1 94.94 222 LEU B O 1
ATOM 5860 N N . ARG B 1 223 ? -14.008 9.625 14.461 1 91.25 223 ARG B N 1
ATOM 5861 C CA . ARG B 1 223 ? -14.664 10.07 13.242 1 91.25 223 ARG B CA 1
ATOM 5862 C C . ARG B 1 223 ? -13.805 11.094 12.5 1 91.25 223 ARG B C 1
ATOM 5864 O O . ARG B 1 223 ? -14.211 11.625 11.469 1 91.25 223 ARG B O 1
ATOM 5871 N N . GLY B 1 224 ? -12.703 11.445 13.094 1 86.94 224 GLY B N 1
ATOM 5872 C CA . GLY B 1 224 ? -11.766 12.328 12.422 1 86.94 224 GLY B CA 1
ATOM 5873 C C . GLY B 1 224 ? -11.93 13.781 12.828 1 86.94 224 GLY B C 1
ATOM 5874 O O . GLY B 1 224 ? -11.289 14.664 12.25 1 86.94 224 GLY B O 1
ATOM 5875 N N . VAL B 1 225 ? -12.734 13.945 13.766 1 80.94 225 VAL B N 1
ATOM 5876 C CA . VAL B 1 225 ? -12.961 15.305 14.234 1 80.94 225 VAL B CA 1
ATOM 5877 C C . VAL B 1 225 ? -11.773 15.766 15.078 1 80.94 225 VAL B C 1
ATOM 5879 O O . VAL B 1 225 ? -10.977 14.945 15.547 1 80.94 225 VAL B O 1
ATOM 5882 N N . THR B 1 226 ? -11.594 17.094 15.242 1 79 226 THR B N 1
ATOM 5883 C CA . THR B 1 226 ? -10.414 17.719 15.82 1 79 226 THR B CA 1
ATOM 5884 C C . THR B 1 226 ? -10.172 17.219 17.234 1 79 226 THR B C 1
ATOM 5886 O O . THR B 1 226 ? -11.086 16.672 17.875 1 79 226 THR B O 1
ATOM 5889 N N . SER B 1 227 ? -8.961 17.375 17.703 1 88.56 227 SER B N 1
ATOM 5890 C CA . SER B 1 227 ? -8.5 16.953 19.031 1 88.56 227 SER B CA 1
ATOM 5891 C C . SER B 1 227 ? -9.258 17.672 20.141 1 88.56 227 SER B C 1
ATOM 5893 O O . SER B 1 227 ? -9.641 18.828 19.969 1 88.56 227 SER B O 1
ATOM 5895 N N . THR B 1 228 ? -9.5 16.969 21.25 1 91.69 228 THR B N 1
ATOM 5896 C CA . THR B 1 228 ? -10.266 17.531 22.344 1 91.69 228 THR B CA 1
ATOM 5897 C C . THR B 1 228 ? -9.68 17.094 23.688 1 91.69 228 THR B C 1
ATOM 5899 O O . THR B 1 228 ? -8.953 16.094 23.766 1 91.69 228 THR B O 1
ATOM 5902 N N . LEU B 1 229 ? -9.977 17.906 24.688 1 93.94 229 LEU B N 1
ATOM 5903 C CA . LEU B 1 229 ? -9.617 17.578 26.062 1 93.94 229 LEU B CA 1
ATOM 5904 C C . LEU B 1 229 ? -10.727 16.781 26.734 1 93.94 229 LEU B C 1
ATOM 5906 O O . LEU B 1 229 ? -11.891 16.891 26.359 1 93.94 229 LEU B O 1
ATOM 5910 N N . ALA B 1 230 ? -10.312 15.945 27.625 1 95.12 230 ALA B N 1
ATOM 5911 C CA . ALA B 1 230 ? -11.281 15.172 28.391 1 95.12 230 ALA B CA 1
ATOM 5912 C C . ALA B 1 230 ? -10.805 14.961 29.828 1 95.12 230 ALA B C 1
ATOM 5914 O O . ALA B 1 230 ? -9.594 14.977 30.094 1 95.12 230 ALA B O 1
ATOM 5915 N N . GLY B 1 231 ? -11.727 14.945 30.719 1 93.44 231 GLY B N 1
ATOM 5916 C CA . GLY B 1 231 ? -11.5 14.555 32.094 1 93.44 231 GLY B CA 1
ATOM 5917 C C . GLY B 1 231 ? -12.469 13.5 32.594 1 93.44 231 GLY B C 1
ATOM 5918 O O . GLY B 1 231 ? -13.289 13 31.812 1 93.44 231 GLY B O 1
ATOM 5919 N N . PRO B 1 232 ? -12.242 13.047 33.812 1 91.31 232 PRO B N 1
ATOM 5920 C CA . PRO B 1 232 ? -13.172 12.055 34.375 1 91.31 232 PRO B CA 1
ATOM 5921 C C . PRO B 1 232 ? -14.633 12.484 34.25 1 91.31 232 PRO B C 1
ATOM 5923 O O . PRO B 1 232 ? -15.508 11.656 34 1 91.31 232 PRO B O 1
ATOM 5926 N N . GLU B 1 233 ? -14.898 13.766 34.312 1 92.81 233 GLU B N 1
ATOM 5927 C CA . GLU B 1 233 ? -16.266 14.289 34.281 1 92.81 233 GLU B CA 1
ATOM 5928 C C . GLU B 1 233 ? -16.875 14.133 32.906 1 92.81 233 GLU B C 1
ATOM 5930 O O . GLU B 1 233 ? -18.109 14.07 32.75 1 92.81 233 GLU B O 1
ATOM 5935 N N . THR B 1 234 ? -16.047 14.078 31.953 1 92.69 234 THR B N 1
ATOM 5936 C CA . THR B 1 234 ? -16.516 13.953 30.578 1 92.69 234 THR B CA 1
ATOM 5937 C C . THR B 1 234 ? -17.312 12.664 30.391 1 92.69 234 THR B C 1
ATOM 5939 O O . THR B 1 234 ? -18.266 12.625 29.625 1 92.69 234 THR B O 1
ATOM 5942 N N . TYR B 1 235 ? -16.922 11.602 31.172 1 91.12 235 TYR B N 1
ATOM 5943 C CA . TYR B 1 235 ? -17.516 10.289 30.922 1 91.12 235 TYR B CA 1
ATOM 5944 C C . TYR B 1 235 ? -18.297 9.797 32.125 1 91.12 235 TYR B C 1
ATOM 5946 O O . TYR B 1 235 ? -18.828 8.688 32.125 1 91.12 235 TYR B O 1
ATOM 5954 N N . GLN B 1 236 ? -18.438 10.57 33.125 1 88.44 236 GLN B N 1
ATOM 5955 C CA . GLN B 1 236 ? -19.203 10.195 34.312 1 88.44 236 GLN B CA 1
ATOM 5956 C C . GLN B 1 236 ? -20.688 10.523 34.125 1 88.44 236 GLN B C 1
ATOM 5958 O O . GLN B 1 236 ? -21.516 10.203 35 1 88.44 236 GLN B O 1
ATOM 5963 N N . VAL B 1 237 ? -21.062 10.984 33.031 1 88.5 237 VAL B N 1
ATOM 5964 C CA . VAL B 1 237 ? -22.469 11.203 32.719 1 88.5 237 VAL B CA 1
ATOM 5965 C C . VAL B 1 237 ? -23.047 9.945 32.094 1 88.5 237 VAL B C 1
ATOM 5967 O O . VAL B 1 237 ? -22.328 8.977 31.812 1 88.5 237 VAL B O 1
ATOM 5970 N N . ALA B 1 238 ? -24.344 9.945 31.922 1 89.56 238 ALA B N 1
ATOM 5971 C CA . ALA B 1 238 ? -25 8.805 31.281 1 89.56 238 ALA B CA 1
ATOM 5972 C C . ALA B 1 238 ? -24.391 8.531 29.891 1 89.56 238 ALA B C 1
ATOM 5974 O O . ALA B 1 238 ? -24.328 9.43 29.047 1 89.56 238 ALA B O 1
ATOM 5975 N N . PRO B 1 239 ? -23.938 7.332 29.812 1 89.75 239 PRO B N 1
ATOM 5976 C CA . PRO B 1 239 ? -23.281 7.02 28.531 1 89.75 239 PRO B CA 1
ATOM 5977 C C . PRO B 1 239 ? -24.25 7.035 27.344 1 89.75 239 PRO B C 1
ATOM 5979 O O . PRO B 1 239 ? -25.391 6.602 27.484 1 89.75 239 PRO B O 1
ATOM 5982 N N . ASP B 1 240 ? -23.766 7.52 26.25 1 90.56 240 ASP B N 1
ATOM 5983 C CA . ASP B 1 240 ? -24.578 7.57 25.047 1 90.56 240 ASP B CA 1
ATOM 5984 C C . ASP B 1 240 ? -24.203 6.449 24.078 1 90.56 240 ASP B C 1
ATOM 5986 O O . ASP B 1 240 ? -24.844 6.289 23.031 1 90.56 240 ASP B O 1
ATOM 5990 N N . SER B 1 241 ? -23.188 5.711 24.375 1 91.44 241 SER B N 1
ATOM 5991 C CA . SER B 1 241 ? -22.703 4.652 23.5 1 91.44 241 SER B CA 1
ATOM 5992 C C . SER B 1 241 ? -21.844 3.648 24.266 1 91.44 241 SER B C 1
ATOM 5994 O O . SER B 1 241 ? -21.484 3.885 25.422 1 91.44 241 SER B O 1
ATOM 5996 N N . GLY B 1 242 ? -21.578 2.535 23.641 1 93.12 242 GLY B N 1
ATOM 5997 C CA . GLY B 1 242 ? -20.672 1.557 24.219 1 93.12 242 GLY B CA 1
ATOM 5998 C C . GLY B 1 242 ? -19.25 2.084 24.391 1 93.12 242 GLY B C 1
ATOM 5999 O O . GLY B 1 242 ? -18.578 1.729 25.359 1 93.12 242 GLY B O 1
ATOM 6000 N N . ILE B 1 243 ? -18.875 2.918 23.531 1 94.19 243 ILE B N 1
ATOM 6001 C CA . ILE B 1 243 ? -17.547 3.51 23.594 1 94.19 243 ILE B CA 1
ATOM 6002 C C . ILE B 1 243 ? -17.406 4.359 24.844 1 94.19 243 ILE B C 1
ATOM 6004 O O . ILE B 1 243 ? -16.375 4.344 25.5 1 94.19 243 ILE B O 1
ATOM 6008 N N . ALA B 1 244 ? -18.438 5.059 25.156 1 94.31 244 ALA B N 1
ATOM 6009 C CA . ALA B 1 244 ? -18.422 5.898 26.344 1 94.31 244 ALA B CA 1
ATOM 6010 C C . ALA B 1 244 ? -18.281 5.055 27.609 1 94.31 244 ALA B C 1
ATOM 6012 O O . ALA B 1 244 ? -17.625 5.461 28.578 1 94.31 244 ALA B O 1
ATOM 6013 N N . VAL B 1 245 ? -18.906 3.91 27.578 1 94.69 245 VAL B N 1
ATOM 6014 C CA . VAL B 1 245 ? -18.812 2.992 28.719 1 94.69 245 VAL B CA 1
ATOM 6015 C C . VAL B 1 245 ? -17.359 2.531 28.875 1 94.69 245 VAL B C 1
ATOM 6017 O O . VAL B 1 245 ? -16.828 2.539 30 1 94.69 245 VAL B O 1
ATOM 6020 N N . GLU B 1 246 ? -16.812 2.182 27.781 1 95.06 246 GLU B N 1
ATOM 6021 C CA . GLU B 1 246 ? -15.438 1.699 27.828 1 95.06 246 GLU B CA 1
ATOM 6022 C C . GLU B 1 246 ? -14.477 2.803 28.266 1 95.06 246 GLU B C 1
ATOM 6024 O O . GLU B 1 246 ? -13.492 2.537 28.969 1 95.06 246 GLU B O 1
ATOM 6029 N N . GLN B 1 247 ? -14.758 4.016 27.828 1 95.31 247 GLN B N 1
ATOM 6030 C CA . GLN B 1 247 ? -13.906 5.133 28.219 1 95.31 247 GLN B CA 1
ATOM 6031 C C . GLN B 1 247 ? -14.023 5.422 29.719 1 95.31 247 GLN B C 1
ATOM 6033 O O . GLN B 1 247 ? -13.031 5.762 30.359 1 95.31 247 GLN B O 1
ATOM 6038 N N . ARG B 1 248 ? -15.211 5.344 30.219 1 95.56 248 ARG B N 1
ATOM 6039 C CA . ARG B 1 248 ? -15.391 5.5 31.656 1 95.56 248 ARG B CA 1
ATOM 6040 C C . ARG B 1 248 ? -14.57 4.477 32.438 1 95.56 248 ARG B C 1
ATOM 6042 O O . ARG B 1 248 ? -13.906 4.816 33.406 1 95.56 248 ARG B O 1
ATOM 6049 N N . HIS B 1 249 ? -14.672 3.268 31.953 1 95.56 249 HIS B N 1
ATOM 6050 C CA . HIS B 1 249 ? -13.898 2.195 32.562 1 95.56 249 HIS B CA 1
ATOM 6051 C C . HIS B 1 249 ? -12.406 2.498 32.531 1 95.56 249 HIS B C 1
ATOM 6053 O O . HIS B 1 249 ? -11.695 2.271 33.5 1 95.56 249 HIS B O 1
ATOM 6059 N N . LEU B 1 250 ? -11.938 3.008 31.422 1 96.5 250 LEU B N 1
ATOM 6060 C CA . LEU B 1 250 ? -10.531 3.346 31.266 1 96.5 250 LEU B CA 1
ATOM 6061 C C . LEU B 1 250 ? -10.109 4.414 32.281 1 96.5 250 LEU B C 1
ATOM 6063 O O . LEU B 1 250 ? -9.07 4.293 32.906 1 96.5 250 LEU B O 1
ATOM 6067 N N . PHE B 1 251 ? -10.875 5.477 32.406 1 96.44 251 PHE B N 1
ATOM 6068 C CA . PHE B 1 251 ? -10.57 6.562 33.312 1 96.44 251 PHE B CA 1
ATOM 6069 C C . PHE B 1 251 ? -10.547 6.059 34.75 1 96.44 251 PHE B C 1
ATOM 6071 O O . PHE B 1 251 ? -9.672 6.434 35.531 1 96.44 251 PHE B O 1
ATOM 6078 N N . ASP B 1 252 ? -11.477 5.199 35.062 1 95.81 252 ASP B N 1
ATOM 6079 C CA . ASP B 1 252 ? -11.539 4.637 36.406 1 95.81 252 ASP B CA 1
ATOM 6080 C C . ASP B 1 252 ? -10.312 3.775 36.719 1 95.81 252 ASP B C 1
ATOM 6082 O O . ASP B 1 252 ? -9.719 3.881 37.781 1 95.81 252 ASP B O 1
ATOM 6086 N N . ALA B 1 253 ? -9.984 2.963 35.75 1 96.12 253 ALA B N 1
ATOM 6087 C CA . ALA B 1 253 ? -8.891 2.018 35.938 1 96.12 253 ALA B CA 1
ATOM 6088 C C . ALA B 1 253 ? -7.543 2.738 35.969 1 96.12 253 ALA B C 1
ATOM 6090 O O . ALA B 1 253 ? -6.633 2.334 36.688 1 96.12 253 ALA B O 1
ATOM 6091 N N . SER B 1 254 ? -7.383 3.787 35.188 1 95.5 254 SER B N 1
ATOM 6092 C CA . SER B 1 254 ? -6.094 4.453 35.031 1 95.5 254 SER B CA 1
ATOM 6093 C C . SER B 1 254 ? -5.934 5.57 36.062 1 95.5 254 SER B C 1
ATOM 6095 O O . SER B 1 254 ? -4.812 5.949 36.406 1 95.5 254 SER B O 1
ATOM 6097 N N . GLY B 1 255 ? -7.051 6.129 36.438 1 95.12 255 GLY B N 1
ATOM 6098 C CA . GLY B 1 255 ? -7.008 7.258 37.375 1 95.12 255 GLY B CA 1
ATOM 6099 C C . GLY B 1 255 ? -6.551 8.547 36.719 1 95.12 255 GLY B C 1
ATOM 6100 O O . GLY B 1 255 ? -6.027 9.438 37.375 1 95.12 255 GLY B O 1
ATOM 6101 N N . MET B 1 256 ? -6.695 8.688 35.438 1 95.44 256 MET B N 1
ATOM 6102 C CA . MET B 1 256 ? -6.312 9.906 34.719 1 95.44 256 MET B CA 1
ATOM 6103 C C . MET B 1 256 ? -7.191 11.078 35.125 1 95.44 256 MET B C 1
ATOM 6105 O O . MET B 1 256 ? -8.414 10.969 35.125 1 95.44 256 MET B O 1
ATOM 6109 N N . HIS B 1 257 ? -6.512 12.211 35.469 1 96 257 HIS B N 1
ATOM 6110 C CA . HIS B 1 257 ? -7.297 13.391 35.812 1 96 257 HIS B CA 1
ATOM 6111 C C . HIS B 1 257 ? -7.438 14.336 34.625 1 96 257 HIS B C 1
ATOM 6113 O O . HIS B 1 257 ? -8.258 15.25 34.656 1 96 257 HIS B O 1
ATOM 6119 N N . SER B 1 258 ? -6.621 14.148 33.656 1 96.44 258 SER B N 1
ATOM 6120 C CA . SER B 1 258 ? -6.656 14.938 32.406 1 96.44 258 SER B CA 1
ATOM 6121 C C . SER B 1 258 ? -6.227 14.102 31.219 1 96.44 258 SER B C 1
ATOM 6123 O O . SER B 1 258 ? -5.293 13.305 31.312 1 96.44 258 SER B O 1
ATOM 6125 N N . ALA B 1 259 ? -6.977 14.266 30.156 1 97.5 259 ALA B N 1
ATOM 6126 C CA . ALA B 1 259 ? -6.625 13.531 28.938 1 97.5 259 ALA B CA 1
ATOM 6127 C C . ALA B 1 259 ? -6.812 14.398 27.703 1 97.5 259 ALA B C 1
ATOM 6129 O O . ALA B 1 259 ? -7.602 15.344 27.719 1 97.5 259 ALA B O 1
ATOM 6130 N N . ALA B 1 260 ? -6.023 14.172 26.719 1 97.06 260 ALA B N 1
ATOM 6131 C CA . ALA B 1 260 ? -6.172 14.734 25.375 1 97.06 260 ALA B CA 1
ATOM 6132 C C . ALA B 1 260 ? -6.359 13.625 24.328 1 97.06 260 ALA B C 1
ATOM 6134 O O . ALA B 1 260 ? -5.621 12.641 24.328 1 97.06 260 ALA B O 1
ATOM 6135 N N . ILE B 1 261 ? -7.344 13.758 23.516 1 97.5 261 ILE B N 1
ATOM 6136 C CA . ILE B 1 261 ? -7.664 12.75 22.516 1 97.5 261 ILE B CA 1
ATOM 6137 C C . ILE B 1 261 ? -7.527 13.344 21.125 1 97.5 261 ILE B C 1
ATOM 6139 O O . ILE B 1 261 ? -8.164 14.352 20.812 1 97.5 261 ILE B O 1
ATOM 6143 N N . ALA B 1 262 ? -6.688 12.742 20.297 1 95.94 262 ALA B N 1
ATOM 6144 C CA . ALA B 1 262 ? -6.43 13.219 18.953 1 95.94 262 ALA B CA 1
ATOM 6145 C C . ALA B 1 262 ? -6.676 12.125 17.922 1 95.94 262 ALA B C 1
ATOM 6147 O O . ALA B 1 262 ? -6.344 10.953 18.156 1 95.94 262 ALA B O 1
ATOM 6148 N N . PRO B 1 263 ? -7.234 12.453 16.766 1 95.19 263 PRO B N 1
ATOM 6149 C CA . PRO B 1 263 ? -7.41 11.461 15.695 1 95.19 263 PRO B CA 1
ATOM 6150 C C . PRO B 1 263 ? -6.09 11.07 15.023 1 95.19 263 PRO B C 1
ATOM 6152 O O . PRO B 1 263 ? -5.199 11.914 14.875 1 95.19 263 PRO B O 1
ATOM 6155 N N . ILE B 1 264 ? -5.945 9.867 14.758 1 95.69 264 ILE B N 1
ATOM 6156 C CA . ILE B 1 264 ? -4.871 9.383 13.898 1 95.69 264 ILE B CA 1
ATOM 6157 C C . ILE B 1 264 ? -5.359 9.289 12.453 1 95.69 264 ILE B C 1
ATOM 6159 O O . ILE B 1 264 ? -6.098 8.367 12.102 1 95.69 264 ILE B O 1
ATOM 6163 N N . ARG B 1 265 ? -4.855 10.203 11.641 1 90.62 265 ARG B N 1
ATOM 6164 C CA . ARG B 1 265 ? -5.344 10.281 10.266 1 90.62 265 ARG B CA 1
ATOM 6165 C C . ARG B 1 265 ? -4.285 9.805 9.281 1 90.62 265 ARG B C 1
ATOM 6167 O O . ARG B 1 265 ? -3.129 10.227 9.352 1 90.62 265 ARG B O 1
ATOM 6174 N N . GLY B 1 266 ? -4.68 8.922 8.5 1 87.06 266 GLY B N 1
ATOM 6175 C CA . GLY B 1 266 ? -3.836 8.555 7.371 1 87.06 266 GLY B CA 1
ATOM 6176 C C . GLY B 1 266 ? -4.008 9.469 6.176 1 87.06 266 GLY B C 1
ATOM 6177 O O . GLY B 1 266 ? -4.516 10.586 6.312 1 87.06 266 GLY B O 1
ATOM 6178 N N . ALA B 1 267 ? -3.484 9.117 5.035 1 76.31 267 ALA B N 1
ATOM 6179 C CA . ALA B 1 267 ? -3.574 9.914 3.812 1 76.31 267 ALA B CA 1
ATOM 6180 C C . ALA B 1 267 ? -5.012 9.977 3.303 1 76.31 267 ALA B C 1
ATOM 6182 O O . ALA B 1 267 ? -5.449 11.008 2.783 1 76.31 267 ALA B O 1
ATOM 6183 N N . ARG B 1 268 ? -5.762 8.922 3.551 1 75.31 268 ARG B N 1
ATOM 6184 C CA . ARG B 1 268 ? -7.074 8.867 2.914 1 75.31 268 ARG B CA 1
ATOM 6185 C C . ARG B 1 268 ? -8.18 8.68 3.949 1 75.31 268 ARG B C 1
ATOM 6187 O O . ARG B 1 268 ? -9.344 8.977 3.684 1 75.31 268 ARG B O 1
ATOM 6194 N N . GLU B 1 269 ? -7.848 8.055 4.988 1 85.94 269 GLU B N 1
ATOM 6195 C CA . GLU B 1 269 ? -8.883 7.723 5.961 1 85.94 269 GLU B CA 1
ATOM 6196 C C . GLU B 1 269 ? -8.375 7.883 7.391 1 85.94 269 GLU B C 1
ATOM 6198 O O . GLU B 1 269 ? -7.168 8.047 7.609 1 85.94 269 GLU B O 1
ATOM 6203 N N . VAL B 1 270 ? -9.352 7.914 8.312 1 92.19 270 VAL B N 1
ATOM 6204 C CA . VAL B 1 270 ? -9.023 7.914 9.734 1 92.19 270 VAL B CA 1
ATOM 6205 C C . VAL B 1 270 ? -8.641 6.5 10.172 1 92.19 270 VAL B C 1
ATOM 6207 O O . VAL B 1 270 ? -9.375 5.543 9.906 1 92.19 270 VAL B O 1
ATOM 6210 N N . LEU B 1 271 ? -7.516 6.375 10.789 1 95.12 271 LEU B N 1
ATOM 6211 C CA . LEU B 1 271 ? -7.004 5.059 11.156 1 95.12 271 LEU B CA 1
ATOM 6212 C C . LEU B 1 271 ? -7.293 4.75 12.625 1 95.12 271 LEU B C 1
ATOM 6214 O O . LEU B 1 271 ? -7.199 3.6 13.055 1 95.12 271 LEU B O 1
ATOM 6218 N N . GLY B 1 272 ? -7.551 5.789 13.359 1 97.12 272 GLY B N 1
ATOM 6219 C CA . GLY B 1 272 ? -7.805 5.582 14.781 1 97.12 272 GLY B CA 1
ATOM 6220 C C . GLY B 1 272 ? -7.73 6.855 15.594 1 97.12 272 GLY B C 1
ATOM 6221 O O . GLY B 1 272 ? -8.031 7.941 15.086 1 97.12 272 GLY B O 1
ATOM 6222 N N . ALA B 1 273 ? -7.414 6.652 16.938 1 98.12 273 ALA B N 1
ATOM 6223 C CA . ALA B 1 273 ? -7.289 7.762 17.875 1 98.12 273 ALA B CA 1
ATOM 6224 C C . ALA B 1 273 ? -6.223 7.469 18.938 1 98.12 273 ALA B C 1
ATOM 6226 O O . ALA B 1 273 ? -5.988 6.309 19.281 1 98.12 273 ALA B O 1
ATOM 6227 N N . MET B 1 274 ? -5.617 8.523 19.312 1 97.94 274 MET B N 1
ATOM 6228 C CA . MET B 1 274 ? -4.617 8.453 20.375 1 97.94 274 MET B CA 1
ATOM 6229 C C . MET B 1 274 ? -5.062 9.242 21.594 1 97.94 274 MET B C 1
ATOM 6231 O O . MET B 1 274 ? -5.43 10.414 21.484 1 97.94 274 MET B O 1
ATOM 6235 N N . THR B 1 275 ? -5.094 8.633 22.766 1 98.38 275 THR B N 1
ATOM 6236 C CA . THR B 1 275 ? -5.398 9.266 24.047 1 98.38 275 THR B CA 1
ATOM 6237 C C . THR B 1 275 ? -4.141 9.398 24.891 1 98.38 275 THR B C 1
ATOM 6239 O O . THR B 1 275 ? -3.484 8.406 25.203 1 98.38 275 THR B O 1
ATOM 6242 N N . LEU B 1 276 ? -3.791 10.617 25.203 1 97.69 276 LEU B N 1
ATOM 6243 C CA . LEU B 1 276 ? -2.732 10.891 26.172 1 97.69 276 LEU B CA 1
ATOM 6244 C C . LEU B 1 276 ? -3.32 11.289 27.516 1 97.69 276 LEU B C 1
ATOM 6246 O O . LEU B 1 276 ? -4.246 12.102 27.578 1 97.69 276 LEU B O 1
ATOM 6250 N N . GLY B 1 277 ? -2.752 10.664 28.594 1 97.62 277 GLY B N 1
ATOM 6251 C CA . GLY B 1 277 ? -3.34 10.906 29.906 1 97.62 277 GLY B CA 1
ATOM 6252 C C . GLY B 1 277 ? -2.316 11.289 30.969 1 97.62 277 GLY B C 1
ATOM 6253 O O . GLY B 1 277 ? -1.163 10.852 30.891 1 97.62 277 GLY B O 1
ATOM 6254 N N . ARG B 1 278 ? -2.799 12.117 31.891 1 96 278 ARG B N 1
ATOM 6255 C CA . ARG B 1 278 ? -1.994 12.492 33.031 1 96 278 ARG B CA 1
ATOM 6256 C C . ARG B 1 278 ? -2.566 11.898 34.312 1 96 278 ARG B C 1
ATOM 6258 O O . ARG B 1 278 ? -3.779 11.922 34.531 1 96 278 ARG B O 1
ATOM 6265 N N . THR B 1 279 ? -1.714 11.328 35.062 1 93.88 279 THR B N 1
ATOM 6266 C CA . THR B 1 279 ? -2.059 10.852 36.406 1 93.88 279 THR B CA 1
ATOM 6267 C C . THR B 1 279 ? -1.107 11.43 37.469 1 93.88 279 THR B C 1
ATOM 6269 O O . THR B 1 279 ? -1.543 12.078 38.406 1 93.88 279 THR B O 1
ATOM 6272 N N . ARG B 1 280 ? 0.168 11.289 37.25 1 85.94 280 ARG B N 1
ATOM 6273 C CA . ARG B 1 280 ? 1.188 11.719 38.188 1 85.94 280 ARG B CA 1
ATOM 6274 C C . ARG B 1 280 ? 1.706 13.109 37.844 1 85.94 280 ARG B C 1
ATOM 6276 O O . ARG B 1 280 ? 1.965 13.93 38.719 1 85.94 280 ARG B O 1
ATOM 6283 N N . LYS B 1 281 ? 1.813 13.422 36.625 1 83.5 281 LYS B N 1
ATOM 6284 C CA . LYS B 1 281 ? 2.285 14.734 36.188 1 83.5 281 LYS B CA 1
ATOM 6285 C C . LYS B 1 281 ? 1.306 15.836 36.594 1 83.5 281 LYS B C 1
ATOM 6287 O O . LYS B 1 281 ? 0.097 15.695 36.375 1 83.5 281 LYS B O 1
ATOM 6292 N N . PRO B 1 282 ? 1.924 16.766 37.156 1 82.94 282 PRO B N 1
ATOM 6293 C CA . PRO B 1 282 ? 1.036 17.828 37.656 1 82.94 282 PRO B CA 1
ATOM 6294 C C . PRO B 1 282 ? 0.44 18.656 36.5 1 82.94 282 PRO B C 1
ATOM 6296 O O . PRO B 1 282 ? 1.064 18.797 35.469 1 82.94 282 PRO B O 1
ATOM 6299 N N . GLY B 1 283 ? -0.74 19.188 36.75 1 87.44 283 GLY B N 1
ATOM 6300 C CA . GLY B 1 283 ? -1.411 20.078 35.812 1 87.44 283 GLY B CA 1
ATOM 6301 C C . GLY B 1 283 ? -2.234 19.344 34.781 1 87.44 283 GLY B C 1
ATOM 6302 O O . GLY B 1 283 ? -1.989 18.172 34.5 1 87.44 283 GLY B O 1
ATOM 6303 N N . ASN B 1 284 ? -3.203 20.031 34.312 1 92.19 284 ASN B N 1
ATOM 6304 C CA . ASN B 1 284 ? -4.051 19.484 33.25 1 92.19 284 ASN B CA 1
ATOM 6305 C C . ASN B 1 284 ? -3.527 19.859 31.859 1 92.19 284 ASN B C 1
ATOM 6307 O O . ASN B 1 284 ? -2.816 20.859 31.703 1 92.19 284 ASN B O 1
ATOM 6311 N N . PHE B 1 285 ? -3.842 18.969 30.922 1 92.81 285 PHE B N 1
ATOM 6312 C CA . PHE B 1 285 ? -3.645 19.391 29.547 1 92.81 285 PHE B CA 1
ATOM 6313 C C . PHE B 1 285 ? -4.516 20.609 29.219 1 92.81 285 PHE B C 1
ATOM 6315 O O . PHE B 1 285 ? -5.613 20.75 29.766 1 92.81 285 PHE B O 1
ATOM 6322 N N . THR B 1 286 ? -3.943 21.469 28.359 1 89.44 286 THR B N 1
ATOM 6323 C CA . THR B 1 286 ? -4.68 22.641 27.922 1 89.44 286 THR B CA 1
ATOM 6324 C C . THR B 1 286 ? -4.785 22.672 26.391 1 89.44 286 THR B C 1
ATOM 6326 O O . THR B 1 286 ? -4.191 21.844 25.703 1 89.44 286 THR B O 1
ATOM 6329 N N . VAL B 1 287 ? -5.535 23.578 25.891 1 84.56 287 VAL B N 1
ATOM 6330 C CA . VAL B 1 287 ? -5.742 23.703 24.453 1 84.56 287 VAL B CA 1
ATOM 6331 C C . VAL B 1 287 ? -4.418 24.031 23.766 1 84.56 287 VAL B C 1
ATOM 6333 O O . VAL B 1 287 ? -4.234 23.719 22.594 1 84.56 287 VAL B O 1
ATOM 6336 N N . ALA B 1 288 ? -3.475 24.562 24.484 1 80.88 288 ALA B N 1
ATOM 6337 C CA . ALA B 1 288 ? -2.164 24.891 23.938 1 80.88 288 ALA B CA 1
ATOM 6338 C C . ALA B 1 288 ? -1.367 23.641 23.609 1 80.88 288 ALA B C 1
ATOM 6340 O O . ALA B 1 288 ? -0.413 23.688 22.828 1 80.88 288 ALA B O 1
ATOM 6341 N N . ASP B 1 289 ? -1.816 22.5 24.219 1 87.44 289 ASP B N 1
ATOM 6342 C CA . ASP B 1 289 ? -1.101 21.25 24 1 87.44 289 ASP B CA 1
ATOM 6343 C C . ASP B 1 289 ? -1.604 20.531 22.766 1 87.44 289 ASP B C 1
ATOM 6345 O O . ASP B 1 289 ? -0.905 19.688 22.203 1 87.44 289 ASP B O 1
ATOM 6349 N N . LEU B 1 290 ? -2.758 20.844 22.328 1 90.56 290 LEU B N 1
ATOM 6350 C CA . LEU B 1 290 ? -3.484 20.031 21.344 1 90.56 290 LEU B CA 1
ATOM 6351 C C . LEU B 1 290 ? -2.801 20.078 19.984 1 90.56 290 LEU B C 1
ATOM 6353 O O . LEU B 1 290 ? -2.674 19.047 19.312 1 90.56 290 LEU B O 1
ATOM 6357 N N . PRO B 1 291 ? -2.295 21.25 19.578 1 84.75 291 PRO B N 1
ATOM 6358 C CA . PRO B 1 291 ? -1.66 21.266 18.266 1 84.75 291 PRO B CA 1
ATOM 6359 C C . PRO B 1 291 ? -0.475 20.297 18.172 1 84.75 291 PRO B C 1
ATOM 6361 O O . PRO B 1 291 ? -0.292 19.641 17.141 1 84.75 291 PRO B O 1
ATOM 6364 N N . LEU B 1 292 ? 0.306 20.219 19.203 1 86.06 292 LEU B N 1
ATOM 6365 C CA . LEU B 1 292 ? 1.429 19.297 19.219 1 86.06 292 LEU B CA 1
ATOM 6366 C C . LEU B 1 292 ? 0.941 17.859 19.125 1 86.06 292 LEU B C 1
ATOM 6368 O O . LEU B 1 292 ? 1.481 17.062 18.344 1 86.06 292 LEU B O 1
ATOM 6372 N N . PHE B 1 293 ? -0.057 17.531 19.859 1 92.12 293 PHE B N 1
ATOM 6373 C CA . PHE B 1 293 ? -0.6 16.188 19.859 1 92.12 293 PHE B CA 1
ATOM 6374 C C . PHE B 1 293 ? -1.188 15.836 18.484 1 92.12 293 PHE B C 1
ATOM 6376 O O . PHE B 1 293 ? -1.045 14.703 18.016 1 92.12 293 PHE B O 1
ATOM 6383 N N . GLU B 1 294 ? -1.818 16.781 17.875 1 89.81 294 GLU B N 1
ATOM 6384 C CA . GLU B 1 294 ? -2.375 16.594 16.531 1 89.81 294 GLU B CA 1
ATOM 6385 C C . GLU B 1 294 ? -1.275 16.297 15.523 1 89.81 294 GLU B C 1
ATOM 6387 O O . GLU B 1 294 ? -1.433 15.43 14.664 1 89.81 294 GLU B O 1
ATOM 6392 N N . ASP B 1 295 ? -0.194 17.031 15.672 1 87.69 295 ASP B N 1
ATOM 6393 C CA . ASP B 1 295 ? 0.925 16.812 14.758 1 87.69 295 ASP B CA 1
ATOM 6394 C C . ASP B 1 295 ? 1.512 15.422 14.93 1 87.69 295 ASP B C 1
ATOM 6396 O O . ASP B 1 295 ? 1.803 14.742 13.938 1 87.69 295 ASP B O 1
ATOM 6400 N N . ILE B 1 296 ? 1.684 15.055 16.125 1 90.5 296 ILE B N 1
ATOM 6401 C CA . ILE B 1 296 ? 2.246 13.742 16.406 1 90.5 296 ILE B CA 1
ATOM 6402 C C . ILE B 1 296 ? 1.312 12.656 15.875 1 90.5 296 ILE B C 1
ATOM 6404 O O . ILE B 1 296 ? 1.758 11.711 15.219 1 90.5 296 ILE B O 1
ATOM 6408 N N . ALA B 1 297 ? 0.047 12.812 16.109 1 93.38 297 ALA B N 1
ATOM 6409 C CA . ALA B 1 297 ? -0.941 11.836 15.648 1 93.38 297 ALA B CA 1
ATOM 6410 C C . ALA B 1 297 ? -0.97 11.766 14.125 1 93.38 297 ALA B C 1
ATOM 6412 O O . ALA B 1 297 ? -1.146 10.695 13.547 1 93.38 297 ALA B O 1
ATOM 6413 N N . ARG B 1 298 ? -0.87 12.867 13.531 1 88.31 298 ARG B N 1
ATOM 6414 C CA . ARG B 1 298 ? -0.872 12.906 12.07 1 88.31 298 ARG B CA 1
ATOM 6415 C C . ARG B 1 298 ? 0.316 12.133 11.508 1 88.31 298 ARG B C 1
ATOM 6417 O O . ARG B 1 298 ? 0.165 11.359 10.562 1 88.31 298 ARG B O 1
ATOM 6424 N N . ARG B 1 299 ? 1.459 12.375 12.07 1 87.62 299 ARG B N 1
ATOM 6425 C CA . ARG B 1 299 ? 2.65 11.664 11.625 1 87.62 299 ARG B CA 1
ATOM 6426 C C . ARG B 1 299 ? 2.518 10.164 11.883 1 87.62 299 ARG B C 1
ATOM 6428 O O . ARG B 1 299 ? 2.912 9.352 11.047 1 87.62 299 ARG B O 1
ATOM 6435 N N . ALA B 1 300 ? 1.989 9.906 13.008 1 92.56 300 ALA B N 1
ATOM 6436 C CA . ALA B 1 300 ? 1.737 8.5 13.312 1 92.56 300 ALA B CA 1
ATOM 6437 C C . ALA B 1 300 ? 0.769 7.887 12.305 1 92.56 300 ALA B C 1
ATOM 6439 O O . ALA B 1 300 ? 0.958 6.75 11.867 1 92.56 300 ALA B O 1
ATOM 6440 N N . GLY B 1 301 ? -0.238 8.641 11.961 1 93.25 301 GLY B N 1
ATOM 6441 C CA . GLY B 1 301 ? -1.215 8.172 10.992 1 93.25 301 GLY B CA 1
ATOM 6442 C C . GLY B 1 301 ? -0.608 7.855 9.641 1 93.25 301 GLY B C 1
ATOM 6443 O O . GLY B 1 301 ? -0.901 6.812 9.055 1 93.25 301 GLY B O 1
ATOM 6444 N N . LEU B 1 302 ? 0.258 8.695 9.164 1 89.38 302 LEU B N 1
ATOM 6445 C CA . LEU B 1 302 ? 0.9 8.477 7.875 1 89.38 302 LEU B CA 1
ATOM 6446 C C . LEU B 1 302 ? 1.798 7.246 7.914 1 89.38 302 LEU B C 1
ATOM 6448 O O . LEU B 1 302 ? 1.781 6.434 6.988 1 89.38 302 LEU B O 1
ATOM 6452 N N . ALA B 1 303 ? 2.529 7.195 9.008 1 90.94 303 ALA B N 1
ATOM 6453 C CA . ALA B 1 303 ? 3.418 6.047 9.156 1 90.94 303 ALA B CA 1
ATOM 6454 C C . ALA B 1 303 ? 2.625 4.746 9.25 1 90.94 303 ALA B C 1
ATOM 6456 O O . ALA B 1 303 ? 2.975 3.752 8.609 1 90.94 303 ALA B O 1
ATOM 6457 N N . LEU B 1 304 ? 1.598 4.758 10.023 1 92.56 304 LEU B N 1
ATOM 6458 C CA . LEU B 1 304 ? 0.772 3.57 10.203 1 92.56 304 LEU B CA 1
ATOM 6459 C C . LEU B 1 304 ? 0.076 3.188 8.906 1 92.56 304 LEU B C 1
ATOM 6461 O O . LEU B 1 304 ? -0.046 2.004 8.586 1 92.56 304 LEU B O 1
ATOM 6465 N N . ASP B 1 305 ? -0.377 4.125 8.172 1 92.19 305 ASP B N 1
ATOM 6466 C CA . ASP B 1 305 ? -1.021 3.881 6.891 1 92.19 305 ASP B CA 1
ATOM 6467 C C . ASP B 1 305 ? -0.076 3.166 5.926 1 92.19 305 ASP B C 1
ATOM 6469 O O . ASP B 1 305 ? -0.453 2.176 5.301 1 92.19 305 ASP B O 1
ATOM 6473 N N . ASN B 1 306 ? 1.126 3.658 5.875 1 91 306 ASN B N 1
ATOM 6474 C CA . ASN B 1 306 ? 2.139 3.043 5.023 1 91 306 ASN B CA 1
ATOM 6475 C C . ASN B 1 306 ? 2.459 1.62 5.473 1 91 306 ASN B C 1
ATOM 6477 O O . ASN B 1 306 ? 2.582 0.717 4.641 1 91 306 ASN B O 1
ATOM 6481 N N . ALA B 1 307 ? 2.576 1.512 6.762 1 91.5 307 ALA B N 1
ATOM 6482 C CA . ALA B 1 307 ? 2.865 0.184 7.297 1 91.5 307 ALA B CA 1
ATOM 6483 C C . ALA B 1 307 ? 1.747 -0.798 6.961 1 91.5 307 ALA B C 1
ATOM 6485 O O . ALA B 1 307 ? 2.012 -1.936 6.562 1 91.5 307 ALA B O 1
ATOM 6486 N N . ARG B 1 308 ? 0.551 -0.413 7.055 1 90.44 308 ARG B N 1
ATOM 6487 C CA . ARG B 1 308 ? -0.593 -1.268 6.758 1 90.44 308 ARG B CA 1
ATOM 6488 C C . ARG B 1 308 ? -0.626 -1.64 5.277 1 90.44 308 ARG B C 1
ATOM 6490 O O . ARG B 1 308 ? -0.892 -2.791 4.93 1 90.44 308 ARG B O 1
ATOM 6497 N N . LEU B 1 309 ? -0.438 -0.65 4.441 1 88.62 309 LEU B N 1
ATOM 6498 C CA . LEU B 1 309 ? -0.416 -0.905 3.004 1 88.62 309 LEU B CA 1
ATOM 6499 C C . LEU B 1 309 ? 0.65 -1.938 2.652 1 88.62 309 LEU B C 1
ATOM 6501 O O . LEU B 1 309 ? 0.396 -2.855 1.868 1 88.62 309 LEU B O 1
ATOM 6505 N N . TYR B 1 310 ? 1.784 -1.8 3.191 1 89.94 310 TYR B N 1
ATOM 6506 C CA . TYR B 1 310 ? 2.875 -2.738 2.955 1 89.94 310 TYR B CA 1
ATOM 6507 C C . TYR B 1 310 ? 2.508 -4.137 3.445 1 89.94 310 TYR B C 1
ATOM 6509 O O . TYR B 1 310 ? 2.711 -5.121 2.734 1 89.94 310 TYR B O 1
ATOM 6517 N N . GLN B 1 311 ? 2.014 -4.191 4.68 1 86.5 311 GLN B N 1
ATOM 6518 C CA . GLN B 1 311 ? 1.665 -5.48 5.266 1 86.5 311 GLN B CA 1
ATOM 6519 C C . GLN B 1 311 ? 0.606 -6.199 4.434 1 86.5 311 GLN B C 1
ATOM 6521 O O . GLN B 1 311 ? 0.657 -7.418 4.273 1 86.5 311 GLN B O 1
ATOM 6526 N N . ARG B 1 312 ? -0.294 -5.453 3.955 1 83.69 312 ARG B N 1
ATOM 6527 C CA . ARG B 1 312 ? -1.327 -6.043 3.111 1 83.69 312 ARG B CA 1
ATOM 6528 C C . ARG B 1 312 ? -0.725 -6.621 1.835 1 83.69 312 ARG B C 1
ATOM 6530 O O . ARG B 1 312 ? -1.041 -7.75 1.449 1 83.69 312 ARG B O 1
ATOM 6537 N N . GLN B 1 313 ? 0.109 -5.824 1.21 1 83.5 313 GLN B N 1
ATOM 6538 C CA . GLN B 1 313 ? 0.744 -6.285 -0.02 1 83.5 313 GLN B CA 1
ATOM 6539 C C . GLN B 1 313 ? 1.642 -7.492 0.243 1 83.5 313 GLN B C 1
ATOM 6541 O O . GLN B 1 313 ? 1.695 -8.422 -0.566 1 83.5 313 GLN B O 1
ATOM 6546 N N . ARG B 1 314 ? 2.326 -7.406 1.347 1 83.69 314 ARG B N 1
ATOM 6547 C CA . ARG B 1 314 ? 3.201 -8.508 1.729 1 83.69 314 ARG B CA 1
ATOM 6548 C C . ARG B 1 314 ? 2.402 -9.789 1.955 1 83.69 314 ARG B C 1
ATOM 6550 O O . ARG B 1 314 ? 2.814 -10.867 1.526 1 83.69 314 ARG B O 1
ATOM 6557 N N . LYS B 1 315 ? 1.33 -9.672 2.631 1 80.44 315 LYS B N 1
ATOM 6558 C CA . LYS B 1 315 ? 0.48 -10.828 2.891 1 80.44 315 LYS B CA 1
ATOM 6559 C C . LYS B 1 315 ? -0.01 -11.453 1.588 1 80.44 315 LYS B C 1
ATOM 6561 O O . LYS B 1 315 ? -0.015 -12.68 1.444 1 80.44 315 LYS B O 1
ATOM 6566 N N . VAL B 1 316 ? -0.403 -10.633 0.684 1 78.19 316 VAL B N 1
ATOM 6567 C CA . VAL B 1 316 ? -0.843 -11.109 -0.624 1 78.19 316 VAL B CA 1
ATOM 6568 C C . VAL B 1 316 ? 0.296 -11.859 -1.311 1 78.19 316 VAL B C 1
ATOM 6570 O O . VAL B 1 316 ? 0.112 -12.984 -1.779 1 78.19 316 VAL B O 1
ATOM 6573 N N . ALA B 1 317 ? 1.441 -11.227 -1.359 1 78.62 317 ALA B N 1
ATOM 6574 C CA . ALA B 1 317 ? 2.609 -11.828 -2.002 1 78.62 317 ALA B CA 1
ATOM 6575 C C . ALA B 1 317 ? 2.975 -13.156 -1.349 1 78.62 317 ALA B C 1
ATOM 6577 O O . ALA B 1 317 ? 3.211 -14.148 -2.039 1 78.62 317 ALA B O 1
ATOM 6578 N N . GLU B 1 318 ? 2.969 -13.188 -0.037 1 77 318 GLU B N 1
ATOM 6579 C CA . GLU B 1 318 ? 3.332 -14.391 0.709 1 77 318 GLU B CA 1
ATOM 6580 C C . GLU B 1 318 ? 2.316 -15.5 0.483 1 77 318 GLU B C 1
ATOM 6582 O O . GLU B 1 318 ? 2.691 -16.672 0.304 1 77 318 GLU B O 1
ATOM 6587 N N . THR B 1 319 ? 1.105 -15.117 0.583 1 73 319 THR B N 1
ATOM 6588 C CA . THR B 1 319 ? 0.055 -16.109 0.377 1 73 319 THR B CA 1
ATOM 6589 C C . THR B 1 319 ? 0.15 -16.719 -1.021 1 73 319 THR B C 1
ATOM 6591 O O . THR B 1 319 ? 0.06 -17.938 -1.183 1 73 319 THR B O 1
ATOM 6594 N N . MET B 1 320 ? 0.372 -15.891 -1.938 1 73.12 320 MET B N 1
ATOM 6595 C CA . MET B 1 320 ? 0.494 -16.359 -3.316 1 73.12 320 MET B CA 1
ATOM 6596 C C . MET B 1 320 ? 1.72 -17.25 -3.484 1 73.12 320 MET B C 1
ATOM 6598 O O . MET B 1 320 ? 1.657 -18.281 -4.16 1 73.12 320 MET B O 1
ATOM 6602 N N . GLN B 1 321 ? 2.783 -16.859 -2.936 1 71.62 321 GLN B N 1
ATOM 6603 C CA . GLN B 1 321 ? 4.023 -17.625 -3.033 1 71.62 321 GLN B CA 1
ATOM 6604 C C . GLN B 1 321 ? 3.889 -18.984 -2.352 1 71.62 321 GLN B C 1
ATOM 6606 O O . GLN B 1 321 ? 4.383 -20 -2.863 1 71.62 321 GLN B O 1
ATOM 6611 N N . ASN B 1 322 ? 3.236 -19 -1.237 1 70.56 322 ASN B N 1
ATOM 6612 C CA . ASN B 1 322 ? 3.02 -20.234 -0.504 1 70.56 322 ASN B CA 1
ATOM 6613 C C . ASN B 1 322 ? 2.148 -21.219 -1.295 1 70.56 322 ASN B C 1
ATOM 6615 O O . ASN B 1 322 ? 2.289 -22.438 -1.158 1 70.56 322 ASN B O 1
ATOM 6619 N N . HIS B 1 323 ? 1.384 -20.672 -2.059 1 69.12 323 HIS B N 1
ATOM 6620 C CA . HIS B 1 323 ? 0.481 -21.531 -2.816 1 69.12 323 HIS B CA 1
ATOM 6621 C C . HIS B 1 323 ? 1.164 -22.078 -4.066 1 69.12 323 HIS B C 1
ATOM 6623 O O . HIS B 1 323 ? 0.687 -23.047 -4.664 1 69.12 323 HIS B O 1
ATOM 6629 N N . LEU B 1 324 ? 2.203 -21.422 -4.348 1 70.75 324 LEU B N 1
ATOM 6630 C CA . LEU B 1 324 ? 2.965 -21.938 -5.48 1 70.75 324 LEU B CA 1
ATOM 6631 C C . LEU B 1 324 ? 3.791 -23.141 -5.078 1 70.75 324 LEU B C 1
ATOM 6633 O O . LEU B 1 324 ? 4.117 -23.984 -5.918 1 70.75 324 LEU B O 1
ATOM 6637 N N . LEU B 1 325 ? 4.074 -23.203 -3.742 1 65.62 325 LEU B N 1
ATOM 6638 C CA . LEU B 1 325 ? 4.898 -24.312 -3.289 1 65.62 325 LEU B CA 1
ATOM 6639 C C . LEU B 1 325 ? 4.035 -25.438 -2.707 1 65.62 325 LEU B C 1
ATOM 6641 O O . LEU B 1 325 ? 3.092 -25.172 -1.956 1 65.62 325 LEU B O 1
ATOM 6645 N N . PRO B 1 326 ? 4.316 -26.625 -3.146 1 66.19 326 PRO B N 1
ATOM 6646 C CA . PRO B 1 326 ? 3.492 -27.75 -2.701 1 66.19 326 PRO B CA 1
ATOM 6647 C C . PRO B 1 326 ? 3.699 -28.078 -1.227 1 66.19 326 PRO B C 1
ATOM 6649 O O . PRO B 1 326 ? 4.758 -27.797 -0.667 1 66.19 326 PRO B O 1
ATOM 6652 N N . GLN B 1 327 ? 2.641 -28.453 -0.701 1 68.25 327 GLN B N 1
ATOM 6653 C CA . GLN B 1 327 ? 2.746 -29.047 0.627 1 68.25 327 GLN B CA 1
ATOM 6654 C C . GLN B 1 327 ? 3.154 -30.516 0.541 1 68.25 327 GLN B C 1
ATOM 6656 O O . GLN B 1 327 ? 2.705 -31.234 -0.353 1 68.25 327 GLN B O 1
ATOM 6661 N N . MET B 1 328 ? 4.18 -30.922 1.352 1 71.12 328 MET B N 1
ATOM 6662 C CA . MET B 1 328 ? 4.691 -32.281 1.325 1 71.12 328 MET B CA 1
ATOM 6663 C C . MET B 1 328 ? 3.701 -33.25 1.966 1 71.12 328 MET B C 1
ATOM 6665 O O . MET B 1 328 ? 3.193 -33 3.059 1 71.12 328 MET B O 1
ATOM 6669 N N . PRO B 1 329 ? 3.369 -34.281 1.188 1 65 329 PRO B N 1
ATOM 6670 C CA . PRO B 1 329 ? 2.463 -35.281 1.779 1 65 329 PRO B CA 1
ATOM 6671 C C . PRO B 1 329 ? 3.141 -36.125 2.848 1 65 329 PRO B C 1
ATOM 6673 O O . PRO B 1 329 ? 4.371 -36.219 2.898 1 65 329 PRO B O 1
ATOM 6676 N N . ARG B 1 330 ? 2.357 -36.625 3.682 1 69.62 330 ARG B N 1
ATOM 6677 C CA . ARG B 1 330 ? 2.799 -37.688 4.594 1 69.62 330 ARG B CA 1
ATOM 6678 C C . ARG B 1 330 ? 2.479 -39.062 4.035 1 69.62 330 ARG B C 1
ATOM 6680 O O . ARG B 1 330 ? 1.317 -39.375 3.756 1 69.62 330 ARG B O 1
ATOM 6687 N N . VAL B 1 331 ? 3.459 -39.781 3.73 1 73.06 331 VAL B N 1
ATOM 6688 C CA . VAL B 1 331 ? 3.273 -41.125 3.232 1 73.06 331 VAL B CA 1
ATOM 6689 C C . VAL B 1 331 ? 3.758 -42.156 4.277 1 73.06 331 VAL B C 1
ATOM 6691 O O . VAL B 1 331 ? 4.918 -42.094 4.688 1 73.06 331 VAL B O 1
ATOM 6694 N N . PRO B 1 332 ? 2.836 -43 4.746 1 72.94 332 PRO B N 1
ATOM 6695 C CA . PRO B 1 332 ? 3.262 -44 5.738 1 72.94 332 PRO B CA 1
ATOM 6696 C C . PRO B 1 332 ? 4.461 -44.812 5.277 1 72.94 332 PRO B C 1
ATOM 6698 O O . PRO B 1 332 ? 4.473 -45.312 4.152 1 72.94 332 PRO B O 1
ATOM 6701 N N . GLY B 1 333 ? 5.43 -44.969 6.156 1 77.75 333 GLY B N 1
ATOM 6702 C CA . GLY B 1 333 ? 6.605 -45.781 5.918 1 77.75 333 GLY B CA 1
ATOM 6703 C C . GLY B 1 333 ? 7.715 -45.062 5.195 1 77.75 333 GLY B C 1
ATOM 6704 O O . GLY B 1 333 ? 8.836 -45.562 5.09 1 77.75 333 GLY B O 1
ATOM 6705 N N . LEU B 1 334 ? 7.336 -44 4.562 1 85.75 334 LEU B N 1
ATOM 6706 C CA . LEU B 1 334 ? 8.352 -43.219 3.873 1 85.75 334 LEU B CA 1
ATOM 6707 C C . LEU B 1 334 ? 8.617 -41.906 4.605 1 85.75 334 LEU B C 1
ATOM 6709 O O . LEU B 1 334 ? 7.691 -41.25 5.09 1 85.75 334 LEU B O 1
ATOM 6713 N N . HIS B 1 335 ? 9.891 -41.656 4.789 1 90.5 335 HIS B N 1
ATOM 6714 C CA . HIS B 1 335 ? 10.266 -40.375 5.359 1 90.5 335 HIS B CA 1
ATOM 6715 C C . HIS B 1 335 ? 10.742 -39.406 4.273 1 90.5 335 HIS B C 1
ATOM 6717 O O . HIS B 1 335 ? 11.586 -39.781 3.445 1 90.5 335 HIS B O 1
ATOM 6723 N N . MET B 1 336 ? 10.125 -38.312 4.254 1 92.88 336 MET B N 1
ATOM 6724 C CA . MET B 1 336 ? 10.5 -37.344 3.24 1 92.88 336 MET B CA 1
ATOM 6725 C C . MET B 1 336 ? 10.719 -35.969 3.865 1 92.88 336 MET B C 1
ATOM 6727 O O . MET B 1 336 ? 10.086 -35.625 4.867 1 92.88 336 MET B O 1
ATOM 6731 N N . THR B 1 337 ? 11.656 -35.219 3.396 1 92.19 337 THR B N 1
ATOM 6732 C CA . THR B 1 337 ? 11.875 -33.844 3.756 1 92.19 337 THR B CA 1
ATOM 6733 C C . THR B 1 337 ? 12.258 -33 2.527 1 92.19 337 THR B C 1
ATOM 6735 O O . THR B 1 337 ? 12.695 -33.562 1.518 1 92.19 337 THR B O 1
ATOM 6738 N N . VAL B 1 338 ? 11.93 -31.734 2.576 1 91.81 338 VAL B N 1
ATOM 6739 C CA . VAL B 1 338 ? 12.234 -30.844 1.464 1 91.81 338 VAL B CA 1
ATOM 6740 C C . VAL B 1 338 ? 12.898 -29.578 1.991 1 91.81 338 VAL B C 1
ATOM 6742 O O . VAL B 1 338 ? 12.617 -29.141 3.111 1 91.81 338 VAL B O 1
ATOM 6745 N N . ARG B 1 339 ? 13.875 -29.078 1.231 1 90.5 339 ARG B N 1
ATOM 6746 C CA . ARG B 1 339 ? 14.469 -27.766 1.453 1 90.5 339 ARG B CA 1
ATOM 6747 C C . ARG B 1 339 ? 14.43 -26.938 0.181 1 90.5 339 ARG B C 1
ATOM 6749 O O . ARG B 1 339 ? 14.695 -27.438 -0.912 1 90.5 339 ARG B O 1
ATOM 6756 N N . TYR B 1 340 ? 13.945 -25.703 0.313 1 85.38 340 TYR B N 1
ATOM 6757 C CA . TYR B 1 340 ? 13.938 -24.75 -0.791 1 85.38 340 TYR B CA 1
ATOM 6758 C C . TYR B 1 340 ? 14.727 -23.484 -0.436 1 85.38 340 TYR B C 1
ATOM 6760 O O . TYR B 1 340 ? 14.438 -22.828 0.567 1 85.38 340 TYR B O 1
ATOM 6768 N N . LEU B 1 341 ? 15.766 -23.172 -1.198 1 84.12 341 LEU B N 1
ATOM 6769 C CA . LEU B 1 341 ? 16.578 -21.984 -1.018 1 84.12 341 LEU B CA 1
ATOM 6770 C C . LEU B 1 341 ? 16.453 -21.047 -2.213 1 84.12 341 LEU B C 1
ATOM 6772 O O . LEU B 1 341 ? 17.031 -21.297 -3.271 1 84.12 341 LEU B O 1
ATOM 6776 N N . PRO B 1 342 ? 15.68 -19.969 -1.967 1 77.19 342 PRO B N 1
ATOM 6777 C CA . PRO B 1 342 ? 15.562 -19.016 -3.078 1 77.19 342 PRO B CA 1
ATOM 6778 C C . PRO B 1 342 ? 16.875 -18.281 -3.375 1 77.19 342 PRO B C 1
ATOM 6780 O O . PRO B 1 342 ? 17.688 -18.062 -2.467 1 77.19 342 PRO B O 1
ATOM 6783 N N . ALA B 1 343 ? 17.031 -17.891 -4.613 1 74.5 343 ALA B N 1
ATOM 6784 C CA . ALA B 1 343 ? 18.172 -17.031 -4.965 1 74.5 343 ALA B CA 1
ATOM 6785 C C . ALA B 1 343 ? 18.047 -15.664 -4.297 1 74.5 343 ALA B C 1
ATOM 6787 O O . ALA B 1 343 ? 16.938 -15.133 -4.137 1 74.5 343 ALA B O 1
ATOM 6788 N N . PRO B 1 344 ? 19.031 -15.07 -3.631 1 60.81 344 PRO B N 1
ATOM 6789 C CA . PRO B 1 344 ? 18.984 -13.844 -2.83 1 60.81 344 PRO B CA 1
ATOM 6790 C C . PRO B 1 344 ? 18.266 -12.703 -3.535 1 60.81 344 PRO B C 1
ATOM 6792 O O . PRO B 1 344 ? 17.516 -11.961 -2.898 1 60.81 344 PRO B O 1
ATOM 6795 N N . ASP B 1 345 ? 18.625 -12.414 -4.793 1 57.38 345 ASP B N 1
ATOM 6796 C CA . ASP B 1 345 ? 18.078 -11.219 -5.43 1 57.38 345 ASP B CA 1
ATOM 6797 C C . ASP B 1 345 ? 16.781 -11.539 -6.172 1 57.38 345 ASP B C 1
ATOM 6799 O O . ASP B 1 345 ? 16.219 -10.672 -6.852 1 57.38 345 ASP B O 1
ATOM 6803 N N . ALA B 1 346 ? 16.391 -12.719 -5.832 1 56.47 346 ALA B N 1
ATOM 6804 C CA . ALA B 1 346 ? 15.172 -13.086 -6.559 1 56.47 346 ALA B CA 1
ATOM 6805 C C . ALA B 1 346 ? 13.969 -13.133 -5.621 1 56.47 346 ALA B C 1
ATOM 6807 O O . ALA B 1 346 ? 14.109 -12.953 -4.41 1 56.47 346 ALA B O 1
ATOM 6808 N N . SER B 1 347 ? 12.781 -13.172 -6.223 1 60.22 347 SER B N 1
ATOM 6809 C CA . SER B 1 347 ? 11.562 -13.469 -5.48 1 60.22 347 SER B CA 1
ATOM 6810 C C . SER B 1 347 ? 11.711 -14.742 -4.656 1 60.22 347 SER B C 1
ATOM 6812 O O . SER B 1 347 ? 12.641 -15.523 -4.867 1 60.22 347 SER B O 1
ATOM 6814 N N . GLN B 1 348 ? 10.953 -14.812 -3.564 1 63.44 348 GLN B N 1
ATOM 6815 C CA . GLN B 1 348 ? 10.992 -15.945 -2.645 1 63.44 348 GLN B CA 1
ATOM 6816 C C . GLN B 1 348 ? 10.719 -17.266 -3.371 1 63.44 348 GLN B C 1
ATOM 6818 O O . GLN B 1 348 ? 11.016 -18.344 -2.852 1 63.44 348 GLN B O 1
ATOM 6823 N N . VAL B 1 349 ? 10.266 -17.109 -4.578 1 65.06 349 VAL B N 1
ATOM 6824 C CA . VAL B 1 349 ? 9.977 -18.328 -5.328 1 65.06 349 VAL B CA 1
ATOM 6825 C C . VAL B 1 349 ? 10.406 -18.156 -6.781 1 65.06 349 VAL B C 1
ATOM 6827 O O . VAL B 1 349 ? 10.18 -17.094 -7.383 1 65.06 349 VAL B O 1
ATOM 6830 N N . GLY B 1 350 ? 11.258 -19.125 -7.23 1 76.06 350 GLY B N 1
ATOM 6831 C CA . GLY B 1 350 ? 11.703 -19.109 -8.617 1 76.06 350 GLY B CA 1
ATOM 6832 C C . GLY B 1 350 ? 11.125 -20.25 -9.438 1 76.06 350 GLY B C 1
ATOM 6833 O O . GLY B 1 350 ? 9.992 -20.672 -9.195 1 76.06 350 GLY B O 1
ATOM 6834 N N . GLY B 1 351 ? 11.742 -20.625 -10.383 1 83.25 351 GLY B N 1
ATOM 6835 C CA . GLY B 1 351 ? 11.273 -21.625 -11.336 1 83.25 351 GLY B CA 1
ATOM 6836 C C . GLY B 1 351 ? 11.516 -23.047 -10.883 1 83.25 351 GLY B C 1
ATOM 6837 O O . GLY B 1 351 ? 11.008 -24 -11.484 1 83.25 351 GLY B O 1
ATOM 6838 N N . ASP B 1 352 ? 12.203 -23.188 -9.734 1 88.06 352 ASP B N 1
ATOM 6839 C CA . ASP B 1 352 ? 12.469 -24.531 -9.234 1 88.06 352 ASP B CA 1
ATOM 6840 C C . ASP B 1 352 ? 11.266 -25.062 -8.445 1 88.06 352 ASP B C 1
ATOM 6842 O O . ASP B 1 352 ? 10.617 -24.312 -7.711 1 88.06 352 ASP B O 1
ATOM 6846 N N . TRP B 1 353 ? 11.031 -26.344 -8.648 1 87.12 353 TRP B N 1
ATOM 6847 C CA . TRP B 1 353 ? 9.875 -26.844 -7.902 1 87.12 353 TRP B CA 1
ATOM 6848 C C . TRP B 1 353 ? 10.094 -28.297 -7.48 1 87.12 353 TRP B C 1
ATOM 6850 O O . TRP B 1 353 ? 11.016 -28.953 -7.957 1 87.12 353 TRP B O 1
ATOM 6860 N N . TYR B 1 354 ? 9.398 -28.688 -6.555 1 90.94 354 TYR B N 1
ATOM 6861 C CA . TYR B 1 354 ? 9.297 -30.047 -6.055 1 90.94 354 TYR B CA 1
ATOM 6862 C C . TYR B 1 354 ? 7.848 -30.438 -5.789 1 90.94 354 TYR B C 1
ATOM 6864 O O . TYR B 1 354 ? 6.984 -29.562 -5.664 1 90.94 354 TYR B O 1
ATOM 6872 N N . ASP B 1 355 ? 7.633 -31.719 -5.824 1 90.88 355 ASP B N 1
ATOM 6873 C CA . ASP B 1 355 ? 6.297 -32.188 -5.496 1 90.88 355 ASP B CA 1
ATOM 6874 C C . ASP B 1 355 ? 6.336 -33.656 -5.016 1 90.88 355 ASP B C 1
ATOM 6876 O O . ASP B 1 355 ? 7.25 -34.406 -5.363 1 90.88 355 ASP B O 1
ATOM 6880 N N . ALA B 1 356 ? 5.512 -33.938 -4.141 1 91.19 356 ALA B N 1
ATOM 6881 C CA . ALA B 1 356 ? 5.262 -35.312 -3.68 1 91.19 356 ALA B CA 1
ATOM 6882 C C . ALA B 1 356 ? 3.781 -35.5 -3.363 1 91.19 356 ALA B C 1
ATOM 6884 O O . ALA B 1 356 ? 3.178 -34.719 -2.645 1 91.19 356 ALA B O 1
ATOM 6885 N N . PHE B 1 357 ? 3.221 -36.594 -3.936 1 88.06 357 PHE B N 1
ATOM 6886 C CA . PHE B 1 357 ? 1.806 -36.844 -3.691 1 88.06 357 PHE B CA 1
ATOM 6887 C C . PHE B 1 357 ? 1.472 -38.312 -3.9 1 88.06 357 PHE B C 1
ATOM 6889 O O . PHE B 1 357 ? 2.191 -39.031 -4.602 1 88.06 357 PHE B O 1
ATOM 6896 N N . THR B 1 358 ? 0.406 -38.75 -3.289 1 88.5 358 THR B N 1
ATOM 6897 C CA . THR B 1 358 ? -0.03 -40.156 -3.404 1 88.5 358 THR B CA 1
ATOM 6898 C C . THR B 1 358 ? -0.871 -40.344 -4.66 1 88.5 358 THR B C 1
ATOM 6900 O O . THR B 1 358 ? -1.734 -39.531 -4.973 1 88.5 358 THR B O 1
ATOM 6903 N N . LEU B 1 359 ? -0.566 -41.375 -5.34 1 89.88 359 LEU B N 1
ATOM 6904 C CA . LEU B 1 359 ? -1.307 -41.719 -6.551 1 89.88 359 LEU B CA 1
ATOM 6905 C C . LEU B 1 359 ? -2.533 -42.562 -6.223 1 89.88 359 LEU B C 1
ATOM 6907 O O . LEU B 1 359 ? -2.697 -43 -5.086 1 89.88 359 LEU B O 1
ATOM 6911 N N . SER B 1 360 ? -3.4 -42.719 -7.203 1 85.06 360 SER B N 1
ATOM 6912 C CA . SER B 1 360 ? -4.676 -43.406 -7 1 85.06 360 SER B CA 1
ATOM 6913 C C . SER B 1 360 ? -4.465 -44.875 -6.613 1 85.06 360 SER B C 1
ATOM 6915 O O . SER B 1 360 ? -5.305 -45.469 -5.941 1 85.06 360 SER B O 1
ATOM 6917 N N . ASP B 1 361 ? -3.363 -45.438 -6.98 1 87.56 361 ASP B N 1
ATOM 6918 C CA . ASP B 1 361 ? -3.09 -46.844 -6.668 1 87.56 361 ASP B CA 1
ATOM 6919 C C . ASP B 1 361 ? -2.303 -46.969 -5.367 1 87.56 361 ASP B C 1
ATOM 6921 O O . ASP B 1 361 ? -1.842 -48.062 -5.016 1 87.56 361 ASP B O 1
ATOM 6925 N N . GLY B 1 362 ? -2.049 -45.844 -4.711 1 86.44 362 GLY B N 1
ATOM 6926 C CA . GLY B 1 362 ? -1.392 -45.844 -3.416 1 86.44 362 GLY B CA 1
ATOM 6927 C C . GLY B 1 362 ? 0.098 -45.594 -3.498 1 86.44 362 GLY B C 1
ATOM 6928 O O . GLY B 1 362 ? 0.742 -45.312 -2.48 1 86.44 362 GLY B O 1
ATOM 6929 N N . ALA B 1 363 ? 0.634 -45.688 -4.672 1 90.75 363 ALA B N 1
ATOM 6930 C CA . ALA B 1 363 ? 2.047 -45.344 -4.848 1 90.75 363 ALA B CA 1
ATOM 6931 C C . ALA B 1 363 ? 2.307 -43.875 -4.598 1 90.75 363 ALA B C 1
ATOM 6933 O O . ALA B 1 363 ? 1.369 -43.062 -4.559 1 90.75 363 ALA B O 1
ATOM 6934 N N . THR B 1 364 ? 3.598 -43.594 -4.379 1 92.06 364 THR B N 1
ATOM 6935 C CA . THR B 1 364 ? 3.986 -42.188 -4.148 1 92.06 364 THR B CA 1
ATOM 6936 C C . THR B 1 364 ? 4.703 -41.625 -5.367 1 92.06 364 THR B C 1
ATOM 6938 O O . THR B 1 364 ? 5.664 -42.219 -5.863 1 92.06 364 THR B O 1
ATOM 6941 N N . ALA B 1 365 ? 4.18 -40.562 -5.848 1 93.88 365 ALA B N 1
ATOM 6942 C CA . ALA B 1 365 ? 4.852 -39.844 -6.93 1 93.88 365 ALA B CA 1
ATOM 6943 C C . ALA B 1 365 ? 5.801 -38.781 -6.383 1 93.88 365 ALA B C 1
ATOM 6945 O O . ALA B 1 365 ? 5.473 -38.094 -5.418 1 93.88 365 ALA B O 1
ATOM 6946 N N . LEU B 1 366 ? 6.988 -38.688 -6.902 1 95.5 366 LEU B N 1
ATOM 6947 C CA . LEU B 1 366 ? 7.973 -37.656 -6.613 1 95.5 366 LEU B CA 1
ATOM 6948 C C . LEU B 1 366 ? 8.352 -36.906 -7.879 1 95.5 366 LEU B C 1
ATOM 6950 O O . LEU B 1 366 ? 8.492 -37.5 -8.945 1 95.5 366 LEU B O 1
ATOM 6954 N N . ALA B 1 367 ? 8.422 -35.625 -7.727 1 95.5 367 ALA B N 1
ATOM 6955 C CA . ALA B 1 367 ? 8.812 -34.812 -8.875 1 95.5 367 ALA B CA 1
ATOM 6956 C C . ALA B 1 367 ? 9.703 -33.656 -8.453 1 95.5 367 ALA B C 1
ATOM 6958 O O . ALA B 1 367 ? 9.547 -33.094 -7.367 1 95.5 367 ALA B O 1
ATOM 6959 N N . VAL B 1 368 ? 10.711 -33.375 -9.219 1 95.81 368 VAL B N 1
ATOM 6960 C CA . VAL B 1 368 ? 11.539 -32.156 -9.109 1 95.81 368 VAL B CA 1
ATOM 6961 C C . VAL B 1 368 ? 11.766 -31.562 -10.492 1 95.81 368 VAL B C 1
ATOM 6963 O O . VAL B 1 368 ? 11.852 -32.281 -11.484 1 95.81 368 VAL B O 1
ATOM 6966 N N . GLY B 1 369 ? 11.719 -30.312 -10.555 1 94.31 369 GLY B N 1
ATOM 6967 C CA . GLY B 1 369 ? 11.898 -29.703 -11.867 1 94.31 369 GLY B CA 1
ATOM 6968 C C . GLY B 1 369 ? 12.352 -28.266 -11.797 1 94.31 369 GLY B C 1
ATOM 6969 O O . GLY B 1 369 ? 12.539 -27.719 -10.711 1 94.31 369 GLY B O 1
ATOM 6970 N N . ASP B 1 370 ? 12.625 -27.75 -13.008 1 92.75 370 ASP B N 1
ATOM 6971 C CA . ASP B 1 370 ? 13.109 -26.375 -13.18 1 92.75 370 ASP B CA 1
ATOM 6972 C C . ASP B 1 370 ? 12.57 -25.766 -14.469 1 92.75 370 ASP B C 1
ATOM 6974 O O . ASP B 1 370 ? 12.828 -26.266 -15.555 1 92.75 370 ASP B O 1
ATOM 6978 N N . VAL B 1 371 ? 11.82 -24.719 -14.242 1 91.06 371 VAL B N 1
ATOM 6979 C CA . VAL B 1 371 ? 11.336 -23.953 -15.391 1 91.06 371 VAL B CA 1
ATOM 6980 C C . VAL B 1 371 ? 12.344 -22.875 -15.758 1 91.06 371 VAL B C 1
ATOM 6982 O O . VAL B 1 371 ? 12.914 -22.219 -14.875 1 91.06 371 VAL B O 1
ATOM 6985 N N . VAL B 1 372 ? 12.57 -22.688 -17.016 1 85.62 372 VAL B N 1
ATOM 6986 C CA . VAL B 1 372 ? 13.555 -21.703 -17.469 1 85.62 372 VAL B CA 1
ATOM 6987 C C . VAL B 1 372 ? 13.148 -20.312 -17 1 85.62 372 VAL B C 1
ATOM 6989 O O . VAL B 1 372 ? 11.984 -19.938 -17.078 1 85.62 372 VAL B O 1
ATOM 6992 N N . GLY B 1 373 ? 14.07 -19.703 -16.5 1 75 373 GLY B N 1
ATOM 6993 C CA . GLY B 1 373 ? 13.859 -18.375 -15.953 1 75 373 GLY B CA 1
ATOM 6994 C C . GLY B 1 373 ? 13.93 -18.328 -14.438 1 75 373 GLY B C 1
ATOM 6995 O O . GLY B 1 373 ? 14.023 -19.359 -13.781 1 75 373 GLY B O 1
ATOM 6996 N N . HIS B 1 374 ? 14.078 -17.25 -13.766 1 68.38 374 HIS B N 1
ATOM 6997 C CA . HIS B 1 374 ? 14.219 -17.234 -12.312 1 68.38 374 HIS B CA 1
ATOM 6998 C C . HIS B 1 374 ? 13.391 -16.109 -11.695 1 68.38 374 HIS B C 1
ATOM 7000 O O . HIS B 1 374 ? 13.688 -15.648 -10.586 1 68.38 374 HIS B O 1
ATOM 7006 N N . ASP B 1 375 ? 12.414 -15.75 -12.375 1 75.62 375 ASP B N 1
ATOM 7007 C CA . ASP B 1 375 ? 11.57 -14.68 -11.859 1 75.62 375 ASP B CA 1
ATOM 7008 C C . ASP B 1 375 ? 10.156 -15.18 -11.57 1 75.62 375 ASP B C 1
ATOM 7010 O O . ASP B 1 375 ? 9.906 -16.391 -11.57 1 75.62 375 ASP B O 1
ATOM 7014 N N . LEU B 1 376 ? 9.367 -14.336 -11.188 1 75.94 376 LEU B N 1
ATOM 7015 C CA . LEU B 1 376 ? 7.988 -14.656 -10.82 1 75.94 376 LEU B CA 1
ATOM 7016 C C . LEU B 1 376 ? 7.262 -15.336 -11.984 1 75.94 376 LEU B C 1
ATOM 7018 O O . LEU B 1 376 ? 6.371 -16.156 -11.766 1 75.94 376 LEU B O 1
ATOM 7022 N N . GLU B 1 377 ? 7.703 -15.062 -13.141 1 78.12 377 GLU B N 1
ATOM 7023 C CA . GLU B 1 377 ? 7.125 -15.727 -14.305 1 78.12 377 GLU B CA 1
ATOM 7024 C C . GLU B 1 377 ? 7.477 -17.203 -14.32 1 78.12 377 GLU B C 1
ATOM 7026 O O . GLU B 1 377 ? 6.637 -18.047 -14.648 1 78.12 377 GLU B O 1
ATOM 7031 N N . ALA B 1 378 ? 8.703 -17.375 -14.016 1 83.12 378 ALA B N 1
ATOM 7032 C CA . ALA B 1 378 ? 9.133 -18.766 -13.945 1 83.12 378 ALA B CA 1
ATOM 7033 C C . ALA B 1 378 ? 8.391 -19.516 -12.844 1 83.12 378 ALA B C 1
ATOM 7035 O O . ALA B 1 378 ? 8.047 -20.688 -13.008 1 83.12 378 ALA B O 1
ATOM 7036 N N . ALA B 1 379 ? 8.133 -18.844 -11.797 1 82.44 379 ALA B N 1
ATOM 7037 C CA . ALA B 1 379 ? 7.41 -19.453 -10.68 1 82.44 379 ALA B CA 1
ATOM 7038 C C . ALA B 1 379 ? 5.977 -19.781 -11.078 1 82.44 379 ALA B C 1
ATOM 7040 O O . ALA B 1 379 ? 5.453 -20.844 -10.703 1 82.44 379 ALA B O 1
ATOM 7041 N N . ALA B 1 380 ? 5.367 -18.969 -11.797 1 80.12 380 ALA B N 1
ATOM 7042 C CA . ALA B 1 380 ? 4.012 -19.219 -12.273 1 80.12 380 ALA B CA 1
ATOM 7043 C C . ALA B 1 380 ? 3.979 -20.406 -13.242 1 80.12 380 ALA B C 1
ATOM 7045 O O . ALA B 1 380 ? 3.061 -21.234 -13.188 1 80.12 380 ALA B O 1
ATOM 7046 N N . GLY B 1 381 ? 4.918 -20.391 -14.094 1 84.25 381 GLY B N 1
ATOM 7047 C CA . GLY B 1 381 ? 5.035 -21.516 -15.008 1 84.25 381 GLY B CA 1
ATOM 7048 C C . GLY B 1 381 ? 5.23 -22.844 -14.297 1 84.25 381 GLY B C 1
ATOM 7049 O O . GLY B 1 381 ? 4.633 -23.844 -14.68 1 84.25 381 GLY B O 1
ATOM 7050 N N . MET B 1 382 ? 6.043 -22.734 -13.367 1 87.25 382 MET B N 1
ATOM 7051 C CA . MET B 1 382 ? 6.285 -23.938 -12.57 1 87.25 382 MET B CA 1
ATOM 7052 C C . MET B 1 382 ? 5 -24.422 -11.906 1 87.25 382 MET B C 1
ATOM 7054 O O . MET B 1 382 ? 4.723 -25.625 -11.875 1 87.25 382 MET B O 1
ATOM 7058 N N . ALA B 1 383 ? 4.281 -23.547 -11.398 1 84.31 383 ALA B N 1
ATOM 7059 C CA . ALA B 1 383 ? 3.021 -23.906 -10.758 1 84.31 383 ALA B CA 1
ATOM 7060 C C . ALA B 1 383 ? 2.068 -24.562 -11.75 1 84.31 383 ALA B C 1
ATOM 7062 O O . ALA B 1 383 ? 1.364 -25.516 -11.414 1 84.31 383 ALA B O 1
ATOM 7063 N N . GLN B 1 384 ? 2.02 -24.062 -12.891 1 86.62 384 GLN B N 1
ATOM 7064 C CA . GLN B 1 384 ? 1.202 -24.641 -13.945 1 86.62 384 GLN B CA 1
ATOM 7065 C C . GLN B 1 384 ? 1.64 -26.078 -14.25 1 86.62 384 GLN B C 1
ATOM 7067 O O . GLN B 1 384 ? 0.812 -26.984 -14.289 1 86.62 384 GLN B O 1
ATOM 7072 N N . LEU B 1 385 ? 2.908 -26.203 -14.414 1 89.38 385 LEU B N 1
ATOM 7073 C CA . LEU B 1 385 ? 3.453 -27.516 -14.742 1 89.38 385 LEU B CA 1
ATOM 7074 C C . LEU B 1 385 ? 3.178 -28.516 -13.625 1 89.38 385 LEU B C 1
ATOM 7076 O O . LEU B 1 385 ? 2.822 -29.672 -13.883 1 89.38 385 LEU B O 1
ATOM 7080 N N . ARG B 1 386 ? 3.389 -28.062 -12.508 1 89.5 386 ARG B N 1
ATOM 7081 C CA . ARG B 1 386 ? 3.184 -28.922 -11.344 1 89.5 386 ARG B CA 1
ATOM 7082 C C . ARG B 1 386 ? 1.748 -29.438 -11.281 1 89.5 386 ARG B C 1
ATOM 7084 O O . ARG B 1 386 ? 1.514 -30.625 -11.078 1 89.5 386 ARG B O 1
ATOM 7091 N N . ASN B 1 387 ? 0.82 -28.609 -11.453 1 88.06 387 ASN B N 1
ATOM 7092 C CA . ASN B 1 387 ? -0.587 -28.984 -11.375 1 88.06 387 ASN B CA 1
ATOM 7093 C C . ASN B 1 387 ? -0.992 -29.891 -12.523 1 88.06 387 ASN B C 1
ATOM 7095 O O . ASN B 1 387 ? -1.766 -30.828 -12.328 1 88.06 387 ASN B O 1
ATOM 7099 N N . MET B 1 388 ? -0.502 -29.641 -13.641 1 90 388 MET B N 1
ATOM 7100 C CA . MET B 1 388 ? -0.783 -30.5 -14.789 1 90 388 MET B CA 1
ATOM 7101 C C . MET B 1 388 ? -0.185 -31.891 -14.594 1 90 388 MET B C 1
ATOM 7103 O O . MET B 1 388 ? -0.823 -32.906 -14.906 1 90 388 MET B O 1
ATOM 7107 N N . LEU B 1 389 ? 1.011 -31.859 -14.094 1 92.25 389 LEU B N 1
ATOM 7108 C CA . LEU B 1 389 ? 1.67 -33.156 -13.836 1 92.25 389 LEU B CA 1
ATOM 7109 C C . LEU B 1 389 ? 0.87 -33.969 -12.844 1 92.25 389 LEU B C 1
ATOM 7111 O O . LEU B 1 389 ? 0.691 -35.188 -13.039 1 92.25 389 LEU B O 1
ATOM 7115 N N . ARG B 1 390 ? 0.366 -33.375 -11.844 1 89.69 390 ARG B N 1
ATOM 7116 C CA . ARG B 1 390 ? -0.467 -34.062 -10.859 1 89.69 390 ARG B CA 1
ATOM 7117 C C . ARG B 1 390 ? -1.709 -34.656 -11.516 1 89.69 390 ARG B C 1
ATOM 7119 O O . ARG B 1 390 ? -2.086 -35.781 -11.227 1 89.69 390 ARG B O 1
ATOM 7126 N N . ALA B 1 391 ? -2.273 -33.875 -12.328 1 89.38 391 ALA B N 1
ATOM 7127 C CA . ALA B 1 391 ? -3.492 -34.312 -13.008 1 89.38 391 ALA B CA 1
ATOM 7128 C C . ALA B 1 391 ? -3.234 -35.531 -13.859 1 89.38 391 ALA B C 1
ATOM 7130 O O . ALA B 1 391 ? -3.975 -36.531 -13.773 1 89.38 391 ALA B O 1
ATOM 7131 N N . TYR B 1 392 ? -2.182 -35.531 -14.617 1 91.5 392 TYR B N 1
ATOM 7132 C CA . TYR B 1 392 ? -1.864 -36.625 -15.5 1 91.5 392 TYR B CA 1
ATOM 7133 C C . TYR B 1 392 ? -1.456 -37.875 -14.695 1 91.5 392 TYR B C 1
ATOM 7135 O O . TYR B 1 392 ? -1.858 -39 -15.008 1 91.5 392 TYR B O 1
ATOM 7143 N N . ALA B 1 393 ? -0.667 -37.625 -13.688 1 92.06 393 ALA B N 1
ATOM 7144 C CA . ALA B 1 393 ? -0.175 -38.719 -12.883 1 92.06 393 ALA B CA 1
ATOM 7145 C C . ALA B 1 393 ? -1.319 -39.406 -12.141 1 92.06 393 ALA B C 1
ATOM 7147 O O . ALA B 1 393 ? -1.315 -40.625 -11.984 1 92.06 393 ALA B O 1
ATOM 7148 N N . TRP B 1 394 ? -2.242 -38.688 -11.703 1 87.31 394 TRP B N 1
ATOM 7149 C CA . TRP B 1 394 ? -3.377 -39.25 -10.977 1 87.31 394 TRP B CA 1
ATOM 7150 C C . TRP B 1 394 ? -4.359 -39.906 -11.93 1 87.31 394 TRP B C 1
ATOM 7152 O O . TRP B 1 394 ? -4.914 -40.969 -11.609 1 87.31 394 TRP B O 1
ATOM 7162 N N . GLY B 1 395 ? -4.555 -39.375 -13.023 1 82.19 395 GLY B N 1
ATOM 7163 C CA . GLY B 1 395 ? -5.598 -39.812 -13.938 1 82.19 395 GLY B CA 1
ATOM 7164 C C . GLY B 1 395 ? -5.207 -41.062 -14.727 1 82.19 395 GLY B C 1
ATOM 7165 O O . GLY B 1 395 ? -6.074 -41.781 -15.219 1 82.19 395 GLY B O 1
ATOM 7166 N N . HIS B 1 396 ? -3.869 -41.188 -14.852 1 79.25 396 HIS B N 1
ATOM 7167 C CA . HIS B 1 396 ? -3.424 -42.312 -15.695 1 79.25 396 HIS B CA 1
ATOM 7168 C C . HIS B 1 396 ? -2.59 -43.312 -14.898 1 79.25 396 HIS B C 1
ATOM 7170 O O . HIS B 1 396 ? -1.704 -42.906 -14.133 1 79.25 396 HIS B O 1
ATOM 7176 N N . HIS B 1 397 ? -2.992 -44.469 -14.922 1 82.75 397 HIS B N 1
ATOM 7177 C CA . HIS B 1 397 ? -2.162 -45.5 -14.336 1 82.75 397 HIS B CA 1
ATOM 7178 C C . HIS B 1 397 ? -1.068 -45.969 -15.305 1 82.75 397 HIS B C 1
ATOM 7180 O O . HIS B 1 397 ? -1.065 -47.094 -15.766 1 82.75 397 HIS B O 1
ATOM 7186 N N . GLU B 1 398 ? -0.243 -45.031 -15.68 1 89.81 398 GLU B N 1
ATOM 7187 C CA . GLU B 1 398 ? 0.837 -45.25 -16.641 1 89.81 398 GLU B CA 1
ATOM 7188 C C . GLU B 1 398 ? 2.201 -45 -15.992 1 89.81 398 GLU B C 1
ATOM 7190 O O . GLU B 1 398 ? 2.293 -44.375 -14.938 1 89.81 398 GLU B O 1
ATOM 7195 N N . PRO B 1 399 ? 3.199 -45.594 -16.656 1 93.62 399 PRO B N 1
ATOM 7196 C CA . PRO B 1 399 ? 4.543 -45.312 -16.141 1 93.62 399 PRO B CA 1
ATOM 7197 C C . PRO B 1 399 ? 4.93 -43.844 -16.234 1 93.62 399 PRO B C 1
ATOM 7199 O O . PRO B 1 399 ? 4.328 -43.094 -17.016 1 93.62 399 PRO B O 1
ATOM 7202 N N . PRO B 1 400 ? 5.902 -43.469 -15.461 1 96.62 400 PRO B N 1
ATOM 7203 C CA . PRO B 1 400 ? 6.316 -42.062 -15.445 1 96.62 400 PRO B CA 1
ATOM 7204 C C . PRO B 1 400 ? 6.648 -41.531 -16.844 1 96.62 400 PRO B C 1
ATOM 7206 O O . PRO B 1 400 ? 6.316 -40.375 -17.172 1 96.62 400 PRO B O 1
ATOM 7209 N N . SER B 1 401 ? 7.273 -42.344 -17.719 1 96.5 401 SER B N 1
ATOM 7210 C CA . SER B 1 401 ? 7.672 -41.906 -19.062 1 96.5 401 SER B CA 1
ATOM 7211 C C . SER B 1 401 ? 6.465 -41.438 -19.875 1 96.5 401 SER B C 1
ATOM 7213 O O . SER B 1 401 ? 6.496 -40.406 -20.516 1 96.5 401 SER B O 1
ATOM 7215 N N . ARG B 1 402 ? 5.414 -42.188 -19.797 1 94.81 402 ARG B N 1
ATOM 7216 C CA . ARG B 1 402 ? 4.207 -41.875 -20.547 1 94.81 402 ARG B CA 1
ATOM 7217 C C . ARG B 1 402 ? 3.533 -40.625 -20.016 1 94.81 402 ARG B C 1
ATOM 7219 O O . ARG B 1 402 ? 2.965 -39.844 -20.766 1 94.81 402 ARG B O 1
ATOM 7226 N N . ILE B 1 403 ? 3.543 -40.5 -18.734 1 94.25 403 ILE B N 1
ATOM 7227 C CA . ILE B 1 403 ? 2.971 -39.312 -18.109 1 94.25 403 ILE B CA 1
ATOM 7228 C C . ILE B 1 403 ? 3.717 -38.094 -18.562 1 94.25 403 ILE B C 1
ATOM 7230 O O . ILE B 1 403 ? 3.098 -37.062 -18.922 1 94.25 403 ILE B O 1
ATOM 7234 N N . VAL B 1 404 ? 5 -38.156 -18.594 1 95.06 404 VAL B N 1
ATOM 7235 C CA . VAL B 1 404 ? 5.828 -37 -18.969 1 95.06 404 VAL B CA 1
ATOM 7236 C C . VAL B 1 404 ? 5.676 -36.719 -20.469 1 95.06 404 VAL B C 1
ATOM 7238 O O . VAL B 1 404 ? 5.723 -35.562 -20.891 1 95.06 404 VAL B O 1
ATOM 7241 N N . GLU B 1 405 ? 5.48 -37.75 -21.219 1 93.31 405 GLU B N 1
ATOM 7242 C CA . GLU B 1 405 ? 5.215 -37.562 -22.641 1 93.31 405 GLU B CA 1
ATOM 7243 C C . GLU B 1 405 ? 3.938 -36.75 -22.859 1 93.31 405 GLU B C 1
ATOM 7245 O O . GLU B 1 405 ? 3.898 -35.875 -23.703 1 93.31 405 GLU B O 1
ATOM 7250 N N . ARG B 1 406 ? 2.967 -37.125 -22.094 1 89.81 406 ARG B N 1
ATOM 7251 C CA . ARG B 1 406 ? 1.708 -36.375 -22.188 1 89.81 406 ARG B CA 1
ATOM 7252 C C . ARG B 1 406 ? 1.894 -34.938 -21.781 1 89.81 406 ARG B C 1
ATOM 7254 O O . ARG B 1 406 ? 1.336 -34.031 -22.422 1 89.81 406 ARG B O 1
ATOM 7261 N N . LEU B 1 407 ? 2.6 -34.75 -20.75 1 92 407 LEU B N 1
ATOM 7262 C CA . LEU B 1 407 ? 2.895 -33.406 -20.281 1 92 407 LEU B CA 1
ATOM 7263 C C . LEU B 1 407 ? 3.635 -32.594 -21.359 1 92 407 LEU B C 1
ATOM 7265 O O . LEU B 1 407 ? 3.307 -31.453 -21.625 1 92 407 LEU B O 1
ATOM 7269 N N . ASP B 1 408 ? 4.594 -33.188 -21.969 1 92.38 408 ASP B N 1
ATOM 7270 C CA . ASP B 1 408 ? 5.41 -32.562 -23 1 92.38 408 ASP B CA 1
ATOM 7271 C C . ASP B 1 408 ? 4.551 -32.125 -24.188 1 92.38 408 ASP B C 1
ATOM 7273 O O . ASP B 1 408 ? 4.789 -31.062 -24.781 1 92.38 408 ASP B O 1
ATOM 7277 N N . GLU B 1 409 ? 3.613 -32.875 -24.469 1 87.75 409 GLU B N 1
ATOM 7278 C CA . GLU B 1 409 ? 2.725 -32.562 -25.578 1 87.75 409 GLU B CA 1
ATOM 7279 C C . GLU B 1 409 ? 1.82 -31.391 -25.25 1 87.75 409 GLU B C 1
ATOM 7281 O O . GLU B 1 409 ? 1.402 -30.656 -26.141 1 87.75 409 GLU B O 1
ATOM 7286 N N . ALA B 1 410 ? 1.604 -31.25 -23.984 1 86.75 410 ALA B N 1
ATOM 7287 C CA . ALA B 1 410 ? 0.606 -30.266 -23.562 1 86.75 410 ALA B CA 1
ATOM 7288 C C . ALA B 1 410 ? 1.261 -28.938 -23.203 1 86.75 410 ALA B C 1
ATOM 7290 O O . ALA B 1 410 ? 0.596 -27.906 -23.188 1 86.75 410 ALA B O 1
ATOM 7291 N N . ILE B 1 411 ? 2.486 -28.875 -22.922 1 86.94 411 ILE B N 1
ATOM 7292 C CA . ILE B 1 411 ? 3.148 -27.719 -22.312 1 86.94 411 ILE B CA 1
ATOM 7293 C C . ILE B 1 411 ? 3.053 -26.516 -23.25 1 86.94 411 ILE B C 1
ATOM 7295 O O . ILE B 1 411 ? 2.652 -25.438 -22.828 1 86.94 411 ILE B O 1
ATOM 7299 N N . MET B 1 412 ? 3.318 -26.641 -24.484 1 82.5 412 MET B N 1
ATOM 7300 C CA . MET B 1 412 ? 3.391 -25.516 -25.406 1 82.5 412 MET B CA 1
ATOM 7301 C C . MET B 1 412 ? 1.998 -24.969 -25.719 1 82.5 412 MET B C 1
ATOM 7303 O O . MET B 1 412 ? 1.773 -23.766 -25.703 1 82.5 412 MET B O 1
ATOM 7307 N N . PRO B 1 413 ? 1.12 -25.828 -25.891 1 78.19 413 PRO B N 1
ATOM 7308 C CA . PRO B 1 413 ? -0.191 -25.312 -26.281 1 78.19 413 PRO B CA 1
ATOM 7309 C C . PRO B 1 413 ? -0.977 -24.719 -25.109 1 78.19 413 PRO B C 1
ATOM 7311 O O . PRO B 1 413 ? -1.791 -23.812 -25.297 1 78.19 413 PRO B O 1
ATOM 7314 N N . ILE B 1 414 ? -0.738 -25.25 -23.969 1 78.5 414 ILE B N 1
ATOM 7315 C CA . ILE B 1 414 ? -1.736 -24.875 -22.969 1 78.5 414 ILE B CA 1
ATOM 7316 C C . ILE B 1 414 ? -1.059 -24.172 -21.797 1 78.5 414 ILE B C 1
ATOM 7318 O O . ILE B 1 414 ? -1.716 -23.797 -20.812 1 78.5 414 ILE B O 1
ATOM 7322 N N . THR B 1 415 ? 0.227 -24.047 -21.828 1 79.69 415 THR B N 1
ATOM 7323 C CA . THR B 1 415 ? 0.917 -23.312 -20.781 1 79.69 415 THR B CA 1
ATOM 7324 C C . THR B 1 415 ? 1.778 -22.203 -21.391 1 79.69 415 THR B C 1
ATOM 7326 O O . THR B 1 415 ? 1.925 -22.109 -22.609 1 79.69 415 THR B O 1
ATOM 7329 N N . ASP B 1 416 ? 2.252 -21.375 -20.547 1 77.38 416 ASP B N 1
ATOM 7330 C CA . ASP B 1 416 ? 3.166 -20.312 -20.953 1 77.38 416 ASP B CA 1
ATOM 7331 C C . ASP B 1 416 ? 4.621 -20.719 -20.734 1 77.38 416 ASP B C 1
ATOM 7333 O O . ASP B 1 416 ? 5.527 -19.891 -20.812 1 77.38 416 ASP B O 1
ATOM 7337 N N . VAL B 1 417 ? 4.844 -21.984 -20.453 1 84.62 417 VAL B N 1
ATOM 7338 C CA . VAL B 1 417 ? 6.184 -22.469 -20.156 1 84.62 417 VAL B CA 1
ATOM 7339 C C . VAL B 1 417 ? 6.891 -22.844 -21.469 1 84.62 417 VAL B C 1
ATOM 7341 O O . VAL B 1 417 ? 6.383 -23.656 -22.25 1 84.62 417 VAL B O 1
ATOM 7344 N N . ALA B 1 418 ? 8.039 -22.219 -21.672 1 85.69 418 ALA B N 1
ATOM 7345 C CA . ALA B 1 418 ? 8.789 -22.5 -22.891 1 85.69 418 ALA B CA 1
ATOM 7346 C C . ALA B 1 418 ? 9.547 -23.812 -22.766 1 85.69 418 ALA B C 1
ATOM 7348 O O . ALA B 1 418 ? 9.406 -24.703 -23.609 1 85.69 418 ALA B O 1
ATOM 7349 N N . MET B 1 419 ? 10.336 -23.891 -21.719 1 91.81 419 MET B N 1
ATOM 7350 C CA . MET B 1 419 ? 11.133 -25.078 -21.484 1 91.81 419 MET B CA 1
ATOM 7351 C C . MET B 1 419 ? 11.242 -25.391 -20 1 91.81 419 MET B C 1
ATOM 7353 O O . MET B 1 419 ? 11.172 -24.484 -19.172 1 91.81 419 MET B O 1
ATOM 7357 N N . ALA B 1 420 ? 11.383 -26.656 -19.781 1 94.5 420 ALA B N 1
ATOM 7358 C CA . ALA B 1 420 ? 11.539 -27.078 -18.406 1 94.5 420 ALA B CA 1
ATOM 7359 C C . ALA B 1 420 ? 12.258 -28.438 -18.312 1 94.5 420 ALA B C 1
ATOM 7361 O O . ALA B 1 420 ? 12.227 -29.219 -19.266 1 94.5 420 ALA B O 1
ATOM 7362 N N . THR B 1 421 ? 12.977 -28.641 -17.312 1 95.81 421 THR B N 1
ATOM 7363 C CA . THR B 1 421 ? 13.508 -29.953 -16.984 1 95.81 421 THR B CA 1
ATOM 7364 C C . THR B 1 421 ? 12.734 -30.562 -15.82 1 95.81 421 THR B C 1
ATOM 7366 O O . THR B 1 421 ? 12.094 -29.859 -15.039 1 95.81 421 THR B O 1
ATOM 7369 N N . LEU B 1 422 ? 12.664 -31.875 -15.781 1 96.31 422 LEU B N 1
ATOM 7370 C CA . LEU B 1 422 ? 12.023 -32.469 -14.602 1 96.31 422 LEU B CA 1
ATOM 7371 C C . LEU B 1 422 ? 12.367 -33.938 -14.477 1 96.31 422 LEU B C 1
ATOM 7373 O O . LEU B 1 422 ? 12.828 -34.562 -15.438 1 96.31 422 LEU B O 1
ATOM 7377 N N . ILE B 1 423 ? 12.266 -34.438 -13.328 1 97.69 423 ILE B N 1
ATOM 7378 C CA . ILE B 1 423 ? 12.219 -35.875 -13.016 1 97.69 423 ILE B CA 1
ATOM 7379 C C . ILE B 1 423 ? 10.859 -36.219 -12.422 1 97.69 423 ILE B C 1
ATOM 7381 O O . ILE B 1 423 ? 10.359 -35.5 -11.539 1 97.69 423 ILE B O 1
ATOM 7385 N N . LEU B 1 424 ? 10.258 -37.188 -12.969 1 97.88 424 LEU B N 1
ATOM 7386 C CA . LEU B 1 424 ? 9.102 -37.812 -12.336 1 97.88 424 LEU B CA 1
ATOM 7387 C C . LEU B 1 424 ? 9.422 -39.25 -11.891 1 97.88 424 LEU B C 1
ATOM 7389 O O . LEU B 1 424 ? 9.898 -40.062 -12.688 1 97.88 424 LEU B O 1
ATOM 7393 N N . ALA B 1 425 ? 9.18 -39.5 -10.656 1 97.44 425 ALA B N 1
ATOM 7394 C CA . ALA B 1 425 ? 9.461 -40.812 -10.117 1 97.44 425 ALA B CA 1
ATOM 7395 C C . ALA B 1 425 ? 8.25 -41.375 -9.383 1 97.44 425 ALA B C 1
ATOM 7397 O O . ALA B 1 425 ? 7.387 -40.625 -8.93 1 97.44 425 ALA B O 1
ATOM 7398 N N . ARG B 1 426 ? 8.172 -42.594 -9.391 1 96 426 ARG B N 1
ATOM 7399 C CA . ARG B 1 426 ? 7.156 -43.344 -8.672 1 96 426 ARG B CA 1
ATOM 7400 C C . ARG B 1 426 ? 7.801 -44.344 -7.703 1 96 426 ARG B C 1
ATOM 7402 O O . ARG B 1 426 ? 8.711 -45.094 -8.078 1 96 426 ARG B O 1
ATOM 7409 N N . VAL B 1 427 ? 7.352 -44.312 -6.453 1 95.12 427 VAL B N 1
ATOM 7410 C CA . VAL B 1 427 ? 7.863 -45.219 -5.434 1 95.12 427 VAL B CA 1
ATOM 7411 C C . VAL B 1 427 ? 6.75 -46.156 -4.965 1 95.12 427 VAL B C 1
ATOM 7413 O O . VAL B 1 427 ? 5.68 -45.719 -4.562 1 95.12 427 VAL B O 1
ATOM 7416 N N . ASN B 1 428 ? 6.98 -47.344 -5.066 1 91.75 428 ASN B N 1
ATOM 7417 C CA . ASN B 1 428 ? 6 -48.312 -4.598 1 91.75 428 ASN B CA 1
ATOM 7418 C C . ASN B 1 428 ? 6.68 -49.562 -3.998 1 91.75 428 ASN B C 1
ATOM 7420 O O . ASN B 1 428 ? 7.883 -49.75 -4.172 1 91.75 428 ASN B O 1
ATOM 7424 N N . ARG B 1 429 ? 5.867 -50.312 -3.271 1 89.06 429 ARG B N 1
ATOM 7425 C CA . ARG B 1 429 ? 6.336 -51.562 -2.689 1 89.06 429 ARG B CA 1
ATOM 7426 C C . ARG B 1 429 ? 5.914 -52.75 -3.543 1 89.06 429 ARG B C 1
ATOM 7428 O O . ARG B 1 429 ? 4.734 -52.906 -3.879 1 89.06 429 ARG B O 1
ATOM 7435 N N . ASP B 1 430 ? 6.863 -53.406 -4.004 1 84.62 430 ASP B N 1
ATOM 7436 C CA . ASP B 1 430 ? 6.625 -54.656 -4.766 1 84.62 430 ASP B CA 1
ATOM 7437 C C . ASP B 1 430 ? 7.273 -55.844 -4.086 1 84.62 430 ASP B C 1
ATOM 7439 O O . ASP B 1 430 ? 8.5 -55.906 -3.941 1 84.62 430 ASP B O 1
ATOM 7443 N N . ALA B 1 431 ? 6.449 -56.812 -3.744 1 86.38 431 ALA B N 1
ATOM 7444 C CA . ALA B 1 431 ? 6.918 -58.031 -3.088 1 86.38 431 ALA B CA 1
ATOM 7445 C C . ALA B 1 431 ? 7.781 -57.688 -1.872 1 86.38 431 ALA B C 1
ATOM 7447 O O . ALA B 1 431 ? 8.875 -58.25 -1.717 1 86.38 431 ALA B O 1
ATOM 7448 N N . GLY B 1 432 ? 7.426 -56.688 -1.116 1 83.12 432 GLY B N 1
ATOM 7449 C CA . GLY B 1 432 ? 8.078 -56.375 0.141 1 83.12 432 GLY B CA 1
ATOM 7450 C C . GLY B 1 432 ? 9.258 -55.438 -0.029 1 83.12 432 GLY B C 1
ATOM 7451 O O . GLY B 1 432 ? 9.836 -54.969 0.957 1 83.12 432 GLY B O 1
ATOM 7452 N N . GLN B 1 433 ? 9.656 -55.156 -1.287 1 90 433 GLN B N 1
ATOM 7453 C CA . GLN B 1 433 ? 10.797 -54.281 -1.524 1 90 433 GLN B CA 1
ATOM 7454 C C . GLN B 1 433 ? 10.344 -52.969 -2.146 1 90 433 GLN B C 1
ATOM 7456 O O . GLN B 1 433 ? 9.461 -52.938 -3.006 1 90 433 GLN B O 1
ATOM 7461 N N . TRP B 1 434 ? 11 -51.969 -1.662 1 93.62 434 TRP B N 1
ATOM 7462 C CA . TRP B 1 434 ? 10.727 -50.656 -2.244 1 93.62 434 TRP B CA 1
ATOM 7463 C C . TRP B 1 434 ? 11.445 -50.5 -3.576 1 93.62 434 TRP B C 1
ATOM 7465 O O . TRP B 1 434 ? 12.609 -50.875 -3.709 1 93.62 434 TRP B O 1
ATOM 7475 N N . ARG B 1 435 ? 10.75 -50 -4.523 1 96.12 435 ARG B N 1
ATOM 7476 C CA . ARG B 1 435 ? 11.305 -49.75 -5.848 1 96.12 435 ARG B CA 1
ATOM 7477 C C . ARG B 1 435 ? 11.016 -48.312 -6.305 1 96.12 435 ARG B C 1
ATOM 7479 O O . ARG B 1 435 ? 9.969 -47.75 -5.973 1 96.12 435 ARG B O 1
ATOM 7486 N N . LEU B 1 436 ? 11.977 -47.781 -7.023 1 96.75 436 LEU B N 1
ATOM 7487 C CA . LEU B 1 436 ? 11.844 -46.469 -7.656 1 96.75 436 LEU B CA 1
ATOM 7488 C C . LEU B 1 436 ? 11.852 -46.594 -9.18 1 96.75 436 LEU B C 1
ATOM 7490 O O . LEU B 1 436 ? 12.781 -47.188 -9.75 1 96.75 436 LEU B O 1
ATOM 7494 N N . THR B 1 437 ? 10.82 -46.188 -9.805 1 97.5 437 THR B N 1
ATOM 7495 C CA . THR B 1 437 ? 10.758 -46.062 -11.258 1 97.5 437 THR B CA 1
ATOM 7496 C C . THR B 1 437 ? 10.711 -44.594 -11.672 1 97.5 437 THR B C 1
ATOM 7498 O O . THR B 1 437 ? 9.891 -43.844 -11.164 1 97.5 437 THR B O 1
ATOM 7501 N N . TRP B 1 438 ? 11.648 -44.188 -12.586 1 98.12 438 TRP B N 1
ATOM 7502 C CA . TRP B 1 438 ? 11.664 -42.75 -12.891 1 98.12 438 TRP B CA 1
ATOM 7503 C C . TRP B 1 438 ? 11.945 -42.531 -14.367 1 98.12 438 TRP B C 1
ATOM 7505 O O . TRP B 1 438 ? 12.383 -43.438 -15.078 1 98.12 438 TRP B O 1
ATOM 7515 N N . THR B 1 439 ? 11.602 -41.406 -14.836 1 98 439 THR B N 1
ATOM 7516 C CA . THR B 1 439 ? 12.016 -40.812 -16.109 1 98 439 THR B CA 1
ATOM 7517 C C . THR B 1 439 ? 12.625 -39.438 -15.906 1 98 439 THR B C 1
ATOM 7519 O O . THR B 1 439 ? 12.25 -38.719 -14.977 1 98 439 THR B O 1
ATOM 7522 N N . ASN B 1 440 ? 13.625 -39.156 -16.672 1 97.81 440 ASN B N 1
ATOM 7523 C CA . ASN B 1 440 ? 14.367 -37.906 -16.531 1 97.81 440 ASN B CA 1
ATOM 7524 C C . ASN B 1 440 ? 14.297 -37.062 -17.797 1 97.81 440 ASN B C 1
ATOM 7526 O O . ASN B 1 440 ? 14.766 -37.469 -18.859 1 97.81 440 ASN B O 1
ATOM 7530 N N . ALA B 1 441 ? 13.695 -35.938 -17.672 1 96.25 441 ALA B N 1
ATOM 7531 C CA . ALA B 1 441 ? 13.617 -35 -18.781 1 96.25 441 ALA B CA 1
ATOM 7532 C C . ALA B 1 441 ? 14.68 -33.906 -18.656 1 96.25 441 ALA B C 1
ATOM 7534 O O . ALA B 1 441 ? 14.359 -32.75 -18.359 1 96.25 441 ALA B O 1
ATOM 7535 N N . GLY B 1 442 ? 15.922 -34.188 -18.953 1 94.69 442 GLY B N 1
ATOM 7536 C CA . GLY B 1 442 ? 17.016 -33.25 -19 1 94.69 442 GLY B CA 1
ATOM 7537 C C . GLY B 1 442 ? 17.406 -32.688 -17.641 1 94.69 442 GLY B C 1
ATOM 7538 O O . GLY B 1 442 ? 17.969 -31.594 -17.547 1 94.69 442 GLY B O 1
ATOM 7539 N N . HIS B 1 443 ? 17.078 -33.312 -16.578 1 96.25 443 HIS B N 1
ATOM 7540 C CA . HIS B 1 443 ? 17.328 -32.875 -15.219 1 96.25 443 HIS B CA 1
ATOM 7541 C C . HIS B 1 443 ? 18.531 -33.594 -14.609 1 96.25 443 HIS B C 1
ATOM 7543 O O . HIS B 1 443 ? 18.938 -34.625 -15.102 1 96.25 443 HIS B O 1
ATOM 7549 N N . PRO B 1 444 ? 19.219 -32.938 -13.609 1 95.75 444 PRO B N 1
ATOM 7550 C CA . PRO B 1 444 ? 20.297 -33.688 -12.945 1 95.75 444 PRO B CA 1
ATOM 7551 C C . PRO B 1 444 ? 19.844 -35.031 -12.375 1 95.75 444 PRO B C 1
ATOM 7553 O O . PRO B 1 444 ? 18.734 -35.125 -11.844 1 95.75 444 PRO B O 1
ATOM 7556 N N . PRO B 1 445 ? 20.672 -36.031 -12.516 1 97.44 445 PRO B N 1
ATOM 7557 C CA . PRO B 1 445 ? 20.25 -37.375 -12.078 1 97.44 445 PRO B CA 1
ATOM 7558 C C . PRO B 1 445 ? 20.094 -37.469 -10.562 1 97.44 445 PRO B C 1
ATOM 7560 O O . PRO B 1 445 ? 20.859 -36.844 -9.812 1 97.44 445 PRO B O 1
ATOM 7563 N N . PRO B 1 446 ? 19.078 -38.25 -10.109 1 97.88 446 PRO B N 1
ATOM 7564 C CA . PRO B 1 446 ? 18.953 -38.5 -8.672 1 97.88 446 PRO B CA 1
ATOM 7565 C C . PRO B 1 446 ? 20.172 -39.188 -8.078 1 97.88 446 PRO B C 1
ATOM 7567 O O . PRO B 1 446 ? 20.906 -39.875 -8.797 1 97.88 446 PRO B O 1
ATOM 7570 N N . LEU B 1 447 ? 20.391 -39 -6.824 1 98.38 447 LEU B N 1
ATOM 7571 C CA . LEU B 1 447 ? 21.484 -39.625 -6.109 1 98.38 447 LEU B CA 1
ATOM 7572 C C . LEU B 1 447 ? 20.953 -40.625 -5.066 1 98.38 447 LEU B C 1
ATOM 7574 O O . LEU B 1 447 ? 20.156 -40.219 -4.203 1 98.38 447 LEU B O 1
ATOM 7578 N N . LEU B 1 448 ? 21.281 -41.875 -5.191 1 98.25 448 LEU B N 1
ATOM 7579 C CA . LEU B 1 448 ? 20.953 -42.875 -4.207 1 98.25 448 LEU B CA 1
ATOM 7580 C C . LEU B 1 448 ? 22.109 -43.094 -3.234 1 98.25 448 LEU B C 1
ATOM 7582 O O . LEU B 1 448 ? 23.25 -43.312 -3.652 1 98.25 448 LEU B O 1
ATOM 7586 N N . VAL B 1 449 ? 21.828 -42.969 -1.992 1 97.69 449 VAL B N 1
ATOM 7587 C CA . VAL B 1 449 ? 22.812 -43.156 -0.935 1 97.69 449 VAL B CA 1
ATOM 7588 C C . VAL B 1 449 ? 22.375 -44.281 -0.015 1 97.69 449 VAL B C 1
ATOM 7590 O O . VAL B 1 449 ? 21.328 -44.219 0.638 1 97.69 449 VAL B O 1
ATOM 7593 N N . THR B 1 450 ? 23.203 -45.312 0.1 1 96.06 450 THR B N 1
ATOM 7594 C CA . THR B 1 450 ? 22.875 -46.406 0.999 1 96.06 450 THR B CA 1
ATOM 7595 C C . THR B 1 450 ? 23.281 -46.094 2.432 1 96.06 450 THR B C 1
ATOM 7597 O O . THR B 1 450 ? 24.016 -45.125 2.664 1 96.06 450 THR B O 1
ATOM 7600 N N . ARG B 1 451 ? 22.766 -46.875 3.307 1 92.25 451 ARG B N 1
ATOM 7601 C CA . ARG B 1 451 ? 23.062 -46.656 4.719 1 92.25 451 ARG B CA 1
ATOM 7602 C C . ARG B 1 451 ? 24.547 -46.75 5 1 92.25 451 ARG B C 1
ATOM 7604 O O . ARG B 1 451 ? 25.062 -46.062 5.883 1 92.25 451 ARG B O 1
ATOM 7611 N N . ASP B 1 452 ? 25.25 -47.5 4.246 1 92.31 452 ASP B N 1
ATOM 7612 C CA . ASP B 1 452 ? 26.688 -47.75 4.453 1 92.31 452 ASP B CA 1
ATOM 7613 C C . ASP B 1 452 ? 27.516 -46.688 3.725 1 92.31 452 ASP B C 1
ATOM 7615 O O . ASP B 1 452 ? 28.734 -46.75 3.705 1 92.31 452 ASP B O 1
ATOM 7619 N N . GLY B 1 453 ? 26.875 -45.781 3.051 1 92.69 453 GLY B N 1
ATOM 7620 C CA . GLY B 1 453 ? 27.578 -44.656 2.461 1 92.69 453 GLY B CA 1
ATOM 7621 C C . GLY B 1 453 ? 27.922 -44.875 0.996 1 92.69 453 GLY B C 1
ATOM 7622 O O . GLY B 1 453 ? 28.656 -44.094 0.407 1 92.69 453 GLY B O 1
ATOM 7623 N N . LEU B 1 454 ? 27.469 -45.969 0.437 1 95.94 454 LEU B N 1
ATOM 7624 C CA . LEU B 1 454 ? 27.625 -46.125 -1.003 1 95.94 454 LEU B CA 1
ATOM 7625 C C . LEU B 1 454 ? 26.672 -45.219 -1.77 1 95.94 454 LEU B C 1
ATOM 7627 O O . LEU B 1 454 ? 25.531 -45.031 -1.35 1 95.94 454 LEU B O 1
ATOM 7631 N N . THR B 1 455 ? 27.188 -44.656 -2.818 1 97.19 455 THR B N 1
ATOM 7632 C CA . THR B 1 455 ? 26.375 -43.719 -3.598 1 97.19 455 THR B CA 1
ATOM 7633 C C . THR B 1 455 ? 26.328 -44.125 -5.062 1 97.19 455 THR B C 1
ATOM 7635 O O . THR B 1 455 ? 27.281 -44.719 -5.582 1 97.19 455 THR B O 1
ATOM 7638 N N . ASP B 1 456 ? 25.234 -43.875 -5.703 1 97.25 456 ASP B N 1
ATOM 7639 C CA . ASP B 1 456 ? 25.047 -44.156 -7.125 1 97.25 456 ASP B CA 1
ATOM 7640 C C . ASP B 1 456 ? 24.141 -43.094 -7.766 1 97.25 456 ASP B C 1
ATOM 7642 O O . ASP B 1 456 ? 23.016 -42.906 -7.316 1 97.25 456 ASP B O 1
ATOM 7646 N N . TYR B 1 457 ? 24.641 -42.406 -8.82 1 98 457 TYR B N 1
ATOM 7647 C CA . TYR B 1 457 ? 23.766 -41.562 -9.617 1 98 457 TYR B CA 1
ATOM 7648 C C . TYR B 1 457 ? 22.891 -42.375 -10.555 1 98 457 TYR B C 1
ATOM 7650 O O . TYR B 1 457 ? 23.391 -43.219 -11.297 1 98 457 TYR B O 1
ATOM 7658 N N . LEU B 1 458 ? 21.672 -42.094 -10.469 1 97.75 458 LEU B N 1
ATOM 7659 C CA . LEU B 1 458 ? 20.719 -42.812 -11.312 1 97.75 458 LEU B CA 1
ATOM 7660 C C . LEU B 1 458 ? 20.594 -42.156 -12.68 1 97.75 458 LEU B C 1
ATOM 7662 O O . LEU B 1 458 ? 19.688 -41.375 -12.922 1 97.75 458 LEU B O 1
ATOM 7666 N N . THR B 1 459 ? 21.438 -42.531 -13.641 1 95.62 459 THR B N 1
ATOM 7667 C CA . THR B 1 459 ? 21.594 -41.844 -14.898 1 95.62 459 THR B CA 1
ATOM 7668 C C . THR B 1 459 ? 20.719 -42.469 -15.984 1 95.62 459 THR B C 1
ATOM 7670 O O . THR B 1 459 ? 20.594 -41.906 -17.078 1 95.62 459 THR B O 1
ATOM 7673 N N . GLU B 1 460 ? 20.109 -43.5 -15.633 1 93.75 460 GLU B N 1
ATOM 7674 C CA . GLU B 1 460 ? 19.25 -44.094 -16.625 1 93.75 460 GLU B CA 1
ATOM 7675 C C . GLU B 1 460 ? 17.953 -43.312 -16.797 1 93.75 460 GLU B C 1
ATOM 7677 O O . GLU B 1 460 ? 17.719 -42.344 -16.094 1 93.75 460 GLU B O 1
ATOM 7682 N N . GLY B 1 461 ? 17.219 -43.625 -17.766 1 89.5 461 GLY B N 1
ATOM 7683 C CA . GLY B 1 461 ? 15.93 -42.969 -17.969 1 89.5 461 GLY B CA 1
ATOM 7684 C C . GLY B 1 461 ? 16.062 -41.531 -18.469 1 89.5 461 GLY B C 1
ATOM 7685 O O . GLY B 1 461 ? 15.125 -40.75 -18.328 1 89.5 461 GLY B O 1
ATOM 7686 N N . HIS B 1 462 ? 17.188 -41.188 -18.969 1 90.81 462 HIS B N 1
ATOM 7687 C CA . HIS B 1 462 ? 17.469 -39.812 -19.391 1 90.81 462 HIS B CA 1
ATOM 7688 C C . HIS B 1 462 ? 16.875 -39.531 -20.766 1 90.81 462 HIS B C 1
ATOM 7690 O O . HIS B 1 462 ? 16.922 -40.375 -21.656 1 90.81 462 HIS B O 1
ATOM 7696 N N . GLY B 1 463 ? 16.297 -38.344 -20.844 1 90 463 GLY B N 1
ATOM 7697 C CA . GLY B 1 463 ? 15.758 -37.844 -22.109 1 90 463 GLY B CA 1
ATOM 7698 C C . GLY B 1 463 ? 15.859 -36.344 -22.25 1 90 463 GLY B C 1
ATOM 7699 O O . GLY B 1 463 ? 16.469 -35.656 -21.422 1 90 463 GLY B O 1
ATOM 7700 N N . LEU B 1 464 ? 15.297 -35.812 -23.312 1 91.38 464 LEU B N 1
ATOM 7701 C CA . LEU B 1 464 ? 15.328 -34.375 -23.594 1 91.38 464 LEU B CA 1
ATOM 7702 C C . LEU B 1 464 ? 14.445 -33.594 -22.625 1 91.38 464 LEU B C 1
ATOM 7704 O O . LEU B 1 464 ? 13.469 -34.156 -22.109 1 91.38 464 LEU B O 1
ATOM 7708 N N . LEU B 1 465 ? 14.844 -32.406 -22.453 1 93.62 465 LEU B N 1
ATOM 7709 C CA . LEU B 1 465 ? 14.008 -31.547 -21.625 1 93.62 465 LEU B CA 1
ATOM 7710 C C . LEU B 1 465 ? 12.648 -31.328 -22.297 1 93.62 465 LEU B C 1
ATOM 7712 O O . LEU B 1 465 ? 12.43 -31.734 -23.438 1 93.62 465 LEU B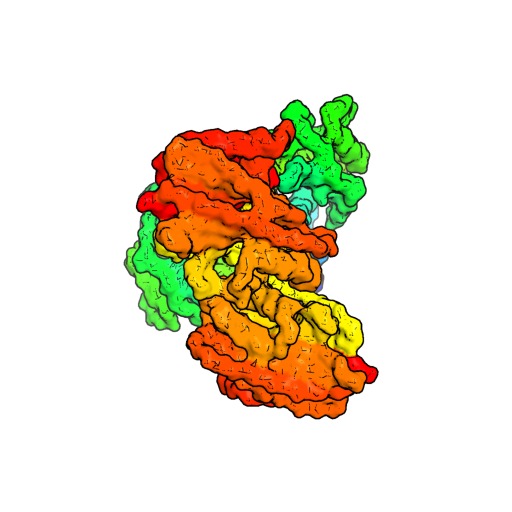 O 1
ATOM 7716 N N . LEU B 1 466 ? 11.727 -30.781 -21.547 1 93.81 466 LEU B N 1
ATOM 7717 C CA . LEU B 1 466 ? 10.383 -30.5 -22.047 1 93.81 466 LEU B CA 1
ATOM 7718 C C . LEU B 1 466 ? 10.383 -29.25 -22.938 1 93.81 466 LEU B C 1
ATOM 7720 O O . LEU B 1 466 ? 11.18 -28.344 -22.719 1 93.81 466 LEU B O 1
ATOM 7724 N N . GLY B 1 467 ? 9.484 -29.203 -23.922 1 90.12 467 GLY B N 1
ATOM 7725 C CA . GLY B 1 467 ? 9.25 -28 -24.719 1 90.12 467 GLY B CA 1
ATOM 7726 C C . GLY B 1 467 ? 10.141 -27.922 -25.953 1 90.12 467 GLY B C 1
ATOM 7727 O O . GLY B 1 467 ? 10.297 -26.844 -26.547 1 90.12 467 GLY B O 1
ATOM 7728 N N . THR B 1 468 ? 10.789 -28.938 -26.312 1 86.25 468 THR B N 1
ATOM 7729 C CA . THR B 1 468 ? 11.695 -28.922 -27.453 1 86.25 468 THR B CA 1
ATOM 7730 C C . THR B 1 468 ? 10.914 -29 -28.766 1 86.25 468 THR B C 1
ATOM 7732 O O . THR B 1 468 ? 11.453 -28.688 -29.844 1 86.25 468 THR B O 1
ATOM 7735 N N . GLY B 1 469 ? 9.727 -29.438 -28.703 1 82.44 469 GLY B N 1
ATOM 7736 C CA . GLY B 1 469 ? 8.93 -29.625 -29.906 1 82.44 469 GLY B CA 1
ATOM 7737 C C . GLY B 1 469 ? 9.195 -30.953 -30.594 1 82.44 469 GLY B C 1
ATOM 7738 O O . GLY B 1 469 ? 8.5 -31.312 -31.547 1 82.44 469 GLY B O 1
ATOM 7739 N N . VAL B 1 470 ? 10.219 -31.688 -30.109 1 81 470 VAL B N 1
ATOM 7740 C CA . VAL B 1 470 ? 10.57 -32.969 -30.703 1 81 470 VAL B CA 1
ATOM 7741 C C . VAL B 1 470 ? 9.836 -34.094 -29.969 1 81 470 VAL B C 1
ATOM 7743 O O . VAL B 1 470 ? 9.828 -34.125 -28.734 1 81 470 VAL B O 1
ATOM 7746 N N . HIS B 1 471 ? 9.008 -34.844 -30.75 1 77.88 471 HIS B N 1
ATOM 7747 C CA . HIS B 1 471 ? 8.312 -35.969 -30.141 1 77.88 471 HIS B CA 1
ATOM 7748 C C . HIS B 1 471 ? 9.219 -37.188 -30.047 1 77.88 471 HIS B C 1
ATOM 7750 O O . HIS B 1 471 ? 9.609 -37.75 -31.062 1 77.88 471 HIS B O 1
ATOM 7756 N N . THR B 1 472 ? 9.836 -37.406 -28.969 1 78.5 472 THR B N 1
ATOM 7757 C CA . THR B 1 472 ? 10.672 -38.562 -28.75 1 78.5 472 THR B CA 1
ATOM 7758 C C . THR B 1 472 ? 10.062 -39.469 -27.672 1 78.5 472 THR B C 1
ATOM 7760 O O . THR B 1 472 ? 9.289 -39.031 -26.828 1 78.5 472 THR B O 1
ATOM 7763 N N . THR B 1 473 ? 10.25 -40.75 -27.828 1 89.12 473 THR B N 1
ATOM 7764 C CA . THR B 1 473 ? 9.812 -41.688 -26.797 1 89.12 473 THR B CA 1
ATOM 7765 C C . THR B 1 473 ? 10.703 -41.594 -25.562 1 89.12 473 THR B C 1
ATOM 7767 O O . THR B 1 473 ? 11.93 -41.5 -25.688 1 89.12 473 THR B O 1
ATOM 7770 N N . ARG B 1 474 ? 10.062 -41.5 -24.469 1 94 474 ARG B N 1
ATOM 7771 C CA . ARG B 1 474 ? 10.812 -41.438 -23.219 1 94 474 ARG B CA 1
ATOM 7772 C C . ARG B 1 474 ? 10.93 -42.781 -22.562 1 94 474 ARG B C 1
ATOM 7774 O O . ARG B 1 474 ? 10.102 -43.688 -22.797 1 94 474 ARG B O 1
ATOM 7781 N N . ARG B 1 475 ? 12.055 -43 -21.797 1 94.94 475 ARG B N 1
ATOM 7782 C CA . ARG B 1 475 ? 12.344 -44.281 -21.172 1 94.94 475 ARG B CA 1
ATOM 7783 C C . ARG B 1 475 ? 12.164 -44.219 -19.656 1 94.94 475 ARG B C 1
ATOM 7785 O O . ARG B 1 475 ? 12.344 -43.156 -19.047 1 94.94 475 ARG B O 1
ATOM 7792 N N . ASP B 1 476 ? 11.719 -45.312 -19.172 1 97.06 476 ASP B N 1
ATOM 7793 C CA . ASP B 1 476 ? 11.68 -45.5 -17.734 1 97.06 476 ASP B CA 1
ATOM 7794 C C . ASP B 1 476 ? 12.883 -46.281 -17.234 1 97.06 476 ASP B C 1
ATOM 7796 O O . ASP B 1 476 ? 13.406 -47.125 -17.969 1 97.06 476 ASP B O 1
ATOM 7800 N N . ALA B 1 477 ? 13.328 -46 -16.156 1 97.94 477 ALA B N 1
ATOM 7801 C CA . ALA B 1 477 ? 14.312 -46.812 -15.43 1 97.94 477 ALA B CA 1
ATOM 7802 C C . ALA B 1 477 ? 13.789 -47.219 -14.062 1 97.94 477 ALA B C 1
ATOM 7804 O O . ALA B 1 477 ? 12.945 -46.531 -13.484 1 97.94 477 ALA B O 1
ATOM 7805 N N . THR B 1 478 ? 14.219 -48.375 -13.57 1 97.06 478 THR B N 1
ATOM 7806 C CA . THR B 1 478 ? 13.773 -48.875 -12.273 1 97.06 478 THR B CA 1
ATOM 7807 C C . THR B 1 478 ? 14.953 -49.375 -11.445 1 97.06 478 THR B C 1
ATOM 7809 O O . THR B 1 478 ? 15.891 -49.969 -11.977 1 97.06 478 THR B O 1
ATOM 7812 N N . VAL B 1 479 ? 14.875 -49.094 -10.195 1 96.69 479 VAL B N 1
ATOM 7813 C CA . VAL B 1 479 ? 15.906 -49.562 -9.281 1 96.69 479 VAL B CA 1
ATOM 7814 C C . VAL B 1 479 ? 15.273 -49.969 -7.957 1 96.69 479 VAL B C 1
ATOM 7816 O O . VAL B 1 479 ? 14.25 -49.438 -7.547 1 96.69 479 VAL B O 1
ATOM 7819 N N . ALA B 1 480 ? 15.852 -51 -7.332 1 96.31 480 ALA B N 1
ATOM 7820 C CA . ALA B 1 480 ? 15.453 -51.375 -5.977 1 96.31 480 ALA B CA 1
ATOM 7821 C C . ALA B 1 480 ? 16.078 -50.438 -4.945 1 96.31 480 ALA B C 1
ATOM 7823 O O . ALA B 1 480 ? 17.25 -50.031 -5.074 1 96.31 480 ALA B O 1
ATOM 7824 N N . LEU B 1 481 ? 15.297 -50.094 -3.984 1 95.88 481 LEU B N 1
ATOM 7825 C CA . LEU B 1 481 ? 15.789 -49.219 -2.924 1 95.88 481 LEU B CA 1
ATOM 7826 C C . LEU B 1 481 ? 16.094 -50 -1.658 1 95.88 481 LEU B C 1
ATOM 7828 O O . LEU B 1 481 ? 15.172 -50.469 -0.974 1 95.88 481 LEU B O 1
ATOM 7832 N N . PRO B 1 482 ? 17.344 -50.125 -1.345 1 94.25 482 PRO B N 1
ATOM 7833 C CA . PRO B 1 482 ? 17.688 -50.875 -0.134 1 94.25 482 PRO B CA 1
ATOM 7834 C C . PRO B 1 482 ? 17.125 -50.25 1.135 1 94.25 482 PRO B C 1
ATOM 7836 O O . PRO B 1 482 ? 16.969 -49.031 1.195 1 94.25 482 PRO B O 1
ATOM 7839 N N . PRO B 1 483 ? 16.875 -51.125 2.16 1 92.75 483 PRO B N 1
ATOM 7840 C CA . PRO B 1 483 ? 16.422 -50.562 3.438 1 92.75 483 PRO B CA 1
ATOM 7841 C C . PRO B 1 483 ? 17.375 -49.531 4.012 1 92.75 483 PRO B C 1
ATOM 7843 O O . PRO B 1 483 ? 18.594 -49.75 3.961 1 92.75 483 PRO B O 1
ATOM 7846 N N . GLY B 1 484 ? 16.906 -48.406 4.473 1 92.94 484 GLY B N 1
ATOM 7847 C CA . GLY B 1 484 ? 17.688 -47.375 5.098 1 92.94 484 GLY B CA 1
ATOM 7848 C C . GLY B 1 484 ? 18.344 -46.438 4.098 1 92.94 484 GLY B C 1
ATOM 7849 O O . GLY B 1 484 ? 19.016 -45.469 4.484 1 92.94 484 GLY B O 1
ATOM 7850 N N . SER B 1 485 ? 18.156 -46.656 2.877 1 95.31 485 SER B N 1
ATOM 7851 C CA . SER B 1 485 ? 18.781 -45.812 1.856 1 95.31 485 SER B CA 1
ATOM 7852 C C . SER B 1 485 ? 18.031 -44.5 1.701 1 95.31 485 SER B C 1
ATOM 7854 O O . SER B 1 485 ? 16.875 -44.375 2.119 1 95.31 485 SER B O 1
ATOM 7856 N N . THR B 1 486 ? 18.75 -43.5 1.167 1 96.62 486 THR B N 1
ATOM 7857 C CA . THR B 1 486 ? 18.203 -42.156 0.914 1 96.62 486 THR B CA 1
ATOM 7858 C C . THR B 1 486 ? 18.328 -41.812 -0.565 1 96.62 486 THR B C 1
ATOM 7860 O O . THR B 1 486 ? 19.375 -42.031 -1.182 1 96.62 486 THR B O 1
ATOM 7863 N N . VAL B 1 487 ? 17.234 -41.375 -1.114 1 97.56 487 VAL B N 1
ATOM 7864 C CA . VAL B 1 487 ? 17.234 -40.875 -2.482 1 97.56 487 VAL B CA 1
ATOM 7865 C C . VAL B 1 487 ? 17.141 -39.344 -2.469 1 97.56 487 VAL B C 1
ATOM 7867 O O . VAL B 1 487 ? 16.281 -38.781 -1.789 1 97.56 487 VAL B O 1
ATOM 7870 N N . LEU B 1 488 ? 18.062 -38.688 -3.219 1 98 488 LEU B N 1
ATOM 7871 C CA . LEU B 1 488 ? 18.078 -37.219 -3.312 1 98 488 LEU B CA 1
ATOM 7872 C C . LEU B 1 488 ? 17.656 -36.75 -4.703 1 98 488 LEU B C 1
ATOM 7874 O O . LEU B 1 488 ? 18.25 -37.156 -5.703 1 98 488 LEU B O 1
ATOM 7878 N N . LEU B 1 489 ? 16.578 -36 -4.781 1 97.81 489 LEU B N 1
ATOM 7879 C CA . LEU B 1 489 ? 16.203 -35.219 -5.953 1 97.81 489 LEU B CA 1
ATOM 7880 C C . LEU B 1 489 ? 16.5 -33.75 -5.746 1 97.81 489 LEU B C 1
ATOM 7882 O O . LEU B 1 489 ? 16.188 -33.188 -4.691 1 97.81 489 LEU B O 1
ATOM 7886 N N . TYR B 1 490 ? 17.141 -33.094 -6.703 1 96.94 490 TYR B N 1
ATOM 7887 C CA . TYR B 1 490 ? 17.609 -31.734 -6.492 1 96.94 490 TYR B CA 1
ATOM 7888 C C . TYR B 1 490 ? 17.656 -30.953 -7.805 1 96.94 490 TYR B C 1
ATOM 7890 O O . TYR B 1 490 ? 17.578 -31.547 -8.883 1 96.94 490 TYR B O 1
ATOM 7898 N N . THR B 1 491 ? 17.672 -29.688 -7.73 1 94.06 491 THR B N 1
ATOM 7899 C CA . THR B 1 491 ? 17.797 -28.844 -8.914 1 94.06 491 THR B CA 1
ATOM 7900 C C . THR B 1 491 ? 19.25 -28.438 -9.133 1 94.06 491 THR B C 1
ATOM 7902 O O . THR B 1 491 ? 20.094 -28.641 -8.258 1 94.06 491 THR B O 1
ATOM 7905 N N . ASP B 1 492 ? 19.5 -27.859 -10.312 1 91.75 492 ASP B N 1
ATOM 7906 C CA . ASP B 1 492 ? 20.875 -27.641 -10.75 1 91.75 492 ASP B CA 1
ATOM 7907 C C . ASP B 1 492 ? 21.562 -26.547 -9.914 1 91.75 492 ASP B C 1
ATOM 7909 O O . ASP B 1 492 ? 22.781 -26.5 -9.828 1 91.75 492 ASP B O 1
ATOM 7913 N N . GLY B 1 493 ? 20.844 -25.766 -9.25 1 90.44 493 GLY B N 1
ATOM 7914 C CA . GLY B 1 493 ? 21.422 -24.75 -8.391 1 90.44 493 GLY B CA 1
ATOM 7915 C C . GLY B 1 493 ? 22.266 -25.328 -7.273 1 90.44 493 GLY B C 1
ATOM 7916 O O . GLY B 1 493 ? 23.125 -24.641 -6.715 1 90.44 493 GLY B O 1
ATOM 7917 N N . LEU B 1 494 ? 22 -26.516 -6.938 1 93.31 494 LEU B N 1
ATOM 7918 C CA . LEU B 1 494 ? 22.734 -27.188 -5.867 1 93.31 494 LEU B CA 1
ATOM 7919 C C . LEU B 1 494 ? 24.125 -27.609 -6.344 1 93.31 494 LEU B C 1
ATOM 7921 O O . LEU B 1 494 ? 25.062 -27.656 -5.559 1 93.31 494 LEU B O 1
ATOM 7925 N N . VAL B 1 495 ? 24.312 -27.859 -7.648 1 94.12 495 VAL B N 1
ATOM 7926 C CA . VAL B 1 495 ? 25.531 -28.531 -8.086 1 94.12 495 VAL B CA 1
ATOM 7927 C C . VAL B 1 495 ? 26.266 -27.656 -9.094 1 94.12 495 VAL B C 1
ATOM 7929 O O . VAL B 1 495 ? 27.453 -27.859 -9.367 1 94.12 495 VAL B O 1
ATOM 7932 N N . GLU B 1 496 ? 25.578 -26.734 -9.625 1 90.75 496 GLU B N 1
ATOM 7933 C CA . GLU B 1 496 ? 26.234 -25.859 -10.594 1 90.75 496 GLU B CA 1
ATOM 7934 C C . GLU B 1 496 ? 26.969 -24.719 -9.898 1 90.75 496 GLU B C 1
ATOM 7936 O O . GLU B 1 496 ? 26.375 -23.938 -9.164 1 90.75 496 GLU B O 1
ATOM 7941 N N . VAL B 1 497 ? 28.219 -24.609 -10.148 1 85.38 497 VAL B N 1
ATOM 7942 C CA . VAL B 1 497 ? 29.078 -23.531 -9.633 1 85.38 497 VAL B CA 1
ATOM 7943 C C . VAL B 1 497 ? 29.797 -22.859 -10.789 1 85.38 497 VAL B C 1
ATOM 7945 O O . VAL B 1 497 ? 30.422 -23.516 -11.617 1 85.38 497 VAL B O 1
ATOM 7948 N N . PRO B 1 498 ? 29.609 -21.578 -10.742 1 83.31 498 PRO B N 1
ATOM 7949 C CA . PRO B 1 498 ? 30.312 -20.875 -11.812 1 83.31 498 PRO B CA 1
ATOM 7950 C C . PRO B 1 498 ? 31.812 -21.188 -11.852 1 83.31 498 PRO B C 1
ATOM 7952 O O . PRO B 1 498 ? 32.469 -21.172 -10.812 1 83.31 498 PRO B O 1
ATOM 7955 N N . GLY B 1 499 ? 32.344 -21.422 -13.008 1 85.5 499 GLY B N 1
ATOM 7956 C CA . GLY B 1 499 ? 33.781 -21.688 -13.195 1 85.5 499 GLY B CA 1
ATOM 7957 C C . GLY B 1 499 ? 34.156 -23.141 -13.008 1 85.5 499 GLY B C 1
ATOM 7958 O O . GLY B 1 499 ? 35.281 -23.531 -13.227 1 85.5 499 GLY B O 1
ATOM 7959 N N . ARG B 1 500 ? 33.156 -23.953 -12.633 1 88 500 ARG B N 1
ATOM 7960 C CA . ARG B 1 500 ? 33.406 -25.375 -12.469 1 88 500 ARG B CA 1
ATOM 7961 C C . ARG B 1 500 ? 32.5 -26.203 -13.375 1 88 500 ARG B C 1
ATOM 7963 O O . ARG B 1 500 ? 31.5 -25.703 -13.883 1 88 500 ARG B O 1
ATOM 7970 N N . THR B 1 501 ? 32.969 -27.375 -13.57 1 90.12 501 THR B N 1
ATOM 7971 C CA . THR B 1 501 ? 32.156 -28.266 -14.383 1 90.12 501 THR B CA 1
ATOM 7972 C C . THR B 1 501 ? 31.016 -28.844 -13.562 1 90.12 501 THR B C 1
ATOM 7974 O O . THR B 1 501 ? 31.078 -28.875 -12.328 1 90.12 501 THR B O 1
ATOM 7977 N N . LEU B 1 502 ? 30.016 -29.297 -14.227 1 90.12 502 LEU B N 1
ATOM 7978 C CA . LEU B 1 502 ? 28.891 -29.938 -13.562 1 90.12 502 LEU B CA 1
ATOM 7979 C C . LEU B 1 502 ? 29.344 -31.188 -12.82 1 90.12 502 LEU B C 1
ATOM 7981 O O . LEU B 1 502 ? 28.828 -31.484 -11.742 1 90.12 502 LEU B O 1
ATOM 7985 N N . ASP B 1 503 ? 30.328 -31.875 -13.43 1 92.69 503 ASP B N 1
ATOM 7986 C CA . ASP B 1 503 ? 30.844 -33.094 -12.836 1 92.69 503 ASP B CA 1
ATOM 7987 C C . ASP B 1 503 ? 31.469 -32.812 -11.477 1 92.69 503 ASP B C 1
ATOM 7989 O O . ASP B 1 503 ? 31.344 -33.625 -10.555 1 92.69 503 ASP B O 1
ATOM 7993 N N . ASP B 1 504 ? 32.094 -31.766 -11.43 1 93.31 504 ASP B N 1
ATOM 7994 C CA . ASP B 1 504 ? 32.719 -31.391 -10.156 1 93.31 504 ASP B CA 1
ATOM 7995 C C . ASP B 1 504 ? 31.625 -31.203 -9.078 1 93.31 504 ASP B C 1
ATOM 7997 O O . ASP B 1 504 ? 31.797 -31.641 -7.945 1 93.31 504 ASP B O 1
ATOM 8001 N N . GLY B 1 505 ? 30.625 -30.531 -9.477 1 93.75 505 GLY B N 1
ATOM 8002 C CA . GLY B 1 505 ? 29.531 -30.312 -8.547 1 93.75 505 GLY B CA 1
ATOM 8003 C C . GLY B 1 505 ? 28.844 -31.594 -8.109 1 93.75 505 GLY B C 1
ATOM 8004 O O . GLY B 1 505 ? 28.516 -31.766 -6.934 1 93.75 505 GLY B O 1
ATOM 8005 N N . LEU B 1 506 ? 28.656 -32.5 -9.039 1 95.88 506 LEU B N 1
ATOM 8006 C CA . LEU B 1 506 ? 28.031 -33.781 -8.742 1 95.88 506 LEU B CA 1
ATOM 8007 C C . LEU B 1 506 ? 28.906 -34.594 -7.812 1 95.88 506 LEU B C 1
ATOM 8009 O O . LEU B 1 506 ? 28.406 -35.25 -6.887 1 95.88 506 LEU B O 1
ATOM 8013 N N . ASN B 1 507 ? 30.141 -34.562 -8.078 1 95.56 507 ASN B N 1
ATOM 8014 C CA . ASN B 1 5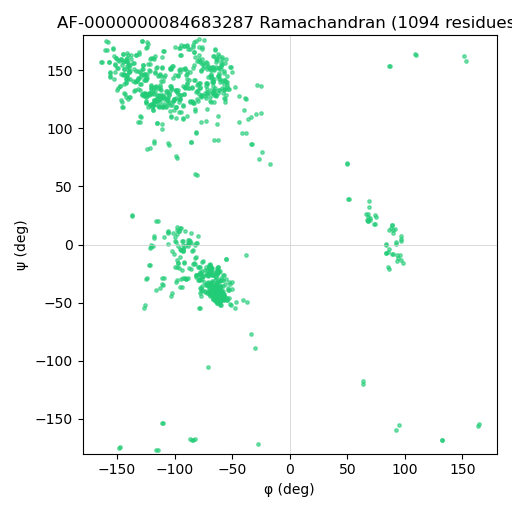07 ? 31.078 -35.281 -7.238 1 95.56 507 ASN B CA 1
ATOM 8015 C C . ASN B 1 507 ? 31.094 -34.75 -5.812 1 95.56 507 ASN B C 1
ATOM 8017 O O . ASN B 1 507 ? 31.172 -35.531 -4.852 1 95.56 507 ASN B O 1
ATOM 8021 N N . ARG B 1 508 ? 31.078 -33.469 -5.734 1 94.81 508 ARG B N 1
ATOM 8022 C CA . ARG B 1 508 ? 31.047 -32.844 -4.418 1 94.81 508 ARG B CA 1
ATOM 8023 C C . ARG B 1 508 ? 29.797 -33.281 -3.648 1 94.81 508 ARG B C 1
ATOM 8025 O O . ARG B 1 508 ? 29.875 -33.562 -2.455 1 94.81 508 ARG B O 1
ATOM 8032 N N . LEU B 1 509 ? 28.672 -33.219 -4.328 1 96.38 509 LEU B N 1
ATOM 8033 C CA . LEU B 1 509 ? 27.422 -33.625 -3.703 1 96.38 509 LEU B CA 1
ATOM 8034 C C . LEU B 1 509 ? 27.484 -35.094 -3.232 1 96.38 509 LEU B C 1
ATOM 8036 O O . LEU B 1 509 ? 27.078 -35.406 -2.111 1 96.38 509 LEU B O 1
ATOM 8040 N N . ARG B 1 510 ? 28 -35.906 -4.055 1 96.62 510 ARG B N 1
ATOM 8041 C CA . ARG B 1 510 ? 28.109 -37.312 -3.764 1 96.62 510 ARG B CA 1
ATOM 8042 C C . ARG B 1 510 ? 28.984 -37.562 -2.539 1 96.62 510 ARG B C 1
ATOM 8044 O O . ARG B 1 510 ? 28.641 -38.344 -1.665 1 96.62 510 ARG B O 1
ATOM 8051 N N . GLN B 1 511 ? 30.031 -36.906 -2.477 1 96.19 511 GLN B N 1
ATOM 8052 C CA . GLN B 1 511 ? 30.984 -37.062 -1.384 1 96.19 511 GLN B CA 1
ATOM 8053 C C . GLN B 1 511 ? 30.359 -36.656 -0.049 1 96.19 511 GLN B C 1
ATOM 8055 O O . GLN B 1 511 ? 30.469 -37.406 0.939 1 96.19 511 GLN B O 1
ATOM 8060 N N . HIS B 1 512 ? 29.766 -35.531 -0.087 1 96.5 512 HIS B N 1
ATOM 8061 C CA . HIS B 1 512 ? 29.172 -35.062 1.153 1 96.5 512 HIS B CA 1
ATOM 8062 C C . HIS B 1 512 ? 27.984 -35.906 1.57 1 96.5 512 HIS B C 1
ATOM 8064 O O . HIS B 1 512 ? 27.766 -36.156 2.762 1 96.5 512 HIS B O 1
ATOM 8070 N N . ALA B 1 513 ? 27.203 -36.344 0.629 1 97.44 513 ALA B N 1
ATOM 8071 C CA . ALA B 1 513 ? 26.062 -37.219 0.935 1 97.44 513 ALA B CA 1
ATOM 8072 C C . ALA B 1 513 ? 26.516 -38.531 1.545 1 97.44 513 ALA B C 1
ATOM 8074 O O . ALA B 1 513 ? 25.906 -39 2.506 1 97.44 513 ALA B O 1
ATOM 8075 N N . ALA B 1 514 ? 27.578 -39.031 0.99 1 96.69 514 ALA B N 1
ATOM 8076 C CA . ALA B 1 514 ? 28.125 -40.281 1.498 1 96.69 514 ALA B CA 1
ATOM 8077 C C . ALA B 1 514 ? 28.562 -40.156 2.951 1 96.69 514 ALA B C 1
ATOM 8079 O O . ALA B 1 514 ? 28.328 -41.031 3.771 1 96.69 514 ALA B O 1
ATOM 8080 N N . ALA B 1 515 ? 29.125 -39.031 3.225 1 95.62 515 ALA B N 1
ATOM 8081 C CA . ALA B 1 515 ? 29.656 -38.781 4.562 1 95.62 515 ALA B CA 1
ATOM 8082 C C . ALA B 1 515 ? 28.531 -38.625 5.578 1 95.62 515 ALA B C 1
ATOM 8084 O O . ALA B 1 515 ? 28.734 -38.875 6.773 1 95.62 515 ALA B O 1
ATOM 8085 N N . LEU B 1 516 ? 27.391 -38.281 5.094 1 95.44 516 LEU B N 1
ATOM 8086 C CA . LEU B 1 516 ? 26.297 -37.938 5.996 1 95.44 516 LEU B CA 1
ATOM 8087 C C . LEU B 1 516 ? 25.266 -39.062 6.031 1 95.44 516 LEU B C 1
ATOM 8089 O O . LEU B 1 516 ? 24.203 -38.938 6.652 1 95.44 516 LEU B O 1
ATOM 8093 N N . ALA B 1 517 ? 25.547 -40.219 5.488 1 93.5 517 ALA B N 1
ATOM 8094 C CA . ALA B 1 517 ? 24.578 -41.281 5.223 1 93.5 517 ALA B CA 1
ATOM 8095 C C . ALA B 1 517 ? 23.953 -41.781 6.516 1 93.5 517 ALA B C 1
ATOM 8097 O O . ALA B 1 517 ? 22.812 -42.25 6.52 1 93.5 517 ALA B O 1
ATOM 8098 N N . HIS B 1 518 ? 24.594 -41.625 7.621 1 90.94 518 HIS B N 1
ATOM 8099 C CA . HIS B 1 518 ? 24.141 -42.219 8.875 1 90.94 518 HIS B CA 1
ATOM 8100 C C . HIS B 1 518 ? 23.266 -41.25 9.664 1 90.94 518 HIS B C 1
ATOM 8102 O O . HIS B 1 518 ? 22.688 -41.625 10.688 1 90.94 518 HIS B O 1
ATOM 8108 N N . ARG B 1 519 ? 23.125 -40.125 9.203 1 92.25 519 ARG B N 1
ATOM 8109 C CA . ARG B 1 519 ? 22.391 -39.094 9.938 1 92.25 519 ARG B CA 1
ATOM 8110 C C . ARG B 1 519 ? 20.891 -39.219 9.68 1 92.25 519 ARG B C 1
ATOM 8112 O O . ARG B 1 519 ? 20.469 -39.75 8.641 1 92.25 519 ARG B O 1
ATOM 8119 N N . PRO B 1 520 ? 20.078 -38.75 10.719 1 92.56 520 PRO B N 1
ATOM 8120 C CA . PRO B 1 520 ? 18.641 -38.625 10.438 1 92.56 520 PRO B CA 1
ATOM 8121 C C . PRO B 1 520 ? 18.344 -37.719 9.25 1 92.56 520 PRO B C 1
ATOM 8123 O O . PRO B 1 520 ? 19.078 -36.781 9 1 92.56 520 PRO B O 1
ATOM 8126 N N . LEU B 1 521 ? 17.312 -38 8.586 1 93.5 521 LEU B N 1
ATOM 8127 C CA . LEU B 1 521 ? 17.016 -37.406 7.285 1 93.5 521 LEU B CA 1
ATOM 8128 C C . LEU B 1 521 ? 17.031 -35.875 7.363 1 93.5 521 LEU B C 1
ATOM 8130 O O . LEU B 1 521 ? 17.609 -35.219 6.492 1 93.5 521 LEU B O 1
ATOM 8134 N N . SER B 1 522 ? 16.422 -35.25 8.344 1 92.44 522 SER B N 1
ATOM 8135 C CA . SER B 1 522 ? 16.375 -33.812 8.469 1 92.44 522 SER B CA 1
ATOM 8136 C C . SER B 1 522 ? 17.766 -33.219 8.664 1 92.44 522 SER B C 1
ATOM 8138 O O . SER B 1 522 ? 18.125 -32.219 8.039 1 92.44 522 SER B O 1
ATOM 8140 N N . SER B 1 523 ? 18.5 -33.812 9.586 1 94.06 523 SER B N 1
ATOM 8141 C CA . SER B 1 523 ? 19.875 -33.375 9.812 1 94.06 523 SER B CA 1
ATOM 8142 C C . SER B 1 523 ? 20.75 -33.625 8.578 1 94.06 523 SER B C 1
ATOM 8144 O O . SER B 1 523 ? 21.609 -32.781 8.242 1 94.06 523 SER B O 1
ATOM 8146 N N . PHE B 1 524 ? 20.531 -34.781 7.988 1 94.31 524 PHE B N 1
ATOM 8147 C CA . PHE B 1 524 ? 21.219 -35.125 6.75 1 94.31 524 PHE B CA 1
ATOM 8148 C C . PHE B 1 524 ? 21.062 -34 5.723 1 94.31 524 PHE B C 1
ATOM 8150 O O . PHE B 1 524 ? 22.062 -33.531 5.176 1 94.31 524 PHE B O 1
ATOM 8157 N N . THR B 1 525 ? 19.859 -33.562 5.449 1 95 525 THR B N 1
ATOM 8158 C CA . THR B 1 525 ? 19.562 -32.562 4.41 1 95 525 THR B CA 1
ATOM 8159 C C . THR B 1 525 ? 20.141 -31.219 4.781 1 95 525 THR B C 1
ATOM 8161 O O . THR B 1 525 ? 20.719 -30.531 3.932 1 95 525 THR B O 1
ATOM 8164 N N . ASP B 1 526 ? 20 -30.812 6.023 1 94.25 526 ASP B N 1
ATOM 8165 C CA . ASP B 1 526 ? 20.516 -29.531 6.477 1 94.25 526 ASP B CA 1
ATOM 8166 C C . ASP B 1 526 ? 22.031 -29.469 6.367 1 94.25 526 ASP B C 1
ATOM 8168 O O . ASP B 1 526 ? 22.594 -28.5 5.859 1 94.25 526 ASP B O 1
ATOM 8172 N N . GLN B 1 527 ? 22.656 -30.438 6.871 1 94.75 527 GLN B N 1
ATOM 8173 C CA . GLN B 1 527 ? 24.125 -30.5 6.848 1 94.75 527 GLN B CA 1
ATOM 8174 C C . GLN B 1 527 ? 24.641 -30.594 5.418 1 94.75 527 GLN B C 1
ATOM 8176 O O . GLN B 1 527 ? 25.688 -30.031 5.094 1 94.75 527 GLN B O 1
ATOM 8181 N N . LEU B 1 528 ? 23.953 -31.344 4.625 1 95.75 528 LEU B N 1
ATOM 8182 C CA . LEU B 1 528 ? 24.344 -31.453 3.223 1 95.75 528 LEU B CA 1
ATOM 8183 C C . LEU B 1 528 ? 24.344 -30.094 2.545 1 95.75 528 LEU B C 1
ATOM 8185 O O . LEU B 1 528 ? 25.297 -29.75 1.851 1 95.75 528 LEU B O 1
ATOM 8189 N N . LEU B 1 529 ? 23.297 -29.328 2.742 1 94.25 529 LEU B N 1
ATOM 8190 C CA . LEU B 1 529 ? 23.188 -28 2.15 1 94.25 529 LEU B CA 1
ATOM 8191 C C . LEU B 1 529 ? 24.297 -27.078 2.68 1 94.25 529 LEU B C 1
ATOM 8193 O O . LEU B 1 529 ? 24.859 -26.281 1.925 1 94.25 529 LEU B O 1
ATOM 8197 N N . GLU B 1 530 ? 24.531 -27.172 3.893 1 91.69 530 GLU B N 1
ATOM 8198 C CA . GLU B 1 530 ? 25.578 -26.359 4.512 1 91.69 530 GLU B CA 1
ATOM 8199 C C . GLU B 1 530 ? 26.953 -26.703 3.936 1 91.69 530 GLU B C 1
ATOM 8201 O O . GLU B 1 530 ? 27.766 -25.797 3.691 1 91.69 530 GLU B O 1
ATOM 8206 N N . ARG B 1 531 ? 27.234 -27.922 3.723 1 92.62 531 ARG B N 1
ATOM 8207 C CA . ARG B 1 531 ? 28.562 -28.359 3.279 1 92.62 531 ARG B CA 1
ATOM 8208 C C . ARG B 1 531 ? 28.75 -28.109 1.79 1 92.62 531 ARG B C 1
ATOM 8210 O O . ARG B 1 531 ? 29.844 -27.719 1.359 1 92.62 531 ARG B O 1
ATOM 8217 N N . VAL B 1 532 ? 27.703 -28.406 1.045 1 90.62 532 VAL B N 1
ATOM 8218 C CA . VAL B 1 532 ? 27.797 -28.156 -0.391 1 90.62 532 VAL B CA 1
ATOM 8219 C C . VAL B 1 532 ? 27.859 -26.656 -0.651 1 90.62 532 VAL B C 1
ATOM 8221 O O . VAL B 1 532 ? 28.562 -26.203 -1.573 1 90.62 532 VAL B O 1
ATOM 8224 N N . HIS B 1 533 ? 27.141 -25.797 0.139 1 84.38 533 HIS B N 1
ATOM 8225 C CA . HIS B 1 533 ? 27.141 -24.344 0.104 1 84.38 533 HIS B CA 1
ATOM 8226 C C . HIS B 1 533 ? 26.938 -23.828 -1.315 1 84.38 533 HIS B C 1
ATOM 8228 O O . HIS B 1 533 ? 27.844 -23.219 -1.896 1 84.38 533 HIS B O 1
ATOM 8234 N N . PRO B 1 534 ? 25.766 -24.031 -1.794 1 84 534 PRO B N 1
ATOM 8235 C CA . PRO B 1 534 ? 25.516 -23.531 -3.146 1 84 534 PRO B CA 1
ATOM 8236 C C . PRO B 1 534 ? 25.781 -22.031 -3.275 1 84 534 PRO B C 1
ATOM 8238 O O . PRO B 1 534 ? 25.578 -21.281 -2.32 1 84 534 PRO B O 1
ATOM 8241 N N . PRO B 1 535 ? 26.359 -21.531 -4.406 1 76.81 535 PRO B N 1
ATOM 8242 C CA . PRO B 1 535 ? 26.781 -20.156 -4.586 1 76.81 535 PRO B CA 1
ATOM 8243 C C . PRO B 1 535 ? 25.625 -19.156 -4.496 1 76.81 535 PRO B C 1
ATOM 8245 O O . PRO B 1 535 ? 25.828 -17.969 -4.266 1 76.81 535 PRO B O 1
ATOM 8248 N N . GLY B 1 536 ? 24.422 -19.594 -4.652 1 73.81 536 GLY B N 1
ATOM 8249 C CA . GLY B 1 536 ? 23.281 -18.703 -4.473 1 73.81 536 GLY B CA 1
ATOM 8250 C C . GLY B 1 536 ? 22.891 -17.984 -5.742 1 73.81 536 GLY B C 1
ATOM 8251 O O . GLY B 1 536 ? 22.25 -16.922 -5.691 1 73.81 536 GLY B O 1
ATOM 8252 N N . HIS B 1 537 ? 23.312 -18.406 -6.914 1 73.75 537 HIS B N 1
ATOM 8253 C CA . HIS B 1 537 ? 22.984 -17.766 -8.18 1 73.75 537 HIS B CA 1
ATOM 8254 C C . HIS B 1 537 ? 21.609 -18.203 -8.672 1 73.75 537 HIS B C 1
ATOM 8256 O O . HIS B 1 537 ? 20.953 -17.484 -9.438 1 73.75 537 HIS B O 1
ATOM 8262 N N . ASP B 1 538 ? 21.219 -19.359 -8.258 1 80.56 538 ASP B N 1
ATOM 8263 C CA . ASP B 1 538 ? 19.938 -19.922 -8.656 1 80.56 538 ASP B CA 1
ATOM 8264 C C . ASP B 1 538 ? 19.188 -20.5 -7.457 1 80.56 538 ASP B C 1
ATOM 8266 O O . ASP B 1 538 ? 19.781 -20.75 -6.41 1 80.56 538 ASP B O 1
ATOM 8270 N N . ASP B 1 539 ? 17.953 -20.688 -7.672 1 84.62 539 ASP B N 1
ATOM 8271 C CA . ASP B 1 539 ? 17.172 -21.359 -6.637 1 84.62 539 ASP B CA 1
ATOM 8272 C C . ASP B 1 539 ? 17.641 -22.812 -6.457 1 84.62 539 ASP B C 1
ATOM 8274 O O . ASP B 1 539 ? 18.219 -23.406 -7.371 1 84.62 539 ASP B O 1
ATOM 8278 N N . VAL B 1 540 ? 17.484 -23.297 -5.246 1 89.25 540 VAL B N 1
ATOM 8279 C CA . VAL B 1 540 ? 17.812 -24.688 -4.969 1 89.25 540 VAL B CA 1
ATOM 8280 C C . VAL B 1 540 ? 16.594 -25.391 -4.355 1 89.25 540 VAL B C 1
ATOM 8282 O O . VAL B 1 540 ? 16.016 -24.922 -3.379 1 89.25 540 VAL B O 1
ATOM 8285 N N . ALA B 1 541 ? 16.156 -26.453 -4.973 1 91.44 541 ALA B N 1
ATOM 8286 C CA . ALA B 1 541 ? 15.195 -27.359 -4.379 1 91.44 541 ALA B CA 1
ATOM 8287 C C . ALA B 1 541 ? 15.828 -28.734 -4.117 1 91.44 541 ALA B C 1
ATOM 8289 O O . ALA B 1 541 ? 16.5 -29.281 -4.988 1 91.44 541 ALA B O 1
ATOM 8290 N N . LEU B 1 542 ? 15.68 -29.219 -2.916 1 94.88 542 LEU B N 1
ATOM 8291 C CA . LEU B 1 542 ? 16.219 -30.516 -2.516 1 94.88 542 LEU B CA 1
ATOM 8292 C C . LEU B 1 542 ? 15.148 -31.359 -1.841 1 94.88 542 LEU B C 1
ATOM 8294 O O . LEU B 1 542 ? 14.625 -30.984 -0.789 1 94.88 542 LEU B O 1
ATOM 8298 N N . LEU B 1 543 ? 14.734 -32.406 -2.508 1 95.12 543 LEU B N 1
ATOM 8299 C CA . LEU B 1 543 ? 13.789 -33.375 -1.971 1 95.12 543 LEU B CA 1
ATOM 8300 C C . LEU B 1 543 ? 14.5 -34.688 -1.594 1 95.12 543 LEU B C 1
ATOM 8302 O O . LEU B 1 543 ? 15.172 -35.281 -2.428 1 95.12 543 LEU B O 1
ATOM 8306 N N . ALA B 1 544 ? 14.391 -35.094 -0.324 1 96.31 544 ALA B N 1
ATOM 8307 C CA . ALA B 1 544 ? 15.039 -36.312 0.164 1 96.31 544 ALA B CA 1
ATOM 8308 C C . ALA B 1 544 ? 14.016 -37.344 0.643 1 96.31 544 ALA B C 1
ATOM 8310 O O . ALA B 1 544 ? 13.062 -37 1.352 1 96.31 544 ALA B O 1
ATOM 8311 N N . LEU B 1 545 ? 14.211 -38.5 0.191 1 95.12 545 LEU B N 1
ATOM 8312 C CA . LEU B 1 545 ? 13.375 -39.656 0.587 1 95.12 545 LEU B CA 1
ATOM 8313 C C . LEU B 1 545 ? 14.219 -40.75 1.23 1 95.12 545 LEU B C 1
ATOM 8315 O O . LEU B 1 545 ? 15.227 -41.156 0.668 1 95.12 545 LEU B O 1
ATOM 8319 N N . GLN B 1 546 ? 13.75 -41.156 2.369 1 94.81 546 GLN B N 1
ATOM 8320 C CA . GLN B 1 546 ? 14.477 -42.219 3.062 1 94.81 546 GLN B CA 1
ATOM 8321 C C . GLN B 1 546 ? 13.586 -43.438 3.275 1 94.81 546 GLN B C 1
ATOM 8323 O O . GLN B 1 546 ? 12.445 -43.312 3.729 1 94.81 546 GLN B O 1
ATOM 8328 N N . ILE B 1 547 ? 14.148 -44.594 2.973 1 92.56 547 ILE B N 1
ATOM 8329 C CA . ILE B 1 547 ? 13.453 -45.844 3.141 1 92.56 547 ILE B CA 1
ATOM 8330 C C . ILE B 1 547 ? 13.656 -46.375 4.562 1 92.56 547 ILE B C 1
ATOM 8332 O O . ILE B 1 547 ? 14.766 -46.312 5.098 1 92.56 547 ILE B O 1
ATOM 8336 N N . PRO B 1 548 ? 12.523 -46.812 5.105 1 87.25 548 PRO B N 1
ATOM 8337 C CA . PRO B 1 548 ? 12.68 -47.344 6.457 1 87.25 548 PRO B CA 1
ATOM 8338 C C . PRO B 1 548 ? 13.648 -48.531 6.52 1 87.25 548 PRO B C 1
ATOM 8340 O O . PRO B 1 548 ? 13.789 -49.25 5.543 1 87.25 548 PRO B O 1
ATOM 8343 N N . SER B 1 549 ? 14.188 -48.719 7.727 1 80.75 549 SER B N 1
ATOM 8344 C CA . SER B 1 549 ? 15.141 -49.812 7.945 1 80.75 549 SER B CA 1
ATOM 8345 C C . SER B 1 549 ? 14.422 -51.156 8.078 1 80.75 549 SER B C 1
ATOM 8347 O O . SER B 1 549 ? 13.281 -51.188 8.547 1 80.75 549 SER B O 1
#

InterPro domains:
  IPR000014 PAS domain [PS50112] (7-52)
  IPR000014 PAS domain [SM00091] (2-68)
  IPR000014 PAS domain [TIGR00229] (7-109)
  IPR000014 PAS domain [cd00130] (11-115)
  IPR001932 PPM-type phosphatase-like domain [PF07228] (360-547)
  IPR001932 PPM-type phosphatase-like domain [SM00331] (334-547)
  IPR003018 GAF domain [PF01590] (153-304)
  IPR003018 GAF domain [SM00065] (153-314)
  IPR013767 PAS fold [PF00989] (5-115)
  IPR029016 GAF-like domain superfamily [G3DSA:3.30.450.40] (132-319)
  IPR035965 PAS domain superfamily [SSF55785] (5-114)
  IPR036457 PPM-type phosphatase-like domain superfamily [G3DSA:3.60.40.10] (327-546)
  IPR036457 PPM-type phosphatase-like domain superfamily [SSF81606] (341-546)
  IPR052016 Bacterial Sigma Factor Regulator [PTHR43156] (64-547)

Solvent-accessible surface area (backbone atoms only — not comparable to full-atom values): 56777 Å² total; per-residue (Å²): 124,56,76,72,48,54,48,40,48,19,41,61,33,22,29,37,31,23,41,63,58,39,22,23,72,45,67,18,66,53,29,26,62,74,33,59,38,54,64,80,74,42,44,72,35,45,44,58,78,68,27,41,24,37,96,84,63,40,66,54,55,44,66,75,28,67,67,55,47,30,60,61,59,65,42,61,43,68,51,68,79,41,26,34,44,28,68,88,64,48,74,41,52,22,27,40,38,39,23,33,21,32,74,74,94,69,50,64,28,35,34,37,40,34,42,75,43,78,69,68,76,72,61,76,75,83,80,74,76,73,71,69,48,73,64,52,49,38,43,50,49,38,36,49,44,56,62,31,48,68,42,58,43,56,69,58,35,50,53,50,51,49,59,67,38,41,60,78,77,22,35,28,43,35,36,35,33,43,46,96,85,71,42,35,31,31,74,43,37,38,34,46,57,83,96,39,78,47,73,42,67,86,79,38,42,82,46,53,68,75,58,93,76,51,82,48,56,67,42,31,8,52,70,56,37,76,62,39,75,43,39,55,73,71,41,70,49,87,65,88,45,60,46,40,48,54,48,33,50,48,37,66,74,66,52,34,66,21,29,39,31,22,24,17,33,29,90,86,49,60,41,17,26,40,34,37,22,25,57,81,58,74,76,67,78,52,79,83,51,43,62,60,50,39,50,51,27,34,47,47,13,27,29,45,44,51,9,50,54,35,47,50,30,40,48,48,27,49,52,51,52,54,63,54,47,66,71,78,61,86,49,90,76,49,47,72,52,74,48,76,45,49,20,77,96,38,51,86,44,28,8,53,42,59,46,44,45,73,34,83,86,68,33,36,36,38,35,37,30,38,24,65,61,56,38,64,65,13,25,47,35,31,36,44,50,52,35,27,50,51,42,44,50,50,74,38,99,59,57,48,22,58,43,50,49,53,47,43,69,42,35,61,78,74,42,89,42,62,39,31,26,28,34,38,31,39,38,41,74,54,95,88,38,41,32,40,37,30,18,25,21,58,41,70,60,35,40,39,32,31,48,88,28,52,70,48,70,49,66,62,18,63,41,69,42,38,52,73,82,72,92,68,88,60,41,65,30,75,46,78,50,54,65,39,17,35,39,40,41,53,37,62,28,56,30,52,43,91,97,54,54,60,66,56,25,50,50,52,50,50,53,49,48,30,73,36,33,79,46,58,69,68,60,30,54,54,51,42,50,61,72,63,50,50,83,48,86,38,41,28,33,39,41,38,38,35,40,53,115,124,55,79,67,50,54,45,41,49,19,41,62,36,22,28,38,30,21,41,86,84,40,24,24,69,46,66,19,68,52,29,26,62,74,33,60,40,54,63,80,74,43,45,71,35,47,43,59,82,67,28,42,27,36,96,86,65,42,83,52,56,65,91,75,31,67,67,56,50,31,58,71,67,63,43,61,44,69,51,69,80,42,26,34,42,29,68,87,66,49,76,41,52,24,25,39,38,40,23,32,21,30,75,76,96,70,51,61,27,34,34,39,40,34,43,71,44,75,66,75,71,74,69,81,69,87,80,60,67,82,71,68,49,74,64,52,49,37,49,50,50,37,48,50,41,55,63,31,49,68,44,57,44,56,70,59,34,52,53,50,51,49,58,67,41,40,61,79,78,24,34,28,43,33,36,34,34,46,45,97,83,70,41,35,32,30,75,43,36,37,34,44,56,84,94,40,76,46,73,40,67,86,78,36,44,82,45,53,69,74,58,92,77,50,84,48,58,66,44,31,8,55,71,49,26,50,61,41,74,42,39,54,73,70,43,70,50,85,65,88,46,60,45,40,49,52,49,33,50,48,35,65,73,66,53,35,65,21,30,40,33,22,25,16,34,30,90,84,48,62,41,18,28,39,37,37,23,25,58,80,59,67,70,67,80,51,58,84,51,42,32,51,49,40,45,50,26,34,48,48,14,28,30,45,45,52,8,49,53,36,48,51,30,40,48,48,27,49,53,50,52,53,63,55,48,64,71,78,61,84,49,91,74,49,46,72,54,75,50,75,44,51,20,78,94,40,49,87,45,29,8,53,42,59,46,42,46,72,34,83,87,67,34,36,37,38,35,38,31,37,26,64,61,57,35,63,65,13,24,48,36,32,37,45,50,51,36,26,48,51,42,44,50,50,74,39,99,60,58,48,23,58,42,51,49,53,47,42,69,42,34,61,79,74,45,90,42,62,40,31,27,28,35,38,32,40,38,43,74,54,97,89,37,42,32,41,36,29,18,25,22,59,42,72,59,36,38,38,32,32,48,87,30,51,70,47,72,50,67,63,19,63,40,67,43,38,52,73,82,70,91,69,90,62,41,65,32,75,46,78,49,56,66,39,16,36,41,41,41,54,36,63,28,57,31,53,43,93,98,53,53,59,64,57,24,50,48,51,48,51,53,49,49,30,73,38,34,79,46,58,68,69,58,30,54,52,52,41,50,64,70,64,49,50,81,48,85,38,41,28,32,40,40,39,39,34,38,53,115

Nearest PDB structures (foldseek):
  3f79-assembly2_C  TM=8.243E-01  e=4.387E-14  Pseudomonas aeruginosa
  3f79-assembly1_B  TM=8.062E-01  e=3.785E-13  Pseudomonas aeruginosa
  3pu9-assembly1_B  TM=7.820E-01  e=4.149E-11  Sphaerobacter thermophilus DSM 20745
  5ucg-assembly1_B  TM=6.934E-01  e=8.668E-10  Bacillus subtilis subsp. subtilis str. 168
  4iik-assembly1_A  TM=5.718E-01  e=2.300E-07  Legionella pneumophila subsp. pneumophila str. Philadelphia 1

Radius of gyration: 37.59 Å; Cα contacts (8 Å, |Δi|>4): 2444; chains: 2; bounding box: 77×121×80 Å

Foldseek 3Di:
DDPVQVVQQPDPFWKFKAFLQQATAYTYPNVCVLQVHDPVRRGRDRCQQQWWAQPVLFRDPCVRDPQSVCSVVQAKDWDFQTWTAHPVGDIFGKTKIKHADDPDDDGRMIMMGIHGHPPPPPPPPDDDLPDQDPVRLVRLLVRLLVLLQVDLALVSSVVVLCVSCPPSPFQWKWWWFQDPVRWIWGDWTWGDDDPDIDTDCVLTTTFFHQDPDDPQQQSCQQQVHAKDKDALVSLPDPDPGRNSVSVNVVCVVVVFGIKIKHWQAAPPGTTGIMIGTHHPDDDYDDPVCRVSVHSSSPSSNHSSVSSVVVVVVVVVLVVVQVVLADDADDQPQKDKDKDKDAQVVARPFFLWYWDWDAAPVGKIKIKIKGFPDGHPLSSVLNSVLVVQLVVLRRVDPDAQQVSVLVSLVCPVPPHPTQWMWMKMWIWDDDPNWIKIKIATAPFFFKWKAALQLDIDGPPPQYDHTGNPPDNDRTDMDMDTHDAFMKIKDKGQLLQDDPPDDSVNSVVQLSVLLSVLSNDDPVCSVVVSCVRSVRPSPGMMMMMMMTGHD/DDPVQVVQQPDPFWKFKAFLQQATAYTYPRVCVLQVHDPVRRGGDRCQQQWWAQPVLHRDDCVRDPQSVCSVVQAKDWDFQTWTAHPVRDIFGKTKIKHADDPDDDGRMIMITMHGHPPPPDDPPDDADDPQDPVRLVVLLVVLLVLLQVDLALVSSVVSLCVSCPPNPFQWKWWWWQDPVRWIWGDWTWGDDDPDIDTDCVLTTTFDHQDPDDPQQQSCQQQVHAKDKDALVSLPDPDPDRNSVSVNVVCVVVVFGIKMKHWQAEPPGTTHIMIGTHHPRDDYDDPVCRVSVNSSSPSSNHSSVSSVVVVVVVVVLVVVLVVLADDADDQPQKDKDKDKDAQVPARPFFLWYWDWDAAPVGKIKIKTKGFPDGHPLSSVQNSVLVVQLVVLRRVDPDAQQVSVLVSLVVPVPPHPTQWMWMKMWIWDDDPNWIKIKIATAPFFFKWKAALQLDIDGDPPQYDHTGNPPDNDRTDMDMDTHDAFMKIKDKGQLLQDDPPDDSVNSVVQLSVLLSVLSNDPPVVSVVVSCVRSVRPSNGMMMMMMMTGHD

pLDDT: mean 87.51, std 11.19, range [32.28, 98.5]

Organism: Streptomyces collinus (strain DSM 40733 / Tue 365) (NCBI:txid1214242)

Secondary structure (DSSP, 8-state):
--HHHHHHHTBSSEEEEE-TTSBEEEE-HHHHHHHT--HHHHTTSBHHHHHEE-TTS-B--GGG-HHHHHHHHTS-EEEEEEEEEPTTS-EEEEEEEEEEESSSSS--EEEEEEEE----S----S-S-----HHHHHHHHHHHHHHHHT---HHHHHHHHHHHHTTTT-SEEEEEEE-TTS-EEEEEEEEEETTEEEE-GGG-EEE----SS--SHHHHHHTTPPPEEE-HHHHSSPPSSHHHHHHHHHHHHHT-SEEEEEEEE-SSSEEEEEEEEESSSSS---GGGHHHHHHHHHHHHHHHHHHHHHHHHHHHHHHHHHHHSPPPP--TT-EEEEEEE--TTS-S--SEEEEEEE-TTS-EEEEEEEES-SSHHHHHHHHHHHHHHHHHHHH----HHHHHHHHHHHHHHHSS---EEEEEEEEEEETTEEEEEEEEESPPPPEEE-TTS-EEE--TTEEPPBTSS-------EEEEE-TT-EEEEE-GGGT--TTS-HHHHHHHHHHHHHHTTT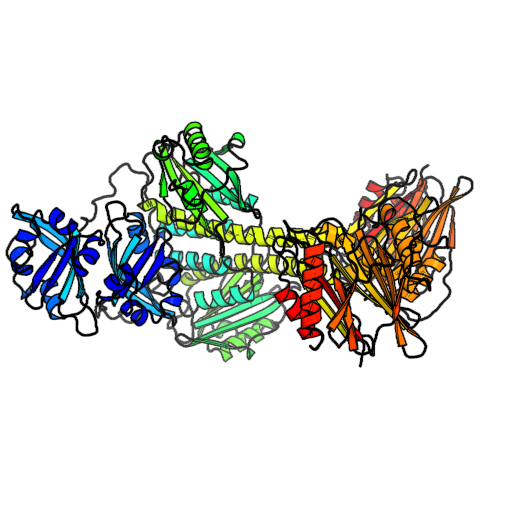S-HHHHHHHHHHHH---SSS-EEEEEEE---/--HHHHHHHTBSSEEEEE-TTSBEEEE-HHHHHHHT--HHHHTTSBHHHHHEE-TTS-B--GGG-HHHHHHHHTS-EEEEEEEEE-TTS-EEEEEEEEEEESSSSS--EEEEEEEE------S--SSS-----HHHHHHHHHHHHHHHHT---HHHHHHHHHHHHTTTT-SEEEEEEE-TTS-EEEEEEEEEETTEEEE-GGG-EEEPPPPSS--SHHHHHHTTPPPEEE-HHHHSSPPSSHHHHHHHHHHHHHT-SEEEEEEEE-SSSEEEEEEEEESSSSS---GGGHHHHHHHHHHHHHHHHHHHHHHHHHHHHHHHHHHHSPPPP--TT-EEEEEEE--TTS-S--SEEEEEEE-TTS-EEEEEEEESSSSHHHHHHHHHHHHHHHHHHHH----HHHHHHHHHHHHHHH-S---EEEEEEEEEEETTEEEEEEEEESPPPPEEE-TTS-EEE--TTEEPPBTSS-------EEEEE-TT-EEEEE-GGGT--TTS-HHHHHHHHHHHHHHTTTS-HHHHHHHHHHHH---SSS-EEEEEEE---